Protein 1TZJ (pdb70)

InterPro domains:
  IPR001926 Tryptophan synthase beta chain-like, PALP domain [PF00291] (12-321)
  IPR005965 1-aminocyclopropane-1-carboxylate deaminase [TIGR01274] (2-337)
  IPR020601 1-aminocyclopropane-1-carboxylate deaminase, bacterial [MF_00807] (2-338)
  IPR027278 1-aminocyclopropane-1-carboxylate deaminase/D-cysteine desulfhydrase [PIRSF006278] (2-336)
  IPR027278 1-aminocyclopropane-1-carboxylate deaminase/D-cysteine desulfhydrase [PTHR43780] (8-328)
  IPR036052 Tryptophan synthase beta chain-like, PALP domain superfamily [G3DSA:3.40.50.1100] (15-332)
  IPR036052 Tryptophan synthase beta chain-like, PALP domain superfamily [G3DSA:3.40.50.1100] (69-167)
  IPR036052 Tryptophan synthase beta chain-like, PALP domain superfamily [SSF53686] (4-333)

Solvent-accessible surface area: 44053 Å² total; per-residue (Å²): 70,68,5,123,68,50,88,118,69,85,9,31,76,26,99,3,46,34,51,89,4,66,88,0,10,167,113,27,63,35,129,3,73,2,24,0,0,9,0,20,26,3,4,4,15,5,41,1,0,7,26,0,19,2,0,6,22,0,0,22,59,0,77,87,84,52,10,58,3,0,0,0,21,2,3,7,11,10,9,7,2,1,2,0,2,0,0,0,5,59,30,44,20,147,10,11,0,2,1,36,55,103,12,118,24,24,0,1,0,3,6,25,0,2,0,2,3,9,0,29,0,6,40,13,61,25,87,68,27,117,115,197,41,43,95,89,0,10,84,38,10,119,82,84,71,20,106,20,8,41,0,31,32,4,0,1,80,25,73,18,0,0,0,0,0,3,10,0,0,68,29,0,63,64,37,6,74,160,71,69,52,133,4,43,36,6,0,0,6,2,32,41,4,0,7,0,0,0,0,0,0,0,2,2,44,50,50,24,2,66,69,1,26,0,0,0,0,11,38,122,33,76,112,6,74,88,46,0,17,101,6,0,110,62,0,9,139,58,13,34,20,167,121,104,4,99,202,80,23,9,44,8,23,91,134,7,4,31,82,67,40,0,32,21,41,140,16,0,14,66,0,0,56,24,0,0,90,12,11,0,2,5,0,0,0,7,39,2,0,0,0,0,20,0,0,0,44,8,12,114,76,62,82,13,76,128,42,6,72,0,0,0,0,0,11,5,5,12,10,2,2,9,0,0,0,6,34,1,71,128,8,70,74,4,138,70,37,89,124,65,86,8,32,78,27,98,3,45,35,49,92,4,65,89,0,11,170,111,30,54,41,126,6,81,3,30,0,0,7,0,20,28,3,4,5,15,6,41,2,0,9,26,1,22,2,0,5,21,0,0,23,57,0,78,91,80,51,10,53,2,0,0,0,21,3,4,7,12,10,10,6,2,1,2,0,1,0,0,1,6,66,33,41,20,144,10,12,0,3,1,43,80,109,15,123,26,17,0,0,0,5,3,21,0,1,0,2,3,8,0,25,0,5,42,12,62,25,84,87,95,73,55,124,98,3,13,92,44,10,123,84,88,74,18,104,20,8,40,0,30,27,5,0,0,70,23,82,16,0,0,0,1,0,0,12,0,0,58,32,1,63,60,29,8,77,152,83,67,43,150,5,47,36,8,0,0,6,3,32,34,4,0,7,0,0,0,0,0,0,0,3,8,51,58,54,29,2,73,74,1,21,0,0,0,0,10,40,120,32,75,113,6,75,89,44,0,11,67,2,0,119,81,4,5,147,89,3,37,24,163,105,112,4,114,204,78,14,9,52,9,24,87,133,7,3,28,84,68,42,0,30,21,40,136,19,0,12,92,4,0,58,25,0,0,91,12,11,0,3,5,0,0,0,7,40,2,0,0,0,0,20,0,0,4,45,6,14,117,88,56,84,9,74,131,41,6,74,0,0,0,0,0,12,6,6,10,8,1,3,10,0,0,0,1,32,1,16,95,7,78,77,3,123,67,42,91,113,73,83,9,30,74,26,99,3,42,35,50,85,4,58,81,0,11,145,119,30,45,36,121,4,76,1,30,0,0,8,0,20,28,2,4,5,14,4,41,1,0,9,26,0,22,1,0,7,18,0,0,23,61,0,78,93,84,52,10,48,4,0,0,0,19,4,7,1,12,11,10,6,1,1,2,0,1,0,0,1,6,60,31,42,16,134,8,10,0,4,0,15,26,101,17,118,23,16,0,1,1,3,4,17,0,2,0,1,3,8,0,28,0,5,40,14,60,26,88,45,20,63,78,77,55,67,1,46,166,133,132,14,36,70,82,4,17,110,42,11,132,91,87,72,18,103,16,9,38,0,31,35,6,0,1,79,20,77,17,0,0,1,1,0,0,13,0,0,56,29,1,52,53,30,3,75,149,85,66,61,101,7,44,39,7,0,0,5,2,35,46,4,0,8,0,0,0,0,0,0,0,5,6,46,56,58,33,2,75,91,0,26,0,0,0,0,8,37,128,34,79,118,5,67,104,48,0,11,101,6,0,114,65,0,4,147,73,4,39,18,169,97,105,5,83,195,70,8,7,47,7,25,89,127,7,4,29,85,66,50,0,31,21,41,139,23,0,14,112,4,0,58,26,0,0,92,12,10,0,3,5,0,0,0,7,40,2,0,0,0,0,25,0,0,4,43,6,13,118,78,58,82,15,74,135,41,8,69,0,0,0,0,0,11,5,4,9,10,2,3,11,0,0,0,5,40,1,58,125,8,74,80,14,149,70,42,86,125,70,83,10,31,73,28,100,3,44,35,48,88,4,66,89,0,9,167,108,28,45,36,115,5,77,3,29,0,0,8,0,20,30,3,4,4,12,4,42,2,0,7,29,1,22,2,0,6,22,0,0,21,63,0,73,93,81,49,10,52,1,0,0,0,14,2,3,7,13,10,12,5,1,1,2,0,1,0,0,0,5,60,32,44,19,135,10,11,0,5,1,36,57,102,13,118,25,23,0,0,0,3,6,22,0,2,1,2,3,9,0,25,0,5,40,12,65,21,89,89,118,177,36,46,88,89,4,12,41,42,12,124,96,87,74,13,109,23,7,41,0,28,31,4,0,1,82,24,93,15,0,0,0,1,0,0,12,0,0,71,31,1,65,62,28,3,80,152,84,68,52,133,6,50,41,9,0,0,6,2,30,35,3,0,7,0,0,0,0,0,0,0,3,11,54,56,59,28,4,76,91,0,19,0,0,0,0,11,38,128,32,77,99,3,74,79,35,0,2,82,4,0,94,109,4,3,148,86,2,45,26,168,92,106,1,110,136,80,14,11,50,8,25,89,133,8,4,31,85,66,42,0,31,21,39,134,23,0,10,100,4,0,56,27,0,0,94,10,11,0,2,6,0,0,0,8,40,2,0,0,0,0,22,0,0,4,41,6,14,116,84,59,80,13,77,133,39,5,74,0,0,0,0,0,13,5,5,9,10,2,3,9,0,0,0,7,41,1,35,98,8

B-factor: mean 39.6, std 10.36, range [18.52, 80.89]

Foldseek 3Di:
DALVVFAFADAWPDFFDKAWLVLLCVVLPVQETEIEGPQQCTHPQLSGFQLSLLVRRQVVVCVVVVFQEEEEEEALQAQNQLSRLSVSLVVNGAYEYEHEHPDPDDFPCSNCFFRNVNSVVSHHNYHYDPCVRRVVRQVVQVVVVGHYDYQYVSSQPDLSRQSSQLVSLVSQVVVCVVVVHHAQAEFFEFDQASNLLSVLLNCVLVPCLLRYAYEYQALCCVVRLVSNLVSNQSVNVVGPRVDGQDSSSGHYHDPQNPDHAPAADVLLVVQQCSSCVSPVDGAARHTLSSSSSVVSVCSNVCVAPRPGYYYYYRRHSVSSNVRVCVVVVVD/DALPVAAFADAWPDFFDKAWLVLLCVVLPVQETEIAGCQQCTHPQQSGFQLSLQVRRVVVVCVVVVFQEEEEEEELQAQNQLNSLRVQLVVNGAYEYEYENPDPDDFPCSNCFFRNVNSVVSHHHYHYDPQVNVQVVQVVVVGHYDYQYRSSQPDLSRQSSQLVVLVSQVVVCVVVVHHFQAEFFEFDQASNLLSVLLNCVLPPRLLRYAYEYQALCCVVRLVSNQVSNQSVNVVRVVVDGQDSSSGHYHDPQNPDHAPAADVLLVVQQCSSCVRPVDGADRHTLSSSSSVVSVCSSVCVDPGPGYYYYYRRHSVSSNVRVCVVVVVD/DALVVFAFADAFPPFFDKAWLVLLCVVLPVQETEIAGPQQCGHPQQSGFQLSLQVRRQVVVCVVVVFQEEEEEDELQAQNLLSVLSVNLVVNHAYEYEYEHPDPDDFPCSNCFFRNVNSVVSHHNYHYDDPPPPCVVVVVSVVVCVVQVVVVGHYDYQYRSSQPDLSRQSSQLVVLVSQVVVCVVVVHHAQAEFFEFEQASNLLSVLLNCVLVPCLLRYAYEYQALCVVVRLVSNQVSNQSVNVVRVVVDHRDSSSRHYDHVQNPDHQPAADVLLVVLQVSSCVRPVDGADRHTLSSSSSVVSVCSSVVVDPGPGYYYYYRRHSVSSVVSVCVVVVVD/DALPVFAFADAWPDFFDKAWLVQLCVVLPVQETEIETPQQCGHPQQSGFLLSLLCRRQVVVCVVVVFQEEEEEEELQAQNQLSSLSVSLVVNGAYEYQYEHPDPDDFPCSNCFFRNVSSVVSHHHYDYDVRQVVRQVVQVVVPGHYDYQYRSSQVPLRSQSSLLVVLVSQVVVCVVVVHHAQAEQFEFAQASNLLSVLLSCVLVPCLLRHAYEYQALCCVVRLVSNLVSNQSNNVVRVPVDGDDSSSDHYDDPQNPDHQPAADVLLVVLQVSSCVRPVDGDARHTRSSSSSVVSVCSNVCVDPGPGYYYYYRGHSVRSNVSVCVVVVPD

Secondary structure (DSSP, 8-state):
--GGGS-----SSSSPPEEE-HHHHHHTTSSSEEEEEEGGGS-SSTT--HHHHHHHTTHHHHHHTT--EEEEEEETT-HHHHHHHHHHHHHT-EEEEEEE--SS---TTTTTSHHHHHHHHTT-EEEE----HHHHHHHHHHHTT--EEE--GGGTSSTTTTTHHHHHHHHHHHHHHHHTS--SEEEEEESSSHHHHHHHHHHHTTT-GGGEEEEE-SS-HHHHHHHHHHHHHHHHHHHT-SS---GGG-EEE-TTS-SBTTB--HHHHHHHHHHHHHHS----TTTHHHHHHHHHHHHHTT-SPTT-EEEEEE---GGGGGGGTGGGTT-/--STTS-----SSSSPPEEE-HHHHHHTTSSSEEEEEEGGGS-SSTT--HHHHHHHHHHHHHHHTT--EEEEEEETT-HHHHHHHHHHHHHT-EEEEEEE--S----TTTTTSHHHHHHHHTT-EEEE--HHHHHHHHHHTT--EEE--GGGTSSTTTTHHHHHHHHHHHHHHHHHTS--SEEEEEESSSHHHHHHHHHHHTTT-GGGEEEEE-SS-HHHHHHHHHHHHHHHHHHHT-SSPPPGGG-EEE-TTS-SBTTB--HHHHHHHHHHHHHHS----TTTHHHHHHHHHHHHHTT-SPTT-EEEEEE---GGGGGGGTGGGTT-/--GGGS-----SSSSPPEEE-HHHHHHTTSSSEEEEEEGGGS-SSTT--HHHHHHHHHHHHHHHTT--EEEEEEETT-HHHHHHHHHHHHHT-EEEEEEE--SS---TTTTTSHHHHHHHHTT-EEEEPPTT--HHHHTHHHHHHHHHHHTT--EEE--GGGTSSTTTTTHHHHHHHHHHHHHHHHTS---EEEEEESSSHHHHHHHHHHHTTT-GGGEEEEE-SS-HHHHHHHHHHHHHHHHHHTT-SSPPPGGG-EEE-TTS-SBTTB--HHHHHHHHHHHHHHS----TTTHHHHHHHHHHHHHTT-SPTT-EEEEEE---GGGGGGGTTTTTT-/--GGGS-----SSSSPPEEE-HHHHHHTTSSSEEEEEEGGGS-SSTT--HHHHHHTTTHHHHHHTT--EEEEEEETT-HHHHHHHHHHHHHT-EEEEEEE--SS---TTTTTSHHHHHHHHTT-EEEE--HHHHHHHHHHHTT--EEEE-GGGTTSTTTTHHHHHHHHHHHHHHHHHTS--SEEEEEESSSHHHHHHHHHHHTTT-GGGEEEEE-SS-HHHHHHHHHHHHHHHHHHTT-SSPPPGGG-EEE-TTS-SBTTB--HHHHHHHHHHHHHHS----TTTHHHHHHHHHHHHHTT-SPTT-EEEEEE---GGGGGGGTTTTTT-

CATH classification: 3.40.50.1100 (+1 more: 3.40.50.1100)

Structure (mmCIF, N/CA/C/O backbone):
data_1TZJ
#
_entry.id   1TZJ
#
_cell.length_a   67.665
_cell.length_b   68.425
_cell.length_c   350.171
_cell.angle_alpha   90.00
_cell.angle_beta   90.00
_cell.angle_gamma   90.00
#
_symmetry.space_group_name_H-M   'P 21 21 21'
#
loop_
_entity.id
_entity.type
_entity.pdbx_description
1 polymer '1-aminocyclopropane-1-carboxylate deaminase'
2 non-polymer "PYRIDOXAL-5'-PHOSPHATE"
3 non-polymer D-VINYLGLYCINE
4 non-polymer 'SULFATE ION'
5 water water
#
loop_
_atom_site.group_PDB
_atom_site.id
_atom_site.type_symbol
_atom_site.label_atom_id
_atom_site.label_alt_id
_atom_site.label_comp_id
_atom_site.label_asym_id
_atom_site.label_entity_id
_atom_site.label_seq_id
_atom_site.pdbx_PDB_ins_code
_atom_site.Cartn_x
_atom_site.Cartn_y
_atom_site.Cartn_z
_atom_site.occupancy
_atom_site.B_iso_or_equiv
_atom_site.auth_seq_id
_atom_site.auth_comp_id
_atom_site.auth_asym_id
_atom_site.auth_atom_id
_atom_site.pdbx_PDB_model_num
ATOM 1 N N . MET A 1 1 ? 26.758 27.538 179.442 1.00 73.58 1 MET A N 1
ATOM 2 C CA . MET A 1 1 ? 27.091 28.287 178.192 1.00 73.98 1 MET A CA 1
ATOM 3 C C . MET A 1 1 ? 26.278 29.570 178.075 1.00 73.96 1 MET A C 1
ATOM 4 O O . MET A 1 1 ? 25.287 29.760 178.783 1.00 73.96 1 MET A O 1
ATOM 9 N N . ASN A 1 2 ? 26.699 30.447 177.172 1.00 73.74 2 ASN A N 1
ATOM 10 C CA . ASN A 1 2 ? 26.000 31.708 176.978 1.00 73.62 2 ASN A CA 1
ATOM 11 C C . ASN A 1 2 ? 25.881 32.111 175.513 1.00 72.73 2 ASN A C 1
ATOM 12 O O . ASN A 1 2 ? 26.784 32.732 174.951 1.00 72.50 2 ASN A O 1
ATOM 17 N N . LEU A 1 3 ? 24.754 31.757 174.907 1.00 71.04 3 LEU A N 1
ATOM 18 C CA . LEU A 1 3 ? 24.485 32.075 173.509 1.00 69.12 3 LEU A CA 1
ATOM 19 C C . LEU A 1 3 ? 24.136 33.551 173.445 1.00 67.88 3 LEU A C 1
ATOM 20 O O . LEU A 1 3 ? 24.479 34.256 172.497 1.00 66.88 3 LEU A O 1
ATOM 25 N N . GLN A 1 4 ? 23.466 34.002 174.497 1.00 67.05 4 GLN A N 1
ATOM 26 C CA . GLN A 1 4 ? 23.011 35.375 174.644 1.00 66.53 4 GLN A CA 1
ATOM 27 C C . GLN A 1 4 ? 24.091 36.436 174.397 1.00 65.82 4 GLN A C 1
ATOM 28 O O . GLN A 1 4 ? 23.776 37.600 174.112 1.00 65.40 4 GLN A O 1
ATOM 34 N N . ARG A 1 5 ? 25.358 36.039 174.504 1.00 64.54 5 ARG A N 1
ATOM 35 C CA . ARG A 1 5 ? 26.464 36.968 174.277 1.00 63.39 5 ARG A CA 1
ATOM 36 C C . ARG A 1 5 ? 26.469 37.442 172.823 1.00 62.76 5 ARG A C 1
ATOM 37 O O . ARG A 1 5 ? 26.942 38.543 172.516 1.00 62.75 5 ARG A O 1
ATOM 39 N N . PHE A 1 6 ? 25.936 36.605 171.934 1.00 60.43 6 PHE A N 1
ATOM 40 C CA . PHE A 1 6 ? 25.874 36.913 170.510 1.00 58.22 6 PHE A CA 1
ATOM 41 C C . PHE A 1 6 ? 24.504 37.439 170.101 1.00 55.60 6 PHE A C 1
ATOM 42 O O . PHE A 1 6 ? 23.477 36.805 170.359 1.00 55.87 6 PHE A O 1
ATOM 50 N N . PRO A 1 7 ? 24.468 38.615 169.462 1.00 53.02 7 PRO A N 1
ATOM 51 C CA . PRO A 1 7 ? 23.180 39.160 169.045 1.00 51.02 7 PRO A CA 1
ATOM 52 C C . PRO A 1 7 ? 22.504 38.272 167.998 1.00 51.26 7 PRO A C 1
ATOM 53 O O . PRO A 1 7 ? 23.142 37.417 167.367 1.00 50.70 7 PRO A O 1
ATOM 57 N N . ARG A 1 8 ? 21.204 38.479 167.831 1.00 50.17 8 ARG A N 1
ATOM 58 C CA . ARG A 1 8 ? 20.392 37.697 166.903 1.00 49.26 8 ARG A CA 1
ATOM 59 C C . ARG A 1 8 ? 19.458 38.655 166.185 1.00 47.76 8 ARG A C 1
ATOM 60 O O . ARG A 1 8 ? 18.720 39.405 166.830 1.00 48.00 8 ARG A O 1
ATOM 68 N N . TYR A 1 9 ? 19.515 38.670 164.858 1.00 45.12 9 TYR A N 1
ATOM 69 C CA . TYR A 1 9 ? 18.637 39.556 164.105 1.00 43.96 9 TYR A CA 1
ATOM 70 C C . TYR A 1 9 ? 17.368 38.748 163.819 1.00 42.87 9 TYR A C 1
ATOM 71 O O . TYR A 1 9 ? 17.428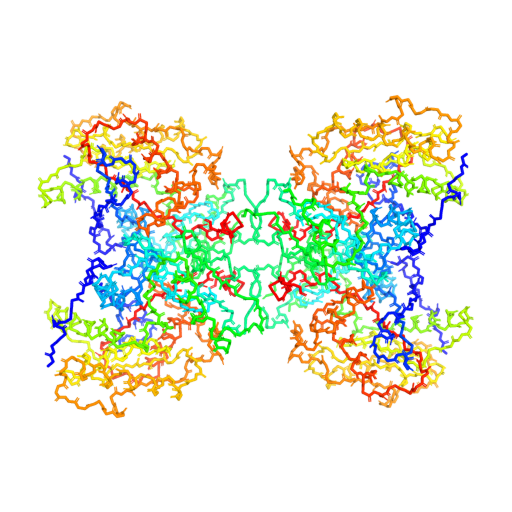 37.630 163.310 1.00 42.07 9 TYR A O 1
ATOM 80 N N . PRO A 1 10 ? 16.204 39.313 164.160 1.00 43.05 10 PRO A N 1
ATOM 81 C CA . PRO A 1 10 ? 14.897 38.675 163.975 1.00 40.98 10 PRO A CA 1
ATOM 82 C C . PRO A 1 10 ? 14.570 38.401 162.525 1.00 37.66 10 PRO A C 1
ATOM 83 O O . PRO A 1 10 ? 14.313 39.332 161.780 1.00 36.14 10 PRO A O 1
ATOM 87 N N . LEU A 1 11 ? 14.599 37.131 162.131 1.00 36.40 11 LEU A N 1
ATOM 88 C CA . LEU A 1 11 ? 14.277 36.750 160.743 1.00 36.87 11 LEU A CA 1
ATOM 89 C C . LEU A 1 11 ? 13.171 35.692 160.731 1.00 36.40 11 LEU A C 1
ATOM 90 O O . LEU A 1 11 ? 12.698 35.290 159.668 1.00 36.73 11 LEU A O 1
ATOM 95 N N . THR A 1 12 ? 12.785 35.233 161.921 1.00 36.15 12 THR A N 1
ATOM 96 C CA . THR A 1 12 ? 11.753 34.224 162.061 1.00 36.02 12 THR A CA 1
ATOM 97 C C . THR A 1 12 ? 10.566 34.749 162.868 1.00 35.55 12 THR A C 1
ATOM 98 O O . THR A 1 12 ? 10.645 35.825 163.453 1.00 33.63 12 THR A O 1
ATOM 102 N N . PHE A 1 13 ? 9.470 33.990 162.870 1.00 35.88 13 PHE A N 1
ATOM 103 C CA . PHE A 1 13 ? 8.249 34.355 163.596 1.00 35.23 13 PHE A CA 1
ATOM 104 C C . PHE A 1 13 ? 8.447 34.169 165.093 1.00 35.91 13 PHE A C 1
ATOM 105 O O . PHE A 1 13 ? 7.749 34.783 165.899 1.00 37.17 13 PHE A O 1
ATOM 113 N N . GLY A 1 14 ? 9.411 33.324 165.456 1.00 35.71 14 GLY A N 1
ATOM 114 C CA . GLY A 1 14 ? 9.669 33.048 166.857 1.00 34.44 14 GLY A CA 1
ATOM 115 C C . GLY A 1 14 ? 9.890 31.563 167.023 1.00 35.40 14 GLY A C 1
ATOM 116 O O . GLY A 1 14 ? 10.143 30.865 166.039 1.00 35.07 14 GLY A O 1
ATOM 117 N N . PRO A 1 15 ? 9.815 31.040 168.248 1.00 35.47 15 PRO A N 1
ATOM 118 C CA . PRO A 1 15 ? 10.034 29.602 168.411 1.00 36.96 15 PRO A CA 1
ATOM 119 C C . PRO A 1 15 ? 9.219 28.780 167.412 1.00 38.85 15 PRO A C 1
ATOM 120 O O . PRO A 1 15 ? 8.088 29.142 167.061 1.00 38.84 15 PRO A O 1
ATOM 124 N N . THR A 1 16 ? 9.780 27.669 166.950 1.00 39.97 16 THR A N 1
ATOM 125 C CA . THR A 1 16 ? 9.057 26.858 165.981 1.00 39.00 16 THR A CA 1
ATOM 126 C C . THR A 1 16 ? 8.248 25.785 166.685 1.00 38.85 16 THR A C 1
ATOM 127 O O . THR A 1 16 ? 8.729 25.131 167.622 1.00 37.75 16 THR A O 1
ATOM 131 N N . PRO A 1 17 ? 7.009 25.568 166.225 1.00 37.75 17 PRO A N 1
ATOM 132 C CA . PRO A 1 17 ? 6.149 24.565 166.840 1.00 37.39 17 PRO A CA 1
ATOM 133 C C . PRO A 1 17 ? 6.568 23.132 166.670 1.00 37.48 17 PRO A C 1
ATOM 134 O O . PRO A 1 17 ? 7.199 22.763 165.679 1.00 35.74 17 PRO A O 1
ATOM 138 N N . ILE A 1 18 ? 6.204 22.337 167.671 1.00 37.04 18 ILE A N 1
ATOM 139 C CA . ILE A 1 18 ? 6.441 20.906 167.677 1.00 38.60 18 ILE A CA 1
ATOM 140 C C . ILE A 1 18 ? 5.042 20.334 167.508 1.00 39.68 18 ILE A C 1
ATOM 141 O O . ILE A 1 18 ? 4.103 20.762 168.181 1.00 40.68 18 ILE A O 1
ATOM 146 N N . GLN A 1 19 ? 4.889 19.393 166.587 1.00 39.56 19 GLN A N 1
ATOM 147 C CA . GLN A 1 19 ? 3.586 18.796 166.354 1.00 39.30 19 GLN A CA 1
ATOM 148 C C . GLN A 1 19 ? 3.762 17.306 166.453 1.00 39.21 19 GLN A C 1
ATOM 149 O O . GLN A 1 19 ? 4.787 16.771 166.022 1.00 38.58 19 GLN A O 1
ATOM 155 N N . PRO A 1 20 ? 2.778 16.608 167.029 1.00 38.22 20 PRO A N 1
ATOM 156 C CA . PRO A 1 20 ? 2.925 15.153 167.123 1.00 38.23 20 PRO A CA 1
ATOM 157 C C . PRO A 1 20 ? 2.534 14.569 165.769 1.00 39.04 20 PRO A C 1
ATOM 158 O O . PRO A 1 20 ? 1.691 15.126 165.057 1.00 40.74 20 PRO A O 1
ATOM 162 N N . LEU A 1 21 ? 3.155 13.459 165.408 1.00 38.87 21 LEU A N 1
ATOM 163 C CA . LEU A 1 21 ? 2.854 12.790 164.156 1.00 38.15 21 LEU A CA 1
ATOM 164 C C . LEU A 1 21 ? 2.210 11.477 164.570 1.00 39.19 21 LEU A C 1
ATOM 165 O O . LEU A 1 21 ? 2.779 10.394 164.402 1.00 38.06 21 LEU A O 1
ATOM 170 N N . ALA A 1 22 ? 1.001 11.596 165.117 1.00 40.63 22 ALA A N 1
ATOM 171 C CA . ALA A 1 22 ? 0.255 10.449 165.612 1.00 41.20 22 ALA A CA 1
ATOM 172 C C . ALA A 1 22 ? -0.100 9.395 164.577 1.00 42.34 22 ALA A C 1
ATOM 173 O O . ALA A 1 22 ? 0.046 8.194 164.835 1.00 41.07 22 ALA A O 1
ATOM 175 N N . ARG A 1 23 ? -0.572 9.833 163.411 1.00 43.31 23 ARG A N 1
ATOM 176 C CA . ARG A 1 23 ? -0.963 8.891 162.376 1.00 43.53 23 ARG A CA 1
ATOM 177 C C . ARG A 1 23 ? 0.228 8.071 161.911 1.00 43.73 23 ARG A C 1
ATOM 178 O O . ARG A 1 23 ? 0.144 6.842 161.815 1.00 43.57 23 ARG A O 1
ATOM 186 N N . LEU A 1 24 ? 1.345 8.739 161.630 1.00 43.63 24 LEU A N 1
ATOM 187 C CA . LEU A 1 24 ? 2.544 8.028 161.193 1.00 43.06 24 LEU A CA 1
ATOM 188 C C . LEU A 1 24 ? 3.020 7.088 162.318 1.00 42.98 24 LEU A C 1
ATOM 189 O O . LEU A 1 24 ? 3.343 5.918 162.082 1.00 41.47 24 LEU A O 1
ATOM 194 N N . SER A 1 25 ? 3.047 7.603 163.547 1.00 43.37 25 SER A N 1
ATOM 195 C CA . SER A 1 25 ? 3.484 6.799 164.687 1.00 44.54 25 SER A CA 1
ATOM 196 C C . SER A 1 25 ? 2.652 5.523 164.789 1.00 44.89 25 SER A C 1
ATOM 197 O O . SER A 1 25 ? 3.187 4.432 164.985 1.00 45.10 25 SER A O 1
ATOM 200 N N . LYS A 1 26 ? 1.340 5.679 164.652 1.00 45.15 26 LYS A N 1
ATOM 201 C CA . LYS A 1 26 ? 0.419 4.563 164.751 1.00 45.88 26 LYS A CA 1
ATOM 202 C C . LYS A 1 26 ? 0.570 3.653 163.548 1.00 45.85 26 LYS A C 1
ATOM 203 O O . LYS A 1 26 ? 0.538 2.426 163.681 1.00 44.90 26 LYS A O 1
ATOM 209 N N . HIS A 1 27 ? 0.722 4.255 162.369 1.00 45.08 27 HIS A N 1
ATOM 210 C CA . HIS A 1 27 ? 0.906 3.486 161.144 1.00 44.49 27 HIS A CA 1
ATOM 211 C C . HIS A 1 27 ? 2.119 2.569 161.260 1.00 43.99 27 HIS A C 1
ATOM 212 O O . HIS A 1 27 ? 2.129 1.475 160.699 1.00 42.44 27 HIS A O 1
ATOM 219 N N . LEU A 1 28 ? 3.147 3.025 161.970 1.00 44.42 28 LEU A N 1
ATOM 220 C CA . LEU A 1 28 ? 4.361 2.223 162.128 1.00 46.69 28 LEU A CA 1
ATOM 221 C C . LEU A 1 28 ? 4.326 1.251 163.326 1.00 48.44 28 LEU A C 1
ATOM 222 O O . LEU A 1 28 ? 5.352 0.689 163.719 1.00 48.29 28 LEU A O 1
ATOM 227 N N . GLY A 1 29 ? 3.151 1.058 163.912 1.00 50.20 29 GLY A N 1
ATOM 228 C CA . GLY A 1 29 ? 3.063 0.157 165.048 1.00 53.45 29 GLY A CA 1
ATOM 229 C C . GLY A 1 29 ? 2.674 0.847 166.341 1.00 55.23 29 GLY A C 1
ATOM 230 O O . GLY A 1 29 ? 1.977 0.260 167.163 1.00 56.77 29 GLY A O 1
ATOM 231 N N . GLY A 1 30 ? 3.131 2.082 166.529 1.00 55.75 30 GLY A N 1
ATOM 232 C CA . GLY A 1 30 ? 2.794 2.825 167.729 1.00 56.65 30 GLY A CA 1
ATOM 233 C C . GLY A 1 30 ? 3.721 2.612 168.911 1.00 57.92 30 GLY A C 1
ATOM 234 O O . GLY A 1 30 ? 3.425 3.044 170.024 1.00 58.37 30 GLY A O 1
ATOM 235 N N . LYS A 1 31 ? 4.847 1.950 168.687 1.00 58.56 31 LYS A N 1
ATOM 236 C CA . LYS A 1 31 ? 5.783 1.711 169.772 1.00 57.73 31 LYS A CA 1
ATOM 237 C C . LYS A 1 31 ? 6.669 2.928 169.996 1.00 57.07 31 LYS A C 1
ATOM 238 O O . LYS A 1 31 ? 7.268 3.073 171.066 1.00 57.79 31 LYS A O 1
ATOM 244 N N . VAL A 1 32 ? 6.756 3.804 168.994 1.00 53.61 32 VAL A N 1
ATOM 245 C CA . VAL A 1 32 ? 7.580 5.001 169.111 1.00 51.13 32 VAL A CA 1
ATOM 246 C C . VAL A 1 32 ? 6.757 6.234 168.799 1.00 49.47 32 VAL A C 1
ATOM 247 O O . VAL A 1 32 ? 6.075 6.287 167.780 1.00 50.63 32 VAL A O 1
ATOM 251 N N . HIS A 1 33 ? 6.834 7.230 169.669 1.00 48.65 33 HIS A N 1
ATOM 252 C CA . HIS A 1 33 ? 6.077 8.460 169.488 1.00 48.28 33 HIS A CA 1
ATOM 253 C C . HIS A 1 33 ? 6.874 9.460 168.658 1.00 46.23 33 HIS A C 1
ATOM 254 O O . HIS A 1 33 ? 7.908 9.965 169.096 1.00 46.03 33 HIS A O 1
ATOM 261 N N . LEU A 1 34 ? 6.379 9.731 167.454 1.00 44.30 34 LEU A N 1
ATOM 262 C CA . LEU A 1 34 ? 7.034 10.658 166.533 1.00 42.39 34 LEU A CA 1
ATOM 263 C C . LEU A 1 34 ? 6.478 12.071 166.575 1.00 41.33 34 LEU A C 1
ATOM 264 O O . LEU A 1 34 ? 5.254 12.274 166.599 1.00 39.46 34 LEU A O 1
ATOM 269 N N . TYR A 1 35 ? 7.389 13.043 166.584 1.00 39.59 35 TYR A N 1
ATOM 270 C CA . TYR A 1 35 ? 7.034 14.464 166.584 1.00 39.89 35 TYR A CA 1
ATOM 271 C C . TYR A 1 35 ? 7.866 15.174 165.513 1.00 39.12 35 TYR A C 1
ATOM 272 O O . TYR A 1 35 ? 8.876 14.638 165.035 1.00 39.43 35 TYR A O 1
ATOM 281 N N . ALA A 1 36 ? 7.444 16.376 165.141 1.00 37.50 36 ALA A N 1
ATOM 282 C CA . ALA A 1 36 ? 8.189 17.176 164.170 1.00 36.05 36 ALA A CA 1
ATOM 283 C C . ALA A 1 36 ? 8.225 18.597 164.696 1.00 34.54 36 ALA A C 1
ATOM 284 O O . ALA A 1 36 ? 7.221 19.090 165.188 1.00 35.00 36 ALA A O 1
ATOM 286 N N . LYS A 1 37 ? 9.391 19.232 164.639 1.00 32.66 37 LYS A N 1
ATOM 287 C CA . LYS A 1 37 ? 9.538 20.624 165.036 1.00 31.79 37 LYS A CA 1
ATOM 288 C C . LYS A 1 37 ? 9.648 21.290 163.662 1.00 32.48 37 LYS A C 1
ATOM 289 O O . LYS A 1 37 ? 10.524 20.934 162.850 1.00 30.54 37 LYS A O 1
ATOM 295 N N . ARG A 1 38 ? 8.775 22.262 163.417 1.00 32.53 38 ARG A N 1
ATOM 296 C CA . ARG A 1 38 ? 8.678 22.909 162.108 1.00 32.05 38 ARG A CA 1
ATOM 297 C C . ARG A 1 38 ? 9.578 24.082 161.731 1.00 31.18 38 ARG A C 1
ATOM 298 O O . ARG A 1 38 ? 9.144 25.235 161.632 1.00 29.18 38 ARG A O 1
ATOM 306 N N . GLU A 1 39 ? 10.852 23.783 161.503 1.00 32.28 39 GLU A N 1
ATOM 307 C CA . GLU A 1 39 ? 11.793 24.810 161.088 1.00 31.54 39 GLU A CA 1
ATOM 308 C C . GLU A 1 39 ? 11.372 25.300 159.697 1.00 30.04 39 GLU A C 1
ATOM 309 O O . GLU A 1 39 ? 11.605 26.449 159.329 1.00 30.15 39 GLU A O 1
ATOM 315 N N . ASP A 1 40 ? 10.748 24.409 158.936 1.00 31.29 40 ASP A N 1
ATOM 316 C CA . ASP A 1 40 ? 10.266 24.717 157.581 1.00 31.66 40 ASP A CA 1
ATOM 317 C C . ASP A 1 40 ? 9.152 25.757 157.568 1.00 32.27 40 ASP A C 1
ATOM 318 O O . ASP A 1 40 ? 8.791 26.252 156.498 1.00 31.45 40 ASP A O 1
ATOM 323 N N . CYS A 1 41 ? 8.618 26.097 158.745 1.00 31.21 41 CYS A N 1
ATOM 324 C CA . CYS A 1 41 ? 7.551 27.102 158.830 1.00 33.12 41 CYS A CA 1
ATOM 325 C C . CYS A 1 41 ? 7.946 28.284 159.683 1.00 32.68 41 CYS A C 1
ATOM 326 O O . CYS A 1 41 ? 7.087 29.039 160.151 1.00 31.40 41 CYS A O 1
ATOM 329 N N . ASN A 1 42 ? 9.244 28.465 159.859 1.00 32.44 42 ASN A N 1
ATOM 330 C CA . ASN A 1 42 ? 9.734 29.504 160.732 1.00 31.25 42 ASN A CA 1
ATOM 331 C C . ASN A 1 42 ? 9.728 30.932 160.249 1.00 30.68 42 ASN A C 1
ATOM 332 O O . ASN A 1 42 ? 9.985 31.820 161.035 1.00 32.83 42 ASN A O 1
ATOM 337 N N . SER A 1 43 ? 9.405 31.195 158.993 1.00 31.22 43 SER A N 1
ATOM 338 C CA . SER A 1 43 ? 9.545 32.580 158.529 1.00 29.18 43 SER A CA 1
ATOM 339 C C . SER A 1 43 ? 8.679 32.965 157.353 1.00 30.07 43 SER A C 1
ATOM 340 O O . SER A 1 43 ? 8.307 32.115 156.550 1.00 31.61 43 SER A O 1
ATOM 343 N N . GLY A 1 44 ? 8.412 34.265 157.234 1.00 30.09 44 GLY A N 1
ATOM 344 C CA . GLY A 1 44 ? 7.616 34.790 156.134 1.00 31.45 44 GLY A CA 1
ATOM 345 C C . GLY A 1 44 ? 8.490 35.177 154.940 1.00 31.98 44 GLY A C 1
ATOM 346 O O . GLY A 1 44 ? 8.017 35.680 153.914 1.00 31.69 44 GLY A O 1
ATOM 347 N N . LEU A 1 45 ? 9.781 34.916 155.076 1.00 31.03 45 LEU A N 1
ATOM 348 C CA . LEU A 1 45 ? 10.757 35.228 154.029 1.00 30.26 45 LEU A CA 1
ATOM 349 C C . LEU A 1 45 ? 10.945 34.042 153.069 1.00 29.95 45 LEU A C 1
ATOM 350 O O . LEU A 1 45 ? 11.781 33.156 153.295 1.00 27.91 45 LEU A O 1
ATOM 355 N N . ALA A 1 46 ? 10.137 34.034 152.012 1.00 29.28 46 ALA A N 1
ATOM 356 C CA . ALA A 1 46 ? 10.166 32.991 150.993 1.00 29.14 46 ALA A CA 1
ATOM 357 C C . ALA A 1 46 ? 10.253 31.592 151.566 1.00 29.87 46 ALA A C 1
ATOM 358 O O . ALA A 1 46 ? 11.111 30.796 151.181 1.00 29.22 46 ALA A O 1
ATOM 360 N N . PHE A 1 47 ? 9.340 31.303 152.494 1.00 29.06 47 PHE A N 1
ATOM 361 C CA . PHE A 1 47 ? 9.233 30.012 153.160 1.00 28.37 47 PHE A CA 1
ATOM 362 C C . PHE A 1 47 ? 10.289 29.660 154.196 1.00 29.19 47 PHE A C 1
ATOM 363 O O . PHE A 1 47 ? 10.119 28.682 154.919 1.00 31.19 47 PHE A O 1
ATOM 371 N N . GLY A 1 48 ? 11.380 30.421 154.272 1.00 31.64 48 GLY A N 1
ATOM 372 C CA . GLY A 1 48 ? 12.411 30.127 155.273 1.00 30.27 48 GLY A CA 1
ATOM 373 C C . GLY A 1 48 ? 12.948 28.700 155.347 1.00 29.48 48 GLY A C 1
ATOM 374 O O . GLY A 1 48 ? 13.131 28.031 154.319 1.00 31.31 48 GLY A O 1
ATOM 375 N N . GLY A 1 49 ? 13.206 28.233 156.570 1.00 27.73 49 GLY A N 1
ATOM 376 C CA . GLY A 1 49 ? 13.749 26.900 156.814 1.00 26.08 49 GLY A CA 1
ATOM 377 C C . GLY A 1 49 ? 14.966 26.978 157.758 1.00 27.32 49 GLY A C 1
ATOM 378 O O . GLY A 1 49 ? 15.305 28.044 158.255 1.00 24.89 49 GLY A O 1
ATOM 379 N N . ASN A 1 50 ? 15.647 25.858 157.976 1.00 29.99 50 ASN A N 1
ATOM 380 C CA . ASN A 1 50 ? 16.802 25.803 158.887 1.00 31.72 50 ASN A CA 1
ATOM 381 C C . ASN A 1 50 ? 17.889 26.858 158.651 1.00 33.09 50 ASN A C 1
ATOM 382 O O . ASN A 1 50 ? 18.482 27.372 159.601 1.00 33.97 50 ASN A O 1
ATOM 387 N N . LYS A 1 51 ? 18.155 27.176 157.390 1.00 32.73 51 LYS A N 1
ATOM 388 C CA . LYS A 1 51 ? 19.166 28.159 157.067 1.00 32.66 51 LYS A CA 1
ATOM 389 C C . LYS A 1 51 ? 18.809 29.548 157.585 1.00 32.65 51 LYS A C 1
ATOM 390 O O . LYS A 1 51 ? 19.695 30.337 157.936 1.00 33.00 51 LYS A O 1
ATOM 396 N N . THR A 1 52 ? 17.525 29.873 157.639 1.00 32.96 52 THR A N 1
ATOM 397 C CA . THR A 1 52 ? 17.148 31.195 158.115 1.00 29.51 52 THR A CA 1
ATOM 398 C C . THR A 1 52 ? 17.336 31.289 159.624 1.00 30.38 52 THR A C 1
ATOM 399 O O . THR A 1 52 ? 17.508 32.384 160.160 1.00 30.15 52 THR A O 1
ATOM 403 N N . ARG A 1 53 ? 17.284 30.160 160.321 1.00 29.87 53 ARG A N 1
ATOM 404 C CA . ARG A 1 53 ? 17.541 30.216 161.761 1.00 32.62 53 ARG A CA 1
ATOM 405 C C . ARG A 1 53 ? 19.053 30.459 161.897 1.00 34.14 53 ARG A C 1
ATOM 406 O O . ARG A 1 53 ? 19.490 31.244 162.753 1.00 34.28 53 ARG A O 1
ATOM 414 N N . LYS A 1 54 ? 19.851 29.805 161.046 1.00 33.45 54 LYS A N 1
ATOM 415 C CA . LYS A 1 54 ? 21.297 30.004 161.107 1.00 34.44 54 LYS A CA 1
ATOM 416 C C . LYS A 1 54 ? 21.625 31.472 160.839 1.00 35.33 54 LYS A C 1
ATOM 417 O O . LYS A 1 54 ? 22.443 32.065 161.558 1.00 37.54 54 LYS A O 1
ATOM 423 N N . LEU A 1 55 ? 20.978 32.067 159.833 1.00 34.25 55 LEU A N 1
ATOM 424 C CA . LEU A 1 55 ? 21.257 33.461 159.443 1.00 34.55 55 LEU A CA 1
ATOM 425 C C . LEU A 1 55 ? 20.960 34.548 160.477 1.00 35.88 55 LEU A C 1
ATOM 426 O O . LEU A 1 55 ? 21.448 35.682 160.360 1.00 36.15 55 LEU A O 1
ATOM 431 N N . GLU A 1 56 ? 20.159 34.231 161.483 1.00 35.22 56 GLU A N 1
ATOM 432 C CA . GLU A 1 56 ? 19.857 35.252 162.479 1.00 37.85 56 GLU A CA 1
ATOM 433 C C . GLU A 1 56 ? 21.123 35.676 163.220 1.00 36.97 56 GLU A C 1
ATOM 434 O O . GLU A 1 56 ? 21.266 36.838 163.585 1.00 36.25 56 GLU A O 1
ATOM 440 N N . TYR A 1 57 ? 22.037 34.732 163.419 1.00 38.55 57 TYR A N 1
ATOM 441 C CA . TYR A 1 57 ? 23.296 35.026 164.120 1.00 40.25 57 TYR A CA 1
ATOM 442 C C . TYR A 1 57 ? 24.447 35.532 163.253 1.00 40.41 57 TYR A C 1
ATOM 443 O O . TYR A 1 57 ? 25.491 35.929 163.786 1.00 41.49 57 TYR A O 1
ATOM 452 N N . LEU A 1 58 ? 24.283 35.519 161.928 1.00 39.70 58 LEU A N 1
ATOM 453 C CA . LEU A 1 58 ? 25.341 35.991 161.025 1.00 37.21 58 LEU A CA 1
ATOM 454 C C . LEU A 1 58 ? 25.099 37.414 160.553 1.00 36.35 58 LEU A C 1
ATOM 455 O O . LEU A 1 58 ? 26.040 38.175 160.346 1.00 38.44 58 LEU A O 1
ATOM 460 N N . ILE A 1 59 ? 23.833 37.780 160.411 1.00 34.62 59 ILE A N 1
ATOM 461 C CA . ILE A 1 59 ? 23.462 39.096 159.912 1.00 33.50 59 ILE A CA 1
ATOM 462 C C . ILE A 1 59 ? 23.952 40.283 160.747 1.00 35.57 59 ILE A C 1
ATOM 463 O O . ILE A 1 59 ? 24.295 41.320 160.189 1.00 36.99 59 ILE A O 1
ATOM 468 N N . PRO A 1 60 ? 23.963 40.165 162.084 1.00 37.25 60 PRO A N 1
ATOM 469 C CA . PRO A 1 60 ? 24.442 41.300 162.886 1.00 39.50 60 PRO A CA 1
ATOM 470 C C . PRO A 1 60 ? 25.910 41.613 162.527 1.00 40.17 60 PRO A C 1
ATOM 471 O O . PRO A 1 60 ? 26.279 42.769 162.364 1.00 42.09 60 PRO A O 1
ATOM 475 N N . GLU A 1 61 ? 26.743 40.586 162.381 1.00 42.31 61 GLU A N 1
ATOM 476 C CA . GLU A 1 61 ? 28.145 40.812 161.993 1.00 43.09 61 GLU A CA 1
ATOM 477 C C . GLU A 1 61 ? 28.157 41.499 160.631 1.00 43.23 61 GLU A C 1
ATOM 478 O O . GLU A 1 61 ? 28.894 42.459 160.415 1.00 43.08 61 GLU A O 1
ATOM 484 N N . ALA A 1 62 ? 27.333 41.007 159.707 1.00 43.97 62 ALA A N 1
ATOM 485 C CA . ALA A 1 62 ? 27.273 41.594 158.370 1.00 42.68 62 ALA A CA 1
ATOM 486 C C . ALA A 1 62 ? 26.863 43.059 158.445 1.00 41.99 62 ALA A C 1
ATOM 487 O O . ALA A 1 62 ? 27.372 43.910 157.710 1.00 41.90 62 ALA A O 1
ATOM 489 N N . LEU A 1 63 ? 25.936 43.355 159.339 1.00 42.97 63 LEU A N 1
ATOM 490 C CA . LEU A 1 63 ? 25.477 44.730 159.523 1.00 45.25 63 LEU A CA 1
ATOM 491 C C . LEU A 1 63 ? 26.575 45.492 160.287 1.00 45.48 63 LEU A C 1
ATOM 492 O O . LEU A 1 63 ? 26.928 46.626 159.948 1.00 45.00 63 LEU A O 1
ATOM 497 N N . ALA A 1 64 ? 27.118 44.852 161.312 1.00 46.85 64 ALA A N 1
ATOM 498 C CA . ALA A 1 64 ? 28.186 45.460 162.101 1.00 48.72 64 ALA A CA 1
ATOM 499 C C . ALA A 1 64 ? 29.319 45.909 161.165 1.00 49.05 64 ALA A C 1
ATOM 500 O O . ALA A 1 64 ? 29.724 47.082 161.186 1.00 49.38 64 ALA A O 1
ATOM 502 N N . GLN A 1 65 ? 29.799 44.986 160.325 1.00 48.24 65 GLN A N 1
ATOM 503 C CA . GLN A 1 65 ? 30.874 45.273 159.371 1.00 46.27 65 GLN A CA 1
ATOM 504 C C . GLN A 1 65 ? 30.470 46.256 158.265 1.00 45.40 65 GLN A C 1
ATOM 505 O O . GLN A 1 65 ? 31.285 46.578 157.399 1.00 44.65 65 GLN A O 1
ATOM 511 N N . GLY A 1 66 ? 29.222 46.729 158.281 1.00 43.95 66 GLY A N 1
ATOM 512 C CA . GLY A 1 66 ? 28.776 47.675 157.265 1.00 42.75 66 GLY A CA 1
ATOM 513 C C . GLY A 1 66 ? 28.686 47.127 155.841 1.00 42.60 66 GLY A C 1
ATOM 514 O O . GLY A 1 66 ? 28.765 47.877 154.869 1.00 41.84 66 GLY A O 1
ATOM 515 N N . CYS A 1 67 ? 28.512 45.818 155.702 1.00 42.66 67 CYS A N 1
ATOM 516 C CA . CYS A 1 67 ? 28.414 45.211 154.369 1.00 42.87 67 CYS A CA 1
ATOM 517 C C . CYS A 1 67 ? 27.092 45.591 153.717 1.00 41.66 67 CYS A C 1
ATOM 518 O O . CYS A 1 67 ? 26.096 45.784 154.408 1.00 42.17 67 CYS A O 1
ATOM 521 N N . ASP A 1 68 ? 27.074 45.706 152.394 1.00 41.93 68 ASP A N 1
ATOM 522 C CA . ASP A 1 68 ? 25.846 46.067 151.686 1.00 39.86 68 ASP A CA 1
ATOM 523 C C . ASP A 1 68 ? 25.354 44.975 150.726 1.00 39.70 68 ASP A C 1
ATOM 524 O O . ASP A 1 68 ? 24.329 45.141 150.044 1.00 37.39 68 ASP A O 1
ATOM 529 N N . THR A 1 69 ? 26.066 43.855 150.685 1.00 37.89 69 THR A N 1
ATOM 530 C CA . THR A 1 69 ? 25.710 42.782 149.773 1.00 36.72 69 THR A CA 1
ATOM 531 C C . THR A 1 69 ? 25.917 41.439 150.409 1.00 37.07 69 THR A C 1
ATOM 532 O O . THR A 1 69 ? 26.970 41.186 151.003 1.00 38.90 69 THR A O 1
ATOM 536 N N . LEU A 1 70 ? 24.926 40.565 150.308 1.00 35.52 70 LEU A N 1
ATOM 537 C CA . LEU A 1 70 ? 25.120 39.237 150.848 1.00 34.03 70 LEU A CA 1
ATOM 538 C C . LEU A 1 70 ? 25.461 38.378 149.646 1.00 34.47 70 LEU A C 1
ATOM 539 O O . LEU A 1 70 ? 24.749 38.404 148.630 1.00 33.52 70 LEU A O 1
ATOM 544 N N . VAL A 1 71 ? 26.562 37.636 149.765 1.00 32.62 71 VAL A N 1
ATOM 545 C CA . VAL A 1 71 ? 27.009 36.748 148.707 1.00 31.04 71 VAL A CA 1
ATOM 546 C C . VAL A 1 71 ? 27.074 35.318 149.213 1.00 30.81 71 VAL A C 1
ATOM 547 O O . VAL A 1 71 ? 27.669 35.048 150.261 1.00 32.39 71 VAL A O 1
ATOM 551 N N . SER A 1 72 ? 26.429 34.391 148.509 1.00 30.37 72 SER A N 1
ATOM 552 C CA . SER A 1 72 ? 26.488 33.013 148.975 1.00 29.97 72 SER A CA 1
ATOM 553 C C . SER A 1 72 ? 26.548 32.040 147.821 1.00 29.63 72 SER A C 1
ATOM 554 O O . SER A 1 72 ? 26.711 32.436 146.679 1.00 31.55 72 SER A O 1
ATOM 557 N N . ILE A 1 73 ? 26.397 30.761 148.104 1.00 30.15 73 ILE A N 1
ATOM 558 C CA . ILE A 1 73 ? 26.567 29.810 147.045 1.00 29.90 73 ILE A CA 1
ATOM 559 C C . ILE A 1 73 ? 25.898 28.510 147.345 1.00 27.72 73 ILE A C 1
ATOM 560 O O . ILE A 1 73 ? 25.640 28.202 148.490 1.00 29.97 73 ILE A O 1
ATOM 565 N N . GLY A 1 74 ? 25.593 27.748 146.302 1.00 25.86 74 GLY A N 1
ATOM 566 C CA . GLY A 1 74 ? 25.007 26.440 146.494 1.00 25.93 74 GLY A CA 1
ATOM 567 C C . GLY A 1 74 ? 24.616 25.850 145.153 1.00 26.45 74 GLY A C 1
ATOM 568 O O . GLY A 1 74 ? 24.772 26.493 144.112 1.00 26.83 74 GLY A O 1
ATOM 569 N N . GLY A 1 75 ? 24.118 24.622 145.173 1.00 26.76 75 GLY A N 1
ATOM 570 C CA . GLY A 1 75 ? 23.675 23.987 143.948 1.00 25.95 75 GLY A CA 1
ATOM 571 C C . GLY A 1 75 ? 22.489 24.710 143.293 1.00 25.53 75 GLY A C 1
ATOM 572 O O . GLY A 1 75 ? 21.973 25.726 143.798 1.00 21.32 75 GLY A O 1
ATOM 573 N N . ILE A 1 76 ? 22.063 24.189 142.152 1.00 24.63 76 ILE A N 1
ATOM 574 C CA . ILE A 1 76 ? 20.952 24.803 141.428 1.00 27.51 76 ILE A CA 1
ATOM 575 C C . ILE A 1 76 ? 19.696 24.935 142.277 1.00 25.24 76 ILE A C 1
ATOM 576 O O . ILE A 1 76 ? 19.080 25.997 142.300 1.00 26.08 76 ILE A O 1
ATOM 581 N N . GLN A 1 77 ? 19.319 23.870 142.977 1.00 24.80 77 GLN A N 1
ATOM 582 C CA . GLN A 1 77 ? 18.106 23.933 143.788 1.00 26.68 77 GLN A CA 1
ATOM 583 C C . GLN A 1 77 ? 18.399 24.229 145.258 1.00 27.64 77 GLN A C 1
ATOM 584 O O . GLN A 1 77 ? 17.596 23.913 146.141 1.00 26.51 77 GLN A O 1
ATOM 590 N N . SER A 1 78 ? 19.549 24.854 145.503 1.00 28.13 78 SER A N 1
ATOM 591 C CA . SER A 1 78 ? 19.943 25.227 146.865 1.00 29.71 78 SER A CA 1
ATOM 592 C C . SER A 1 78 ? 18.837 25.985 147.631 1.00 29.78 78 SER A C 1
ATOM 593 O O . SER A 1 78 ? 18.226 26.919 147.108 1.00 30.82 78 SER A O 1
ATOM 596 N N . ASN A 1 79 ? 18.590 25.574 148.866 1.00 28.25 79 ASN A N 1
ATOM 597 C CA . ASN A 1 79 ? 17.602 26.219 149.714 1.00 27.90 79 ASN A CA 1
ATOM 598 C C . ASN A 1 79 ? 18.284 27.413 150.354 1.00 27.91 79 ASN A C 1
ATOM 599 O O . ASN A 1 79 ? 17.674 28.444 150.557 1.00 26.33 79 ASN A O 1
ATOM 604 N N . GLN A 1 80 ? 19.578 27.249 150.648 1.00 29.08 80 GLN A N 1
ATOM 605 C CA . GLN A 1 80 ? 20.387 28.290 151.258 1.00 29.31 80 GLN A CA 1
ATOM 606 C C . GLN A 1 80 ? 20.400 29.590 150.494 1.00 26.86 80 GLN A C 1
ATOM 607 O O . GLN A 1 80 ? 20.162 30.645 151.065 1.00 26.87 80 GLN A O 1
ATOM 613 N N . THR A 1 81 ? 20.688 29.526 149.197 1.00 27.16 81 THR A N 1
ATOM 614 C CA . THR A 1 81 ? 20.748 30.742 148.389 1.00 26.94 81 THR A CA 1
ATOM 615 C C . THR A 1 81 ? 19.409 31.466 148.312 1.00 26.10 81 THR A C 1
ATOM 616 O O . THR A 1 81 ? 19.361 32.700 148.305 1.00 26.93 81 THR A O 1
ATOM 620 N N . ARG A 1 82 ? 18.318 30.707 148.289 1.00 26.04 82 ARG A N 1
ATOM 621 C CA . ARG A 1 82 ? 16.975 31.316 148.226 1.00 24.42 82 ARG A CA 1
ATOM 622 C C . ARG A 1 82 ? 16.706 32.112 149.528 1.00 26.16 82 ARG A C 1
ATOM 623 O O . ARG A 1 82 ? 16.221 33.258 149.502 1.00 22.68 82 ARG A O 1
ATOM 631 N N . GLN A 1 83 ? 17.038 31.510 150.675 1.00 28.15 83 GLN A N 1
ATOM 632 C CA . GLN A 1 83 ? 16.820 32.199 151.953 1.00 26.69 83 GLN A CA 1
ATOM 633 C C . GLN A 1 83 ? 17.708 33.420 152.036 1.00 30.14 83 GLN A C 1
ATOM 634 O O . GLN A 1 83 ? 17.289 34.463 152.551 1.00 30.35 83 GLN A O 1
ATOM 640 N N . VAL A 1 84 ? 18.930 33.309 151.495 1.00 30.13 84 VAL A N 1
ATOM 641 C CA . VAL A 1 84 ? 19.854 34.439 151.487 1.00 29.59 84 VAL A CA 1
ATOM 642 C C . VAL A 1 84 ? 19.276 35.560 150.633 1.00 28.47 84 VAL A C 1
ATOM 643 O O . VAL A 1 84 ? 19.322 36.758 150.994 1.00 28.57 84 VAL A O 1
ATOM 647 N N . ALA A 1 85 ? 18.735 35.188 149.481 1.00 27.79 85 ALA A N 1
ATOM 648 C CA . ALA A 1 85 ? 18.149 36.198 148.611 1.00 26.39 85 ALA A CA 1
ATOM 649 C C . ALA A 1 85 ? 16.960 36.904 149.294 1.00 27.24 85 ALA A C 1
ATOM 650 O O . ALA A 1 85 ? 16.817 38.129 149.187 1.00 29.72 85 ALA A O 1
ATOM 652 N N . ALA A 1 86 ? 16.116 36.147 149.992 1.00 27.32 86 ALA A N 1
ATOM 653 C CA . ALA A 1 86 ? 14.947 36.715 150.680 1.00 29.80 86 ALA A CA 1
ATOM 654 C C . ALA A 1 86 ? 15.387 37.583 151.871 1.00 31.29 86 ALA A C 1
ATOM 655 O O . ALA A 1 86 ? 14.897 38.697 152.074 1.00 31.37 86 ALA A O 1
ATOM 657 N N . VAL A 1 87 ? 16.319 37.059 152.652 1.00 32.44 87 VAL A N 1
ATOM 658 C CA . VAL A 1 87 ? 16.827 37.800 153.797 1.00 32.66 87 VAL A CA 1
ATOM 659 C C . VAL A 1 87 ? 17.478 39.089 153.318 1.00 33.32 87 VAL A C 1
ATOM 660 O O . VAL A 1 87 ? 17.259 40.158 153.899 1.00 34.87 87 VAL A O 1
ATOM 664 N N . ALA A 1 88 ? 18.259 39.009 152.242 1.00 32.55 88 ALA A N 1
ATOM 665 C CA . ALA A 1 88 ? 18.912 40.200 151.707 1.00 32.05 88 ALA A CA 1
ATOM 666 C C . ALA A 1 88 ? 17.883 41.250 151.312 1.00 32.13 88 ALA A C 1
ATOM 667 O O . ALA A 1 88 ? 17.994 42.419 151.678 1.00 31.24 88 ALA A O 1
ATOM 669 N N . ALA A 1 89 ? 16.887 40.835 150.542 1.00 30.64 89 ALA A N 1
ATOM 670 C CA . ALA A 1 89 ? 15.849 41.773 150.111 1.00 30.02 89 ALA A CA 1
ATOM 671 C C . ALA A 1 89 ? 15.187 42.435 151.336 1.00 31.33 89 ALA A C 1
ATOM 672 O O . ALA A 1 89 ? 14.978 43.653 151.378 1.00 30.52 89 ALA A O 1
ATOM 674 N N . HIS A 1 90 ? 14.870 41.624 152.338 1.00 33.48 90 HIS A N 1
ATOM 675 C CA . HIS A 1 90 ? 14.223 42.118 153.540 1.00 35.91 90 HIS A CA 1
ATOM 676 C C . HIS A 1 90 ? 15.091 43.127 154.304 1.00 38.75 90 HIS A C 1
ATOM 677 O O . HIS A 1 90 ? 14.567 44.038 154.955 1.00 38.09 90 HIS A O 1
ATOM 684 N N . LEU A 1 91 ? 16.414 42.962 154.224 1.00 38.40 91 LEU A N 1
ATOM 685 C CA . LEU A 1 91 ? 17.335 43.858 154.910 1.00 38.79 91 LEU A CA 1
ATOM 686 C C . LEU A 1 91 ? 17.811 45.056 154.076 1.00 38.81 91 LEU A C 1
ATOM 687 O O . LEU A 1 91 ? 18.589 45.867 154.572 1.00 39.67 91 LEU A O 1
ATOM 692 N N . GLY A 1 92 ? 17.351 45.182 152.830 1.00 36.44 92 GLY A N 1
ATOM 693 C CA . GLY A 1 92 ? 17.776 46.293 151.999 1.00 35.77 92 GLY A CA 1
ATOM 694 C C . GLY A 1 92 ? 19.180 46.105 151.417 1.00 38.55 92 GLY A C 1
ATOM 695 O O . GLY A 1 92 ? 19.828 47.076 151.014 1.00 38.65 92 GLY A O 1
ATOM 696 N N . MET A 1 93 ? 19.652 44.859 151.370 1.00 36.65 93 MET A N 1
ATOM 697 C CA . MET A 1 93 ? 20.973 44.537 150.823 1.00 36.24 93 MET A CA 1
ATOM 698 C C . MET A 1 93 ? 20.907 43.873 149.438 1.00 36.68 93 MET A C 1
ATOM 699 O O . MET A 1 93 ? 19.909 43.215 149.090 1.00 34.54 93 MET A O 1
ATOM 704 N N . LYS A 1 94 ? 21.959 44.037 148.641 1.00 32.17 94 LYS A N 1
ATOM 705 C CA . LYS A 1 94 ? 21.979 43.383 147.339 1.00 32.09 94 LYS A CA 1
ATOM 706 C C . LYS A 1 94 ? 22.386 41.951 147.622 1.00 31.36 94 LYS A C 1
ATOM 707 O O . LYS A 1 94 ? 22.737 41.604 148.757 1.00 31.28 94 LYS A O 1
ATOM 713 N N . CYS A 1 95 ? 22.327 41.105 146.604 1.00 30.85 95 CYS A N 1
ATOM 714 C CA . CYS A 1 95 ? 22.646 39.707 146.811 1.00 29.95 95 CYS A CA 1
ATOM 715 C C . CYS A 1 95 ? 23.233 39.129 145.554 1.00 29.30 95 CYS A C 1
ATOM 716 O O . CYS A 1 95 ? 22.755 39.407 144.448 1.00 29.79 95 CYS A O 1
ATOM 719 N N . VAL A 1 96 ? 24.291 38.345 145.713 1.00 29.61 96 VAL A N 1
ATOM 720 C CA . VAL A 1 96 ? 24.914 37.700 144.566 1.00 28.62 96 VAL A CA 1
ATOM 721 C C . VAL A 1 96 ? 25.032 36.241 144.986 1.00 28.79 96 VAL A C 1
ATOM 722 O O . VAL A 1 96 ? 25.466 35.930 146.106 1.00 30.15 96 VAL A O 1
ATOM 726 N N . LEU A 1 97 ? 24.616 35.359 144.085 1.00 26.29 97 LEU A N 1
ATOM 727 C CA . LEU A 1 97 ? 24.615 33.932 144.338 1.00 28.30 97 LEU A CA 1
ATOM 728 C C . LEU A 1 97 ? 25.325 33.216 143.221 1.00 29.45 97 LEU A C 1
ATOM 729 O O . LEU A 1 97 ? 25.076 33.461 142.051 1.00 30.89 97 LEU A O 1
ATOM 734 N N . VAL A 1 98 ? 26.206 32.318 143.613 1.00 31.58 98 VAL A N 1
ATOM 735 C CA . VAL A 1 98 ? 26.974 31.510 142.691 1.00 32.56 98 VAL A CA 1
ATOM 736 C C . VAL A 1 98 ? 26.277 30.173 142.774 1.00 30.82 98 VAL A C 1
ATOM 737 O O . VAL A 1 98 ? 26.239 29.582 143.846 1.00 30.33 98 VAL A O 1
ATOM 741 N N . GLN A 1 99 ? 25.679 29.712 141.681 1.00 32.09 99 GLN A N 1
ATOM 742 C CA . GLN A 1 99 ? 24.986 28.428 141.728 1.00 32.70 99 GLN A CA 1
ATOM 743 C C . GLN A 1 99 ? 25.722 27.535 140.795 1.00 33.98 99 GLN A C 1
ATOM 744 O O . GLN A 1 99 ? 25.987 27.899 139.650 1.00 32.17 99 GLN A O 1
ATOM 750 N N . GLU A 1 100 ? 26.033 26.346 141.273 1.00 36.74 100 GLU A N 1
ATOM 751 C CA . GLU A 1 100 ? 26.766 25.414 140.453 1.00 40.53 100 GLU A CA 1
ATOM 752 C C . GLU A 1 100 ? 25.925 24.175 140.338 1.00 39.75 100 GLU A C 1
ATOM 753 O O . GLU A 1 100 ? 25.070 23.931 141.182 1.00 37.03 100 GLU A O 1
ATOM 759 N N . ASN A 1 101 ? 26.162 23.401 139.290 1.00 39.80 101 ASN A N 1
ATOM 760 C CA . ASN A 1 101 ? 25.412 22.185 139.091 1.00 40.97 101 ASN A CA 1
ATOM 761 C C . ASN A 1 101 ? 26.071 21.162 139.986 1.00 39.67 101 ASN A C 1
ATOM 762 O O . ASN A 1 101 ? 27.077 20.572 139.624 1.00 41.58 101 ASN A O 1
ATOM 767 N N . TRP A 1 102 ? 25.508 20.965 141.168 1.00 38.92 102 TRP A N 1
ATOM 768 C CA . TRP A 1 102 ? 26.069 20.018 142.123 1.00 38.28 102 TRP A CA 1
ATOM 769 C C . TRP A 1 102 ? 25.438 18.649 142.092 1.00 36.61 102 TRP A C 1
ATOM 770 O O . TRP A 1 102 ? 25.851 17.766 142.836 1.00 36.60 102 TRP A O 1
ATOM 781 N N . VAL A 1 103 ? 24.436 18.461 141.249 1.00 33.14 103 VAL A N 1
ATOM 782 C CA . VAL A 1 103 ? 23.769 17.182 141.216 1.00 31.78 103 VAL A CA 1
ATOM 783 C C . VAL A 1 103 ? 23.798 16.598 139.824 1.00 32.89 103 VAL A C 1
ATOM 784 O O . VAL A 1 103 ? 23.616 17.321 138.836 1.00 32.33 103 VAL A O 1
ATOM 788 N N . ASN A 1 104 ? 24.021 15.292 139.740 1.00 32.28 104 ASN A N 1
ATOM 789 C CA . ASN A 1 104 ? 24.008 14.631 138.432 1.00 34.99 104 ASN A CA 1
ATOM 790 C C . ASN A 1 104 ? 22.539 14.415 138.138 1.00 34.29 104 ASN A C 1
ATOM 791 O O . ASN A 1 104 ? 22.008 13.319 138.284 1.00 33.28 104 ASN A O 1
ATOM 796 N N . TYR A 1 105 ? 21.884 15.498 137.753 1.00 34.26 105 TYR A N 1
ATOM 797 C CA . TYR A 1 105 ? 20.469 15.470 137.482 1.00 34.78 105 TYR A CA 1
ATOM 798 C C . TYR A 1 105 ? 20.215 16.450 136.352 1.00 35.93 105 TYR A C 1
ATOM 799 O O . TYR A 1 105 ? 20.816 17.522 136.305 1.00 38.42 105 TYR A O 1
ATOM 808 N N . SER A 1 106 ? 19.359 16.058 135.427 1.00 35.53 106 SER A N 1
ATOM 809 C CA . SER A 1 106 ? 19.049 16.908 134.297 1.00 37.58 106 SER A CA 1
ATOM 810 C C . SER A 1 106 ? 17.549 16.869 134.102 1.00 36.26 106 SER A C 1
ATOM 811 O O . SER A 1 106 ? 16.956 15.870 133.665 1.00 40.06 106 SER A O 1
ATOM 814 N N . ASP A 1 107 ? 16.923 17.947 134.513 1.00 32.99 107 ASP A N 1
ATOM 815 C CA . ASP A 1 107 ? 15.497 18.073 134.377 1.00 27.47 107 ASP A CA 1
ATOM 816 C C . ASP A 1 107 ? 15.322 19.342 133.596 1.00 26.22 107 ASP A C 1
ATOM 817 O O . ASP A 1 107 ? 15.973 20.332 133.875 1.00 24.77 107 ASP A O 1
ATOM 822 N N . ALA A 1 108 ? 14.413 19.318 132.635 1.00 26.70 108 ALA A N 1
ATOM 823 C CA . ALA A 1 108 ? 14.158 20.466 131.776 1.00 27.28 108 ALA A CA 1
ATOM 824 C C . ALA A 1 108 ? 13.942 21.819 132.447 1.00 25.97 108 ALA A C 1
ATOM 825 O O . ALA A 1 108 ? 14.297 22.846 131.874 1.00 25.10 108 ALA A O 1
ATOM 827 N N . VAL A 1 109 ? 13.368 21.839 133.645 1.00 24.25 109 VAL A N 1
ATOM 828 C CA . VAL A 1 109 ? 13.095 23.115 134.294 1.00 25.36 109 VAL A CA 1
ATOM 829 C C . VAL A 1 109 ? 13.830 23.261 135.625 1.00 25.51 109 VAL A C 1
ATOM 830 O O . VAL A 1 109 ? 13.509 24.124 136.435 1.00 27.34 109 VAL A O 1
ATOM 834 N N . TYR A 1 110 ? 14.855 22.440 135.804 1.00 28.07 110 TYR A N 1
ATOM 835 C CA . TYR A 1 110 ? 15.637 22.405 137.035 1.00 26.51 110 TYR A CA 1
ATOM 836 C C . TYR A 1 110 ? 16.158 23.770 137.462 1.00 26.61 110 TYR A C 1
ATOM 837 O O . TYR A 1 110 ? 16.174 24.068 138.649 1.00 26.78 110 TYR A O 1
ATOM 846 N N . ASP A 1 111 ? 16.578 24.598 136.506 1.00 26.87 111 ASP A N 1
ATOM 847 C CA . ASP A 1 111 ? 17.091 25.931 136.834 1.00 26.52 111 ASP A CA 1
ATOM 848 C C . ASP A 1 111 ? 16.070 27.035 136.675 1.00 27.52 111 ASP A C 1
ATOM 849 O O . ASP A 1 111 ? 16.447 28.208 136.561 1.00 27.56 111 ASP A O 1
ATOM 854 N N . ARG A 1 112 ? 14.784 26.681 136.694 1.00 27.87 112 ARG A N 1
ATOM 855 C CA . ARG A 1 112 ? 13.741 27.681 136.494 1.00 27.28 112 ARG A CA 1
ATOM 856 C C . ARG A 1 112 ? 12.497 27.577 137.349 1.00 26.69 112 ARG A C 1
ATOM 857 O O . ARG A 1 112 ? 11.541 28.304 137.137 1.00 24.79 112 ARG A O 1
ATOM 865 N N . VAL A 1 113 ? 12.503 26.657 138.303 1.00 26.79 113 VAL A N 1
ATOM 866 C CA . VAL A 1 113 ? 11.385 26.524 139.205 1.00 24.50 113 VAL A CA 1
ATOM 867 C C . VAL A 1 113 ? 11.957 26.467 140.614 1.00 25.59 113 VAL A C 1
ATOM 868 O O . VAL A 1 113 ? 13.185 26.607 140.840 1.00 24.52 113 VAL A O 1
ATOM 872 N N . GLY A 1 114 ? 11.057 26.312 141.569 1.00 22.53 114 GLY A N 1
ATOM 873 C CA . GLY A 1 114 ? 11.463 26.169 142.949 1.00 23.16 114 GLY A CA 1
ATOM 874 C C . GLY A 1 114 ? 12.305 27.279 143.545 1.00 25.63 114 GLY A C 1
ATOM 875 O O . GLY A 1 114 ? 12.003 28.482 143.422 1.00 25.65 114 GLY A O 1
ATOM 876 N N . ASN A 1 115 ? 13.372 26.849 144.209 1.00 23.98 115 ASN A N 1
ATOM 877 C CA . ASN A 1 115 ? 14.260 27.766 144.891 1.00 24.78 115 ASN A CA 1
ATOM 878 C C . ASN A 1 115 ? 14.911 28.811 144.024 1.00 24.00 115 ASN A C 1
ATOM 879 O O . ASN A 1 115 ? 14.858 29.995 144.352 1.00 24.34 115 ASN A O 1
ATOM 884 N N . ILE A 1 116 ? 15.525 28.388 142.918 1.00 24.17 116 ILE A N 1
ATOM 885 C CA . ILE A 1 116 ? 16.221 29.337 142.066 1.00 22.88 116 ILE A CA 1
ATOM 886 C C . ILE A 1 116 ? 15.270 30.336 141.419 1.00 24.24 116 ILE A C 1
ATOM 887 O O . ILE A 1 116 ? 15.606 31.520 141.271 1.00 24.45 116 ILE A O 1
ATOM 892 N N . GLN A 1 117 ? 14.048 29.897 141.094 1.00 25.09 117 GLN A N 1
ATOM 893 C CA . GLN A 1 117 ? 13.081 30.817 140.510 1.00 23.52 117 GLN A CA 1
ATOM 894 C C . GLN A 1 117 ? 12.836 31.934 141.516 1.00 21.92 117 GLN A C 1
ATOM 895 O O . GLN A 1 117 ? 12.807 33.113 141.168 1.00 21.92 117 GLN A O 1
ATOM 901 N N . MET A 1 118 ? 12.638 31.557 142.773 1.00 24.31 118 MET A N 1
ATOM 902 C CA . MET A 1 118 ? 12.392 32.565 143.802 1.00 25.82 118 MET A CA 1
ATOM 903 C C . MET A 1 118 ? 13.564 33.534 143.959 1.00 25.95 118 MET A C 1
ATOM 904 O O . MET A 1 118 ? 13.374 34.739 144.079 1.00 28.10 118 MET A O 1
ATOM 909 N N . SER A 1 119 ? 14.789 33.017 143.932 1.00 27.54 119 SER A N 1
ATOM 910 C CA . SER A 1 119 ? 15.941 33.913 144.079 1.00 25.76 119 SER A CA 1
ATOM 911 C C . SER A 1 119 ? 15.918 35.000 143.032 1.00 24.71 119 SER A C 1
ATOM 912 O O . SER A 1 119 ? 16.124 36.162 143.357 1.00 24.94 119 SER A O 1
ATOM 915 N N . ARG A 1 120 ? 15.659 34.641 141.777 1.00 24.81 120 ARG A N 1
ATOM 916 C CA . ARG A 1 120 ? 15.611 35.634 140.703 1.00 25.07 120 ARG A CA 1
ATOM 917 C C . ARG A 1 120 ? 14.505 36.656 140.931 1.00 27.03 120 ARG A C 1
ATOM 918 O O . ARG A 1 120 ? 14.710 37.869 140.768 1.00 27.37 120 ARG A O 1
ATOM 926 N N . ILE A 1 121 ? 13.314 36.178 141.292 1.00 27.29 121 ILE A N 1
ATOM 927 C CA . ILE A 1 121 ? 12.207 37.101 141.551 1.00 25.54 121 ILE A CA 1
ATOM 928 C C . ILE A 1 121 ? 12.596 38.014 142.716 1.00 25.96 121 ILE A C 1
ATOM 929 O O . ILE A 1 121 ? 12.298 39.203 142.701 1.00 24.54 121 ILE A O 1
ATOM 934 N N . LEU A 1 122 ? 13.283 37.453 143.711 1.00 28.01 122 LEU A N 1
ATOM 935 C CA . LEU A 1 122 ? 13.728 38.241 144.870 1.00 29.56 122 LEU A CA 1
ATOM 936 C C . LEU A 1 122 ? 14.816 39.276 144.544 1.00 31.23 122 LEU A C 1
ATOM 937 O O . LEU A 1 122 ? 15.279 40.017 145.434 1.00 32.16 122 LEU A O 1
ATOM 942 N N . GLY A 1 123 ? 15.249 39.319 143.285 1.00 30.76 123 GLY A N 1
ATOM 943 C CA . GLY A 1 123 ? 16.240 40.311 142.898 1.00 30.02 123 GLY A CA 1
ATOM 944 C C . GLY A 1 123 ? 17.718 39.945 142.992 1.00 30.55 123 GLY A C 1
ATOM 945 O O . GLY A 1 123 ? 18.572 40.785 142.728 1.00 30.01 123 GLY A O 1
ATOM 946 N N . ALA A 1 124 ? 18.037 38.713 143.361 1.00 29.68 124 ALA A N 1
ATOM 947 C CA . ALA A 1 124 ? 19.440 38.320 143.443 1.00 30.55 124 ALA A CA 1
ATOM 948 C C . ALA A 1 124 ? 20.074 38.218 142.046 1.00 30.50 124 ALA A C 1
ATOM 949 O O . ALA A 1 124 ? 19.391 38.013 141.036 1.00 28.63 124 ALA A O 1
ATOM 951 N N . ASP A 1 125 ? 21.390 38.398 141.998 1.00 30.69 125 ASP A N 1
ATOM 952 C CA . ASP A 1 125 ? 22.147 38.262 140.761 1.00 30.22 125 ASP A CA 1
ATOM 953 C C . ASP A 1 125 ? 22.486 36.765 140.848 1.00 30.05 125 ASP A C 1
ATOM 954 O O . ASP A 1 125 ? 23.333 36.353 141.632 1.00 29.52 125 ASP A O 1
ATOM 959 N N . VAL A 1 126 ? 21.773 35.954 140.084 1.00 29.11 126 VAL A N 1
ATOM 960 C CA . VAL A 1 126 ? 21.949 34.509 140.111 1.00 30.37 126 VAL A CA 1
ATOM 961 C C . VAL A 1 126 ? 22.884 34.103 138.994 1.00 33.53 126 VAL A C 1
ATOM 962 O O . VAL A 1 126 ? 22.489 34.074 137.820 1.00 31.63 126 VAL A O 1
ATOM 966 N N . ARG A 1 127 ? 24.124 33.795 139.370 1.00 33.86 127 ARG A N 1
ATOM 967 C CA . ARG A 1 127 ? 25.173 33.415 138.421 1.00 38.03 127 ARG A CA 1
ATOM 968 C C . ARG A 1 127 ? 25.380 31.911 138.330 1.00 40.69 127 ARG A C 1
ATOM 969 O O . ARG A 1 127 ? 25.792 31.252 139.294 1.00 39.34 127 ARG A O 1
ATOM 977 N N . LEU A 1 128 ? 25.091 31.374 137.158 1.00 44.26 128 LEU A N 1
ATOM 978 C CA . LEU A 1 128 ? 25.235 29.951 136.920 1.00 50.91 128 LEU A CA 1
ATOM 979 C C . LEU A 1 128 ? 26.616 29.659 136.335 1.00 55.16 128 LEU A C 1
ATOM 980 O O . LEU A 1 128 ? 26.963 30.171 135.279 1.00 55.98 128 LEU A O 1
ATOM 985 N N . VAL A 1 129 ? 27.410 28.850 137.033 1.00 60.87 129 VAL A N 1
ATOM 986 C CA . VAL A 1 129 ? 28.746 28.504 136.548 1.00 65.61 129 VAL A CA 1
ATOM 987 C C . VAL A 1 129 ? 28.594 27.867 135.170 1.00 68.88 129 VAL A C 1
ATOM 988 O O . VAL A 1 129 ? 27.826 26.919 135.005 1.00 69.56 129 VAL A O 1
ATOM 992 N N . PRO A 1 130 ? 29.348 28.371 134.173 1.00 72.04 130 PRO A N 1
ATOM 993 C CA . PRO A 1 130 ? 29.364 27.932 132.769 1.00 74.51 130 PRO A CA 1
ATOM 994 C C . PRO A 1 130 ? 28.368 26.832 132.371 1.00 76.19 130 PRO A C 1
ATOM 995 O O . PRO A 1 130 ? 27.166 26.938 132.634 1.00 76.30 130 PRO A O 1
ATOM 999 N N . ASP A 1 131 ? 28.880 25.799 131.704 1.00 78.10 131 ASP A N 1
ATOM 1000 C CA . ASP A 1 131 ? 28.085 24.652 131.272 1.00 78.78 131 ASP A CA 1
ATOM 1001 C C . ASP A 1 131 ? 26.768 24.989 130.580 1.00 79.30 131 ASP A C 1
ATOM 1002 O O . ASP A 1 131 ? 26.101 24.103 130.029 1.00 79.55 131 ASP A O 1
ATOM 1007 N N . ARG A 1 139 ? 37.765 31.596 139.181 1.00 56.02 139 ARG A N 1
ATOM 1008 C CA . ARG A 1 139 ? 37.022 31.021 140.296 1.00 55.80 139 ARG A CA 1
ATOM 1009 C C . ARG A 1 139 ? 35.763 31.834 140.599 1.00 53.92 139 ARG A C 1
ATOM 1010 O O . ARG A 1 139 ? 35.832 32.994 141.019 1.00 53.18 139 ARG A O 1
ATOM 1018 N N . SER A 1 140 ? 34.618 31.197 140.372 1.00 51.17 140 SER A N 1
ATOM 1019 C CA . SER A 1 140 ? 33.294 31.791 140.573 1.00 48.60 140 SER A CA 1
ATOM 1020 C C . SER A 1 140 ? 33.089 32.558 141.875 1.00 45.54 140 SER A C 1
ATOM 1021 O O . SER A 1 140 ? 32.596 33.680 141.867 1.00 44.83 140 SER A O 1
ATOM 1024 N N . TRP A 1 141 ? 33.465 31.942 142.987 1.00 44.58 141 TRP A N 1
ATOM 1025 C CA . TRP A 1 141 ? 33.298 32.545 144.299 1.00 44.33 141 TRP A CA 1
ATOM 1026 C C . TRP A 1 141 ? 34.039 33.866 144.474 1.00 45.11 141 TRP A C 1
ATOM 1027 O O . TRP A 1 141 ? 33.430 34.883 144.831 1.00 44.53 141 TRP A O 1
ATOM 1038 N N . GLU A 1 142 ? 35.347 33.875 144.213 1.00 46.24 142 GLU A N 1
ATOM 1039 C CA . GLU A 1 142 ? 36.102 35.113 144.377 1.00 45.84 142 GLU A CA 1
ATOM 1040 C C . GLU A 1 142 ? 35.756 36.155 143.333 1.00 45.10 142 GLU A C 1
ATOM 1041 O O . GLU A 1 142 ? 35.830 37.360 143.606 1.00 44.42 142 GLU A O 1
ATOM 1047 N N . ASP A 1 143 ? 35.374 35.728 142.134 1.00 45.05 143 ASP A N 1
ATOM 1048 C CA . ASP A 1 143 ? 35.006 36.728 141.138 1.00 46.44 143 ASP A CA 1
ATOM 1049 C C . ASP A 1 143 ? 33.745 37.435 141.632 1.00 45.25 143 ASP A C 1
ATOM 1050 O O . ASP A 1 143 ? 33.615 38.670 141.530 1.00 44.58 143 ASP A O 1
ATOM 1055 N N . ALA A 1 144 ? 32.834 36.644 142.197 1.00 43.09 144 ALA A N 1
ATOM 1056 C CA . ALA A 1 144 ? 31.583 37.162 142.727 1.00 41.07 144 ALA A CA 1
ATOM 1057 C C . ALA A 1 144 ? 31.870 38.236 143.783 1.00 40.01 144 ALA A C 1
ATOM 1058 O O . ALA A 1 144 ? 31.413 39.368 143.667 1.00 38.48 144 ALA A O 1
ATOM 1060 N N . LEU A 1 145 ? 32.637 37.872 144.806 1.00 39.98 145 LEU A N 1
ATOM 1061 C CA . LEU A 1 145 ? 32.976 38.804 145.877 1.00 41.42 145 LEU A CA 1
ATOM 1062 C C . LEU A 1 145 ? 33.671 40.048 145.337 1.00 42.50 145 LEU A C 1
ATOM 1063 O O . LEU A 1 145 ? 33.333 41.175 145.701 1.00 42.19 145 LEU A O 1
ATOM 1068 N N . GLU A 1 146 ? 34.647 39.847 144.459 1.00 44.70 146 GLU A N 1
ATOM 1069 C CA . GLU A 1 146 ? 35.370 40.979 143.898 1.00 45.91 146 GLU A CA 1
ATOM 1070 C C . GLU A 1 146 ? 34.462 41.839 143.035 1.00 46.27 146 GLU A C 1
ATOM 1071 O O . GLU A 1 146 ? 34.577 43.065 143.053 1.00 46.34 146 GLU A O 1
ATOM 1077 N N . SER A 1 147 ? 33.563 41.217 142.276 1.00 45.45 147 SER A N 1
ATOM 1078 C CA . SER A 1 147 ? 32.686 42.022 141.431 1.00 46.07 147 SER A CA 1
ATOM 1079 C C . SER A 1 147 ? 31.991 43.048 142.311 1.00 46.47 147 SER A C 1
ATOM 1080 O O . SER A 1 147 ? 31.792 44.192 141.897 1.00 47.66 147 SER A O 1
ATOM 1083 N N . VAL A 1 148 ? 31.644 42.644 143.533 1.00 45.84 148 VAL A N 1
ATOM 1084 C CA . VAL A 1 148 ? 30.979 43.547 144.462 1.00 44.53 148 VAL A CA 1
ATOM 1085 C C . VAL A 1 148 ? 31.915 44.673 144.877 1.00 44.62 148 VAL A C 1
ATOM 1086 O O . VAL A 1 148 ? 31.552 45.848 144.823 1.00 44.05 148 VAL A O 1
ATOM 1090 N N . ARG A 1 149 ? 33.124 44.315 145.299 1.00 46.22 149 ARG A N 1
ATOM 1091 C CA . ARG A 1 149 ? 34.096 45.332 145.700 1.00 46.12 149 ARG A CA 1
ATOM 1092 C C . ARG A 1 149 ? 34.290 46.279 144.520 1.00 46.75 149 ARG A C 1
ATOM 1093 O O . ARG A 1 149 ? 34.161 47.493 144.655 1.00 45.90 149 ARG A O 1
ATOM 1101 N N . ALA A 1 150 ? 34.566 45.711 143.351 1.00 49.32 150 ALA A N 1
ATOM 1102 C CA . ALA A 1 150 ? 34.767 46.512 142.147 1.00 50.80 150 ALA A CA 1
ATOM 1103 C C . ALA A 1 150 ? 33.593 47.443 141.885 1.00 51.91 150 ALA A C 1
ATOM 1104 O O . ALA A 1 150 ? 33.757 48.510 141.290 1.00 53.03 150 ALA A O 1
ATOM 1106 N N . ALA A 1 151 ? 32.408 47.050 142.331 1.00 52.80 151 ALA A N 1
ATOM 1107 C CA . ALA A 1 151 ? 31.225 47.873 142.119 1.00 53.27 151 ALA A CA 1
ATOM 1108 C C . ALA A 1 151 ? 31.066 48.936 143.200 1.00 53.50 151 ALA A C 1
ATOM 1109 O O . ALA A 1 151 ? 30.141 49.743 143.163 1.00 53.20 151 ALA A O 1
ATOM 1111 N N . GLY A 1 152 ? 31.971 48.934 144.169 1.00 53.93 152 GLY A N 1
ATOM 1112 C CA . GLY A 1 152 ? 31.893 49.916 145.238 1.00 53.15 152 GLY A CA 1
ATOM 1113 C C . GLY A 1 152 ? 31.151 49.421 146.468 1.00 53.10 152 GLY A C 1
ATOM 1114 O O . GLY A 1 152 ? 30.997 50.159 147.449 1.00 53.29 152 GLY A O 1
ATOM 1115 N N . GLY A 1 153 ? 30.697 48.171 146.431 1.00 51.17 153 GLY A N 1
ATOM 1116 C CA . GLY A 1 153 ? 29.971 47.629 147.569 1.00 49.41 153 GLY A CA 1
ATOM 1117 C C . GLY A 1 153 ? 30.890 46.884 148.512 1.00 47.60 153 GLY A C 1
ATOM 1118 O O . GLY A 1 153 ? 32.104 46.903 148.335 1.00 47.24 153 GLY A O 1
ATOM 1119 N N . LYS A 1 154 ? 30.318 46.247 149.526 1.00 46.40 154 LYS A N 1
ATOM 1120 C CA . LYS A 1 154 ? 31.099 45.468 150.476 1.00 45.98 154 LYS A CA 1
ATOM 1121 C C . LYS A 1 154 ? 30.308 44.194 150.713 1.00 44.37 154 LYS A C 1
ATOM 1122 O O . LYS A 1 154 ? 29.210 44.223 151.259 1.00 45.70 154 LYS A O 1
ATOM 1128 N N . PRO A 1 155 ? 30.858 43.053 150.295 1.00 42.93 155 PRO A N 1
ATOM 1129 C CA . PRO A 1 155 ? 30.187 41.769 150.452 1.00 41.89 155 PRO A CA 1
ATOM 1130 C C . PRO A 1 155 ? 30.386 41.067 151.780 1.00 41.81 155 PRO A C 1
ATOM 1131 O O . PRO A 1 155 ? 31.437 41.203 152.416 1.00 41.43 155 PRO A O 1
ATOM 1135 N N . TYR A 1 156 ? 29.351 40.349 152.213 1.00 39.44 156 TYR A N 1
ATOM 1136 C CA . TYR A 1 156 ? 29.435 39.556 153.424 1.00 39.11 156 TYR A CA 1
ATOM 1137 C C . TYR A 1 156 ? 29.375 38.147 152.876 1.00 39.80 156 TYR A C 1
ATOM 1138 O O . TYR A 1 156 ? 28.351 37.706 152.354 1.00 39.52 156 TYR A O 1
ATOM 1147 N N . ALA A 1 157 ? 30.489 37.445 152.969 1.00 39.99 157 ALA A N 1
ATOM 1148 C CA . ALA A 1 157 ? 30.550 36.102 152.433 1.00 41.18 157 ALA A CA 1
ATOM 1149 C C . ALA A 1 157 ? 29.858 35.071 153.292 1.00 41.85 157 ALA A C 1
ATOM 1150 O O . ALA A 1 157 ? 30.221 34.880 154.454 1.00 43.00 157 ALA A O 1
ATOM 1152 N N . ILE A 1 158 ? 28.859 34.403 152.719 1.00 39.82 158 ILE A N 1
ATOM 1153 C CA . ILE A 1 158 ? 28.157 33.353 153.429 1.00 38.22 158 ILE A CA 1
ATOM 1154 C C . ILE A 1 158 ? 28.512 32.054 152.709 1.00 38.06 158 ILE A C 1
ATOM 1155 O O . ILE A 1 158 ? 28.107 31.837 151.576 1.00 37.72 158 ILE A O 1
ATOM 1160 N N . PRO A 1 159 ? 29.302 31.184 153.353 1.00 37.96 159 PRO A N 1
ATOM 1161 C CA . PRO A 1 159 ? 29.703 29.904 152.743 1.00 37.64 159 PRO A CA 1
ATOM 1162 C C . PRO A 1 159 ? 28.533 28.943 152.554 1.00 35.84 159 PRO A C 1
ATOM 1163 O O . PRO A 1 159 ? 27.463 29.164 153.087 1.00 34.58 159 PRO A O 1
ATOM 1167 N N . ALA A 1 160 ? 28.750 27.862 151.816 1.00 36.08 160 ALA A N 1
ATOM 1168 C CA . ALA A 1 160 ? 27.692 26.891 151.593 1.00 36.62 160 ALA A CA 1
ATOM 1169 C C . ALA A 1 160 ? 26.989 26.475 152.892 1.00 37.77 160 ALA A C 1
ATOM 1170 O O . ALA A 1 160 ? 27.628 26.088 153.876 1.00 36.51 160 ALA A O 1
ATOM 1172 N N . GLY A 1 161 ? 25.660 26.563 152.866 1.00 37.54 161 GLY A N 1
ATOM 1173 C CA . GLY A 1 161 ? 24.827 26.199 153.993 1.00 37.74 161 GLY A CA 1
ATOM 1174 C C . GLY A 1 161 ? 25.021 26.998 155.266 1.00 38.88 161 GLY A C 1
ATOM 1175 O O . GLY A 1 161 ? 24.424 26.661 156.294 1.00 38.36 161 GLY A O 1
ATOM 1176 N N . CYS A 1 162 ? 25.835 28.050 155.209 1.00 40.97 162 CYS A N 1
ATOM 1177 C CA . CYS A 1 162 ? 26.122 28.865 156.402 1.00 43.75 162 CYS A CA 1
ATOM 1178 C C . CYS A 1 162 ? 26.947 28.037 157.380 1.00 44.05 162 CYS A C 1
ATOM 1179 O O . CYS A 1 162 ? 27.227 28.488 158.486 1.00 45.30 162 CYS A O 1
ATOM 1182 N N . SER A 1 163 ? 27.326 26.829 156.989 1.00 43.89 163 SER A N 1
ATOM 1183 C CA . SER A 1 163 ? 28.025 25.967 157.916 1.00 45.10 163 SER A CA 1
ATOM 1184 C C . SER A 1 163 ? 29.439 26.346 158.354 1.00 47.04 163 SER A C 1
ATOM 1185 O O . SER A 1 163 ? 29.634 26.788 159.480 1.00 47.28 163 SER A O 1
ATOM 1188 N N . ASP A 1 164 ? 30.412 26.178 157.467 1.00 48.91 164 ASP A N 1
ATOM 1189 C CA . ASP A 1 164 ? 31.810 26.461 157.762 1.00 49.94 164 ASP A CA 1
ATOM 1190 C C . ASP A 1 164 ? 32.083 27.956 157.920 1.00 49.27 164 ASP A C 1
ATOM 1191 O O . ASP A 1 164 ? 32.796 28.562 157.128 1.00 49.97 164 ASP A O 1
ATOM 1196 N N . HIS A 1 165 ? 31.521 28.535 158.972 1.00 48.59 165 HIS A N 1
ATOM 1197 C CA . HIS A 1 165 ? 31.650 29.954 159.268 1.00 47.34 165 HIS A CA 1
ATOM 1198 C C . HIS A 1 165 ? 31.663 30.023 160.794 1.00 48.49 165 HIS A C 1
ATOM 1199 O O . HIS A 1 165 ? 31.035 29.201 161.466 1.00 50.37 165 HIS A O 1
ATOM 1206 N N . PRO A 1 166 ? 32.383 30.990 161.373 1.00 48.65 166 PRO A N 1
ATOM 1207 C CA . PRO A 1 166 ? 32.427 31.078 162.839 1.00 48.33 166 PRO A CA 1
ATOM 1208 C C . PRO A 1 166 ? 31.084 31.109 163.580 1.00 47.57 166 PRO A C 1
ATOM 1209 O O . PRO A 1 166 ? 30.965 30.558 164.682 1.00 47.72 166 PRO A O 1
ATOM 1213 N N . LEU A 1 167 ? 30.080 31.745 162.981 1.00 45.98 167 LEU A N 1
ATOM 1214 C CA . LEU A 1 167 ? 28.757 31.863 163.610 1.00 44.65 167 LEU A CA 1
ATOM 1215 C C . LEU A 1 167 ? 27.729 30.846 163.120 1.00 44.00 167 LEU A C 1
ATOM 1216 O O . LEU A 1 167 ? 26.634 30.760 163.653 1.00 44.10 167 LEU A O 1
ATOM 1221 N N . GLY A 1 168 ? 28.086 30.074 162.105 1.00 44.39 168 GLY A N 1
ATOM 1222 C CA . GLY A 1 168 ? 27.153 29.111 161.537 1.00 43.89 168 GLY A CA 1
ATOM 1223 C C . GLY A 1 168 ? 26.579 28.020 162.421 1.00 42.86 168 GLY A C 1
ATOM 1224 O O . GLY A 1 168 ? 25.616 27.363 162.028 1.00 42.21 168 GLY A O 1
ATOM 1225 N N . GLY A 1 169 ? 27.148 27.812 163.606 1.00 41.74 169 GLY A N 1
ATOM 1226 C CA . GLY A 1 169 ? 26.626 26.764 164.474 1.00 40.07 169 GLY A CA 1
ATOM 1227 C C . GLY A 1 169 ? 25.744 27.263 165.605 1.00 38.19 169 GLY A C 1
ATOM 1228 O O . GLY A 1 169 ? 25.156 26.468 166.339 1.00 38.99 169 GLY A O 1
ATOM 1229 N N . LEU A 1 170 ? 25.647 28.582 165.738 1.00 37.59 170 LEU A N 1
ATOM 1230 C CA . LEU A 1 170 ? 24.874 29.202 166.795 1.00 38.24 170 LEU A CA 1
ATOM 1231 C C . LEU A 1 170 ? 23.360 29.018 166.692 1.00 39.20 170 LEU A C 1
ATOM 1232 O O . LEU A 1 170 ? 22.686 28.739 167.697 1.00 38.66 170 LEU A O 1
ATOM 1237 N N . GLY A 1 171 ? 22.834 29.193 165.484 1.00 37.97 171 GLY A N 1
ATOM 1238 C CA . GLY A 1 171 ? 21.408 29.053 165.271 1.00 36.74 171 GLY A CA 1
ATOM 1239 C C . GLY A 1 171 ? 20.902 27.798 165.938 1.00 37.72 171 GLY A C 1
ATOM 1240 O O . GLY A 1 171 ? 20.011 27.857 166.784 1.00 38.58 171 GLY A O 1
ATOM 1241 N N . PHE A 1 172 ? 21.485 26.658 165.592 1.00 37.45 172 PHE A N 1
ATOM 1242 C CA . PHE A 1 172 ? 21.016 25.435 166.186 1.00 37.57 172 PHE A CA 1
ATOM 1243 C C . PHE A 1 172 ? 21.423 25.102 167.612 1.00 39.12 172 PHE A C 1
ATOM 1244 O O . PHE A 1 172 ? 21.019 24.066 168.157 1.00 38.21 172 PHE A O 1
ATOM 1252 N N . VAL A 1 173 ? 22.203 25.978 168.237 1.00 39.75 173 VAL A N 1
ATOM 1253 C CA . VAL A 1 173 ? 22.511 25.737 169.650 1.00 40.54 173 VAL A CA 1
ATOM 1254 C C . VAL A 1 173 ? 21.212 26.236 170.298 1.00 39.93 173 VAL A C 1
ATOM 1255 O O . VAL A 1 173 ? 20.632 25.584 171.175 1.00 39.77 173 VAL A O 1
ATOM 1259 N N . GLY A 1 174 ? 20.754 27.393 169.823 1.00 39.89 174 GLY A N 1
ATOM 1260 C CA . GLY A 1 174 ? 19.510 27.964 170.302 1.00 41.47 174 GLY A CA 1
ATOM 1261 C C . GLY A 1 174 ? 18.334 27.025 170.065 1.00 41.94 174 GLY A C 1
ATOM 1262 O O . GLY A 1 174 ? 17.388 27.016 170.840 1.00 43.50 174 GLY A O 1
ATOM 1263 N N . PHE A 1 175 ? 18.379 26.241 168.992 1.00 41.48 175 PHE A N 1
ATOM 1264 C CA . PHE A 1 175 ? 17.310 25.288 168.706 1.00 41.52 175 PHE A CA 1
ATOM 1265 C C . PHE A 1 175 ? 17.141 24.349 169.917 1.00 41.84 175 PHE A C 1
ATOM 1266 O O . PHE A 1 175 ? 16.018 24.032 170.313 1.00 41.37 175 PHE A O 1
ATOM 1274 N N . ALA A 1 176 ? 18.253 23.906 170.496 1.00 41.79 176 ALA A N 1
ATOM 1275 C CA . ALA A 1 176 ? 18.202 23.008 171.658 1.00 43.07 176 ALA A CA 1
ATOM 1276 C C . ALA A 1 176 ? 17.629 23.763 172.856 1.00 43.26 176 ALA A C 1
ATOM 1277 O O . ALA A 1 176 ? 16.936 23.192 173.695 1.00 44.21 176 ALA A O 1
ATOM 1279 N N . GLU A 1 177 ? 17.928 25.057 172.903 1.00 42.68 177 GLU A N 1
ATOM 1280 C CA . GLU A 1 177 ? 17.482 25.965 173.952 1.00 42.42 177 GLU A CA 1
ATOM 1281 C C . GLU A 1 177 ? 15.954 26.071 173.875 1.00 41.76 177 GLU A C 1
ATOM 1282 O O . GLU A 1 177 ? 15.243 26.133 174.897 1.00 38.43 177 GLU A O 1
ATOM 1288 N N . GLU A 1 178 ? 15.458 26.091 172.642 1.00 39.82 178 GLU A N 1
ATOM 1289 C CA . GLU A 1 178 ? 14.039 26.209 172.392 1.00 38.23 178 GLU A CA 1
ATOM 1290 C C . GLU A 1 178 ? 13.382 24.925 172.824 1.00 37.74 178 GLU A C 1
ATOM 1291 O O . GLU A 1 178 ? 12.392 24.952 173.545 1.00 36.32 178 GLU A O 1
ATOM 1297 N N . VAL A 1 179 ? 13.942 23.798 172.395 1.00 37.81 179 VAL A N 1
ATOM 1298 C CA . VAL A 1 179 ? 13.381 22.506 172.754 1.00 39.25 179 VAL A CA 1
ATOM 1299 C C . VAL A 1 179 ? 13.286 22.301 174.265 1.00 41.49 179 VAL A C 1
ATOM 1300 O O . VAL A 1 179 ? 12.356 21.657 174.741 1.00 42.31 179 VAL A O 1
ATOM 1304 N N . ARG A 1 180 ? 14.232 22.852 175.022 1.00 42.76 180 ARG A N 1
ATOM 1305 C CA . ARG A 1 180 ? 14.186 22.702 176.476 1.00 44.88 180 ARG A CA 1
ATOM 1306 C C . ARG A 1 180 ? 13.010 23.477 177.054 1.00 45.01 180 ARG A C 1
ATOM 1307 O O . ARG A 1 180 ? 12.288 22.975 177.912 1.00 45.98 180 ARG A O 1
ATOM 1315 N N . ALA A 1 181 ? 12.822 24.701 176.579 1.00 45.29 181 ALA A N 1
ATOM 1316 C CA . ALA A 1 181 ? 11.723 25.533 177.041 1.00 45.64 181 ALA A CA 1
ATOM 1317 C C . ALA A 1 181 ? 10.378 24.887 176.692 1.00 46.34 181 ALA A C 1
ATOM 1318 O O . ALA A 1 181 ? 9.396 25.016 177.431 1.00 47.20 181 ALA A O 1
ATOM 1320 N N . GLN A 1 182 ? 10.335 24.181 175.568 1.00 45.60 182 GLN A N 1
ATOM 1321 C CA . GLN A 1 182 ? 9.107 23.542 175.128 1.00 44.78 182 GLN A CA 1
ATOM 1322 C C . GLN A 1 182 ? 8.887 22.259 175.915 1.00 45.48 182 GLN A C 1
ATOM 1323 O O . GLN A 1 182 ? 7.748 21.890 176.223 1.00 44.53 182 GLN A O 1
ATOM 1329 N N . GLU A 1 183 ? 9.974 21.577 176.245 1.00 45.82 183 GLU A N 1
ATOM 1330 C CA . GLU A 1 183 ? 9.862 20.358 177.034 1.00 49.24 183 GLU A CA 1
ATOM 1331 C C . GLU A 1 183 ? 9.357 20.726 178.439 1.00 50.55 183 GLU A C 1
ATOM 1332 O O . GLU A 1 183 ? 8.648 19.946 179.077 1.00 51.48 183 GLU A O 1
ATOM 1338 N N . ALA A 1 184 ? 9.717 21.919 178.903 1.00 50.95 184 ALA A N 1
ATOM 1339 C CA . ALA A 1 184 ? 9.276 22.386 180.210 1.00 52.95 184 ALA A CA 1
ATOM 1340 C C . ALA A 1 184 ? 7.747 22.415 180.199 1.00 54.63 184 ALA A C 1
ATOM 1341 O O . ALA A 1 184 ? 7.093 21.906 181.105 1.00 55.18 184 ALA A O 1
ATOM 1343 N N . GLU A 1 185 ? 7.182 23.008 179.155 1.00 55.77 185 GLU A N 1
ATOM 1344 C CA . GLU A 1 185 ? 5.738 23.093 179.023 1.00 56.96 185 GLU A CA 1
ATOM 1345 C C . GLU A 1 185 ? 5.134 21.716 178.756 1.00 56.61 185 GLU A C 1
ATOM 1346 O O . GLU A 1 185 ? 4.000 21.433 179.136 1.00 56.48 185 GLU A O 1
ATOM 1352 N N . LEU A 1 186 ? 5.905 20.860 178.102 1.00 56.77 186 LEU A N 1
ATOM 1353 C CA . LEU A 1 186 ? 5.444 19.524 177.766 1.00 57.38 186 LEU A CA 1
ATOM 1354 C C . LEU A 1 186 ? 5.513 18.572 178.946 1.00 57.93 186 LEU A C 1
ATOM 1355 O O . LEU A 1 186 ? 4.839 17.541 178.960 1.00 58.20 186 LEU A O 1
ATOM 1360 N N . GLY A 1 187 ? 6.338 18.904 179.927 1.00 58.34 187 GLY A N 1
ATOM 1361 C CA . GLY A 1 187 ? 6.463 18.031 181.078 1.00 58.90 187 GLY A CA 1
ATOM 1362 C C . GLY A 1 187 ? 7.301 16.788 180.815 1.00 59.28 187 GLY A C 1
ATOM 1363 O O . GLY A 1 187 ? 7.343 15.875 181.642 1.00 59.75 187 GLY A O 1
ATOM 1364 N N . PHE A 1 188 ? 7.947 16.716 179.657 1.00 58.52 188 PHE A N 1
ATOM 1365 C CA . PHE A 1 188 ? 8.809 15.570 179.372 1.00 58.23 188 PHE A CA 1
ATOM 1366 C C . PHE A 1 188 ? 9.897 15.991 178.405 1.00 57.03 188 PHE A C 1
ATOM 1367 O O . PHE A 1 188 ? 9.836 17.074 177.827 1.00 57.24 188 PHE A O 1
ATOM 1375 N N . LYS A 1 189 ? 10.900 15.139 178.249 1.00 55.89 189 LYS A N 1
ATOM 1376 C CA . LYS A 1 189 ? 12.002 15.424 177.344 1.00 53.90 189 LYS A CA 1
ATOM 1377 C C . LYS A 1 189 ? 12.037 14.400 176.212 1.00 51.19 189 LYS A C 1
ATOM 1378 O O . LYS A 1 189 ? 11.792 13.205 176.422 1.00 49.75 189 LYS A O 1
ATOM 1384 N N . PHE A 1 190 ? 12.332 14.867 175.007 1.00 47.78 190 PHE A N 1
ATOM 1385 C CA . PHE A 1 190 ? 12.411 13.963 173.876 1.00 43.79 190 PHE A CA 1
ATOM 1386 C C . PHE A 1 190 ? 13.609 13.054 174.068 1.00 44.15 190 PHE A C 1
ATOM 1387 O O . PHE A 1 190 ? 14.654 13.469 174.570 1.00 43.56 190 PHE A O 1
ATOM 1395 N N . ASP A 1 191 ? 13.446 11.799 173.689 1.00 45.31 191 ASP A N 1
ATOM 1396 C CA . ASP A 1 191 ? 14.515 10.827 173.821 1.00 47.02 191 ASP A CA 1
ATOM 1397 C C . ASP A 1 191 ? 15.554 10.976 172.704 1.00 48.24 191 ASP A C 1
ATOM 1398 O O . ASP A 1 191 ? 16.742 10.679 172.893 1.00 47.07 191 ASP A O 1
ATOM 1403 N N . TYR A 1 192 ? 15.107 11.445 171.540 1.00 48.37 192 TYR A N 1
ATOM 1404 C CA . TYR A 1 192 ? 16.011 11.623 170.408 1.00 48.23 192 TYR A CA 1
ATOM 1405 C C . TYR A 1 192 ? 15.572 12.750 169.490 1.00 47.75 192 TYR A C 1
ATOM 1406 O O . TYR A 1 192 ? 14.436 13.222 169.551 1.00 49.08 192 TYR A O 1
ATOM 1415 N N . VAL A 1 193 ? 16.492 13.178 168.636 1.00 46.35 193 VAL A N 1
ATOM 1416 C CA . VAL A 1 193 ? 16.219 14.213 167.642 1.00 44.19 193 VAL A CA 1
ATOM 1417 C C . VAL A 1 193 ? 16.803 13.688 166.340 1.00 43.52 193 VAL A C 1
ATOM 1418 O O . VAL A 1 193 ? 17.939 13.206 166.322 1.00 43.53 193 VAL A O 1
ATOM 1422 N N . VAL A 1 194 ? 16.018 13.755 165.264 1.00 42.75 194 VAL A N 1
ATOM 1423 C CA . VAL A 1 194 ? 16.448 13.287 163.946 1.00 39.58 194 VAL A CA 1
ATOM 1424 C C . VAL A 1 194 ? 16.611 14.515 163.053 1.00 38.74 194 VAL A C 1
ATOM 1425 O O . VAL A 1 194 ? 15.681 15.318 162.903 1.00 36.22 194 VAL A O 1
ATOM 1429 N N . VAL A 1 195 ? 17.801 14.668 162.475 1.00 36.54 195 VAL A N 1
ATOM 1430 C CA . VAL A 1 195 ? 18.085 15.827 161.628 1.00 36.00 195 VAL A CA 1
ATOM 1431 C C . VAL A 1 195 ? 18.875 15.434 160.379 1.00 37.12 195 VAL A C 1
ATOM 1432 O O . VAL A 1 195 ? 19.788 14.585 160.429 1.00 35.41 195 VAL A O 1
ATOM 1436 N N . CYS A 1 196 ? 18.501 16.029 159.250 1.00 36.38 196 CYS A N 1
ATOM 1437 C CA . CYS A 1 196 ? 19.195 15.742 158.001 1.00 34.80 196 CYS A CA 1
ATOM 1438 C C . CYS A 1 196 ? 20.495 16.522 158.001 1.00 34.77 196 CYS A C 1
ATOM 1439 O O . CYS A 1 196 ? 20.514 17.703 158.362 1.00 36.42 196 CYS A O 1
ATOM 1442 N N . SER A 1 197 ? 21.586 15.879 157.594 1.00 34.05 197 SER A N 1
ATOM 1443 C CA . SER A 1 197 ? 22.855 16.583 157.587 1.00 33.93 197 SER A CA 1
ATOM 1444 C C . SER A 1 197 ? 23.637 16.532 156.279 1.00 32.35 197 SER A C 1
ATOM 1445 O O . SER A 1 197 ? 23.810 15.469 155.689 1.00 31.27 197 SER A O 1
ATOM 1448 N N . VAL A 1 198 ? 24.096 17.700 155.844 1.00 32.20 198 VAL A N 1
ATOM 1449 C CA . VAL A 1 198 ? 24.891 17.810 154.637 1.00 35.25 198 VAL A CA 1
ATOM 1450 C C . VAL A 1 198 ? 26.077 18.744 154.830 1.00 35.03 198 VAL A C 1
ATOM 1451 O O . VAL A 1 198 ? 27.203 18.271 154.807 1.00 38.23 198 VAL A O 1
ATOM 1455 N N . THR A 1 199 ? 25.886 20.046 155.015 1.00 35.60 199 THR A N 1
ATOM 1456 C CA . THR A 1 199 ? 27.077 20.845 155.214 1.00 34.57 199 THR A CA 1
ATOM 1457 C C . THR A 1 199 ? 27.475 20.767 156.698 1.00 36.94 199 THR A C 1
ATOM 1458 O O . THR A 1 199 ? 28.616 21.071 157.047 1.00 38.33 199 THR A O 1
ATOM 1462 N N . GLY A 1 200 ? 26.540 20.369 157.561 1.00 35.76 200 GLY A N 1
ATOM 1463 C CA . GLY A 1 200 ? 26.866 20.148 158.967 1.00 36.40 200 GLY A CA 1
ATOM 1464 C C . GLY A 1 200 ? 26.617 21.071 160.149 1.00 36.92 200 GLY A C 1
ATOM 1465 O O . GLY A 1 200 ? 26.502 20.590 161.279 1.00 38.56 200 GLY A O 1
ATOM 1466 N N . SER A 1 201 ? 26.521 22.370 159.940 1.00 36.22 201 SER A N 1
ATOM 1467 C CA . SER A 1 201 ? 26.337 23.244 161.075 1.00 37.02 201 SER A CA 1
ATOM 1468 C C . SER A 1 201 ? 24.942 23.205 161.717 1.00 38.11 201 SER A C 1
ATOM 1469 O O . SER A 1 201 ? 24.724 23.843 162.749 1.00 37.88 201 SER A O 1
ATOM 1472 N N . THR A 1 202 ? 24.001 22.462 161.131 1.00 35.61 202 THR A N 1
ATOM 1473 C CA . THR A 1 202 ? 22.686 22.369 161.755 1.00 34.41 202 THR A CA 1
ATOM 1474 C C . THR A 1 202 ? 22.859 21.348 162.881 1.00 35.02 202 THR A C 1
ATOM 1475 O O . THR A 1 202 ? 22.580 21.630 164.041 1.00 34.86 202 THR A O 1
ATOM 1479 N N . GLN A 1 203 ? 23.317 20.157 162.525 1.00 35.19 203 GLN A N 1
ATOM 1480 C CA . GLN A 1 203 ? 23.529 19.124 163.516 1.00 38.74 203 GLN A CA 1
ATOM 1481 C C . GLN A 1 203 ? 24.624 19.540 164.506 1.00 40.62 203 GLN A C 1
ATOM 1482 O O . GLN A 1 203 ? 24.640 19.071 165.650 1.00 40.79 203 GLN A O 1
ATOM 1488 N N . ALA A 1 204 ? 25.524 20.424 164.074 1.00 40.63 204 ALA A N 1
ATOM 1489 C CA . ALA A 1 204 ? 26.602 20.869 164.947 1.00 42.25 204 ALA A CA 1
ATOM 1490 C C . ALA A 1 204 ? 26.024 21.621 166.132 1.00 43.04 204 ALA A C 1
ATOM 1491 O O . ALA A 1 204 ? 26.346 21.314 167.282 1.00 42.46 204 ALA A O 1
ATOM 1493 N N . GLY A 1 205 ? 25.174 22.605 165.843 1.00 44.53 205 GLY A N 1
ATOM 1494 C CA . GLY A 1 205 ? 24.551 23.394 166.896 1.00 44.11 205 GLY A CA 1
ATOM 1495 C C . GLY A 1 205 ? 23.702 22.543 167.826 1.00 44.18 205 GLY A C 1
ATOM 1496 O O . GLY A 1 205 ? 23.642 22.779 169.035 1.00 44.95 205 GLY A O 1
ATOM 1497 N N . MET A 1 206 ? 23.041 21.540 167.261 1.00 43.42 206 MET A N 1
ATOM 1498 C CA . MET A 1 206 ? 22.200 20.656 168.048 1.00 43.54 206 MET A CA 1
ATOM 1499 C C . MET A 1 206 ? 23.033 19.776 168.973 1.00 43.12 206 MET A C 1
ATOM 1500 O O . MET A 1 206 ? 22.652 19.540 170.120 1.00 41.11 206 MET A O 1
ATOM 1505 N N . VAL A 1 207 ? 24.160 19.287 168.466 1.00 43.32 207 VAL A N 1
ATOM 1506 C CA . VAL A 1 207 ? 25.044 18.444 169.262 1.00 43.05 207 VAL A CA 1
ATOM 1507 C C . VAL A 1 207 ? 25.547 19.262 170.453 1.00 44.08 207 VAL A C 1
ATOM 1508 O O . VAL A 1 207 ? 25.515 18.794 171.598 1.00 45.04 207 VAL A O 1
ATOM 1512 N N . VAL A 1 208 ? 25.988 20.486 170.181 1.00 43.72 208 VAL A N 1
ATOM 1513 C CA . VAL A 1 208 ? 26.479 21.374 171.219 1.00 43.96 208 VAL A CA 1
ATOM 1514 C C . VAL A 1 208 ? 25.333 21.730 172.153 1.00 45.70 208 VAL A C 1
ATOM 1515 O O . VAL A 1 208 ? 25.476 21.664 173.379 1.00 46.40 208 VAL A O 1
ATOM 1519 N N . GLY A 1 209 ? 24.198 22.102 171.563 1.00 45.37 209 GLY A N 1
ATOM 1520 C CA . GLY A 1 209 ? 23.030 22.480 172.337 1.00 43.85 209 GLY A CA 1
ATOM 1521 C C . GLY A 1 209 ? 22.535 21.403 173.277 1.00 43.73 209 GLY A C 1
ATOM 1522 O O . GLY A 1 209 ? 22.147 21.706 174.400 1.00 46.06 209 GLY A O 1
ATOM 1523 N N . PHE A 1 210 ? 22.538 20.150 172.840 1.00 44.26 210 PHE A N 1
ATOM 1524 C CA . PHE A 1 210 ? 22.066 19.066 173.697 1.00 47.08 210 PHE A CA 1
ATOM 1525 C C . PHE A 1 210 ? 23.170 18.420 174.541 1.00 48.33 210 PHE A C 1
ATOM 1526 O O . PHE A 1 210 ? 22.891 17.653 175.466 1.00 49.35 210 PHE A O 1
ATOM 1534 N N . ALA A 1 211 ? 24.422 18.725 174.221 1.00 50.18 211 ALA A N 1
ATOM 1535 C CA . ALA A 1 211 ? 25.532 18.206 175.007 1.00 51.28 211 ALA A CA 1
ATOM 1536 C C . ALA A 1 211 ? 25.330 18.830 176.393 1.00 53.04 211 ALA A C 1
ATOM 1537 O O . ALA A 1 211 ? 25.561 18.179 177.418 1.00 54.09 211 ALA A O 1
ATOM 1539 N N . ALA A 1 212 ? 24.876 20.089 176.401 1.00 53.34 212 ALA A N 1
ATOM 1540 C CA . ALA A 1 212 ? 24.609 20.831 177.627 1.00 53.36 212 ALA A CA 1
ATOM 1541 C C . ALA A 1 212 ? 23.859 19.973 178.640 1.00 53.56 212 ALA A C 1
ATOM 1542 O O . ALA A 1 212 ? 24.181 19.997 179.819 1.00 55.40 212 ALA A O 1
ATOM 1544 N N . ASP A 1 213 ? 22.853 19.223 178.202 1.00 53.93 213 ASP A N 1
ATOM 1545 C CA . ASP A 1 213 ? 22.147 18.357 179.139 1.00 52.37 213 ASP A CA 1
ATOM 1546 C C . ASP A 1 213 ? 22.396 16.879 178.854 1.00 51.75 213 ASP A C 1
ATOM 1547 O O . ASP A 1 213 ? 21.521 16.041 179.060 1.00 52.10 213 ASP A O 1
ATOM 1552 N N . GLY A 1 214 ? 23.605 16.577 178.382 1.00 51.67 214 GLY A N 1
ATOM 1553 C CA . GLY A 1 214 ? 24.007 15.205 178.094 1.00 51.43 214 GLY A CA 1
ATOM 1554 C C . GLY A 1 214 ? 23.235 14.403 177.056 1.00 52.08 214 GLY A C 1
ATOM 1555 O O . GLY A 1 214 ? 23.051 13.185 177.212 1.00 51.43 214 GLY A O 1
ATOM 1556 N N . ARG A 1 215 ? 22.786 15.056 175.989 1.00 51.74 215 ARG A N 1
ATOM 1557 C CA . ARG A 1 215 ? 22.040 14.341 174.956 1.00 51.58 215 ARG A CA 1
ATOM 1558 C C . ARG A 1 215 ? 22.623 14.502 173.558 1.00 51.96 215 ARG A C 1
ATOM 1559 O O . ARG A 1 215 ? 21.987 14.134 172.571 1.00 51.68 215 ARG A O 1
ATOM 1567 N N . ALA A 1 216 ? 23.835 15.042 173.478 1.00 52.37 216 ALA A N 1
ATOM 1568 C CA . ALA A 1 216 ? 24.489 15.230 172.192 1.00 52.69 216 ALA A CA 1
ATOM 1569 C C . ALA A 1 216 ? 24.391 13.944 171.369 1.00 53.19 216 ALA A C 1
ATOM 1570 O O . ALA A 1 216 ? 24.121 13.988 170.169 1.00 54.60 216 ALA A O 1
ATOM 1572 N N . ASP A 1 217 ? 24.572 12.800 172.023 1.00 51.89 217 ASP A N 1
ATOM 1573 C CA . ASP A 1 217 ? 24.512 11.499 171.363 1.00 50.76 217 ASP A CA 1
ATOM 1574 C C . ASP A 1 217 ? 23.088 11.069 171.021 1.00 50.09 217 ASP A C 1
ATOM 1575 O O . ASP A 1 217 ? 22.885 10.015 170.415 1.00 49.19 217 ASP A O 1
ATOM 1580 N N . ARG A 1 218 ? 22.101 11.848 171.450 1.00 48.74 218 ARG A N 1
ATOM 1581 C CA . ARG A 1 218 ? 20.708 11.517 171.161 1.00 47.91 218 ARG A CA 1
ATOM 1582 C C . ARG A 1 218 ? 20.281 12.197 169.848 1.00 46.17 218 ARG A C 1
ATOM 1583 O O . ARG A 1 218 ? 19.210 11.920 169.312 1.00 44.79 218 ARG A O 1
ATOM 1591 N N . VAL A 1 219 ? 21.119 13.108 169.359 1.00 44.98 219 VAL A N 1
ATOM 1592 C CA . VAL A 1 219 ? 20.851 13.809 168.098 1.00 42.92 219 VAL A CA 1
ATOM 1593 C C . VAL A 1 219 ? 21.290 12.862 166.992 1.00 41.71 219 VAL A C 1
ATOM 1594 O O . VAL A 1 219 ? 22.485 12.742 166.718 1.00 41.65 219 VAL A O 1
ATOM 1598 N N . ILE A 1 220 ? 20.334 12.171 166.376 1.00 41.43 220 ILE A N 1
ATOM 1599 C CA . ILE A 1 220 ? 20.659 11.229 165.308 1.00 40.73 220 ILE A CA 1
ATOM 1600 C C . ILE A 1 220 ? 20.660 11.878 163.918 1.00 42.50 220 ILE A C 1
ATOM 1601 O O . ILE A 1 220 ? 19.613 12.012 163.273 1.00 42.89 220 ILE A O 1
ATOM 1606 N N . GLY A 1 221 ? 21.843 12.271 163.453 1.00 42.43 221 GLY A N 1
ATOM 1607 C CA . GLY A 1 221 ? 21.948 12.871 162.138 1.00 41.63 221 GLY A CA 1
ATOM 1608 C C . GLY A 1 221 ? 21.795 11.819 161.054 1.00 42.25 221 GLY A C 1
ATOM 1609 O O . GLY A 1 221 ? 22.217 10.664 161.232 1.00 41.71 221 GLY A O 1
ATOM 1610 N N . VAL A 1 222 ? 21.148 12.203 159.950 1.00 41.73 222 VAL A N 1
ATOM 1611 C CA . VAL A 1 222 ? 20.961 11.312 158.808 1.00 40.56 222 VAL A CA 1
ATOM 1612 C C . VAL A 1 222 ? 21.702 11.980 157.656 1.00 40.55 222 VAL A C 1
ATOM 1613 O O . VAL A 1 222 ? 21.409 13.119 157.254 1.00 39.39 222 VAL A O 1
ATOM 1617 N N . ASP A 1 223 ? 22.695 11.273 157.149 1.00 38.03 223 ASP A N 1
ATOM 1618 C CA . ASP A 1 223 ? 23.489 11.808 156.063 1.00 38.68 223 ASP A CA 1
ATOM 1619 C C . ASP A 1 223 ? 22.727 11.911 154.737 1.00 35.17 223 ASP A C 1
ATOM 1620 O O . ASP A 1 223 ? 22.065 10.971 154.336 1.00 34.11 223 ASP A O 1
ATOM 1625 N N . ALA A 1 224 ? 22.839 13.052 154.066 1.00 36.10 224 ALA A N 1
ATOM 1626 C CA . ALA A 1 224 ? 22.206 13.235 152.760 1.00 37.26 224 ALA A CA 1
ATOM 1627 C C . ALA A 1 224 ? 23.274 13.646 151.736 1.00 38.32 224 ALA A C 1
ATOM 1628 O O . ALA A 1 224 ? 22.982 13.835 150.548 1.00 37.95 224 ALA A O 1
ATOM 1630 N N . SER A 1 225 ? 24.518 13.759 152.205 1.00 38.68 225 SER A N 1
ATOM 1631 C CA . SER A 1 225 ? 25.645 14.158 151.367 1.00 37.49 225 SER A CA 1
ATOM 1632 C C . SER A 1 225 ? 26.202 13.010 150.533 1.00 37.17 225 SER A C 1
ATOM 1633 O O . SER A 1 225 ? 26.728 13.221 149.453 1.00 38.61 225 SER A O 1
ATOM 1636 N N . ALA A 1 226 ? 26.056 11.792 151.026 1.00 38.69 226 ALA A N 1
ATOM 1637 C CA . ALA A 1 226 ? 26.590 10.617 150.353 1.00 40.06 226 ALA A CA 1
ATOM 1638 C C . ALA A 1 226 ? 28.131 10.615 150.467 1.00 41.33 226 ALA A C 1
ATOM 1639 O O . ALA A 1 226 ? 28.821 9.867 149.767 1.00 41.72 226 ALA A O 1
ATOM 1641 N N . LYS A 1 227 ? 28.653 11.485 151.332 1.00 41.67 227 LYS A N 1
ATOM 1642 C CA . LYS A 1 227 ? 30.088 11.565 151.630 1.00 42.83 227 LYS A CA 1
ATOM 1643 C C . LYS A 1 227 ? 30.164 11.636 153.168 1.00 41.20 227 LYS A C 1
ATOM 1644 O O . LYS A 1 227 ? 30.641 12.612 153.734 1.00 38.43 227 LYS A O 1
ATOM 1650 N N . PRO A 1 228 ? 29.674 10.583 153.845 1.00 42.68 228 PRO A N 1
ATOM 1651 C CA . PRO A 1 228 ? 29.598 10.372 155.300 1.00 44.32 228 PRO A CA 1
ATOM 1652 C C . PRO A 1 228 ? 30.814 10.863 156.071 1.00 45.61 228 PRO A C 1
ATOM 1653 O O . PRO A 1 228 ? 30.711 11.731 156.943 1.00 45.59 228 PRO A O 1
ATOM 1657 N N . ALA A 1 229 ? 31.968 10.285 155.739 1.00 47.17 229 ALA A N 1
ATOM 1658 C CA . ALA A 1 229 ? 33.221 10.634 156.392 1.00 47.18 229 ALA A CA 1
ATOM 1659 C C . ALA A 1 229 ? 33.441 12.131 156.461 1.00 46.75 229 ALA A C 1
ATOM 1660 O O . ALA A 1 229 ? 33.602 12.678 157.550 1.00 47.71 229 ALA A O 1
ATOM 1662 N N . GLN A 1 230 ? 33.423 12.797 155.309 1.00 46.63 230 GLN A N 1
ATOM 1663 C CA . GLN A 1 230 ? 33.649 14.242 155.270 1.00 47.60 230 GLN A CA 1
ATOM 1664 C C . GLN A 1 230 ? 32.651 15.010 156.102 1.00 47.00 230 GLN A C 1
ATOM 1665 O O . GLN A 1 230 ? 33.003 15.920 156.851 1.00 47.69 230 GLN A O 1
ATOM 1671 N N . THR A 1 231 ? 31.383 14.672 155.908 1.00 46.91 231 THR A N 1
ATOM 1672 C CA . THR A 1 231 ? 30.295 15.338 156.604 1.00 46.04 231 THR A CA 1
ATOM 1673 C C . THR A 1 231 ? 30.435 15.138 158.106 1.00 43.96 231 THR A C 1
ATOM 1674 O O . THR A 1 231 ? 30.429 16.096 158.870 1.00 42.37 231 THR A O 1
ATOM 1678 N N . ARG A 1 232 ? 30.565 13.884 158.510 1.00 45.58 232 ARG A N 1
ATOM 1679 C CA . ARG A 1 232 ? 30.749 13.547 159.919 1.00 48.35 232 ARG A CA 1
ATOM 1680 C C . ARG A 1 232 ? 31.884 14.396 160.507 1.00 48.88 232 ARG A C 1
ATOM 1681 O O . ARG A 1 232 ? 31.764 14.934 161.606 1.00 49.44 232 ARG A O 1
ATOM 1689 N N . GLU A 1 233 ? 32.987 14.508 159.768 1.00 49.02 233 GLU A N 1
ATOM 1690 C CA . GLU A 1 233 ? 34.128 15.295 160.217 1.00 49.95 233 GLU A CA 1
ATOM 1691 C C . GLU A 1 233 ? 33.751 16.775 160.328 1.00 49.50 233 GLU A C 1
ATOM 1692 O O . GLU A 1 233 ? 34.063 17.437 161.330 1.00 48.73 233 GLU A O 1
ATOM 1698 N N . GLN A 1 234 ? 33.075 17.304 159.311 1.00 47.51 234 GLN A N 1
ATOM 1699 C CA . GLN A 1 234 ? 32.685 18.712 159.335 1.00 45.86 234 GLN A CA 1
ATOM 1700 C C . GLN A 1 234 ? 31.764 19.016 160.525 1.00 43.87 234 GLN A C 1
ATOM 1701 O O . GLN A 1 234 ? 31.816 20.101 161.111 1.00 43.30 234 GLN A O 1
ATOM 1707 N N . ILE A 1 235 ? 30.897 18.072 160.865 1.00 41.80 235 ILE A N 1
ATOM 1708 C CA . ILE A 1 235 ? 29.997 18.289 161.999 1.00 41.37 235 ILE A CA 1
ATOM 1709 C C . ILE A 1 235 ? 30.876 18.326 163.258 1.00 40.58 235 ILE A C 1
ATOM 1710 O O . ILE A 1 235 ? 30.914 19.328 163.983 1.00 39.92 235 ILE A O 1
ATOM 1715 N N . THR A 1 236 ? 31.592 17.230 163.487 1.00 39.59 236 THR A N 1
ATOM 1716 C CA . THR A 1 236 ? 32.479 17.125 164.639 1.00 40.61 236 THR A CA 1
ATOM 1717 C C . THR A 1 236 ? 33.332 18.380 164.791 1.00 40.41 236 THR A C 1
ATOM 1718 O O . THR A 1 236 ? 33.427 18.949 165.881 1.00 42.42 236 THR A O 1
ATOM 1722 N N . ARG A 1 237 ? 33.917 18.846 163.696 1.00 41.38 237 ARG A N 1
ATOM 1723 C CA . ARG A 1 237 ? 34.753 20.039 163.746 1.00 42.17 237 ARG A CA 1
ATOM 1724 C C . ARG A 1 237 ? 33.967 21.292 164.088 1.00 42.07 237 ARG A C 1
ATOM 1725 O O . ARG A 1 237 ? 34.322 22.029 165.010 1.00 43.34 237 ARG A O 1
ATOM 1733 N N . ILE A 1 238 ? 32.894 21.543 163.350 1.00 41.78 238 ILE A N 1
ATOM 1734 C CA . ILE A 1 238 ? 32.061 22.721 163.603 1.00 39.78 238 ILE A CA 1
ATOM 1735 C C . ILE A 1 238 ? 31.481 22.672 165.021 1.00 38.35 238 ILE A C 1
ATOM 1736 O O . ILE A 1 238 ? 31.316 23.702 165.673 1.00 36.45 238 ILE A O 1
ATOM 1741 N N . ALA A 1 239 ? 31.157 21.474 165.489 1.00 38.58 239 ALA A N 1
ATOM 1742 C CA . ALA A 1 239 ? 30.636 21.330 166.850 1.00 41.53 239 ALA A CA 1
ATOM 1743 C C . ALA A 1 239 ? 31.679 21.865 167.853 1.00 42.01 239 ALA A C 1
ATOM 1744 O O . ALA A 1 239 ? 31.425 22.813 168.600 1.00 42.77 239 ALA A O 1
ATOM 1746 N N . ARG A 1 240 ? 32.862 21.266 167.847 1.00 43.49 240 ARG A N 1
ATOM 1747 C CA . ARG A 1 240 ? 33.930 21.680 168.765 1.00 44.34 240 ARG A CA 1
ATOM 1748 C C . ARG A 1 240 ? 34.176 23.190 168.757 1.00 44.02 240 ARG A C 1
ATOM 1749 O O . ARG A 1 240 ? 34.288 23.817 169.815 1.00 44.82 240 ARG A O 1
ATOM 1757 N N . GLN A 1 241 ? 34.203 23.782 167.570 1.00 44.87 241 GLN A N 1
ATOM 1758 C CA . GLN A 1 241 ? 34.428 25.215 167.434 1.00 45.27 241 GLN A CA 1
ATOM 1759 C C . GLN A 1 241 ? 33.295 26.014 168.048 1.00 45.89 241 GLN A C 1
ATOM 1760 O O . GLN A 1 241 ? 33.517 27.038 168.692 1.00 46.85 241 GLN A O 1
ATOM 1766 N N . THR A 1 242 ? 32.071 25.546 167.843 1.00 44.86 242 THR A N 1
ATOM 1767 C CA . THR A 1 242 ? 30.922 26.254 168.369 1.00 44.46 242 THR A CA 1
ATOM 1768 C C . THR A 1 242 ? 30.897 26.082 169.877 1.00 44.81 242 THR A C 1
ATOM 1769 O O . THR A 1 242 ? 30.572 27.015 170.618 1.00 44.05 242 THR A O 1
ATOM 1773 N N . ALA A 1 243 ? 31.248 24.881 170.316 1.00 45.29 243 ALA A N 1
ATOM 1774 C CA . ALA A 1 243 ? 31.284 24.571 171.736 1.00 48.34 243 ALA A CA 1
ATOM 1775 C C . ALA A 1 243 ? 32.165 25.611 172.412 1.00 49.92 243 ALA A C 1
ATOM 1776 O O . ALA A 1 243 ? 31.825 26.120 173.470 1.00 52.30 243 ALA A O 1
ATOM 1778 N N . GLU A 1 244 ? 33.286 25.939 171.789 1.00 52.59 244 GLU A N 1
ATOM 1779 C CA . GLU A 1 244 ? 34.177 26.935 172.348 1.00 56.15 244 GLU A CA 1
ATOM 1780 C C . GLU A 1 244 ? 33.537 28.321 172.318 1.00 56.46 244 GLU A C 1
ATOM 1781 O O . GLU A 1 244 ? 33.595 29.065 173.294 1.00 56.80 244 GLU A O 1
ATOM 1787 N N . LYS A 1 245 ? 32.922 28.660 171.194 1.00 56.35 245 LYS A N 1
ATOM 1788 C CA . LYS A 1 245 ? 32.291 29.961 171.014 1.00 57.22 245 LYS A CA 1
ATOM 1789 C C . LYS A 1 245 ? 31.197 30.324 172.034 1.00 57.24 245 LYS A C 1
ATOM 1790 O O . LYS A 1 245 ? 31.004 31.499 172.342 1.00 57.72 245 LYS A O 1
ATOM 1796 N N . VAL A 1 246 ? 30.472 29.343 172.559 1.00 56.56 246 VAL A N 1
ATOM 1797 C CA . VAL A 1 246 ? 29.416 29.672 173.510 1.00 56.92 246 VAL A CA 1
ATOM 1798 C C . VAL A 1 246 ? 29.813 29.489 174.965 1.00 58.06 246 VAL A C 1
ATOM 1799 O O . VAL A 1 246 ? 29.551 30.366 175.788 1.00 59.42 246 VAL A O 1
ATOM 1803 N N . GLY A 1 247 ? 30.437 28.358 175.284 1.00 57.63 247 GLY A N 1
ATOM 1804 C CA . GLY A 1 247 ? 30.869 28.127 176.649 1.00 57.41 247 GLY A CA 1
ATOM 1805 C C . GLY A 1 247 ? 30.537 26.741 177.140 1.00 57.30 247 GLY A C 1
ATOM 1806 O O . GLY A 1 247 ? 30.431 26.504 178.340 1.00 56.96 247 GLY A O 1
ATOM 1807 N N . LEU A 1 248 ? 30.366 25.817 176.207 1.00 57.99 248 LEU A N 1
ATOM 1808 C CA . LEU A 1 248 ? 30.033 24.455 176.570 1.00 58.40 248 LEU A CA 1
ATOM 1809 C C . LEU A 1 248 ? 30.995 23.990 177.655 1.00 59.53 248 LEU A C 1
ATOM 1810 O O . LEU A 1 248 ? 32.190 23.826 177.421 1.00 59.87 248 LEU A O 1
ATOM 1815 N N . GLU A 1 249 ? 30.460 23.781 178.849 1.00 60.78 249 GLU A N 1
ATOM 1816 C CA . GLU A 1 249 ? 31.262 23.354 179.988 1.00 62.32 249 GLU A CA 1
ATOM 1817 C C . GLU A 1 249 ? 31.698 21.896 179.848 1.00 62.15 249 GLU A C 1
ATOM 1818 O O . GLU A 1 249 ? 32.048 21.234 180.833 1.00 62.10 249 GLU A O 1
ATOM 1824 N N . ARG A 1 250 ? 31.698 21.410 178.610 1.00 60.97 250 ARG A N 1
ATOM 1825 C CA . ARG A 1 250 ? 32.093 20.034 178.322 1.00 61.39 250 ARG A CA 1
ATOM 1826 C C . ARG A 1 250 ? 32.737 19.962 176.931 1.00 60.09 250 ARG A C 1
ATOM 1827 O O . ARG A 1 250 ? 32.690 20.924 176.156 1.00 59.46 250 ARG A O 1
ATOM 1835 N N . ASP A 1 251 ? 33.339 18.824 176.617 1.00 58.16 251 ASP A N 1
ATOM 1836 C CA . ASP A 1 251 ? 33.964 18.667 175.317 1.00 57.77 251 ASP A CA 1
ATOM 1837 C C . ASP A 1 251 ? 33.212 17.679 174.446 1.00 56.87 251 ASP A C 1
ATOM 1838 O O . ASP A 1 251 ? 32.742 16.639 174.923 1.00 56.47 251 ASP A O 1
ATOM 1843 N N . ILE A 1 252 ? 33.101 18.016 173.163 1.00 55.57 252 ILE A N 1
ATOM 1844 C CA . ILE A 1 252 ? 32.419 17.170 172.197 1.00 53.95 252 ILE A CA 1
ATOM 1845 C C . ILE A 1 252 ? 33.293 15.977 171.827 1.00 54.35 252 ILE A C 1
ATOM 1846 O O . ILE A 1 252 ? 34.342 16.134 171.225 1.00 53.46 252 ILE A O 1
ATOM 1851 N N . MET A 1 253 ? 32.854 14.782 172.190 1.00 55.53 253 MET A N 1
ATOM 1852 C CA . MET A 1 253 ? 33.601 13.569 171.887 1.00 58.16 253 MET A CA 1
ATOM 1853 C C . MET A 1 253 ? 33.167 13.015 170.539 1.00 59.11 253 MET A C 1
ATOM 1854 O O . MET A 1 253 ? 32.089 13.335 170.039 1.00 57.82 253 MET A O 1
ATOM 1859 N N . ARG A 1 254 ? 33.999 12.160 169.963 1.00 60.40 254 ARG A N 1
ATOM 1860 C CA . ARG A 1 254 ? 33.667 11.561 168.682 1.00 61.89 254 ARG A CA 1
ATOM 1861 C C . ARG A 1 254 ? 32.401 10.723 168.820 1.00 60.65 254 ARG A C 1
ATOM 1862 O O . ARG A 1 254 ? 31.715 10.451 167.837 1.00 61.38 254 ARG A O 1
ATOM 1870 N N . ALA A 1 255 ? 32.076 10.331 170.046 1.00 58.94 255 ALA A N 1
ATOM 1871 C CA . ALA A 1 255 ? 30.882 9.533 170.286 1.00 57.02 255 ALA A CA 1
ATOM 1872 C C . ALA A 1 255 ? 29.642 10.420 170.393 1.00 55.54 255 ALA A C 1
ATOM 1873 O O . ALA A 1 255 ? 28.516 9.924 170.431 1.00 55.98 255 ALA A O 1
ATOM 1875 N N . ASP A 1 256 ? 29.855 11.731 170.447 1.00 53.22 256 ASP A N 1
ATOM 1876 C CA . ASP A 1 256 ? 28.756 12.680 170.539 1.00 51.88 256 ASP A CA 1
ATOM 1877 C C . ASP A 1 256 ? 28.138 12.979 169.168 1.00 50.40 256 ASP A C 1
ATOM 1878 O O . ASP A 1 256 ? 27.038 13.516 169.081 1.00 49.09 256 ASP A O 1
ATOM 1883 N N . VAL A 1 257 ? 28.855 12.649 168.100 1.00 48.60 257 VAL A N 1
ATOM 1884 C CA . VAL A 1 257 ? 28.355 12.911 166.757 1.00 45.90 257 VAL A CA 1
ATOM 1885 C C . VAL A 1 257 ? 27.857 11.633 166.116 1.00 44.89 257 VAL A C 1
ATOM 1886 O O . VAL A 1 257 ? 28.642 10.746 165.781 1.00 42.65 257 VAL A O 1
ATOM 1890 N N . VAL A 1 258 ? 26.536 11.534 165.967 1.00 44.66 258 VAL A N 1
ATOM 1891 C CA . VAL A 1 258 ? 25.926 10.370 165.357 1.00 44.30 258 VAL A CA 1
ATOM 1892 C C . VAL A 1 258 ? 25.477 10.757 163.943 1.00 45.42 258 VAL A C 1
ATOM 1893 O O . VAL A 1 258 ? 24.877 11.819 163.737 1.00 45.34 258 VAL A O 1
ATOM 1897 N N . LEU A 1 259 ? 25.771 9.899 162.970 1.00 45.23 259 LEU A N 1
ATOM 1898 C CA . LEU A 1 259 ? 25.384 10.168 161.578 1.00 45.07 259 LEU A CA 1
ATOM 1899 C C . LEU A 1 259 ? 25.098 8.859 160.871 1.00 44.84 259 LEU A C 1
ATOM 1900 O O . LEU A 1 259 ? 26.037 8.153 160.513 1.00 44.66 259 LEU A O 1
ATOM 1905 N N . ASP A 1 260 ? 23.820 8.536 160.667 1.00 43.42 260 ASP A N 1
ATOM 1906 C CA . ASP A 1 260 ? 23.465 7.288 159.999 1.00 45.28 260 ASP A CA 1
ATOM 1907 C C . ASP A 1 260 ? 23.709 7.458 158.496 1.00 46.16 260 ASP A C 1
ATOM 1908 O O . ASP A 1 260 ? 23.166 8.361 157.867 1.00 46.44 260 ASP A O 1
ATOM 1913 N N . GLU A 1 261 ? 24.523 6.579 157.925 1.00 46.65 261 GLU A N 1
ATOM 1914 C CA . GLU A 1 261 ? 24.866 6.659 156.509 1.00 45.86 261 GLU A CA 1
ATOM 1915 C C . GLU A 1 261 ? 23.986 5.814 155.608 1.00 43.86 261 GLU A C 1
ATOM 1916 O O . GLU A 1 261 ? 24.206 5.761 154.410 1.00 45.33 261 GLU A O 1
ATOM 1922 N N . ARG A 1 262 ? 22.985 5.158 156.162 1.00 41.92 262 ARG A N 1
ATOM 1923 C CA . ARG A 1 262 ? 22.149 4.273 155.350 1.00 41.31 262 ARG A CA 1
ATOM 1924 C C . ARG A 1 262 ? 21.114 4.883 154.402 1.00 40.61 262 ARG A C 1
ATOM 1925 O O . ARG A 1 262 ? 20.574 4.174 153.550 1.00 39.52 262 ARG A O 1
ATOM 1933 N N . PHE A 1 263 ? 20.844 6.177 154.527 1.00 39.13 263 PHE A N 1
ATOM 1934 C CA . PHE A 1 263 ? 19.781 6.768 153.734 1.00 38.71 263 PHE A CA 1
ATOM 1935 C C . PHE A 1 263 ? 20.157 7.880 152.767 1.00 38.53 263 PHE A C 1
ATOM 1936 O O . PHE A 1 263 ? 19.277 8.579 152.266 1.00 38.62 263 PHE A O 1
ATOM 1944 N N . ALA A 1 264 ? 21.446 8.035 152.487 1.00 37.92 264 ALA A N 1
ATOM 1945 C CA . ALA A 1 264 ? 21.901 9.091 151.595 1.00 37.18 264 ALA A CA 1
ATOM 1946 C C . ALA A 1 264 ? 21.919 8.738 150.115 1.00 36.01 264 ALA A C 1
ATOM 1947 O O . ALA A 1 264 ? 22.006 9.629 149.287 1.00 38.05 264 ALA A O 1
ATOM 1949 N N . GLY A 1 265 ? 21.834 7.448 149.788 1.00 36.65 265 GLY A N 1
ATOM 1950 C CA . GLY A 1 265 ? 21.904 7.001 148.404 1.00 37.03 265 GLY A CA 1
ATOM 1951 C C . GLY A 1 265 ? 20.886 7.537 147.409 1.00 37.51 265 GLY A C 1
ATOM 1952 O O . GLY A 1 265 ? 19.793 7.946 147.790 1.00 37.88 265 GLY A O 1
ATOM 1953 N N . PRO A 1 266 ? 21.215 7.531 146.109 1.00 37.23 266 PRO A N 1
ATOM 1954 C CA . PRO A 1 266 ? 22.490 7.043 145.567 1.00 35.62 266 PRO A CA 1
ATOM 1955 C C . PRO A 1 266 ? 23.616 8.063 145.588 1.00 36.72 266 PRO A C 1
ATOM 1956 O O . PRO A 1 266 ? 24.795 7.695 145.646 1.00 37.57 266 PRO A O 1
ATOM 1960 N N . GLU A 1 267 ? 23.252 9.339 145.532 1.00 35.46 267 GLU A N 1
ATOM 1961 C CA . GLU A 1 267 ? 24.215 10.440 145.535 1.00 35.09 267 GLU A CA 1
ATOM 1962 C C . GLU A 1 267 ? 23.509 11.675 146.080 1.00 34.87 267 GLU A C 1
ATOM 1963 O O . GLU A 1 267 ? 22.271 11.703 146.195 1.00 35.69 267 GLU A O 1
ATOM 1969 N N . TYR A 1 268 ? 24.277 12.713 146.383 1.00 33.45 268 TYR A N 1
ATOM 1970 C CA . TYR A 1 268 ? 23.662 13.929 146.876 1.00 34.51 268 TYR A CA 1
ATOM 1971 C C . TYR A 1 268 ? 22.687 14.411 145.794 1.00 34.57 268 TYR A C 1
ATOM 1972 O O . TYR A 1 268 ? 22.988 14.311 144.611 1.00 33.93 268 TYR A O 1
ATOM 1981 N N . GLY A 1 269 ? 21.511 14.882 146.202 1.00 33.55 269 GLY A N 1
ATOM 1982 C CA . GLY A 1 269 ? 20.540 15.402 145.251 1.00 32.08 269 GLY A CA 1
ATOM 1983 C C . GLY A 1 269 ? 19.677 14.409 144.496 1.00 32.12 269 GLY A C 1
ATOM 1984 O O . GLY A 1 269 ? 18.821 14.799 143.715 1.00 32.36 269 GLY A O 1
ATOM 1985 N N . LEU A 1 270 ? 19.901 13.123 144.702 1.00 31.97 270 LEU A N 1
ATOM 1986 C CA . LEU A 1 270 ? 19.114 12.114 144.029 1.00 31.96 270 LEU A CA 1
ATOM 1987 C C . LEU A 1 270 ? 18.451 11.247 145.073 1.00 33.72 270 LEU A C 1
ATOM 1988 O O . LEU A 1 270 ? 19.118 10.742 145.980 1.00 33.30 270 LEU A O 1
ATOM 1993 N N . PRO A 1 271 ? 17.123 11.052 144.954 1.00 32.52 271 PRO A N 1
ATOM 1994 C CA . PRO A 1 271 ? 16.400 10.225 145.923 1.00 31.91 271 PRO A CA 1
ATOM 1995 C C . PRO A 1 271 ? 16.517 8.756 145.530 1.00 32.18 271 PRO A C 1
ATOM 1996 O O . PRO A 1 271 ? 16.840 8.456 144.378 1.00 30.13 271 PRO A O 1
ATOM 2000 N N . ASN A 1 272 ? 16.284 7.841 146.474 1.00 32.15 272 ASN A N 1
ATOM 2001 C CA . ASN A 1 272 ? 16.268 6.413 146.138 1.00 33.14 272 ASN A CA 1
ATOM 2002 C C . ASN A 1 272 ? 14.804 6.019 146.312 1.00 34.74 272 ASN A C 1
ATOM 2003 O O . ASN A 1 272 ? 13.986 6.868 146.694 1.00 34.09 272 ASN A O 1
ATOM 2008 N N . GLU A 1 273 ? 14.450 4.764 146.039 1.00 35.84 273 GLU A N 1
ATOM 2009 C CA . GLU A 1 273 ? 13.050 4.354 146.183 1.00 39.79 273 GLU A CA 1
ATOM 2010 C C . GLU A 1 273 ? 12.512 4.539 147.602 1.00 39.26 273 GLU A C 1
ATOM 2011 O O . GLU A 1 273 ? 11.342 4.864 147.791 1.00 39.39 273 GLU A O 1
ATOM 2017 N N . GLY A 1 274 ? 13.371 4.330 148.594 1.00 38.91 274 GLY A N 1
ATOM 2018 C CA . GLY A 1 274 ? 12.968 4.498 149.985 1.00 36.78 274 GLY A CA 1
ATOM 2019 C C . GLY A 1 274 ? 12.651 5.954 150.260 1.00 35.73 274 GLY A C 1
ATOM 2020 O O . GLY A 1 274 ? 11.686 6.275 150.965 1.00 38.45 274 GLY A O 1
ATOM 2021 N N . THR A 1 275 ? 13.459 6.849 149.703 1.00 34.02 275 THR A N 1
ATOM 2022 C CA . THR A 1 275 ? 13.226 8.280 149.878 1.00 32.37 275 THR A CA 1
ATOM 2023 C C . THR A 1 275 ? 11.795 8.610 149.406 1.00 32.90 275 THR A C 1
ATOM 2024 O O . THR A 1 275 ? 11.027 9.240 150.140 1.00 32.85 275 THR A O 1
ATOM 2028 N N . LEU A 1 276 ? 11.432 8.156 148.204 1.00 31.57 276 LEU A N 1
ATOM 2029 C CA . LEU A 1 276 ? 10.103 8.430 147.657 1.00 33.58 276 LEU A CA 1
ATOM 2030 C C . LEU A 1 276 ? 8.965 7.879 148.524 1.00 33.80 276 LEU A C 1
ATOM 2031 O O . LEU A 1 276 ? 8.012 8.598 148.794 1.00 35.45 276 LEU A O 1
ATOM 2036 N N . GLU A 1 277 ? 9.076 6.619 148.951 1.00 36.70 277 GLU A N 1
ATOM 2037 C CA . GLU A 1 277 ? 8.086 5.967 149.811 1.00 39.08 277 GLU A CA 1
ATOM 2038 C C . GLU A 1 277 ? 7.889 6.791 151.064 1.00 38.76 277 GLU A C 1
ATOM 2039 O O . GLU A 1 277 ? 6.761 7.057 151.485 1.00 40.33 277 GLU A O 1
ATOM 2045 N N . ALA A 1 278 ? 9.000 7.197 151.654 1.00 37.61 278 ALA A N 1
ATOM 2046 C CA . ALA A 1 278 ? 8.992 7.996 152.865 1.00 37.36 278 ALA A CA 1
ATOM 2047 C C . ALA A 1 278 ? 8.238 9.302 152.655 1.00 36.29 278 ALA A C 1
ATOM 2048 O O . ALA A 1 278 ? 7.388 9.674 153.462 1.00 35.76 278 ALA A O 1
ATOM 2050 N N . ILE A 1 279 ? 8.551 10.004 151.573 1.00 35.01 279 ILE A N 1
ATOM 2051 C CA . ILE A 1 279 ? 7.879 11.259 151.296 1.00 32.86 279 ILE A CA 1
ATOM 2052 C C . ILE A 1 279 ? 6.388 11.016 151.192 1.00 33.79 279 ILE A C 1
ATOM 2053 O O . ILE A 1 279 ? 5.576 11.712 151.806 1.00 33.25 279 ILE A O 1
ATOM 2058 N N . ARG A 1 280 ? 6.018 10.006 150.425 1.00 34.64 280 ARG A N 1
ATOM 2059 C CA . ARG A 1 280 ? 4.605 9.734 150.245 1.00 35.13 280 ARG A CA 1
ATOM 2060 C C . ARG A 1 280 ? 3.917 9.302 151.537 1.00 36.65 280 ARG A C 1
ATOM 2061 O O . ARG A 1 280 ? 2.831 9.795 151.855 1.00 35.76 280 ARG A O 1
ATOM 2069 N N . LEU A 1 281 ? 4.547 8.395 152.283 1.00 35.73 281 LEU A N 1
ATOM 2070 C CA . LEU A 1 281 ? 3.950 7.893 153.521 1.00 36.31 281 LEU A CA 1
ATOM 2071 C C . LEU A 1 281 ? 3.641 9.020 154.494 1.00 35.79 281 LEU A C 1
ATOM 2072 O O . LEU A 1 281 ? 2.511 9.169 154.988 1.00 34.91 281 LEU A O 1
ATOM 2077 N N . CYS A 1 282 ? 4.664 9.815 154.764 1.00 34.72 282 CYS A N 1
ATOM 2078 C CA . CYS A 1 282 ? 4.553 10.935 155.678 1.00 34.86 282 CYS A CA 1
ATOM 2079 C C . CYS A 1 282 ? 3.567 11.997 155.194 1.00 34.56 282 CYS A C 1
ATOM 2080 O O . CYS A 1 282 ? 2.801 12.544 155.987 1.00 34.29 282 CYS A O 1
ATOM 2083 N N . ALA A 1 283 ? 3.573 12.290 153.898 1.00 33.64 283 ALA A N 1
ATOM 2084 C CA . ALA A 1 283 ? 2.663 13.305 153.373 1.00 33.43 283 ALA A CA 1
ATOM 2085 C C . ALA A 1 283 ? 1.231 12.788 153.442 1.00 34.02 283 ALA A C 1
ATOM 2086 O O . ALA A 1 283 ? 0.286 13.536 153.711 1.00 33.10 283 ALA A O 1
ATOM 2088 N N . ARG A 1 284 ? 1.082 11.489 153.229 1.00 33.73 284 ARG A N 1
ATOM 2089 C CA . ARG A 1 284 ? -0.238 10.892 153.207 1.00 35.75 284 ARG A CA 1
ATOM 2090 C C . ARG A 1 284 ? -0.866 10.604 154.566 1.00 36.42 284 ARG A C 1
ATOM 2091 O O . ARG A 1 284 ? -2.091 10.548 154.675 1.00 35.68 284 ARG A O 1
ATOM 2099 N N . THR A 1 285 ? -0.035 10.459 155.596 1.00 37.02 285 THR A N 1
ATOM 2100 C CA . THR A 1 285 ? -0.534 10.198 156.942 1.00 37.64 285 THR A CA 1
ATOM 2101 C C . THR A 1 285 ? -0.560 11.459 157.796 1.00 38.05 285 THR A C 1
ATOM 2102 O O . THR A 1 285 ? -1.275 11.516 158.794 1.00 37.84 285 THR A O 1
ATOM 2106 N N . GLU A 1 286 ? 0.209 12.474 157.414 1.00 37.49 286 GLU A N 1
ATOM 2107 C CA . GLU A 1 286 ? 0.264 13.685 158.224 1.00 35.66 286 GLU A CA 1
ATOM 2108 C C . GLU A 1 286 ? 0.037 14.986 157.488 1.00 35.36 286 GLU A C 1
ATOM 2109 O O . GLU A 1 286 ? -0.163 16.029 158.118 1.00 35.56 286 GLU A O 1
ATOM 2115 N N . GLY A 1 287 ? 0.102 14.943 156.160 1.00 34.27 287 GLY A N 1
ATOM 2116 C CA . GLY A 1 287 ? -0.099 16.159 155.393 1.00 33.18 287 GLY A CA 1
ATOM 2117 C C . GLY A 1 287 ? 1.119 17.054 155.476 1.00 33.03 287 GLY A C 1
ATOM 2118 O O . GLY A 1 287 ? 1.041 18.268 155.249 1.00 34.19 287 GLY A O 1
ATOM 2119 N N . MET A 1 288 ? 2.250 16.448 155.819 1.00 33.43 288 MET A N 1
ATOM 2120 C CA . MET A 1 288 ? 3.521 17.163 155.921 1.00 31.83 288 MET A CA 1
ATOM 2121 C C . MET A 1 288 ? 4.422 16.676 154.776 1.00 31.07 288 MET A C 1
ATOM 2122 O O . MET A 1 288 ? 4.753 15.479 154.670 1.00 29.99 288 MET A O 1
ATOM 2127 N N . LEU A 1 289 ? 4.791 17.608 153.911 1.00 28.11 289 LEU A N 1
ATOM 2128 C CA . LEU A 1 289 ? 5.619 17.303 152.756 1.00 28.18 289 LEU A CA 1
ATOM 2129 C C . LEU A 1 289 ? 7.108 17.356 153.078 1.00 27.76 289 LEU A C 1
ATOM 2130 O O . LEU A 1 289 ? 7.516 18.146 153.912 1.00 28.80 289 LEU A O 1
ATOM 2135 N N . THR A 1 290 ? 7.896 16.509 152.421 1.00 27.56 290 THR A N 1
ATOM 2136 C CA . THR A 1 290 ? 9.359 16.531 152.553 1.00 29.06 290 THR A CA 1
ATOM 2137 C C . THR A 1 290 ? 9.911 16.443 151.136 1.00 27.68 290 THR A C 1
ATOM 2138 O O . THR A 1 290 ? 9.197 16.050 150.227 1.00 28.90 290 THR A O 1
ATOM 2142 N N . ASP A 1 291 ? 11.185 16.768 150.944 1.00 29.60 291 ASP A N 1
ATOM 2143 C CA . ASP A 1 291 ? 11.766 16.771 149.602 1.00 28.61 291 ASP A CA 1
ATOM 2144 C C . ASP A 1 291 ? 12.659 15.578 149.263 1.00 29.80 291 ASP A C 1
ATOM 2145 O O . ASP A 1 291 ? 13.136 14.872 150.156 1.00 31.45 291 ASP A O 1
ATOM 2150 N N . PRO A 1 292 ? 12.924 15.354 147.961 1.00 29.15 292 PRO A N 1
ATOM 2151 C CA . PRO A 1 292 ? 13.758 14.221 147.560 1.00 28.96 292 PRO A CA 1
ATOM 2152 C C . PRO A 1 292 ? 15.259 14.344 147.803 1.00 27.53 292 PRO A C 1
ATOM 2153 O O . PRO A 1 292 ? 15.966 13.352 147.693 1.00 26.76 292 PRO A O 1
ATOM 2157 N N . VAL A 1 293 ? 15.727 15.543 148.144 1.00 26.14 293 VAL A N 1
ATOM 2158 C CA . VAL A 1 293 ? 17.162 15.807 148.391 1.00 28.67 293 VAL A CA 1
ATOM 2159 C C . VAL A 1 293 ? 17.570 15.688 149.860 1.00 30.14 293 VAL A C 1
ATOM 2160 O O . VAL A 1 293 ? 18.519 14.965 150.205 1.00 32.51 293 VAL A O 1
ATOM 2164 N N . TYR A 1 294 ? 16.846 16.401 150.718 1.00 30.72 294 TYR A N 1
ATOM 2165 C CA . TYR A 1 294 ? 17.143 16.446 152.152 1.00 31.70 294 TYR A CA 1
ATOM 2166 C C . TYR A 1 294 ? 16.167 15.778 153.105 1.00 31.41 294 TYR A C 1
ATOM 2167 O O . TYR A 1 294 ? 16.364 14.647 153.521 1.00 32.89 294 TYR A O 1
ATOM 2176 N N . GLU A 1 295 ? 15.093 16.486 153.431 1.00 32.42 295 GLU A N 1
ATOM 2177 C CA . GLU A 1 295 ? 14.136 15.988 154.416 1.00 30.76 295 GLU A CA 1
ATOM 2178 C C . GLU A 1 295 ? 13.548 14.629 154.137 1.00 29.71 295 GLU A C 1
ATOM 2179 O O . GLU A 1 295 ? 13.272 13.884 155.061 1.00 31.32 295 GLU A O 1
ATOM 2185 N N . GLY A 1 296 ? 13.386 14.291 152.866 1.00 28.83 296 GLY A N 1
ATOM 2186 C CA . GLY A 1 296 ? 12.837 12.999 152.522 1.00 28.16 296 GLY A CA 1
ATOM 2187 C C . GLY A 1 296 ? 13.797 11.918 152.953 1.00 31.75 296 GLY A C 1
ATOM 2188 O O . GLY A 1 296 ? 13.394 10.789 153.281 1.00 30.68 296 GLY A O 1
ATOM 2189 N N . LYS A 1 297 ? 15.084 12.260 152.963 1.00 31.02 297 LYS A N 1
ATOM 2190 C CA . LYS A 1 297 ? 16.086 11.280 153.342 1.00 30.85 297 LYS A CA 1
ATOM 2191 C C . LYS A 1 297 ? 16.092 11.097 154.862 1.00 30.43 297 LYS A C 1
ATOM 2192 O O . LYS A 1 297 ? 16.170 9.968 155.340 1.00 28.82 297 LYS A O 1
ATOM 2198 N N . SER A 1 298 ? 15.982 12.191 155.610 1.00 30.16 298 SER A N 1
ATOM 2199 C CA . SER A 1 298 ? 15.945 12.071 157.061 1.00 32.80 298 SER A CA 1
ATOM 2200 C C . SER A 1 298 ? 14.643 11.387 157.491 1.00 34.20 298 SER A C 1
ATOM 2201 O O . SER A 1 298 ? 14.645 10.576 158.434 1.00 35.02 298 SER A O 1
ATOM 2204 N N . MET A 1 299 ? 13.550 11.662 156.775 1.00 32.44 299 MET A N 1
ATOM 2205 C CA . MET A 1 299 ? 12.260 11.050 157.088 1.00 33.10 299 MET A CA 1
ATOM 2206 C C . MET A 1 299 ? 12.366 9.550 156.833 1.00 34.42 299 MET A C 1
ATOM 2207 O O . MET A 1 299 ? 11.888 8.725 157.622 1.00 33.72 299 MET A O 1
ATOM 2212 N N . HIS A 1 300 ? 13.018 9.197 155.737 1.00 33.86 300 HIS A N 1
ATOM 2213 C CA . HIS A 1 300 ? 13.198 7.788 155.384 1.00 34.78 300 HIS A CA 1
ATOM 2214 C C . HIS A 1 300 ? 13.957 7.115 156.531 1.00 36.04 300 HIS A C 1
ATOM 2215 O O . HIS A 1 300 ? 13.635 5.999 156.948 1.00 37.65 300 HIS A O 1
ATOM 2222 N N . GLY A 1 301 ? 14.974 7.814 157.028 1.00 37.39 301 GLY A N 1
ATOM 2223 C CA . GLY A 1 301 ? 15.783 7.290 158.113 1.00 40.54 301 GLY A CA 1
ATOM 2224 C C . GLY A 1 301 ? 14.953 6.969 159.335 1.00 41.49 301 GLY A C 1
ATOM 2225 O O . GLY A 1 301 ? 14.974 5.836 159.839 1.00 40.48 301 GLY A O 1
ATOM 2226 N N . MET A 1 302 ? 14.207 7.965 159.804 1.00 42.31 302 MET A N 1
ATOM 2227 C CA . MET A 1 302 ? 13.356 7.795 160.979 1.00 42.21 302 MET A CA 1
ATOM 2228 C C . MET A 1 302 ? 12.355 6.643 160.845 1.00 43.62 302 MET A C 1
ATOM 2229 O O . MET A 1 302 ? 12.205 5.832 161.761 1.00 43.78 302 MET A O 1
ATOM 2234 N N . ILE A 1 303 ? 11.677 6.555 159.708 1.00 43.70 303 ILE A N 1
ATOM 2235 C CA . ILE A 1 303 ? 10.695 5.506 159.500 1.00 44.50 303 ILE A CA 1
ATOM 2236 C C . ILE A 1 303 ? 11.326 4.113 159.559 1.00 46.91 303 ILE A C 1
ATOM 2237 O O . ILE A 1 303 ? 10.783 3.194 160.175 1.00 46.63 303 ILE A O 1
ATOM 2242 N N . GLU A 1 304 ? 12.478 3.964 158.918 1.00 48.51 304 GLU A N 1
ATOM 2243 C CA . GLU A 1 304 ? 13.186 2.693 158.904 1.00 50.06 304 GLU A CA 1
ATOM 2244 C C . GLU A 1 304 ? 13.676 2.405 160.326 1.00 49.38 304 GLU A C 1
ATOM 2245 O O . GLU A 1 304 ? 13.589 1.279 160.804 1.00 49.96 304 GLU A O 1
ATOM 2251 N N . MET A 1 305 ? 14.190 3.430 160.993 1.00 47.63 305 MET A N 1
ATOM 2252 C CA . MET A 1 305 ? 14.662 3.278 162.354 1.00 48.74 305 MET A CA 1
ATOM 2253 C C . MET A 1 305 ? 13.524 2.705 163.190 1.00 49.44 305 MET A C 1
ATOM 2254 O O . MET A 1 305 ? 13.657 1.640 163.799 1.00 50.77 305 MET A O 1
ATOM 2259 N N . VAL A 1 306 ? 12.395 3.402 163.197 1.00 49.81 306 VAL A N 1
ATOM 2260 C CA . VAL A 1 306 ? 11.235 2.939 163.935 1.00 49.36 306 VAL A CA 1
ATOM 2261 C C . VAL A 1 306 ? 10.847 1.531 163.495 1.00 51.00 306 VAL A C 1
ATOM 2262 O O . VAL A 1 306 ? 10.632 0.656 164.330 1.00 51.14 306 VAL A O 1
ATOM 2266 N N . ARG A 1 307 ? 10.778 1.308 162.184 1.00 51.84 307 ARG A N 1
ATOM 2267 C CA . ARG A 1 307 ? 10.382 0.012 161.641 1.00 52.72 307 ARG A CA 1
ATOM 2268 C C . ARG A 1 307 ? 11.321 -1.129 162.012 1.00 53.40 307 ARG A C 1
ATOM 2269 O O . ARG A 1 307 ? 10.895 -2.281 162.103 1.00 52.95 307 ARG A O 1
ATOM 2277 N N . ASN A 1 308 ? 12.593 -0.815 162.234 1.00 54.08 308 ASN A N 1
ATOM 2278 C CA . ASN A 1 308 ? 13.562 -1.836 162.592 1.00 55.22 308 ASN A CA 1
ATOM 2279 C C . ASN A 1 308 ? 13.628 -2.081 164.091 1.00 55.40 308 ASN A C 1
ATOM 2280 O O . ASN A 1 308 ? 14.385 -2.930 164.555 1.00 54.71 308 ASN A O 1
ATOM 2285 N N . GLY A 1 309 ? 12.821 -1.344 164.847 1.00 56.08 309 GLY A N 1
ATOM 2286 C CA . GLY A 1 309 ? 12.838 -1.492 166.290 1.00 55.44 309 GLY A CA 1
ATOM 2287 C C . GLY A 1 309 ? 14.166 -0.996 166.835 1.00 54.94 309 GLY A C 1
ATOM 2288 O O . GLY A 1 309 ? 14.735 -1.584 167.752 1.00 54.07 309 GLY A O 1
ATOM 2289 N N . GLU A 1 310 ? 14.674 0.085 166.255 1.00 54.73 310 GLU A N 1
ATOM 2290 C CA . GLU A 1 310 ? 15.939 0.657 166.695 1.00 54.55 310 GLU A CA 1
ATOM 2291 C C . GLU A 1 310 ? 15.703 1.714 167.752 1.00 54.11 310 GLU A C 1
ATOM 2292 O O . GLU A 1 310 ? 16.628 2.147 168.435 1.00 54.01 310 GLU A O 1
ATOM 2298 N N . PHE A 1 311 ? 14.458 2.147 167.873 1.00 53.63 311 PHE A N 1
ATOM 2299 C CA . PHE A 1 311 ? 14.125 3.126 168.889 1.00 54.19 311 PHE A CA 1
ATOM 2300 C C . PHE A 1 311 ? 13.494 2.320 170.020 1.00 54.22 311 PHE A C 1
ATOM 2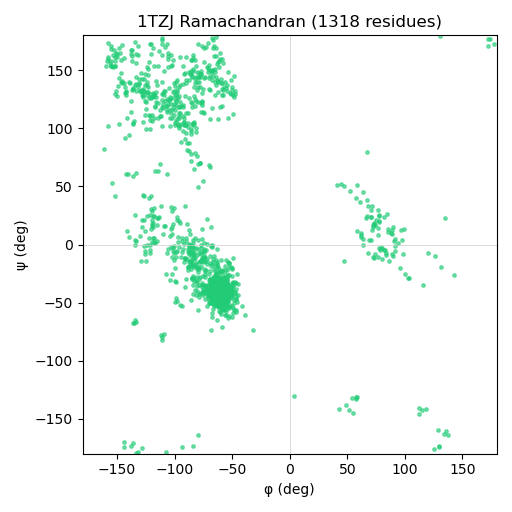301 O O . PHE A 1 311 ? 12.649 1.460 169.769 1.00 53.93 311 PHE A O 1
ATOM 2309 N N . PRO A 1 312 ? 13.927 2.556 171.271 1.00 54.43 312 PRO A N 1
ATOM 2310 C CA . PRO A 1 312 ? 13.399 1.853 172.450 1.00 55.14 312 PRO A CA 1
ATOM 2311 C C . PRO A 1 312 ? 11.902 2.092 172.563 1.00 54.95 312 PRO A C 1
ATOM 2312 O O . PRO A 1 312 ? 11.465 3.240 172.527 1.00 55.58 312 PRO A O 1
ATOM 2316 N N . GLU A 1 313 ? 11.116 1.026 172.702 1.00 54.72 313 GLU A N 1
ATOM 2317 C CA . GLU A 1 313 ? 9.663 1.185 172.792 1.00 54.65 313 GLU A CA 1
ATOM 2318 C C . GLU A 1 313 ? 9.320 2.273 173.789 1.00 53.33 313 GLU A C 1
ATOM 2319 O O . GLU A 1 313 ? 9.855 2.306 174.894 1.00 53.89 313 GLU A O 1
ATOM 2325 N N . GLY A 1 314 ? 8.432 3.174 173.393 1.00 51.81 314 GLY A N 1
ATOM 2326 C CA . GLY A 1 314 ? 8.063 4.255 174.279 1.00 49.36 314 GLY A CA 1
ATOM 2327 C C . GLY A 1 314 ? 8.916 5.492 174.089 1.00 48.27 314 GLY A C 1
ATOM 2328 O O . GLY A 1 314 ? 8.654 6.513 174.708 1.00 48.00 314 GLY A O 1
ATOM 2329 N N . SER A 1 315 ? 9.944 5.419 173.247 1.00 47.44 315 SER A N 1
ATOM 2330 C CA . SER A 1 315 ? 10.789 6.592 173.011 1.00 46.91 315 SER A CA 1
ATOM 2331 C C . SER A 1 315 ? 9.982 7.729 172.372 1.00 46.86 315 SER A C 1
ATOM 2332 O O . SER A 1 315 ? 8.947 7.500 171.730 1.00 47.78 315 SER A O 1
ATOM 2335 N N . ARG A 1 316 ? 10.443 8.958 172.567 1.00 46.70 316 ARG A N 1
ATOM 2336 C CA . ARG A 1 316 ? 9.791 10.113 171.966 1.00 47.23 316 ARG A CA 1
ATOM 2337 C C . ARG A 1 316 ? 10.845 10.754 171.063 1.00 46.12 316 ARG A C 1
ATOM 2338 O O . ARG A 1 316 ? 11.838 11.293 171.550 1.00 46.62 316 ARG A O 1
ATOM 2346 N N . VAL A 1 317 ? 10.621 10.682 169.752 1.00 44.92 317 VAL A N 1
ATOM 2347 C CA . VAL A 1 317 ? 11.562 11.197 168.749 1.00 41.37 317 VAL A CA 1
ATOM 2348 C C . VAL A 1 317 ? 11.153 12.523 168.108 1.00 39.49 317 VAL A C 1
ATOM 2349 O O . VAL A 1 317 ? 10.054 12.656 167.568 1.00 38.60 317 VAL A O 1
ATOM 2353 N N . LEU A 1 318 ? 12.038 13.506 168.167 1.00 36.38 318 LEU A N 1
ATOM 2354 C CA . LEU A 1 318 ? 11.752 14.795 167.577 1.00 34.92 318 LEU A CA 1
ATOM 2355 C C . LEU A 1 318 ? 12.410 14.928 166.201 1.00 34.87 318 LEU A C 1
ATOM 2356 O O . LEU A 1 318 ? 13.640 15.083 166.092 1.00 34.44 318 LEU A O 1
ATOM 2361 N N . TYR A 1 319 ? 11.587 14.852 165.155 1.00 34.38 319 TYR A N 1
ATOM 2362 C CA . TYR A 1 319 ? 12.054 15.002 163.771 1.00 33.16 319 TYR A CA 1
ATOM 2363 C C . TYR A 1 319 ? 12.144 16.479 163.482 1.00 33.06 319 TYR A C 1
ATOM 2364 O O . TYR A 1 319 ? 11.147 17.191 163.569 1.00 32.31 319 TYR A O 1
ATOM 2373 N N . ALA A 1 320 ? 13.344 16.957 163.163 1.00 32.72 320 ALA A N 1
ATOM 2374 C CA . ALA A 1 320 ? 13.518 18.365 162.828 1.00 31.42 320 ALA A CA 1
ATOM 2375 C C . ALA A 1 320 ? 13.191 18.505 161.341 1.00 32.46 320 ALA A C 1
ATOM 2376 O O . ALA A 1 320 ? 13.846 17.886 160.495 1.00 32.94 320 ALA A O 1
ATOM 2378 N N . HIS A 1 321 ? 12.177 19.287 161.006 1.00 33.00 321 HIS A N 1
ATOM 2379 C CA . HIS A 1 321 ? 11.875 19.470 159.592 1.00 33.16 321 HIS A CA 1
ATOM 2380 C C . HIS A 1 321 ? 12.570 20.755 159.233 1.00 30.66 321 HIS A C 1
ATOM 2381 O O . HIS A 1 321 ? 12.157 21.814 159.666 1.00 32.36 321 HIS A O 1
ATOM 2388 N N . LEU A 1 322 ? 13.625 20.648 158.431 1.00 31.30 322 LEU A N 1
ATOM 2389 C CA . LEU A 1 322 ? 14.444 21.803 158.075 1.00 31.78 322 LEU A CA 1
ATOM 2390 C C . LEU A 1 322 ? 14.001 22.648 156.882 1.00 31.15 322 LEU A C 1
ATOM 2391 O O . LEU A 1 322 ? 14.607 23.686 156.632 1.00 31.80 322 LEU A O 1
ATOM 2396 N N . GLY A 1 323 ? 12.969 22.197 156.158 1.00 29.92 323 GLY A N 1
ATOM 2397 C CA . GLY A 1 323 ? 12.450 22.922 155.000 1.00 26.57 323 GLY A CA 1
ATOM 2398 C C . GLY A 1 323 ? 12.716 22.176 153.712 1.00 25.05 323 GLY A C 1
ATOM 2399 O O . GLY A 1 323 ? 12.590 20.956 153.662 1.00 24.48 323 GLY A O 1
ATOM 2400 N N . GLY A 1 324 ? 13.070 22.905 152.658 1.00 26.21 324 GLY A N 1
ATOM 2401 C CA . GLY A 1 324 ? 13.423 22.264 151.400 1.00 23.37 324 GLY A CA 1
ATOM 2402 C C . GLY A 1 324 ? 12.330 21.843 150.433 1.00 25.63 324 GLY A C 1
ATOM 2403 O O . GLY A 1 324 ? 12.641 21.392 149.325 1.00 23.05 324 GLY A O 1
ATOM 2404 N N . VAL A 1 325 ? 11.061 21.997 150.833 1.00 24.66 325 VAL A N 1
ATOM 2405 C CA . VAL A 1 325 ? 9.956 21.596 149.981 1.00 23.90 325 VAL A CA 1
ATOM 2406 C C . VAL A 1 325 ? 9.896 22.229 148.576 1.00 22.44 325 VAL A C 1
ATOM 2407 O O . VAL A 1 325 ? 9.584 21.550 147.606 1.00 22.31 325 VAL A O 1
ATOM 2411 N N . PRO A 1 326 ? 10.229 23.519 148.428 1.00 23.48 326 PRO A N 1
ATOM 2412 C CA . PRO A 1 326 ? 10.142 24.032 147.057 1.00 24.31 326 PRO A CA 1
ATOM 2413 C C . PRO A 1 326 ? 10.974 23.263 146.010 1.00 27.41 326 PRO A C 1
ATOM 2414 O O . PRO A 1 326 ? 10.670 23.339 144.820 1.00 28.35 326 PRO A O 1
ATOM 2418 N N . ALA A 1 327 ? 12.016 22.534 146.425 1.00 25.05 327 ALA A N 1
ATOM 2419 C CA . ALA A 1 327 ? 12.826 21.799 145.447 1.00 25.98 327 ALA A CA 1
ATOM 2420 C C . ALA A 1 327 ? 12.048 20.670 144.782 1.00 27.01 327 ALA A C 1
ATOM 2421 O O . ALA A 1 327 ? 12.493 20.098 143.794 1.00 27.10 327 ALA A O 1
ATOM 2423 N N . LEU A 1 328 ? 10.889 20.345 145.340 1.00 27.03 328 LEU A N 1
ATOM 2424 C CA . LEU A 1 328 ? 10.031 19.296 144.793 1.00 28.33 328 LEU A CA 1
ATOM 2425 C C . LEU A 1 328 ? 9.729 19.589 143.294 1.00 27.22 328 LEU A C 1
ATOM 2426 O O . LEU A 1 328 ? 9.609 18.682 142.469 1.00 26.49 328 LEU A O 1
ATOM 2431 N N . ASN A 1 329 ? 9.604 20.867 142.970 1.00 24.42 329 ASN A N 1
ATOM 2432 C CA . ASN A 1 329 ? 9.319 21.311 141.607 1.00 24.02 329 ASN A CA 1
ATOM 2433 C C . ASN A 1 329 ? 10.366 20.899 140.577 1.00 25.47 329 ASN A C 1
ATOM 2434 O O . ASN A 1 329 ? 10.077 20.851 139.367 1.00 25.18 329 ASN A O 1
ATOM 2439 N N . GLY A 1 330 ? 11.591 20.625 141.045 1.00 23.06 330 GLY A N 1
ATOM 2440 C CA . GLY A 1 330 ? 12.638 20.219 140.122 1.00 23.95 330 GLY A CA 1
ATOM 2441 C C . GLY A 1 330 ? 12.630 18.726 139.855 1.00 23.20 330 GLY A C 1
ATOM 2442 O O . GLY A 1 330 ? 13.454 18.227 139.113 1.00 23.97 330 GLY A O 1
ATOM 2443 N N . TYR A 1 331 ? 11.714 18.002 140.487 1.00 24.50 331 TYR A N 1
ATOM 2444 C CA . TYR A 1 331 ? 11.606 16.553 140.305 1.00 25.19 331 TYR A CA 1
ATOM 2445 C C . TYR A 1 331 ? 10.170 16.196 139.930 1.00 26.70 331 TYR A C 1
ATOM 2446 O O . TYR A 1 331 ? 9.610 15.198 140.402 1.00 27.30 331 TYR A O 1
ATOM 2455 N N . SER A 1 332 ? 9.588 16.984 139.042 1.00 26.31 332 SER A N 1
ATOM 2456 C CA . SER A 1 332 ? 8.207 16.759 138.661 1.00 27.02 332 SER A CA 1
ATOM 2457 C C . SER A 1 332 ? 7.884 15.410 138.017 1.00 27.40 332 SER A C 1
ATOM 2458 O O . SER A 1 332 ? 6.838 14.838 138.304 1.00 26.03 332 SER A O 1
ATOM 2461 N N . PHE A 1 333 ? 8.759 14.881 137.176 1.00 26.05 333 PHE A N 1
ATOM 2462 C CA . PHE A 1 333 ? 8.425 13.620 136.493 1.00 28.57 333 PHE A CA 1
ATOM 2463 C C . PHE A 1 333 ? 8.215 12.446 137.472 1.00 30.76 333 PHE A C 1
ATOM 2464 O O . PHE A 1 333 ? 7.288 11.632 137.321 1.00 29.66 333 PHE A O 1
ATOM 2472 N N . ILE A 1 334 ? 9.076 12.387 138.482 1.00 31.55 334 ILE A N 1
ATOM 2473 C CA . ILE A 1 334 ? 9.045 11.365 139.509 1.00 32.46 334 ILE A CA 1
ATOM 2474 C C . ILE A 1 334 ? 7.709 11.345 140.247 1.00 32.61 334 ILE A C 1
ATOM 2475 O O . ILE A 1 334 ? 7.243 10.282 140.650 1.00 31.77 334 ILE A O 1
ATOM 2480 N N . PHE A 1 335 ? 7.081 12.508 140.400 1.00 30.41 335 PHE A N 1
ATOM 2481 C CA . PHE A 1 335 ? 5.820 12.579 141.140 1.00 31.19 335 PHE A CA 1
ATOM 2482 C C . PHE A 1 335 ? 4.586 12.844 140.269 1.00 32.40 335 PHE A C 1
ATOM 2483 O O . PHE A 1 335 ? 3.504 13.187 140.791 1.00 32.07 335 PHE A O 1
ATOM 2491 N N . ARG A 1 336 ? 4.736 12.650 138.958 1.00 32.16 336 ARG A N 1
ATOM 2492 C CA . ARG A 1 336 ? 3.652 12.922 138.015 1.00 34.68 336 ARG A CA 1
ATOM 2493 C C . ARG A 1 336 ? 2.351 12.204 138.343 1.00 36.10 336 ARG A C 1
ATOM 2494 O O . ARG A 1 336 ? 1.282 12.700 138.027 1.00 35.69 336 ARG A O 1
ATOM 2502 N N . ASP A 1 337 ? 2.441 11.037 138.972 1.00 36.89 337 ASP A N 1
ATOM 2503 C CA . ASP A 1 337 ? 1.250 10.304 139.363 1.00 39.10 337 ASP A CA 1
ATOM 2504 C C . ASP A 1 337 ? 1.221 10.161 140.885 1.00 40.50 337 ASP A C 1
ATOM 2505 O O . ASP A 1 337 ? 0.608 9.232 141.413 1.00 40.75 337 ASP A O 1
ATOM 2510 N N . GLY A 1 338 ? 1.896 11.072 141.584 1.00 39.38 338 GLY A N 1
ATOM 2511 C CA . GLY A 1 338 ? 1.924 11.004 143.035 1.00 37.96 338 GLY A CA 1
ATOM 2512 C C . GLY A 1 338 ? 3.251 10.470 143.563 1.00 37.05 338 GLY A C 1
ATOM 2513 O O . GLY A 1 338 ? 3.446 10.471 144.798 1.00 34.95 338 GLY A O 1
ATOM 2515 N N . MET B 1 1 ? -23.302 40.322 167.117 1.00 67.15 1 MET B N 1
ATOM 2516 C CA . MET B 1 1 ? -23.084 38.990 166.475 1.00 67.17 1 MET B CA 1
ATOM 2517 C C . MET B 1 1 ? -22.336 38.011 167.390 1.00 67.10 1 MET B C 1
ATOM 2518 O O . MET B 1 1 ? -21.833 38.380 168.457 1.00 67.66 1 MET B O 1
ATOM 2523 N N . ASN B 1 2 ? -22.250 36.757 166.958 1.00 65.98 2 ASN B N 1
ATOM 2524 C CA . ASN B 1 2 ? -21.577 35.741 167.745 1.00 65.05 2 ASN B CA 1
ATOM 2525 C C . ASN B 1 2 ? -21.102 34.561 166.901 1.00 63.98 2 ASN B C 1
ATOM 2526 O O . ASN B 1 2 ? -21.883 33.683 166.527 1.00 64.24 2 ASN B O 1
ATOM 2531 N N . LEU B 1 3 ? -19.805 34.556 166.617 1.00 61.85 3 LEU B N 1
ATOM 2532 C CA . LEU B 1 3 ? -19.162 33.518 165.817 1.00 60.89 3 LEU B CA 1
ATOM 2533 C C . LEU B 1 3 ? -18.864 32.269 166.659 1.00 60.47 3 LEU B C 1
ATOM 2534 O O . LEU B 1 3 ? -18.899 31.141 166.159 1.00 59.60 3 LEU B O 1
ATOM 2539 N N . GLN B 1 4 ? -18.577 32.496 167.939 1.00 60.23 4 GLN B N 1
ATOM 2540 C CA . GLN B 1 4 ? -18.254 31.434 168.891 1.00 60.08 4 GLN B CA 1
ATOM 2541 C C . GLN B 1 4 ? -19.269 30.298 168.919 1.00 59.01 4 GLN B C 1
ATOM 2542 O O . GLN B 1 4 ? -18.970 29.205 169.393 1.00 59.05 4 GLN B O 1
ATOM 2548 N N . ARG B 1 5 ? -20.472 30.554 168.422 1.00 57.39 5 ARG B N 1
ATOM 2549 C CA . ARG B 1 5 ? -21.499 29.525 168.404 1.00 55.73 5 ARG B CA 1
ATOM 2550 C C . ARG B 1 5 ? -21.060 28.365 167.521 1.00 54.77 5 ARG B C 1
ATOM 2551 O O . ARG B 1 5 ? -21.476 27.224 167.729 1.00 54.44 5 ARG B O 1
ATOM 2553 N N . PHE B 1 6 ? -20.206 28.656 166.542 1.00 52.89 6 PHE B N 1
ATOM 2554 C CA . PHE B 1 6 ? -19.747 27.627 165.615 1.00 50.49 6 PHE B CA 1
ATOM 2555 C C . PHE B 1 6 ? -18.387 27.047 165.957 1.00 48.66 6 PHE B C 1
ATOM 2556 O O . PHE B 1 6 ? -17.414 27.769 166.154 1.00 48.27 6 PHE B O 1
ATOM 2564 N N . PRO B 1 7 ? -18.300 25.716 165.997 1.00 47.34 7 PRO B N 1
ATOM 2565 C CA . PRO B 1 7 ? -17.047 25.035 166.317 1.00 47.11 7 PRO B CA 1
ATOM 2566 C C . PRO B 1 7 ? -16.004 25.247 165.222 1.00 45.80 7 PRO B C 1
ATOM 2567 O O . PRO B 1 7 ? -16.345 25.393 164.048 1.00 45.23 7 PRO B O 1
ATOM 2571 N N . ARG B 1 8 ? -14.740 25.270 165.629 1.00 45.07 8 ARG B N 1
ATOM 2572 C CA . ARG B 1 8 ? -13.620 25.464 164.711 1.00 45.11 8 ARG B CA 1
ATOM 2573 C C . ARG B 1 8 ? -12.589 24.366 164.926 1.00 43.65 8 ARG B C 1
ATOM 2574 O O . ARG B 1 8 ? -12.172 24.111 166.056 1.00 43.68 8 ARG B O 1
ATOM 2582 N N . TYR B 1 9 ? -12.193 23.710 163.844 1.00 41.77 9 TYR B N 1
ATOM 2583 C CA . TYR B 1 9 ? -11.217 22.638 163.930 1.00 40.63 9 TYR B CA 1
ATOM 2584 C C . TYR B 1 9 ? -9.832 23.217 163.629 1.00 40.50 9 TYR B C 1
ATOM 2585 O O . TYR B 1 9 ? -9.562 23.634 162.511 1.00 41.30 9 TYR B O 1
ATOM 2594 N N . PRO B 1 10 ? -8.941 23.237 164.625 1.00 39.61 10 PRO B N 1
ATOM 2595 C CA . PRO B 1 10 ? -7.581 23.773 164.457 1.00 38.70 10 PRO B CA 1
ATOM 2596 C C . PRO B 1 10 ? -6.783 23.169 163.293 1.00 37.31 10 PRO B C 1
ATOM 2597 O O . PRO B 1 10 ? -6.388 22.000 163.325 1.00 35.87 10 PRO B O 1
ATOM 2601 N N . LEU B 1 11 ? -6.581 23.966 162.250 1.00 35.56 11 LEU B N 1
ATOM 2602 C CA . LEU B 1 11 ? -5.814 23.522 161.088 1.00 37.60 11 LEU B CA 1
ATOM 2603 C C . LEU B 1 11 ? -4.638 24.465 160.917 1.00 38.34 11 LEU B C 1
ATOM 2604 O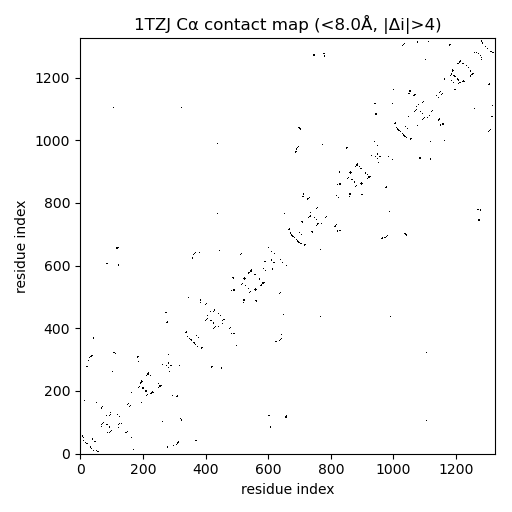 O . LEU B 1 11 ? -3.821 24.302 160.012 1.00 38.10 11 LEU B O 1
ATOM 2609 N N . THR B 1 12 ? -4.559 25.455 161.798 1.00 39.56 12 THR B N 1
ATOM 2610 C CA . THR B 1 12 ? -3.510 26.452 161.734 1.00 39.49 12 THR B CA 1
ATOM 2611 C C . THR B 1 12 ? -2.656 26.491 162.988 1.00 39.54 12 THR B C 1
ATOM 2612 O O . THR B 1 12 ? -2.965 25.830 163.983 1.00 39.56 12 THR B O 1
ATOM 2616 N N . PHE B 1 13 ? -1.579 27.273 162.936 1.00 38.02 13 PHE B N 1
ATOM 2617 C CA . PHE B 1 13 ? -0.688 27.408 164.089 1.00 38.14 13 PHE B CA 1
ATOM 2618 C C . PHE B 1 13 ? -1.317 28.337 165.116 1.00 38.52 13 PHE B C 1
ATOM 2619 O O . PHE B 1 13 ? -0.921 28.332 166.287 1.00 38.51 13 PHE B O 1
ATOM 2627 N N . GLY B 1 14 ? -2.287 29.135 164.678 1.00 38.14 14 GLY B N 1
ATOM 2628 C CA . GLY B 1 14 ? -2.923 30.076 165.583 1.00 36.91 14 GLY B CA 1
ATOM 2629 C C . GLY B 1 14 ? -3.052 31.408 164.888 1.00 36.86 14 GLY B C 1
ATOM 2630 O O . GLY B 1 14 ? -2.960 31.458 163.670 1.00 36.92 14 GLY B O 1
ATOM 2631 N N . PRO B 1 15 ? -3.239 32.516 165.618 1.00 37.56 15 PRO B N 1
ATOM 2632 C CA . PRO B 1 15 ? -3.369 33.802 164.923 1.00 37.15 15 PRO B CA 1
ATOM 2633 C C . PRO B 1 15 ? -2.196 34.115 164.019 1.00 38.48 15 PRO B C 1
ATOM 2634 O O . PRO B 1 15 ? -1.040 33.869 164.383 1.00 38.59 15 PRO B O 1
ATOM 2638 N N . THR B 1 16 ? -2.494 34.681 162.853 1.00 37.29 16 THR B N 1
ATOM 2639 C CA . THR B 1 16 ? -1.456 35.002 161.896 1.00 37.00 16 THR B CA 1
ATOM 2640 C C . THR B 1 16 ? -0.777 36.328 162.207 1.00 37.18 16 THR B C 1
ATOM 2641 O O . THR B 1 16 ? -1.413 37.324 162.545 1.00 36.22 16 THR B O 1
ATOM 2645 N N . PRO B 1 17 ? 0.546 36.362 162.060 1.00 37.13 17 PRO B N 1
ATOM 2646 C CA . PRO B 1 17 ? 1.285 37.587 162.349 1.00 36.40 17 PRO B CA 1
ATOM 2647 C C . PRO B 1 17 ? 1.085 38.736 161.373 1.00 34.22 17 PRO B C 1
ATOM 2648 O O . PRO B 1 17 ? 0.826 38.531 160.192 1.00 33.28 17 PRO B O 1
ATOM 2652 N N . ILE B 1 18 ? 1.201 39.950 161.898 1.00 32.82 18 ILE B N 1
ATOM 2653 C CA . ILE B 1 18 ? 1.118 41.157 161.090 1.00 34.15 18 ILE B CA 1
ATOM 2654 C C . ILE B 1 18 ? 2.546 41.732 161.038 1.00 36.26 18 ILE B C 1
ATOM 2655 O O . ILE B 1 18 ? 3.228 41.838 162.068 1.00 36.27 18 ILE B O 1
ATOM 2660 N N . GLN B 1 19 ? 3.002 42.085 159.843 1.00 36.29 19 GLN B N 1
ATOM 2661 C CA . GLN B 1 19 ? 4.347 42.623 159.695 1.00 36.64 19 GLN B CA 1
ATOM 2662 C C . GLN B 1 19 ? 4.339 43.961 158.995 1.00 36.20 19 GLN B C 1
ATOM 2663 O O . GLN B 1 19 ? 3.517 44.225 158.120 1.00 36.63 19 GLN B O 1
ATOM 2669 N N . PRO B 1 20 ? 5.275 44.830 159.377 1.00 36.24 20 PRO B N 1
ATOM 2670 C CA . PRO B 1 20 ? 5.364 46.147 158.745 1.00 36.19 20 PRO B CA 1
ATOM 2671 C C . PRO B 1 20 ? 6.029 45.931 157.383 1.00 36.39 20 PRO B C 1
ATOM 2672 O O . PRO B 1 20 ? 6.852 45.041 157.247 1.00 37.98 20 PRO B O 1
ATOM 2676 N N . LEU B 1 21 ? 5.652 46.723 156.383 1.00 36.91 21 LEU B N 1
ATOM 2677 C CA . LEU B 1 21 ? 6.252 46.660 155.056 1.00 36.21 21 LEU B CA 1
ATOM 2678 C C . LEU B 1 21 ? 6.876 48.049 154.945 1.00 37.36 21 LEU B C 1
ATOM 2679 O O . LEU B 1 21 ? 6.508 48.868 154.095 1.00 36.51 21 LEU B O 1
ATOM 2684 N N . ALA B 1 22 ? 7.838 48.289 155.833 1.00 39.87 22 ALA B N 1
ATOM 2685 C CA . ALA B 1 22 ? 8.543 49.560 155.912 1.00 41.60 22 ALA B CA 1
ATOM 2686 C C . ALA B 1 22 ? 9.267 49.939 154.628 1.00 42.83 22 ALA B C 1
ATOM 2687 O O . ALA B 1 22 ? 9.089 51.046 154.106 1.00 43.24 22 ALA B O 1
ATOM 2689 N N . ARG B 1 23 ? 10.107 49.020 154.145 1.00 43.56 23 ARG B N 1
ATOM 2690 C CA . ARG B 1 23 ? 10.893 49.236 152.932 1.00 42.07 23 ARG B CA 1
ATOM 2691 C C . ARG B 1 23 ? 9.985 49.582 151.759 1.00 40.35 23 ARG B C 1
ATOM 2692 O O . ARG B 1 23 ? 10.228 50.545 151.042 1.00 40.45 23 ARG B O 1
ATOM 2700 N N . LEU B 1 24 ? 8.925 48.803 151.562 1.00 40.07 24 LEU B N 1
ATOM 2701 C CA . LEU B 1 24 ? 8.004 49.092 150.472 1.00 37.76 24 LEU B CA 1
ATOM 2702 C C . LEU B 1 24 ? 7.293 50.429 150.717 1.00 37.53 24 LEU B C 1
ATOM 2703 O O . LEU B 1 24 ? 7.150 51.242 149.798 1.00 33.86 24 LEU B O 1
ATOM 2708 N N . SER B 1 25 ? 6.833 50.647 151.949 1.00 37.03 25 SER B N 1
ATOM 2709 C CA . SER B 1 25 ? 6.147 51.898 152.268 1.00 38.17 25 SER B CA 1
ATOM 2710 C C . SER B 1 25 ? 7.059 53.095 151.952 1.00 38.68 25 SER B C 1
ATOM 2711 O O . SER B 1 25 ? 6.648 54.059 151.301 1.00 37.87 25 SER B O 1
ATOM 2714 N N . LYS B 1 26 ? 8.312 53.009 152.382 1.00 39.85 26 LYS B N 1
ATOM 2715 C CA . LYS B 1 26 ? 9.269 54.091 152.147 1.00 40.61 26 LYS B CA 1
ATOM 2716 C C . LYS B 1 26 ? 9.538 54.313 150.668 1.00 39.33 26 LYS B C 1
ATOM 2717 O O . LYS B 1 26 ? 9.658 55.456 150.203 1.00 39.20 26 LYS B O 1
ATOM 2723 N N . HIS B 1 27 ? 9.620 53.211 149.927 1.00 38.11 27 HIS B N 1
ATOM 2724 C CA . HIS B 1 27 ? 9.879 53.252 148.497 1.00 36.45 27 HIS B CA 1
ATOM 2725 C C . HIS B 1 27 ? 8.784 53.996 147.756 1.00 37.76 27 HIS B C 1
ATOM 2726 O O . HIS B 1 27 ? 9.051 54.703 146.775 1.00 36.54 27 HIS B O 1
ATOM 2733 N N . LEU B 1 28 ? 7.546 53.829 148.224 1.00 37.76 28 LEU B N 1
ATOM 2734 C CA . LEU B 1 28 ? 6.402 54.468 147.579 1.00 39.35 28 LEU B CA 1
ATOM 2735 C C . LEU B 1 28 ? 6.134 55.912 148.026 1.00 41.25 28 LEU B C 1
ATOM 2736 O O . LEU B 1 28 ? 5.194 56.540 147.547 1.00 43.10 28 LEU B O 1
ATOM 2741 N N . GLY B 1 29 ? 6.933 56.427 148.953 1.00 41.75 29 GLY B N 1
ATOM 2742 C CA . GLY B 1 29 ? 6.726 57.799 149.381 1.00 43.72 29 GLY B CA 1
ATOM 2743 C C . GLY B 1 29 ? 6.692 58.048 150.874 1.00 43.42 29 GLY B C 1
ATOM 2744 O O . GLY B 1 29 ? 6.870 59.180 151.302 1.00 42.94 29 GLY B O 1
ATOM 2745 N N . GLY B 1 30 ? 6.450 57.006 151.663 1.00 44.19 30 GLY B N 1
ATOM 2746 C CA . GLY B 1 30 ? 6.406 57.159 153.108 1.00 45.46 30 GLY B CA 1
ATOM 2747 C C . GLY B 1 30 ? 5.117 57.775 153.636 1.00 47.63 30 GLY B C 1
ATOM 2748 O O . GLY B 1 30 ? 4.920 57.910 154.848 1.00 46.64 30 GLY B O 1
ATOM 2749 N N . LYS B 1 31 ? 4.221 58.144 152.734 1.00 48.78 31 LYS B N 1
ATOM 2750 C CA . LYS B 1 31 ? 2.973 58.759 153.153 1.00 49.77 31 LYS B CA 1
ATOM 2751 C C . LYS B 1 31 ? 1.908 57.774 153.636 1.00 49.58 31 LYS B C 1
ATOM 2752 O O . LYS B 1 31 ? 0.972 58.149 154.354 1.00 49.11 31 LYS B O 1
ATOM 2758 N N . VAL B 1 32 ? 2.062 56.509 153.268 1.00 47.82 32 VAL B N 1
ATOM 2759 C CA . VAL B 1 32 ? 1.097 55.487 153.661 1.00 45.92 32 VAL B CA 1
ATOM 2760 C C . VAL B 1 32 ? 1.829 54.330 154.324 1.00 46.48 32 VAL B C 1
ATOM 2761 O O . VAL B 1 32 ? 2.788 53.803 153.768 1.00 45.83 32 VAL B O 1
ATOM 2765 N N . HIS B 1 33 ? 1.382 53.930 155.507 1.00 44.97 33 HIS B N 1
ATOM 2766 C CA . HIS B 1 33 ? 2.025 52.837 156.222 1.00 45.14 33 HIS B CA 1
ATOM 2767 C C . HIS B 1 33 ? 1.415 51.487 155.864 1.00 44.59 33 HIS B C 1
ATOM 2768 O O . HIS B 1 33 ? 0.257 51.209 156.203 1.00 44.44 33 HIS B O 1
ATOM 2775 N N . LEU B 1 34 ? 2.201 50.640 155.196 1.00 42.77 34 LEU B N 1
ATOM 2776 C CA . LEU B 1 34 ? 1.723 49.324 154.769 1.00 39.53 34 LEU B CA 1
ATOM 2777 C C . LEU B 1 34 ? 2.152 48.159 155.657 1.00 37.94 34 LEU B C 1
ATOM 2778 O O . LEU B 1 34 ? 3.294 48.103 156.122 1.00 37.78 34 LEU B O 1
ATOM 2783 N N . TYR B 1 35 ? 1.221 47.234 155.895 1.00 34.59 35 TYR B N 1
ATOM 2784 C CA . TYR B 1 35 ? 1.469 46.046 156.710 1.00 33.58 35 TYR B CA 1
ATOM 2785 C C . TYR B 1 35 ? 0.949 44.805 155.974 1.00 31.27 35 TYR B C 1
ATOM 2786 O O . TYR B 1 35 ? 0.268 44.918 154.981 1.00 32.81 35 TYR B O 1
ATOM 2795 N N . ALA B 1 36 ? 1.259 43.623 156.472 1.00 30.70 36 ALA B N 1
ATOM 2796 C CA . ALA B 1 36 ? 0.793 42.406 155.835 1.00 29.93 36 ALA B CA 1
ATOM 2797 C C . ALA B 1 36 ? 0.437 41.418 156.923 1.00 31.68 36 ALA B C 1
ATOM 2798 O O . ALA B 1 36 ? 1.212 41.209 157.850 1.00 32.15 36 ALA B O 1
ATOM 2800 N N . LYS B 1 37 ? -0.769 40.856 156.851 1.00 31.03 37 LYS B N 1
ATOM 2801 C CA . LYS B 1 37 ? -1.175 39.865 157.817 1.00 32.03 37 LYS B CA 1
ATOM 2802 C C . LYS B 1 37 ? -0.894 38.624 156.990 1.00 31.95 37 LYS B C 1
ATOM 2803 O O . LYS B 1 37 ? -1.426 38.470 155.884 1.00 32.11 37 LYS B O 1
ATOM 2809 N N . ARG B 1 38 ? -0.068 37.742 157.529 1.00 31.25 38 ARG B N 1
ATOM 2810 C CA . ARG B 1 38 ? 0.369 36.568 156.785 1.00 32.00 38 ARG B CA 1
ATOM 2811 C C . ARG B 1 38 ? -0.500 35.340 156.868 1.00 29.97 38 ARG B C 1
ATOM 2812 O O . ARG B 1 38 ? -0.224 34.425 157.636 1.00 27.70 38 ARG B O 1
ATOM 2820 N N . GLU B 1 39 ? -1.573 35.310 156.087 1.00 31.08 39 GLU B N 1
ATOM 2821 C CA . GLU B 1 39 ? -2.406 34.115 156.070 1.00 30.69 39 GLU B CA 1
ATOM 2822 C C . GLU B 1 39 ? -1.625 33.019 155.318 1.00 30.12 39 GLU B C 1
ATOM 2823 O O . GLU B 1 39 ? -1.885 31.813 155.485 1.00 29.72 39 GLU B O 1
ATOM 2829 N N . ASP B 1 40 ? -0.664 33.440 154.493 1.00 30.59 40 ASP B N 1
ATOM 2830 C CA . ASP B 1 40 ? 0.151 32.484 153.729 1.00 32.68 40 ASP B CA 1
ATOM 2831 C C . ASP B 1 40 ? 1.107 31.667 154.601 1.00 32.32 40 ASP B C 1
ATOM 2832 O O . ASP B 1 40 ? 1.712 30.703 154.127 1.00 30.56 40 ASP B O 1
ATOM 2837 N N . CYS B 1 41 ? 1.233 32.044 155.872 1.00 31.66 41 CYS B N 1
ATOM 2838 C CA . CYS B 1 41 ? 2.107 31.307 156.793 1.00 32.32 41 CYS B CA 1
ATOM 2839 C C . CYS B 1 41 ? 1.302 30.754 157.973 1.00 31.38 41 CYS B C 1
ATOM 2840 O O . CYS B 1 41 ? 1.834 30.601 159.072 1.00 31.03 41 CYS B O 1
ATOM 2843 N N . ASN B 1 42 ? 0.033 30.437 157.753 1.00 30.42 42 ASN B N 1
ATOM 2844 C CA . ASN B 1 42 ? -0.818 29.982 158.849 1.00 30.93 42 ASN B CA 1
ATOM 2845 C C . ASN B 1 42 ? -0.830 28.512 159.188 1.00 31.47 42 ASN B C 1
ATOM 2846 O O . ASN B 1 42 ? -1.422 28.141 160.187 1.00 32.23 42 ASN B O 1
ATOM 2851 N N . SER B 1 43 ? -0.183 27.671 158.395 1.00 31.21 43 SER B N 1
ATOM 2852 C CA . SER B 1 43 ? -0.265 26.249 158.686 1.00 30.66 43 SER B CA 1
ATOM 2853 C C . SER B 1 43 ? 0.905 25.369 158.258 1.00 31.09 43 SER B C 1
ATOM 2854 O O . SER B 1 43 ? 1.658 25.713 157.357 1.00 30.38 43 SER B O 1
ATOM 2857 N N . GLY B 1 44 ? 1.015 24.208 158.913 1.00 29.34 44 GLY B N 1
ATOM 2858 C CA . GLY B 1 44 ? 2.053 23.261 158.584 1.00 31.00 44 GLY B CA 1
ATOM 2859 C C . GLY B 1 44 ? 1.579 22.332 157.479 1.00 31.75 44 GLY B C 1
ATOM 2860 O O . GLY B 1 44 ? 2.330 21.500 156.988 1.00 31.36 44 GLY B O 1
ATOM 2861 N N . LEU B 1 45 ? 0.318 22.488 157.088 1.00 33.44 45 LEU B N 1
ATOM 2862 C CA . LEU B 1 45 ? -0.284 21.648 156.066 1.00 32.52 45 LEU B CA 1
ATOM 2863 C C . LEU B 1 45 ? -0.072 22.160 154.644 1.00 32.38 45 LEU B C 1
ATOM 2864 O O . LEU B 1 45 ? -0.902 22.893 154.102 1.00 31.10 45 LEU B O 1
ATOM 2869 N N . ALA B 1 46 ? 1.054 21.763 154.059 1.00 31.72 46 ALA B N 1
ATOM 2870 C CA . ALA B 1 46 ? 1.422 22.125 152.690 1.00 30.37 46 ALA B CA 1
ATOM 2871 C C . ALA B 1 46 ? 1.258 23.599 152.355 1.00 29.37 46 ALA B C 1
ATOM 2872 O O . ALA B 1 46 ? 0.652 23.942 151.348 1.00 28.11 46 ALA B O 1
ATOM 2874 N N . PHE B 1 47 ? 1.814 24.446 153.214 1.00 29.31 47 PHE B N 1
ATOM 2875 C CA . PHE B 1 47 ? 1.817 25.921 153.099 1.00 29.62 47 PHE B CA 1
ATOM 2876 C C . PHE B 1 47 ? 0.530 26.664 153.448 1.00 30.51 47 PHE B C 1
ATOM 2877 O O . PHE B 1 47 ? 0.538 27.891 153.547 1.00 31.63 47 PHE B O 1
ATOM 2885 N N . GLY B 1 48 ? -0.567 25.937 153.615 1.00 30.24 48 GLY B N 1
ATOM 2886 C CA . GLY B 1 48 ? -1.827 26.580 153.980 1.00 30.05 48 GLY B CA 1
ATOM 2887 C C . GLY B 1 48 ? -2.233 27.782 153.156 1.00 30.52 48 GLY B C 1
ATOM 2888 O O . GLY B 1 48 ? -2.086 27.780 151.929 1.00 30.72 48 GLY B O 1
ATOM 2889 N N . GLY B 1 49 ? -2.737 28.810 153.836 1.00 29.65 49 GLY B N 1
ATOM 2890 C CA . GLY B 1 49 ? -3.212 30.011 153.177 1.00 29.84 49 GLY B CA 1
ATOM 2891 C C . GLY B 1 49 ? -4.660 30.301 153.605 1.00 32.13 49 GLY B C 1
ATOM 2892 O O . GLY B 1 49 ? -5.226 29.611 154.458 1.00 30.15 49 GLY B O 1
ATOM 2893 N N . ASN B 1 50 ? -5.254 31.328 153.011 1.00 32.02 50 ASN B N 1
ATOM 2894 C CA . ASN B 1 50 ? -6.613 31.746 153.330 1.00 33.33 50 ASN B CA 1
ATOM 2895 C C . ASN B 1 50 ? -7.650 30.625 153.319 1.00 34.45 50 ASN B C 1
ATOM 2896 O O . ASN B 1 50 ? -8.552 30.621 154.161 1.00 36.28 50 ASN B O 1
ATOM 2901 N N . LYS B 1 51 ? -7.520 29.681 152.389 1.00 33.27 51 LYS B N 1
ATOM 2902 C CA . LYS B 1 51 ? -8.472 28.577 152.290 1.00 33.57 51 LYS B CA 1
ATOM 2903 C C . LYS B 1 51 ? -8.457 27.717 153.527 1.00 34.76 51 LYS B C 1
ATOM 2904 O O . LYS B 1 51 ? -9.481 27.162 153.927 1.00 34.12 51 LYS B O 1
ATOM 2910 N N . THR B 1 52 ? -7.288 27.615 154.139 1.00 33.02 52 THR B N 1
ATOM 2911 C CA . THR B 1 52 ? -7.142 26.832 155.338 1.00 32.73 52 THR B CA 1
ATOM 2912 C C . THR B 1 52 ? -7.888 27.471 156.515 1.00 32.94 52 THR B C 1
ATOM 2913 O O . THR B 1 52 ? -8.430 26.762 157.365 1.00 33.05 52 THR B O 1
ATOM 2917 N N . ARG B 1 53 ? -7.903 28.797 156.589 1.00 31.89 53 ARG B N 1
ATOM 2918 C CA . ARG B 1 53 ? -8.620 29.443 157.680 1.00 33.25 53 ARG B CA 1
ATOM 2919 C C . ARG B 1 53 ? -10.111 29.097 157.500 1.00 34.93 53 ARG B C 1
ATOM 2920 O O . ARG B 1 53 ? -10.826 28.866 158.483 1.00 35.12 53 ARG B O 1
ATOM 2928 N N . LYS B 1 54 ? -10.563 29.070 156.244 1.00 33.84 54 LYS B N 1
ATOM 2929 C CA . LYS B 1 54 ? -11.955 28.734 155.928 1.00 34.45 54 LYS B CA 1
ATOM 2930 C C . LYS B 1 54 ? -12.279 27.306 156.358 1.00 35.58 54 LYS B C 1
ATOM 2931 O O . LYS B 1 54 ? -13.263 27.057 157.060 1.00 36.73 54 LYS B O 1
ATOM 2937 N N . LEU B 1 55 ? -11.449 26.363 155.933 1.00 34.52 55 LEU B N 1
ATOM 2938 C CA . LEU B 1 55 ? -11.694 24.966 156.250 1.00 34.62 55 LEU B CA 1
ATOM 2939 C C . LEU B 1 55 ? -11.860 24.615 157.716 1.00 35.81 55 LEU B C 1
ATOM 2940 O O . LEU B 1 55 ? -12.454 23.575 158.031 1.00 38.77 55 LEU B O 1
ATOM 2945 N N . GLU B 1 56 ? -11.348 25.450 158.614 1.00 35.47 56 GLU B N 1
ATOM 2946 C CA . GLU B 1 56 ? -11.454 25.160 160.043 1.00 37.20 56 GLU B CA 1
ATOM 2947 C C . GLU B 1 56 ? -12.925 25.136 160.502 1.00 38.41 56 GLU B C 1
ATOM 2948 O O . GLU B 1 56 ? -13.291 24.405 161.425 1.00 38.72 56 GLU B O 1
ATOM 2954 N N . TYR B 1 57 ? -13.762 25.930 159.852 1.00 37.84 57 TYR B N 1
ATOM 2955 C CA . TYR B 1 57 ? -15.173 25.979 160.216 1.00 39.11 57 TYR B CA 1
ATOM 2956 C C . TYR B 1 57 ? -16.009 24.930 159.493 1.00 39.47 57 TYR B C 1
ATOM 2957 O O . TYR B 1 57 ? -17.112 24.612 159.935 1.00 41.45 57 TYR B O 1
ATOM 2966 N N . LEU B 1 58 ? -15.493 24.376 158.398 1.00 39.38 58 LEU B N 1
ATOM 2967 C CA . LEU B 1 58 ? -16.234 23.343 157.673 1.00 39.66 58 LEU B CA 1
ATOM 2968 C C . LEU B 1 58 ? -15.946 21.933 158.146 1.00 39.32 58 LEU B C 1
ATOM 2969 O O . LEU B 1 58 ? -16.813 21.071 158.048 1.00 40.30 58 LEU B O 1
ATOM 2974 N N . ILE B 1 59 ? -14.741 21.690 158.653 1.00 38.51 59 ILE B N 1
ATOM 2975 C CA . ILE B 1 59 ? -14.358 20.341 159.081 1.00 37.52 59 ILE B CA 1
ATOM 2976 C C . ILE B 1 59 ? -15.251 19.745 160.176 1.00 39.59 59 ILE B C 1
ATOM 2977 O O . ILE B 1 59 ? -15.622 18.582 160.103 1.00 39.87 59 ILE B O 1
ATOM 2982 N N . PRO B 1 60 ? -15.599 20.534 161.207 1.00 42.02 60 PRO B N 1
ATOM 2983 C CA . PRO B 1 60 ? -16.461 20.000 162.269 1.00 43.77 60 PRO B CA 1
ATOM 2984 C C . PRO B 1 60 ? -17.723 19.347 161.667 1.00 45.45 60 PRO B C 1
ATOM 2985 O O . PRO B 1 60 ? -18.096 18.229 162.049 1.00 46.83 60 PRO B O 1
ATOM 2989 N N . GLU B 1 61 ? -18.358 20.038 160.716 1.00 45.16 61 GLU B N 1
ATOM 2990 C CA . GLU B 1 61 ? -19.560 19.528 160.058 1.00 45.36 61 GLU B CA 1
ATOM 2991 C C . GLU B 1 61 ? -19.258 18.223 159.342 1.00 45.74 61 GLU B C 1
ATOM 2992 O O . GLU B 1 61 ? -20.023 17.259 159.444 1.00 45.13 61 GLU B O 1
ATOM 2998 N N . ALA B 1 62 ? -18.141 18.191 158.614 1.00 44.41 62 ALA B N 1
ATOM 2999 C CA . ALA B 1 62 ? -17.753 16.994 157.894 1.00 43.04 62 ALA B CA 1
ATOM 3000 C C . ALA B 1 62 ? -17.585 15.847 158.880 1.00 43.94 62 ALA B C 1
ATOM 3001 O O . ALA B 1 62 ? -17.991 14.719 158.614 1.00 42.00 62 ALA B O 1
ATOM 3003 N N . LEU B 1 63 ? -16.982 16.142 160.024 1.00 45.07 63 LEU B N 1
ATOM 3004 C CA . LEU B 1 63 ? -16.753 15.117 161.031 1.00 47.54 63 LEU B CA 1
ATOM 3005 C C . LEU B 1 63 ? -18.046 14.671 161.706 1.00 50.05 63 LEU B C 1
ATOM 3006 O O . LEU B 1 63 ? -18.282 13.470 161.893 1.00 49.60 63 LEU B O 1
ATOM 3011 N N . ALA B 1 64 ? -18.880 15.640 162.063 1.00 51.20 64 ALA B N 1
ATOM 3012 C CA . ALA B 1 64 ? -20.151 15.334 162.694 1.00 53.12 64 ALA B CA 1
ATOM 3013 C C . ALA B 1 64 ? -20.921 14.435 161.736 1.00 53.91 64 ALA B C 1
ATOM 3014 O O . ALA B 1 64 ? -21.434 13.379 162.124 1.00 55.68 64 ALA B O 1
ATOM 3016 N N . GLN B 1 65 ? -20.983 14.855 160.479 1.00 52.88 65 GLN B N 1
ATOM 3017 C CA . GLN B 1 65 ? -21.679 14.105 159.453 1.00 51.82 65 GLN B CA 1
ATOM 3018 C C . GLN B 1 65 ? -21.075 12.726 159.200 1.00 51.13 65 GLN B C 1
ATOM 3019 O O . GLN B 1 65 ? -21.603 11.958 158.400 1.00 50.53 65 GLN B O 1
ATOM 3025 N N . GLY B 1 66 ? -19.969 12.410 159.866 1.00 49.83 66 GLY B N 1
ATOM 3026 C CA . GLY B 1 66 ? -19.344 11.115 159.652 1.00 48.35 66 GLY B CA 1
ATOM 3027 C C . GLY B 1 66 ? -18.775 10.911 158.251 1.00 48.16 66 GLY B C 1
ATOM 3028 O O . GLY B 1 66 ? -18.615 9.775 157.805 1.00 49.04 66 GLY B O 1
ATOM 3029 N N . CYS B 1 67 ? -18.469 11.996 157.545 1.00 46.31 67 CYS B N 1
ATOM 3030 C CA . CYS B 1 67 ? -17.909 11.890 156.199 1.00 46.53 67 CYS B CA 1
ATOM 3031 C C . CYS B 1 67 ? -16.510 11.267 156.244 1.00 45.37 67 CYS B C 1
ATOM 3032 O O . CYS B 1 67 ? -15.796 11.420 157.231 1.00 44.99 67 CYS B O 1
ATOM 3035 N N . ASP B 1 68 ? -16.119 10.566 155.186 1.00 46.14 68 ASP B N 1
ATOM 3036 C CA . ASP B 1 68 ? -14.795 9.936 155.159 1.00 46.87 68 ASP B CA 1
ATOM 3037 C C . ASP B 1 68 ? -13.921 10.410 153.987 1.00 46.57 68 ASP B C 1
ATOM 3038 O O . ASP B 1 68 ? -12.750 10.043 153.876 1.00 46.72 68 ASP B O 1
ATOM 3043 N N . THR B 1 69 ? -14.488 11.231 153.118 1.00 45.23 69 THR B N 1
ATOM 3044 C CA . THR B 1 69 ? -13.759 11.706 151.952 1.00 44.21 69 THR B CA 1
ATOM 3045 C C . THR B 1 69 ? -14.141 13.144 151.678 1.00 43.32 69 THR B C 1
ATOM 3046 O O . THR B 1 69 ? -15.331 13.476 151.650 1.00 43.79 69 THR B O 1
ATOM 3050 N N . LEU B 1 70 ? -13.139 14.000 151.501 1.00 41.39 70 LEU B N 1
ATOM 3051 C CA . LEU B 1 70 ? -13.392 15.406 151.190 1.00 39.33 70 LEU B CA 1
ATOM 3052 C C . LEU B 1 70 ? -13.300 15.550 149.675 1.00 38.50 70 LEU B C 1
ATOM 3053 O O . LEU B 1 70 ? -12.328 15.119 149.050 1.00 38.21 70 LEU B O 1
ATOM 3058 N N . VAL B 1 71 ? -14.322 16.139 149.074 1.00 37.63 71 VAL B N 1
ATOM 3059 C CA . VAL B 1 71 ? -14.313 16.318 147.637 1.00 36.98 71 VAL B CA 1
ATOM 3060 C C . VAL B 1 71 ? -14.341 17.805 147.311 1.00 37.23 71 VAL B C 1
ATOM 3061 O O . VAL B 1 71 ? -15.175 18.546 147.829 1.00 38.43 71 VAL B O 1
ATOM 3065 N N . SER B 1 72 ? -13.404 18.257 146.485 1.00 36.33 72 SER B N 1
ATOM 3066 C CA . SER B 1 72 ? -13.411 19.666 146.112 1.00 34.50 72 SER B CA 1
ATOM 3067 C C . SER B 1 72 ? -13.113 19.819 144.637 1.00 33.71 72 SER B C 1
ATOM 3068 O O . SER B 1 72 ? -13.011 18.832 143.919 1.00 33.19 72 SER B O 1
ATOM 3071 N N . ILE B 1 73 ? -12.953 21.057 144.192 1.00 33.81 73 ILE B N 1
ATOM 3072 C CA . ILE B 1 73 ? -12.768 21.323 142.784 1.00 33.79 73 ILE B CA 1
ATOM 3073 C C . ILE B 1 73 ? -12.018 22.637 142.603 1.00 32.67 73 ILE B C 1
ATOM 3074 O O . ILE B 1 73 ? -12.036 23.493 143.479 1.00 31.90 73 ILE B O 1
ATOM 3079 N N . GLY B 1 74 ? -11.386 22.797 141.446 1.00 33.27 74 GLY B N 1
ATOM 3080 C CA . GLY B 1 74 ? -10.655 24.024 141.157 1.00 31.47 74 GLY B CA 1
ATOM 3081 C C . GLY B 1 74 ? -9.851 23.923 139.873 1.00 29.99 74 GLY B C 1
ATOM 3082 O O . GLY B 1 74 ? -9.832 22.876 139.220 1.00 29.86 74 GLY B O 1
ATOM 3083 N N . GLY B 1 75 ? -9.198 25.018 139.496 1.00 30.59 75 GLY B N 1
ATOM 3084 C CA . GLY B 1 75 ? -8.357 25.015 138.307 1.00 29.21 75 GLY B CA 1
ATOM 3085 C C . GLY B 1 75 ? -7.128 24.126 138.509 1.00 28.73 75 GLY B C 1
ATOM 3086 O O . GLY B 1 75 ? -6.924 23.550 139.582 1.00 28.12 75 GLY B O 1
ATOM 3087 N N . ILE B 1 76 ? -6.306 24.003 137.478 1.00 28.68 76 ILE B N 1
ATOM 3088 C CA . ILE B 1 76 ? -5.128 23.163 137.572 1.00 29.30 76 ILE B CA 1
ATOM 3089 C C . ILE B 1 76 ? -4.175 23.597 138.685 1.00 29.61 76 ILE B C 1
ATOM 3090 O O . ILE B 1 76 ? -3.688 22.745 139.433 1.00 28.66 76 ILE B O 1
ATOM 3095 N N . GLN B 1 77 ? -3.935 24.905 138.818 1.00 29.21 77 GLN B N 1
ATOM 3096 C CA . GLN B 1 77 ? -3.026 25.399 139.858 1.00 28.72 77 GLN B CA 1
ATOM 3097 C C . GLN B 1 77 ? -3.771 25.942 141.059 1.00 29.86 77 GLN B C 1
ATOM 3098 O O . GLN B 1 77 ? -3.312 26.869 141.745 1.00 29.51 77 GLN B O 1
ATOM 3104 N N . SER B 1 78 ? -4.934 25.350 141.312 1.00 29.49 78 SER B N 1
ATOM 3105 C CA . SER B 1 78 ? -5.753 25.739 142.442 1.00 29.41 78 SER B CA 1
ATOM 3106 C C . SER B 1 78 ? -5.034 25.584 143.792 1.00 29.34 78 SER B C 1
ATOM 3107 O O . SER B 1 78 ? -4.423 24.550 144.050 1.00 29.83 78 SER B O 1
ATOM 3110 N N . ASN B 1 79 ? -5.131 26.603 144.650 1.00 29.80 79 ASN B N 1
ATOM 3111 C CA . ASN B 1 79 ? -4.535 26.561 145.983 1.00 29.25 79 ASN B CA 1
ATOM 3112 C C . ASN B 1 79 ? -5.488 25.798 146.890 1.00 30.80 79 ASN B C 1
ATOM 3113 O O . ASN B 1 79 ? -5.079 24.952 147.688 1.00 31.47 79 ASN B O 1
ATOM 3118 N N . GLN B 1 80 ? -6.775 26.104 146.748 1.00 31.83 80 GLN B N 1
ATOM 3119 C CA . GLN B 1 80 ? -7.816 25.449 147.518 1.00 30.74 80 GLN B CA 1
ATOM 3120 C C . GLN B 1 80 ? -7.699 23.926 147.483 1.00 29.56 80 GLN B C 1
ATOM 3121 O O . GLN B 1 80 ? -7.648 23.283 148.519 1.00 31.26 80 GLN B O 1
ATOM 3127 N N . THR B 1 81 ? -7.668 23.350 146.289 1.00 30.03 81 THR B N 1
ATOM 3128 C CA . THR B 1 81 ? -7.610 21.900 146.184 1.00 30.08 81 THR B CA 1
ATOM 3129 C C . THR B 1 81 ? -6.385 21.296 146.875 1.00 32.10 81 THR B C 1
ATOM 3130 O O . THR B 1 81 ? -6.489 20.239 147.504 1.00 30.36 81 THR B O 1
ATOM 3134 N N . ARG B 1 82 ? -5.240 21.982 146.783 1.00 31.69 82 ARG B N 1
ATOM 3135 C CA . ARG B 1 82 ? -4.010 21.516 147.428 1.00 31.85 82 ARG B CA 1
ATOM 3136 C C . ARG B 1 82 ? -4.191 21.542 148.954 1.00 32.16 82 ARG B C 1
ATOM 3137 O O . ARG B 1 82 ? -3.740 20.626 149.646 1.00 34.11 82 ARG B O 1
ATOM 3145 N N . GLN B 1 83 ? -4.863 22.570 149.475 1.00 31.88 83 GLN B N 1
ATOM 3146 C CA . GLN B 1 83 ? -5.091 22.652 150.910 1.00 30.65 83 GLN B CA 1
ATOM 3147 C C . GLN B 1 83 ? -6.053 21.563 151.369 1.00 31.59 83 GLN B C 1
ATOM 3148 O O . GLN B 1 83 ? -5.840 20.954 152.403 1.00 31.91 83 GLN B O 1
ATOM 3154 N N . VAL B 1 84 ? -7.098 21.299 150.592 1.00 31.10 84 VAL B N 1
ATOM 3155 C CA . VAL B 1 84 ? -8.049 20.260 150.967 1.00 31.03 84 VAL B CA 1
ATOM 3156 C C . VAL B 1 84 ? -7.329 18.914 151.028 1.00 31.28 84 VAL B C 1
ATOM 3157 O O . VAL B 1 84 ? -7.544 18.118 151.937 1.00 30.40 84 VAL B O 1
ATOM 3161 N N . ALA B 1 85 ? -6.441 18.677 150.071 1.00 32.61 85 ALA B N 1
ATOM 3162 C CA . ALA B 1 85 ? -5.682 17.432 150.050 1.00 33.00 85 ALA B CA 1
ATOM 3163 C C . ALA B 1 85 ? -4.845 17.281 151.318 1.00 32.19 85 ALA B C 1
ATOM 3164 O O . ALA B 1 85 ? -4.759 16.191 151.898 1.00 32.42 85 ALA B O 1
ATOM 3166 N N . ALA B 1 86 ? -4.241 18.375 151.756 1.00 33.01 86 ALA B N 1
ATOM 3167 C CA . ALA B 1 86 ? -3.391 18.349 152.956 1.00 34.24 86 ALA B CA 1
ATOM 3168 C C . ALA B 1 86 ? -4.236 18.140 154.219 1.00 33.59 86 ALA B C 1
ATOM 3169 O O . ALA B 1 86 ? -3.927 17.287 155.049 1.00 32.72 86 ALA B O 1
ATOM 3171 N N . VAL B 1 87 ? -5.287 18.939 154.363 1.00 34.78 87 VAL B N 1
ATOM 3172 C CA . VAL B 1 87 ? -6.202 18.806 155.502 1.00 34.84 87 VAL B CA 1
ATOM 3173 C C . VAL B 1 87 ? -6.695 17.351 155.524 1.00 34.96 87 VAL B C 1
ATOM 3174 O O . VAL B 1 87 ? -6.649 16.677 156.554 1.00 36.49 87 VAL B O 1
ATOM 3178 N N . ALA B 1 88 ? -7.152 16.873 154.372 1.00 35.72 88 ALA B N 1
ATOM 3179 C CA . ALA B 1 88 ? -7.639 15.505 154.221 1.00 35.78 88 ALA B CA 1
ATOM 3180 C C . ALA B 1 88 ? -6.706 14.455 154.840 1.00 37.71 88 ALA B C 1
ATOM 3181 O O . ALA B 1 88 ? -7.116 13.663 155.702 1.00 36.36 88 ALA B O 1
ATOM 3183 N N . ALA B 1 89 ? -5.455 14.432 154.366 1.00 36.32 89 ALA B N 1
ATOM 3184 C CA . ALA B 1 89 ? -4.467 13.481 154.859 1.00 36.15 89 ALA B CA 1
ATOM 3185 C C . ALA B 1 89 ? -4.293 13.602 156.355 1.00 35.13 89 ALA B C 1
ATOM 3186 O O . ALA B 1 89 ? -4.211 12.601 157.066 1.00 33.67 89 ALA B O 1
ATOM 3188 N N . HIS B 1 90 ? -4.233 14.843 156.817 1.00 35.69 90 HIS B N 1
ATOM 3189 C CA . HIS B 1 90 ? -4.056 15.148 158.222 1.00 38.14 90 HIS B CA 1
ATOM 3190 C C . HIS B 1 90 ? -5.197 14.606 159.061 1.00 40.10 90 HIS B C 1
ATOM 3191 O O . HIS B 1 90 ? -4.983 14.151 160.185 1.00 40.85 90 HIS B O 1
ATOM 3198 N N . LEU B 1 91 ? -6.407 14.676 158.514 1.00 40.49 91 LEU B N 1
ATOM 3199 C CA . LEU B 1 91 ? -7.588 14.181 159.208 1.00 41.17 91 LEU B CA 1
ATOM 3200 C C . LEU B 1 91 ? -7.756 12.684 158.981 1.00 41.44 91 LEU B C 1
ATOM 3201 O O . LEU B 1 91 ? -8.613 12.052 159.594 1.00 42.28 91 LEU B O 1
ATOM 3206 N N . GLY B 1 92 ? -6.940 12.115 158.106 1.00 40.85 92 GLY B N 1
ATOM 3207 C CA . GLY B 1 92 ? -7.055 10.692 157.836 1.00 40.14 92 GLY B CA 1
ATOM 3208 C C . GLY B 1 92 ? -8.231 10.387 156.926 1.00 41.72 92 GLY B C 1
ATOM 3209 O O . GLY B 1 92 ? -8.773 9.273 156.923 1.00 39.75 92 GLY B O 1
ATOM 3210 N N . MET B 1 93 ? -8.625 11.389 156.142 1.00 41.90 93 MET B N 1
ATOM 3211 C CA . MET B 1 93 ? -9.727 11.262 155.201 1.00 41.71 93 MET B CA 1
ATOM 3212 C C . MET B 1 93 ? -9.257 11.079 153.764 1.00 41.40 93 MET B C 1
ATOM 3213 O O . MET B 1 93 ? -8.161 11.502 153.399 1.00 42.75 93 MET B O 1
ATOM 3218 N N . LYS B 1 94 ? -10.094 10.448 152.951 1.00 40.30 94 LYS B N 1
ATOM 3219 C CA . LYS B 1 94 ? -9.789 10.264 151.542 1.00 40.68 94 LYS B CA 1
ATOM 3220 C C . LYS B 1 94 ? -9.994 11.644 150.910 1.00 40.38 94 LYS B C 1
ATOM 3221 O O . LYS B 1 94 ? -10.529 12.559 151.553 1.00 37.96 94 LYS B O 1
ATOM 3227 N N . CYS B 1 95 ? -9.561 11.804 149.662 1.00 39.48 95 CYS B N 1
ATOM 3228 C CA . CYS B 1 95 ? -9.712 13.085 148.989 1.00 38.66 95 CYS B CA 1
ATOM 3229 C C . CYS B 1 95 ? -9.847 12.900 147.501 1.00 38.44 95 CYS B C 1
ATOM 3230 O O . CYS B 1 95 ? -9.080 12.160 146.868 1.00 36.12 95 CYS B O 1
ATOM 3233 N N . VAL B 1 96 ? -10.846 13.582 146.951 1.00 38.14 96 VAL B N 1
ATOM 3234 C CA . VAL B 1 96 ? -11.101 13.549 145.528 1.00 37.25 96 VAL B CA 1
ATOM 3235 C C . VAL B 1 96 ? -11.169 14.996 145.037 1.00 37.94 96 VAL B C 1
ATOM 3236 O O . VAL B 1 96 ? -11.914 15.826 145.564 1.00 38.40 96 VAL B O 1
ATOM 3240 N N . LEU B 1 97 ? -10.377 15.286 144.018 1.00 37.27 97 LEU B N 1
ATOM 3241 C CA . LEU B 1 97 ? -10.314 16.623 143.482 1.00 37.89 97 LEU B CA 1
ATOM 3242 C C . LEU B 1 97 ? -10.640 16.649 142.007 1.00 38.33 97 LEU B C 1
ATOM 3243 O O . LEU B 1 97 ? -10.120 15.862 141.206 1.00 38.06 97 LEU B O 1
ATOM 3248 N N . VAL B 1 98 ? -11.530 17.557 141.653 1.00 39.27 98 VAL B N 1
ATOM 3249 C CA . VAL B 1 98 ? -11.908 17.719 140.267 1.00 41.88 98 VAL B CA 1
ATOM 3250 C C . VAL B 1 98 ? -11.097 18.931 139.805 1.00 42.18 98 VAL B C 1
ATOM 3251 O O . VAL B 1 98 ? -11.413 20.063 140.187 1.00 42.49 98 VAL B O 1
ATOM 3255 N N . GLN B 1 99 ? -10.032 18.699 139.033 1.00 42.17 99 GLN B N 1
ATOM 3256 C CA . GLN B 1 99 ? -9.200 19.800 138.558 1.00 42.02 99 GLN B CA 1
ATOM 3257 C C . GLN B 1 99 ? -9.602 20.135 137.145 1.00 43.67 99 GLN B C 1
ATOM 3258 O O . GLN B 1 99 ? -9.502 19.310 136.233 1.00 44.04 99 GLN B O 1
ATOM 3264 N N . GLU B 1 100 ? -10.030 21.367 136.960 1.00 45.16 100 GLU B N 1
ATOM 3265 C CA . GLU B 1 100 ? -10.456 21.809 135.652 1.00 46.50 100 GLU B CA 1
ATOM 3266 C C . GLU B 1 100 ? -9.436 22.731 134.988 1.00 45.40 100 GLU B C 1
ATOM 3267 O O . GLU B 1 100 ? -8.588 23.318 135.651 1.00 42.64 100 GLU B O 1
ATOM 3273 N N . ASN B 1 101 ? -9.522 22.847 133.670 1.00 45.88 101 ASN B N 1
ATOM 3274 C CA . ASN B 1 101 ? -8.631 23.721 132.929 1.00 46.92 101 ASN B CA 1
ATOM 3275 C C . ASN B 1 101 ? -9.323 25.098 132.893 1.00 46.24 101 ASN B C 1
ATOM 3276 O O . ASN B 1 101 ? -9.986 25.456 131.921 1.00 45.87 101 ASN B O 1
ATOM 3281 N N . TRP B 1 102 ? -9.176 25.858 133.973 1.00 44.35 102 TRP B N 1
ATOM 3282 C CA . TRP B 1 102 ? -9.818 27.165 134.078 1.00 44.75 102 TRP B CA 1
ATOM 3283 C C . TRP B 1 102 ? -9.032 28.349 133.574 1.00 42.66 102 TRP B C 1
ATOM 3284 O O . TRP B 1 102 ? -9.458 29.492 133.729 1.00 42.71 102 TRP B O 1
ATOM 3295 N N . VAL B 1 103 ? -7.880 28.105 132.979 1.00 41.50 103 VAL B N 1
ATOM 3296 C CA . VAL B 1 103 ? -7.081 29.225 132.528 1.00 39.14 103 VAL B CA 1
ATOM 3297 C C . VAL B 1 103 ? -6.580 29.023 131.123 1.00 38.02 103 VAL B C 1
ATOM 3298 O O . VAL B 1 103 ? -6.165 27.930 130.764 1.00 35.32 103 VAL B O 1
ATOM 3302 N N . ASN B 1 104 ? -6.636 30.090 130.329 1.00 38.43 104 ASN B N 1
ATOM 3303 C CA . ASN B 1 104 ? -6.159 30.031 128.964 1.00 37.89 104 ASN B CA 1
ATOM 3304 C C . ASN B 1 104 ? -4.657 30.236 129.000 1.00 36.64 104 ASN B C 1
ATOM 3305 O O . ASN B 1 104 ? -4.130 31.210 128.493 1.00 35.26 104 ASN B O 1
ATOM 3310 N N . TYR B 1 105 ? -3.968 29.290 129.620 1.00 38.09 105 TYR B N 1
ATOM 3311 C CA . TYR B 1 105 ? -2.528 29.376 129.735 1.00 39.51 105 TYR B CA 1
ATOM 3312 C C . TYR B 1 105 ? -1.943 28.046 129.308 1.00 39.59 105 TYR B C 1
ATOM 3313 O O . TYR B 1 105 ? -2.484 26.992 129.624 1.00 41.67 105 TYR B O 1
ATOM 3322 N N . SER B 1 106 ? -0.853 28.093 128.563 1.00 39.81 106 SER B N 1
ATOM 3323 C CA . SER B 1 106 ? -0.230 26.876 128.090 1.00 39.45 106 SER B CA 1
ATOM 3324 C C . SER B 1 106 ? 1.207 26.768 128.572 1.00 38.69 106 SER B C 1
ATOM 3325 O O . SER B 1 106 ? 2.101 27.482 128.089 1.00 38.58 106 SER B O 1
ATOM 3328 N N . ASP B 1 107 ? 1.429 25.878 129.531 1.00 35.49 107 ASP B N 1
ATOM 3329 C CA . ASP B 1 107 ? 2.767 25.658 130.051 1.00 30.42 107 ASP B CA 1
ATOM 3330 C C . ASP B 1 107 ? 3.022 24.160 130.145 1.00 29.09 107 ASP B C 1
ATOM 3331 O O . ASP B 1 107 ? 2.172 23.416 130.612 1.00 25.75 107 ASP B O 1
ATOM 3336 N N . ALA B 1 108 ? 4.216 23.742 129.732 1.00 28.64 108 ALA B N 1
ATOM 3337 C CA . ALA B 1 108 ? 4.593 22.341 129.703 1.00 26.72 108 ALA B CA 1
ATOM 3338 C C . ALA B 1 108 ? 4.517 21.576 131.023 1.00 26.82 108 ALA B C 1
ATOM 3339 O O . ALA B 1 108 ? 4.315 20.356 131.024 1.00 26.29 108 ALA B O 1
ATOM 3341 N N . VAL B 1 109 ? 4.682 22.259 132.150 1.00 24.74 109 VAL B N 1
ATOM 3342 C CA . VAL B 1 109 ? 4.652 21.529 133.400 1.00 25.23 109 VAL B CA 1
ATOM 3343 C C . VAL B 1 109 ? 3.529 22.022 134.300 1.00 26.88 109 VAL B C 1
ATOM 3344 O O . VAL B 1 109 ? 3.528 21.742 135.503 1.00 25.25 109 VAL B O 1
ATOM 3348 N N . TYR B 1 110 ? 2.568 22.731 133.707 1.00 25.78 110 TYR B N 1
ATOM 3349 C CA . TYR B 1 110 ? 1.465 23.326 134.464 1.00 28.63 110 TYR B CA 1
ATOM 3350 C C . TYR B 1 110 ? 0.674 22.364 135.345 1.00 27.32 110 TYR B C 1
ATOM 3351 O O . TYR B 1 110 ? 0.197 22.744 136.418 1.00 24.78 110 TYR B O 1
ATOM 3360 N N . ASP B 1 111 ? 0.528 21.128 134.885 1.00 26.36 111 ASP B N 1
ATOM 3361 C CA . ASP B 1 111 ? -0.206 20.127 135.639 1.00 27.63 111 ASP B CA 1
ATOM 3362 C C . ASP B 1 111 ? 0.715 19.169 136.374 1.00 28.74 111 ASP B C 1
ATOM 3363 O O . ASP B 1 111 ? 0.283 18.108 136.796 1.00 29.56 111 ASP B O 1
ATOM 3368 N N . ARG B 1 112 ? 1.976 19.556 136.550 1.00 27.58 112 ARG B N 1
ATOM 3369 C CA . ARG B 1 112 ? 2.950 18.699 137.229 1.00 26.50 112 ARG B CA 1
ATOM 3370 C C . ARG B 1 112 ? 3.844 19.342 138.270 1.00 26.97 112 ARG B C 1
ATOM 3371 O O . ARG B 1 112 ? 4.746 18.683 138.795 1.00 24.93 112 ARG B O 1
ATOM 3379 N N . VAL B 1 113 ? 3.622 20.620 138.555 1.00 26.13 113 VAL B N 1
ATOM 3380 C CA . VAL B 1 113 ? 4.438 21.305 139.545 1.00 25.44 113 VAL B CA 1
ATOM 3381 C C . VAL B 1 113 ? 3.528 22.067 140.471 1.00 26.54 113 VAL B C 1
ATOM 3382 O O . VAL B 1 113 ? 2.305 22.009 140.352 1.00 27.55 113 VAL B O 1
ATOM 3386 N N . GLY B 1 114 ? 4.124 22.761 141.428 1.00 25.06 114 GLY B N 1
ATOM 3387 C CA . GLY B 1 114 ? 3.321 23.586 142.299 1.00 24.84 114 GLY B CA 1
ATOM 3388 C C . GLY B 1 114 ? 2.219 22.935 143.107 1.00 24.59 114 GLY B C 1
ATOM 3389 O O . GLY B 1 114 ? 2.445 21.918 143.740 1.00 23.59 114 GLY B O 1
ATOM 3390 N N . ASN B 1 115 ? 1.024 23.529 143.070 1.00 25.64 115 ASN B N 1
ATOM 3391 C CA . ASN B 1 115 ? -0.102 23.024 143.859 1.00 26.12 115 ASN B CA 1
ATOM 3392 C C . ASN B 1 115 ? -0.567 21.631 143.556 1.00 27.35 115 ASN B C 1
ATOM 3393 O O . ASN B 1 115 ? -0.705 20.829 144.461 1.00 28.76 115 ASN B O 1
ATOM 3398 N N . ILE B 1 116 ? -0.809 21.341 142.287 1.00 28.04 116 ILE B N 1
ATOM 3399 C CA . ILE B 1 116 ? -1.299 20.032 141.909 1.00 26.65 116 ILE B CA 1
ATOM 3400 C C . ILE B 1 116 ? -0.263 18.937 142.190 1.00 27.74 116 ILE B C 1
ATOM 3401 O O . ILE B 1 116 ? -0.607 17.790 142.550 1.00 27.61 116 ILE B O 1
ATOM 3406 N N . GLN B 1 117 ? 1.018 19.267 142.054 1.00 27.11 117 GLN B N 1
ATOM 3407 C CA . GLN B 1 117 ? 2.046 18.268 142.346 1.00 25.52 117 GLN B CA 1
ATOM 3408 C C . GLN B 1 117 ? 1.880 17.843 143.806 1.00 26.01 117 GLN B C 1
ATOM 3409 O O . GLN B 1 117 ? 1.895 16.644 144.129 1.00 24.13 117 GLN B O 1
ATOM 3415 N N . MET B 1 118 ? 1.721 18.827 144.688 1.00 24.69 118 MET B N 1
ATOM 3416 C CA . MET B 1 118 ? 1.549 18.539 146.102 1.00 27.44 118 MET B CA 1
ATOM 3417 C C . MET B 1 118 ? 0.293 17.695 146.352 1.00 29.53 118 MET B C 1
ATOM 3418 O O . MET B 1 118 ? 0.349 16.710 147.080 1.00 30.21 118 MET B O 1
ATOM 3423 N N . SER B 1 119 ? -0.832 18.058 145.741 1.00 27.77 119 SER B N 1
ATOM 3424 C CA . SER B 1 119 ? -2.045 17.264 145.933 1.00 29.05 119 SER B CA 1
ATOM 3425 C C . SER B 1 119 ? -1.825 15.791 145.614 1.00 28.68 119 SER B C 1
ATOM 3426 O O . SER B 1 119 ? -2.374 14.924 146.286 1.00 30.68 119 SER B O 1
ATOM 3429 N N . ARG B 1 120 ? -1.009 15.491 144.608 1.00 30.71 120 ARG B N 1
ATOM 3430 C CA . ARG B 1 120 ? -0.775 14.094 144.271 1.00 30.80 120 ARG B CA 1
ATOM 3431 C C . ARG B 1 120 ? 0.134 13.447 145.303 1.00 30.94 120 ARG B C 1
ATOM 3432 O O . ARG B 1 120 ? -0.087 12.294 145.716 1.00 32.48 120 ARG B O 1
ATOM 3440 N N . ILE B 1 121 ? 1.163 14.169 145.724 1.00 30.05 121 ILE B N 1
ATOM 3441 C CA . ILE B 1 121 ? 2.065 13.608 146.712 1.00 31.72 121 ILE B CA 1
ATOM 3442 C C . ILE B 1 121 ? 1.304 13.373 148.018 1.00 33.76 121 ILE B C 1
ATOM 3443 O O . ILE B 1 121 ? 1.593 12.414 148.743 1.00 33.50 121 ILE B O 1
ATOM 3448 N N . LEU B 1 122 ? 0.326 14.239 148.301 1.00 33.47 122 LEU B N 1
ATOM 3449 C CA . LEU B 1 122 ? -0.485 14.129 149.517 1.00 34.02 122 LEU B CA 1
ATOM 3450 C C . LEU B 1 122 ? -1.521 12.990 149.461 1.00 35.42 122 LEU B C 1
ATOM 3451 O O . LEU B 1 122 ? -2.314 12.823 150.395 1.00 36.20 122 LEU B O 1
ATOM 3456 N N . GLY B 1 123 ? -1.538 12.250 148.351 1.00 35.18 123 GLY B N 1
ATOM 3457 C CA . GLY B 1 123 ? -2.434 11.113 148.209 1.00 35.95 123 GLY B CA 1
ATOM 3458 C C . GLY B 1 123 ? -3.845 11.359 147.717 1.00 37.63 123 GLY B C 1
ATOM 3459 O O . GLY B 1 123 ? -4.693 10.468 147.781 1.00 37.13 123 GLY B O 1
ATOM 3460 N N . ALA B 1 124 ? -4.115 12.563 147.232 1.00 37.67 124 ALA B N 1
ATOM 3461 C CA . ALA B 1 124 ? -5.443 12.878 146.721 1.00 38.52 124 ALA B CA 1
ATOM 3462 C C . ALA B 1 124 ? -5.645 12.271 145.333 1.00 38.63 124 ALA B C 1
ATOM 3463 O O . ALA B 1 124 ? -4.691 12.097 144.570 1.00 38.44 124 ALA B O 1
ATOM 3465 N N . ASP B 1 125 ? -6.889 11.927 145.018 1.00 39.00 125 ASP B N 1
ATOM 3466 C CA . ASP B 1 125 ? -7.216 11.378 143.700 1.00 39.73 125 ASP B CA 1
ATOM 3467 C C . ASP B 1 125 ? -7.444 12.606 142.832 1.00 38.57 125 ASP B C 1
ATOM 3468 O O . ASP B 1 125 ? -8.513 13.225 142.881 1.00 34.67 125 ASP B O 1
ATOM 3473 N N . VAL B 1 126 ? -6.434 12.970 142.051 1.00 37.02 126 VAL B N 1
ATOM 3474 C CA . VAL B 1 126 ? -6.553 14.156 141.218 1.00 38.02 126 VAL B CA 1
ATOM 3475 C C . VAL B 1 126 ? -7.070 13.837 139.820 1.00 39.69 126 VAL B C 1
ATOM 3476 O O . VAL B 1 126 ? -6.366 13.230 139.010 1.00 39.08 126 VAL B O 1
ATOM 3480 N N . ARG B 1 127 ? -8.299 14.280 139.553 1.00 40.29 127 ARG B N 1
ATOM 3481 C CA . ARG B 1 127 ? -8.979 14.059 138.276 1.00 43.10 127 ARG B CA 1
ATOM 3482 C C . ARG B 1 127 ? -8.976 15.300 137.391 1.00 44.72 127 ARG B C 1
ATOM 3483 O O . ARG B 1 127 ? -9.485 16.361 137.770 1.00 45.07 127 ARG B O 1
ATOM 3491 N N . LEU B 1 128 ? -8.403 15.149 136.206 1.00 45.94 128 LEU B N 1
ATOM 3492 C CA . LEU B 1 128 ? -8.292 16.241 135.249 1.00 48.55 128 LEU B CA 1
ATOM 3493 C C . LEU B 1 128 ? -9.385 16.163 134.187 1.00 50.60 128 LEU B C 1
ATOM 3494 O O . LEU B 1 128 ? -9.518 15.160 133.493 1.00 50.42 128 LEU B O 1
ATOM 3499 N N . VAL B 1 129 ? -10.161 17.233 134.056 1.00 54.01 129 VAL B N 1
ATOM 3500 C CA . VAL B 1 129 ? -11.258 17.250 133.094 1.00 56.13 129 VAL B CA 1
ATOM 3501 C C . VAL B 1 129 ? -10.785 17.521 131.677 1.00 57.53 129 VAL B C 1
ATOM 3502 O O . VAL B 1 129 ? -11.578 17.450 130.737 1.00 60.04 129 VAL B O 1
ATOM 3506 N N . SER B 1 140 ? -18.774 17.677 136.095 1.00 60.85 140 SER B N 1
ATOM 3507 C CA . SER B 1 140 ? -17.911 16.649 136.679 1.00 60.39 140 SER B CA 1
ATOM 3508 C C . SER B 1 140 ? -18.092 16.594 138.188 1.00 59.73 140 SER B C 1
ATOM 3509 O O . SER B 1 140 ? -17.873 15.566 138.827 1.00 58.79 140 SER B O 1
ATOM 3512 N N . TRP B 1 141 ? -18.497 17.721 138.747 1.00 60.08 141 TRP B N 1
ATOM 3513 C CA . TRP B 1 141 ? -18.711 17.837 140.176 1.00 60.95 141 TRP B CA 1
ATOM 3514 C C . TRP B 1 141 ? -19.590 16.702 140.699 1.00 61.83 141 TRP B C 1
ATOM 3515 O O . TRP B 1 141 ? -19.165 15.883 141.521 1.00 60.90 141 TRP B O 1
ATOM 3526 N N . GLU B 1 142 ? -20.822 16.664 140.203 1.00 63.56 142 GLU B N 1
ATOM 3527 C CA . GLU B 1 142 ? -21.793 15.653 140.602 1.00 64.51 142 GLU B CA 1
ATOM 3528 C C . GLU B 1 142 ? -21.253 14.250 140.358 1.00 64.31 142 GLU B C 1
ATOM 3529 O O . GLU B 1 142 ? -21.526 13.325 141.119 1.00 64.79 142 GLU B O 1
ATOM 3535 N N . ASP B 1 143 ? -20.488 14.101 139.284 1.00 64.56 143 ASP B N 1
ATOM 3536 C CA . ASP B 1 143 ? -19.919 12.809 138.919 1.00 64.58 143 ASP B CA 1
ATOM 3537 C C . ASP B 1 143 ? -18.969 12.263 139.976 1.00 63.62 143 ASP B C 1
ATOM 3538 O O . ASP B 1 143 ? -19.038 11.089 140.348 1.00 63.37 143 ASP B O 1
ATOM 3543 N N . ALA B 1 144 ? -18.074 13.119 140.453 1.00 62.05 144 ALA B N 1
ATOM 3544 C CA . ALA B 1 144 ? -17.106 12.698 141.451 1.00 60.97 144 ALA B CA 1
ATOM 3545 C C . ALA B 1 144 ? -17.794 12.367 142.766 1.00 60.07 144 ALA B C 1
ATOM 3546 O O . ALA B 1 144 ? -17.458 11.377 143.418 1.00 59.43 144 ALA B O 1
ATOM 3548 N N . LEU B 1 145 ? -18.762 13.191 143.152 1.00 59.61 145 LEU B N 1
ATOM 3549 C CA . LEU B 1 145 ? -19.483 12.968 144.402 1.00 59.21 145 LEU B CA 1
ATOM 3550 C C . LEU B 1 145 ? -20.154 11.603 144.379 1.00 60.14 145 LEU B C 1
ATOM 3551 O O . LEU B 1 145 ? -19.956 10.781 145.281 1.00 59.79 145 LEU B O 1
ATOM 3556 N N . GLU B 1 146 ? -20.939 11.361 143.334 1.00 61.40 146 GLU B N 1
ATOM 3557 C CA . GLU B 1 146 ? -21.629 10.089 143.184 1.00 61.71 146 GLU B CA 1
ATOM 3558 C C . GLU B 1 146 ? -20.591 8.975 143.172 1.00 61.48 146 GLU B C 1
ATOM 3559 O O . GLU B 1 146 ? -20.759 7.939 143.820 1.00 60.66 146 GLU B O 1
ATOM 3565 N N . SER B 1 147 ? -19.507 9.205 142.441 1.00 61.07 147 SER B N 1
ATOM 3566 C CA . SER B 1 147 ? -18.441 8.222 142.345 1.00 60.74 147 SER B CA 1
ATOM 3567 C C . SER B 1 147 ? -18.013 7.775 143.742 1.00 60.37 147 SER B C 1
ATOM 3568 O O . SER B 1 147 ? -17.751 6.595 143.977 1.00 60.71 147 SER B O 1
ATOM 3571 N N . VAL B 1 148 ? -17.953 8.728 144.667 1.00 59.90 148 VAL B N 1
ATOM 3572 C CA . VAL B 1 148 ? -17.553 8.452 146.041 1.00 59.21 148 VAL B CA 1
ATOM 3573 C C . VAL B 1 148 ? -18.574 7.583 146.767 1.00 59.35 148 VAL B C 1
ATOM 3574 O O . VAL B 1 148 ? -18.221 6.572 147.382 1.00 58.74 148 VAL B O 1
ATOM 3578 N N . ARG B 1 149 ? -19.839 7.989 146.709 1.00 59.52 149 ARG B N 1
ATOM 3579 C CA . ARG B 1 149 ? -20.894 7.229 147.363 1.00 60.56 149 ARG B CA 1
ATOM 3580 C C . ARG B 1 149 ? -20.861 5.806 146.819 1.00 60.23 149 ARG B C 1
ATOM 3581 O O . ARG B 1 149 ? -20.638 4.850 147.562 1.00 59.81 149 ARG B O 1
ATOM 3589 N N . ALA B 1 150 ? -21.061 5.689 145.510 1.00 60.18 150 ALA B N 1
ATOM 3590 C CA . ALA B 1 150 ? -21.060 4.402 144.829 1.00 61.05 150 ALA B CA 1
ATOM 3591 C C . ALA B 1 150 ? -19.885 3.530 145.258 1.00 61.78 150 ALA B C 1
ATOM 3592 O O . ALA B 1 150 ? -19.947 2.300 145.170 1.00 63.30 150 ALA B O 1
ATOM 3594 N N . ALA B 1 151 ? -18.813 4.167 145.716 1.00 61.49 151 ALA B N 1
ATOM 3595 C CA . ALA B 1 151 ? -17.624 3.446 146.150 1.00 60.69 151 ALA B CA 1
ATOM 3596 C C . ALA B 1 151 ? -17.732 2.951 147.596 1.00 60.08 151 ALA B C 1
ATOM 3597 O O . ALA B 1 151 ? -16.881 2.189 148.063 1.00 59.52 151 ALA B O 1
ATOM 3599 N N . GLY B 1 152 ? -18.774 3.390 148.299 1.00 59.12 152 GLY B N 1
ATOM 3600 C CA . GLY B 1 152 ? -18.975 2.976 149.680 1.00 58.27 152 GLY B CA 1
ATOM 3601 C C . GLY B 1 152 ? -18.455 3.948 150.728 1.00 57.68 152 GLY B C 1
ATOM 3602 O O . GLY B 1 152 ? -18.358 3.601 151.912 1.00 57.19 152 GLY B O 1
ATOM 3603 N N . GLY B 1 153 ? -18.110 5.159 150.299 1.00 56.96 153 GLY B N 1
ATOM 3604 C CA . GLY B 1 153 ? -17.610 6.164 151.226 1.00 55.69 153 GLY B CA 1
ATOM 3605 C C . GLY B 1 153 ? -18.606 7.299 151.325 1.00 54.55 153 GLY B C 1
ATOM 3606 O O . GLY B 1 153 ? -19.520 7.379 150.510 1.00 55.27 153 GLY B O 1
ATOM 3607 N N . LYS B 1 154 ? -18.458 8.168 152.320 1.00 53.55 154 LYS B N 1
ATOM 3608 C CA . LYS B 1 154 ? -19.384 9.288 152.466 1.00 51.85 154 LYS B CA 1
ATOM 3609 C C . LYS B 1 154 ? -18.612 10.587 152.244 1.00 49.84 154 LYS B C 1
ATOM 3610 O O . LYS B 1 154 ? -17.797 11.001 153.072 1.00 48.57 154 LYS B O 1
ATOM 3616 N N . PRO B 1 155 ? -18.868 11.246 151.111 1.00 48.17 155 PRO B N 1
ATOM 3617 C CA . PRO B 1 155 ? -18.210 12.495 150.733 1.00 47.43 155 PRO B CA 1
ATOM 3618 C C . PRO B 1 155 ? -18.723 13.774 151.353 1.00 45.75 155 PRO B C 1
ATOM 3619 O O . PRO B 1 155 ? -19.925 13.956 151.497 1.00 47.38 155 PRO B O 1
ATOM 3623 N N . TYR B 1 156 ? -17.801 14.660 151.722 1.00 44.36 156 TYR B N 1
ATOM 3624 C CA . TYR B 1 156 ? -18.168 15.973 152.246 1.00 43.10 156 TYR B CA 1
ATOM 3625 C C . TYR B 1 156 ? -17.830 16.927 151.098 1.00 43.56 156 TYR B C 1
ATOM 3626 O O . TYR B 1 156 ? -16.658 17.085 150.725 1.00 43.61 156 TYR B O 1
ATOM 3635 N N . ALA B 1 157 ? -18.855 17.549 150.531 1.00 42.06 157 ALA B N 1
ATOM 3636 C CA . ALA B 1 157 ? -18.680 18.445 149.398 1.00 41.96 157 ALA B CA 1
ATOM 3637 C C . ALA B 1 157 ? -18.141 19.828 149.740 1.00 41.64 157 ALA B C 1
ATOM 3638 O O . ALA B 1 157 ? -18.735 20.543 150.531 1.00 40.99 157 ALA B O 1
ATOM 3640 N N . ILE B 1 158 ? -17.006 20.198 149.144 1.00 41.55 158 ILE B N 1
ATOM 3641 C CA . ILE B 1 158 ? -16.418 21.519 149.378 1.00 41.14 158 ILE B CA 1
ATOM 3642 C C . ILE B 1 158 ? -16.403 22.242 148.042 1.00 40.15 158 ILE B C 1
ATOM 3643 O O . ILE B 1 158 ? -15.637 21.894 147.149 1.00 38.95 158 ILE B O 1
ATOM 3648 N N . PRO B 1 159 ? -17.259 23.258 147.881 1.00 41.67 159 PRO B N 1
ATOM 3649 C CA . PRO B 1 159 ? -17.286 23.989 146.608 1.00 40.77 159 PRO B CA 1
ATOM 3650 C C . PRO B 1 159 ? -15.992 24.752 146.351 1.00 40.41 159 PRO B C 1
ATOM 3651 O O . PRO B 1 159 ? -15.137 24.872 147.233 1.00 40.06 159 PRO B O 1
ATOM 3655 N N . ALA B 1 160 ? -15.861 25.278 145.142 1.00 40.21 160 ALA B N 1
ATOM 3656 C CA . ALA B 1 160 ? -14.674 26.021 144.764 1.00 38.91 160 ALA B CA 1
ATOM 3657 C C . ALA B 1 160 ? -14.388 27.106 145.790 1.00 39.81 160 ALA B C 1
ATOM 3658 O O . ALA B 1 160 ? -15.280 27.869 146.180 1.00 39.43 160 ALA B O 1
ATOM 3660 N N . GLY B 1 161 ? -13.141 27.153 146.246 1.00 38.33 161 GLY B N 1
ATOM 3661 C CA . GLY B 1 161 ? -12.750 28.149 147.220 1.00 38.58 161 GLY B CA 1
ATOM 3662 C C . GLY B 1 161 ? -13.457 28.101 148.554 1.00 39.55 161 GLY B C 1
ATOM 3663 O O . GLY B 1 161 ? -13.301 29.018 149.363 1.00 37.84 161 GLY B O 1
ATOM 3664 N N . CYS B 1 162 ? -14.218 27.038 148.808 1.00 41.61 162 CYS B N 1
ATOM 3665 C CA . CYS B 1 162 ? -14.961 26.938 150.061 1.00 42.48 162 CYS B CA 1
ATOM 3666 C C . CYS B 1 162 ? -16.006 28.039 150.170 1.00 43.74 162 CYS B C 1
ATOM 3667 O O . CYS B 1 162 ? -16.736 28.097 151.173 1.00 44.87 162 CYS B O 1
ATOM 3670 N N . SER B 1 163 ? -16.083 28.906 149.164 1.00 43.06 163 SER B N 1
ATOM 3671 C CA . SER B 1 163 ? -16.970 30.064 149.224 1.00 42.80 163 SER B CA 1
ATOM 3672 C C . SER B 1 163 ? -18.486 29.942 149.308 1.00 43.19 163 SER B C 1
ATOM 3673 O O . SER B 1 163 ? -19.071 30.355 150.309 1.00 42.54 163 SER B O 1
ATOM 3676 N N . ASP B 1 164 ? -19.129 29.407 148.280 1.00 43.15 164 ASP B N 1
ATOM 3677 C CA . ASP B 1 164 ? -20.586 29.281 148.309 1.00 44.24 164 ASP B CA 1
ATOM 3678 C C . ASP B 1 164 ? -21.003 28.095 149.178 1.00 43.61 164 ASP B C 1
ATOM 3679 O O . ASP B 1 164 ? -21.478 27.085 148.679 1.00 43.75 164 ASP B O 1
ATOM 3684 N N . HIS B 1 165 ? -20.819 28.231 150.482 1.00 43.19 165 HIS B N 1
ATOM 3685 C CA . HIS B 1 165 ? -21.145 27.179 151.424 1.00 42.96 165 HIS B CA 1
ATOM 3686 C C . HIS B 1 165 ? -21.569 27.884 152.702 1.00 43.99 165 HIS B C 1
ATOM 3687 O O . HIS B 1 165 ? -21.029 28.934 153.052 1.00 43.83 165 HIS B O 1
ATOM 3694 N N . PRO B 1 166 ? -22.561 27.324 153.406 1.00 45.00 166 PRO B N 1
ATOM 3695 C CA . PRO B 1 166 ? -23.107 27.867 154.651 1.00 44.67 166 PRO B CA 1
ATOM 3696 C C . PRO B 1 166 ? -22.100 28.293 155.693 1.00 43.46 166 PRO B C 1
ATOM 3697 O O . PRO B 1 166 ? -22.352 29.230 156.442 1.00 45.50 166 PRO B O 1
ATOM 3701 N N . LEU B 1 167 ? -20.965 27.604 155.743 1.00 43.07 167 LEU B N 1
ATOM 3702 C CA . LEU B 1 167 ? -19.934 27.896 156.733 1.00 41.33 167 LEU B CA 1
ATOM 3703 C C . LEU B 1 167 ? -18.734 28.585 156.090 1.00 41.02 167 LEU B C 1
ATOM 3704 O O . LEU B 1 167 ? -17.822 29.066 156.781 1.00 40.29 167 LEU B O 1
ATOM 3709 N N . GLY B 1 168 ? -18.772 28.657 154.765 1.00 40.75 168 GLY B N 1
ATOM 3710 C CA . GLY B 1 168 ? -17.692 29.251 153.995 1.00 40.28 168 GLY B CA 1
ATOM 3711 C C . GLY B 1 168 ? -17.287 30.671 154.320 1.00 39.33 168 GLY B C 1
ATOM 3712 O O . GLY B 1 168 ? -16.188 31.102 153.951 1.00 39.36 168 GLY B O 1
ATOM 3713 N N . GLY B 1 169 ? -18.151 31.408 155.007 1.00 37.24 169 GLY B N 1
ATOM 3714 C CA . GLY B 1 169 ? -17.817 32.778 155.339 1.00 34.48 169 GLY B CA 1
ATOM 3715 C C . GLY B 1 169 ? -17.331 32.947 156.765 1.00 33.69 169 GLY B C 1
ATOM 3716 O O . GLY B 1 169 ? -16.769 33.978 157.106 1.00 35.36 169 GLY B O 1
ATOM 3717 N N . LEU B 1 170 ? -17.525 31.928 157.593 1.00 31.80 170 LEU B N 1
ATOM 3718 C CA . LEU B 1 170 ? -17.144 31.998 159.000 1.00 33.67 170 LEU B CA 1
ATOM 3719 C C . LEU B 1 170 ? -15.666 32.295 159.286 1.00 33.80 170 LEU B C 1
ATOM 3720 O O . LEU B 1 170 ? -15.339 33.103 160.162 1.00 33.88 170 LEU B O 1
ATOM 3725 N N . GLY B 1 171 ? -14.782 31.622 158.547 1.00 35.56 171 GLY B N 1
ATOM 3726 C CA . GLY B 1 171 ? -13.348 31.798 158.731 1.00 32.46 171 GLY B CA 1
ATOM 3727 C C . GLY B 1 171 ? -12.903 33.236 158.772 1.00 33.76 171 GLY B C 1
ATOM 3728 O O . GLY B 1 171 ? -12.199 33.654 159.702 1.00 35.73 171 GLY B O 1
ATOM 3729 N N . PHE B 1 172 ? -13.322 34.026 157.794 1.00 34.78 172 PHE B N 1
ATOM 3730 C CA . PHE B 1 172 ? -12.886 35.398 157.798 1.00 35.01 172 PHE B CA 1
ATOM 3731 C C . PHE B 1 172 ? -13.642 36.372 158.652 1.00 36.58 172 PHE B C 1
ATOM 3732 O O . PHE B 1 172 ? -13.230 37.528 158.771 1.00 36.37 172 PHE B O 1
ATOM 3740 N N . VAL B 1 173 ? -14.748 35.924 159.250 1.00 36.66 173 VAL B N 1
ATOM 3741 C CA . VAL B 1 173 ? -15.426 36.795 160.190 1.00 36.51 173 VAL B CA 1
ATOM 3742 C C . VAL B 1 173 ? -14.388 36.735 161.316 1.00 36.08 173 VAL B C 1
ATOM 3743 O O . VAL B 1 173 ? -13.989 37.756 161.888 1.00 35.19 173 VAL B O 1
ATOM 3747 N N . GLY B 1 174 ? -13.953 35.510 161.601 1.00 36.32 174 GLY B N 1
ATOM 3748 C CA . GLY B 1 174 ? -12.940 35.269 162.616 1.00 37.52 174 GLY B CA 1
ATOM 3749 C C . GLY B 1 174 ? -11.685 36.096 162.402 1.00 38.71 174 GLY B C 1
ATOM 3750 O O . GLY B 1 174 ? -11.050 36.523 163.369 1.00 40.18 174 GLY B O 1
ATOM 3751 N N . PHE B 1 175 ? -11.325 36.329 161.140 1.00 38.35 175 PHE B N 1
ATOM 3752 C CA . PHE B 1 175 ? -10.136 37.128 160.791 1.00 39.57 175 PHE B CA 1
ATOM 3753 C C . PHE B 1 175 ? -10.278 38.568 161.328 1.00 39.42 175 PHE B C 1
ATOM 3754 O O . PHE B 1 175 ? -9.329 39.131 161.870 1.00 37.96 175 PHE B O 1
ATOM 3762 N N . ALA B 1 176 ? -11.467 39.148 161.178 1.00 39.80 176 ALA B N 1
ATOM 3763 C CA . ALA B 1 176 ? -11.737 40.510 161.651 1.00 40.80 176 ALA B CA 1
ATOM 3764 C C . ALA B 1 176 ? -11.646 40.535 163.172 1.00 41.29 176 ALA B C 1
ATOM 3765 O O . ALA B 1 176 ? -11.220 41.518 163.765 1.00 43.47 176 ALA B O 1
ATOM 3767 N N . GLU B 1 177 ? -12.037 39.429 163.787 1.00 41.75 177 GLU B N 1
ATOM 3768 C CA . GLU B 1 177 ? -11.995 39.267 165.238 1.00 44.62 177 GLU B CA 1
ATOM 3769 C C . GLU B 1 177 ? -10.528 39.361 165.662 1.00 44.66 177 GLU B C 1
ATOM 3770 O O . GLU B 1 177 ? -10.152 40.142 166.545 1.00 44.10 177 GLU B O 1
ATOM 3776 N N . GLU B 1 178 ? -9.723 38.522 165.010 1.00 42.71 178 GLU B N 1
ATOM 3777 C CA . GLU B 1 178 ? -8.293 38.418 165.237 1.00 41.87 178 GLU B CA 1
ATOM 3778 C C . GLU B 1 178 ? -7.635 39.780 165.063 1.00 39.79 178 GLU B C 1
ATOM 3779 O O . GLU B 1 178 ? -6.851 40.211 165.906 1.00 39.74 178 GLU B O 1
ATOM 3785 N N . VAL B 1 179 ? -7.960 40.461 163.973 1.00 39.00 179 VAL B N 1
ATOM 3786 C CA . VAL B 1 179 ? -7.388 41.775 163.736 1.00 38.66 179 VAL B CA 1
ATOM 3787 C C . VAL B 1 179 ? -7.743 42.746 164.866 1.00 41.31 179 VAL B C 1
ATOM 3788 O O . VAL B 1 179 ? -6.893 43.545 165.290 1.00 40.29 179 VAL B O 1
ATOM 3792 N N . ARG B 1 180 ? -8.987 42.683 165.361 1.00 41.13 180 ARG B N 1
ATOM 3793 C CA . ARG B 1 180 ? -9.379 43.572 166.452 1.00 41.30 180 ARG B CA 1
ATOM 3794 C C . ARG B 1 180 ? -8.484 43.305 167.642 1.00 40.86 180 ARG B C 1
ATOM 3795 O O . ARG B 1 180 ? -7.871 44.234 168.173 1.00 40.87 180 ARG B O 1
ATOM 3803 N N . ALA B 1 181 ? -8.390 42.034 168.034 1.00 40.59 181 ALA B N 1
ATOM 3804 C CA . ALA B 1 181 ? -7.559 41.636 169.169 1.00 41.63 181 ALA B CA 1
ATOM 3805 C C . ALA B 1 181 ? -6.107 42.105 169.017 1.00 42.31 181 ALA B C 1
ATOM 3806 O O . ALA B 1 181 ? -5.493 42.517 169.996 1.00 43.55 181 ALA B O 1
ATOM 3808 N N . GLN B 1 182 ? -5.575 42.063 167.793 1.00 42.22 182 GLN B N 1
ATOM 3809 C CA . GLN B 1 182 ? -4.197 42.487 167.530 1.00 42.52 182 GLN B CA 1
ATOM 3810 C C . GLN B 1 182 ? -4.052 44.008 167.507 1.00 43.77 182 GLN B C 1
ATOM 3811 O O . GLN B 1 182 ? -3.006 44.538 167.895 1.00 42.47 182 GLN B O 1
ATOM 3817 N N . GLU B 1 183 ? -5.088 44.709 167.045 1.00 44.14 183 GLU B N 1
ATOM 3818 C CA . GLU B 1 183 ? -5.043 46.168 167.022 1.00 46.50 183 GLU B CA 1
ATOM 3819 C C . GLU B 1 183 ? -5.008 46.642 168.477 1.00 48.51 183 GLU B C 1
ATOM 3820 O O . GLU B 1 183 ? -4.444 47.689 168.792 1.00 49.07 183 GLU B O 1
ATOM 3826 N N . ALA B 1 184 ? -5.621 45.853 169.354 1.00 50.70 184 ALA B N 1
ATOM 3827 C CA . ALA B 1 184 ? -5.668 46.164 170.774 1.00 52.50 184 ALA B CA 1
ATOM 3828 C C . ALA B 1 184 ? -4.258 46.070 171.323 1.00 53.69 184 ALA B C 1
ATOM 3829 O O . ALA B 1 184 ? -3.787 46.980 172.004 1.00 54.39 184 ALA B O 1
ATOM 3831 N N . GLU B 1 185 ? -3.585 44.965 171.019 1.00 53.63 185 GLU B N 1
ATOM 3832 C CA . GLU B 1 185 ? -2.223 44.769 171.489 1.00 53.97 185 GLU B CA 1
ATOM 3833 C C . GLU B 1 185 ? -1.270 45.797 170.887 1.00 53.01 185 GLU B C 1
ATOM 3834 O O . GLU B 1 185 ? -0.344 46.253 171.558 1.00 52.64 185 GLU B O 1
ATOM 3840 N N . LEU B 1 186 ? -1.502 46.174 169.634 1.00 52.11 186 LEU B N 1
ATOM 3841 C CA . LEU B 1 186 ? -0.642 47.156 168.980 1.00 52.62 186 LEU B CA 1
ATOM 3842 C C . LEU B 1 186 ? -0.903 48.576 169.463 1.00 52.18 186 LEU B C 1
ATOM 3843 O O . LEU B 1 186 ? -0.016 49.427 169.417 1.00 51.74 186 LEU B O 1
ATOM 3848 N N . GLY B 1 187 ? -2.123 48.835 169.911 1.00 51.93 187 GLY B N 1
ATOM 3849 C CA . GLY B 1 187 ? -2.442 50.160 170.404 1.00 52.60 187 GLY B CA 1
ATOM 3850 C C . GLY B 1 187 ? -2.863 51.124 169.315 1.00 53.33 187 GLY B C 1
ATOM 3851 O O . GLY B 1 187 ? -2.905 52.339 169.532 1.00 52.43 187 GLY B O 1
ATOM 3852 N N . PHE B 1 188 ? -3.150 50.587 168.133 1.00 53.22 188 PHE B N 1
ATOM 3853 C CA . PHE B 1 188 ? -3.601 51.398 167.010 1.00 54.16 188 PHE B CA 1
ATOM 3854 C C . PHE B 1 188 ? -4.475 50.520 166.115 1.00 53.37 188 PHE B C 1
ATOM 3855 O O . PHE B 1 188 ? -4.432 49.295 166.221 1.00 53.73 188 PHE B O 1
ATOM 3863 N N . LYS B 1 189 ? -5.283 51.140 165.262 1.00 51.91 189 LYS B N 1
ATOM 3864 C CA . LYS B 1 189 ? -6.149 50.387 164.359 1.00 51.20 189 LYS B CA 1
ATOM 3865 C C . LYS B 1 189 ? -5.783 50.672 162.913 1.00 49.04 189 LYS B C 1
ATOM 3866 O O . LYS B 1 189 ? -5.257 51.747 162.589 1.00 49.62 189 LYS B O 1
ATOM 3872 N N . PHE B 1 190 ? -6.068 49.718 162.036 1.00 46.47 190 PHE B N 1
ATOM 3873 C CA . PHE B 1 190 ? -5.785 49.912 160.622 1.00 43.75 190 PHE B CA 1
ATOM 3874 C C . PHE B 1 190 ? -6.957 50.641 160.004 1.00 43.36 190 PHE B C 1
ATOM 3875 O O . PHE B 1 190 ? -8.098 50.421 160.388 1.00 43.78 190 PHE B O 1
ATOM 3883 N N . ASP B 1 191 ? -6.675 51.509 159.043 1.00 42.45 191 ASP B N 1
ATOM 3884 C CA . ASP B 1 191 ? -7.718 52.250 158.378 1.00 42.86 191 ASP B CA 1
ATOM 3885 C C . ASP B 1 191 ? -8.331 51.457 157.219 1.00 43.29 191 ASP B C 1
ATOM 3886 O O . ASP B 1 191 ? -9.502 51.647 156.892 1.00 41.89 191 ASP B O 1
ATOM 3891 N N . TYR B 1 192 ? -7.549 50.573 156.596 1.00 41.83 192 TYR B N 1
ATOM 3892 C CA . TYR B 1 192 ? -8.069 49.763 155.488 1.00 41.05 192 TYR B CA 1
ATOM 3893 C C . TYR B 1 192 ? -7.432 48.378 155.438 1.00 39.66 192 TYR B C 1
ATOM 3894 O O . TYR B 1 192 ? -6.412 48.125 156.068 1.00 39.54 192 TYR B O 1
ATOM 3903 N N . VAL B 1 193 ? -8.055 47.485 154.678 1.00 39.26 193 VAL B N 1
ATOM 3904 C CA . VAL B 1 193 ? -7.551 46.134 154.474 1.00 36.41 193 VAL B CA 1
ATOM 3905 C C . VAL B 1 193 ? -7.620 45.938 152.962 1.00 36.73 193 VAL B C 1
ATOM 3906 O O . VAL B 1 193 ? -8.595 46.337 152.332 1.00 37.45 193 VAL B O 1
ATOM 3910 N N . VAL B 1 194 ? -6.577 45.378 152.362 1.00 33.53 194 VAL B N 1
ATOM 3911 C CA . VAL B 1 194 ? -6.600 45.118 150.929 1.00 32.55 194 VAL B CA 1
ATOM 3912 C C . VAL B 1 194 ? -6.645 43.603 150.811 1.00 31.17 194 VAL B C 1
ATOM 3913 O O . VAL B 1 194 ? -5.880 42.920 151.452 1.00 30.39 194 VAL B O 1
ATOM 3917 N N . VAL B 1 195 ? -7.575 43.074 150.027 1.00 32.50 195 VAL B N 1
ATOM 3918 C CA . VAL B 1 195 ? -7.684 41.634 149.900 1.00 32.51 195 VAL B CA 1
ATOM 3919 C C . VAL B 1 195 ? -8.082 41.241 148.478 1.00 33.73 195 VAL B C 1
ATOM 3920 O O . VAL B 1 195 ? -8.897 41.908 147.843 1.00 34.24 195 VAL B O 1
ATOM 3924 N N . CYS B 1 196 ? -7.453 40.185 147.966 1.00 33.67 196 CYS B N 1
ATOM 3925 C CA . CYS B 1 196 ? -7.724 39.713 146.614 1.00 33.88 196 CYS B CA 1
ATOM 3926 C C . CYS B 1 196 ? -8.999 38.889 146.636 1.00 34.05 196 CYS B C 1
ATOM 3927 O O . CYS B 1 196 ? -9.187 38.063 147.527 1.00 35.16 196 CYS B O 1
ATOM 3930 N N . SER B 1 197 ? -9.869 39.109 145.657 1.00 33.55 197 SER B N 1
ATOM 3931 C CA . SER B 1 197 ? -11.124 38.371 145.601 1.00 32.97 197 SER B CA 1
ATOM 3932 C C . SER B 1 197 ? -11.420 37.659 144.302 1.00 32.12 197 SER B C 1
ATOM 3933 O O . SER B 1 197 ? -11.277 38.224 143.216 1.00 31.23 197 SER B O 1
ATOM 3936 N N . VAL B 1 198 ? -11.818 36.402 144.426 1.00 32.98 198 VAL B N 1
ATOM 3937 C CA . VAL B 1 198 ? -12.221 35.635 143.267 1.00 33.93 198 VAL B CA 1
ATOM 3938 C C . VAL B 1 198 ? -13.516 34.860 143.553 1.00 34.75 198 VAL B C 1
ATOM 3939 O O . VAL B 1 198 ? -14.533 35.193 142.958 1.00 35.65 198 VAL B O 1
ATOM 3943 N N . THR B 1 199 ? -13.509 33.857 144.440 1.00 33.80 199 THR B N 1
ATOM 3944 C CA . THR B 1 199 ? -14.748 33.134 144.681 1.00 34.34 199 THR B CA 1
ATOM 3945 C C . THR B 1 199 ? -15.611 33.825 145.718 1.00 35.87 199 THR B C 1
ATOM 3946 O O . THR B 1 199 ? -16.794 33.503 145.850 1.00 36.20 199 THR B O 1
ATOM 3950 N N . GLY B 1 200 ? -15.017 34.743 146.484 1.00 35.66 200 GLY B N 1
ATOM 3951 C CA . GLY B 1 200 ? -15.806 35.543 147.404 1.00 33.89 200 GLY B CA 1
ATOM 3952 C C . GLY B 1 200 ? -15.967 35.422 148.905 1.00 33.08 200 GLY B C 1
ATOM 3953 O O . GLY B 1 200 ? -16.207 36.440 149.546 1.00 32.57 200 GLY B O 1
ATOM 3954 N N . SER B 1 201 ? -15.845 34.240 149.494 1.00 32.34 201 SER B N 1
ATOM 3955 C CA . SER B 1 201 ? -16.092 34.169 150.919 1.00 32.65 201 SER B CA 1
ATOM 3956 C C . SER B 1 201 ? -15.012 34.741 151.800 1.00 34.16 201 SER B C 1
ATOM 3957 O O . SER B 1 201 ? -15.257 34.969 152.990 1.00 34.66 201 SER B O 1
ATOM 3960 N N . THR B 1 202 ? -13.819 34.965 151.237 1.00 33.53 202 THR B N 1
ATOM 3961 C CA . THR B 1 202 ? -12.737 35.569 152.009 1.00 33.47 202 THR B CA 1
ATOM 3962 C C . THR B 1 202 ? -13.115 37.012 152.349 1.00 32.62 202 THR B C 1
ATOM 3963 O O . THR B 1 202 ? -13.138 37.404 153.514 1.00 33.73 202 THR B O 1
ATOM 3967 N N . GLN B 1 203 ? -13.417 37.800 151.328 1.00 33.00 203 GLN B N 1
ATOM 3968 C CA . GLN B 1 203 ? -13.812 39.191 151.548 1.00 34.62 203 GLN B CA 1
ATOM 3969 C C . GLN B 1 203 ? -15.184 39.266 152.242 1.00 36.85 203 GLN B C 1
ATOM 3970 O O . GLN B 1 203 ? -15.440 40.181 153.035 1.00 36.43 203 GLN B O 1
ATOM 3976 N N . ALA B 1 204 ? -16.050 38.295 151.960 1.00 38.13 204 ALA B N 1
ATOM 3977 C CA . ALA B 1 204 ? -17.377 38.280 152.571 1.00 39.33 204 ALA B CA 1
ATOM 3978 C C . ALA B 1 204 ? -17.274 38.199 154.094 1.00 40.63 204 ALA B C 1
ATOM 3979 O O . ALA B 1 204 ? -17.923 38.964 154.815 1.00 41.24 204 ALA B O 1
ATOM 3981 N N . GLY B 1 205 ? -16.463 37.262 154.576 1.00 41.83 205 GLY B N 1
ATOM 3982 C CA . GLY B 1 205 ? -16.285 37.099 156.004 1.00 40.22 205 GLY B CA 1
ATOM 3983 C C . GLY B 1 205 ? -15.744 38.381 156.592 1.00 41.18 205 GLY B C 1
ATOM 3984 O O . GLY B 1 205 ? -16.170 38.822 157.664 1.00 40.34 205 GLY B O 1
ATOM 3985 N N . MET B 1 206 ? -14.798 38.988 155.885 1.00 41.22 206 MET B N 1
ATOM 3986 C CA . MET B 1 206 ? -14.199 40.234 156.345 1.00 41.68 206 MET B CA 1
ATOM 3987 C C . MET B 1 206 ? -15.224 41.359 156.459 1.00 40.92 206 MET B C 1
ATOM 3988 O O . MET B 1 206 ? -15.211 42.119 157.430 1.00 40.46 206 MET B O 1
ATOM 3993 N N . VAL B 1 207 ? -16.090 41.458 155.455 1.00 41.78 207 VAL B N 1
ATOM 3994 C CA . VAL B 1 207 ? -17.128 42.479 155.404 1.00 41.26 207 VAL B CA 1
ATOM 3995 C C . VAL B 1 207 ? -18.060 42.331 156.594 1.00 40.98 207 VAL B C 1
ATOM 3996 O O . VAL B 1 207 ? -18.393 43.318 157.249 1.00 41.41 207 VAL B O 1
ATOM 4000 N N . VAL B 1 208 ? -18.458 41.098 156.886 1.00 40.77 208 VAL B N 1
ATOM 4001 C CA . VAL B 1 208 ? -19.327 40.833 158.023 1.00 41.11 208 VAL B CA 1
ATOM 4002 C C . VAL B 1 208 ? -18.548 41.100 159.317 1.00 42.47 208 VAL B C 1
ATOM 4003 O O . VAL B 1 208 ? -19.046 41.741 160.246 1.00 43.04 208 VAL B O 1
ATOM 4007 N N . GLY B 1 209 ? -17.312 40.614 159.366 1.00 42.07 209 GLY B N 1
ATOM 4008 C CA . GLY B 1 209 ? -16.491 40.798 160.549 1.00 41.68 209 GLY B CA 1
ATOM 4009 C C . GLY B 1 209 ? -16.248 42.243 160.916 1.00 42.52 209 GLY B C 1
ATOM 4010 O O . GLY B 1 209 ? -16.308 42.611 162.099 1.00 42.60 209 GLY B O 1
ATOM 4011 N N . PHE B 1 210 ? -15.989 43.065 159.902 1.00 43.44 210 PHE B N 1
ATOM 4012 C CA . PHE B 1 210 ? -15.703 44.480 160.092 1.00 45.52 210 PHE B CA 1
ATOM 4013 C C . PHE B 1 210 ? -16.955 45.352 160.040 1.00 46.57 210 PHE B C 1
ATOM 4014 O O . PHE B 1 210 ? -16.913 46.542 160.377 1.00 48.76 210 PHE B O 1
ATOM 4022 N N . ALA B 1 211 ? -18.068 44.773 159.611 1.00 46.82 211 ALA B N 1
ATOM 4023 C CA . ALA B 1 211 ? -19.319 45.526 159.590 1.00 46.22 211 ALA B CA 1
ATOM 4024 C C . ALA B 1 211 ? -19.626 45.703 161.070 1.00 46.70 211 ALA B C 1
ATOM 4025 O O . ALA B 1 211 ? -20.145 46.726 161.498 1.00 46.54 211 ALA B O 1
ATOM 4027 N N . ALA B 1 212 ? -19.250 44.697 161.851 1.00 47.22 212 ALA B N 1
ATOM 4028 C CA . ALA B 1 212 ? -19.448 44.721 163.286 1.00 48.38 212 ALA B CA 1
ATOM 4029 C C . ALA B 1 212 ? -18.916 46.015 163.910 1.00 50.07 212 ALA B C 1
ATOM 4030 O O . ALA B 1 212 ? -19.553 46.558 164.816 1.00 51.94 212 ALA B O 1
ATOM 4032 N N . ASP B 1 213 ? -17.766 46.524 163.456 1.00 49.56 213 ASP B N 1
ATOM 4033 C CA . ASP B 1 213 ? -17.277 47.773 164.041 1.00 48.72 213 ASP B CA 1
ATOM 4034 C C . ASP B 1 213 ? -17.246 48.996 163.127 1.00 48.58 213 ASP B C 1
ATOM 4035 O O . ASP B 1 213 ? -16.491 49.936 163.368 1.00 49.66 213 ASP B O 1
ATOM 4040 N N . GLY B 1 214 ? -18.074 48.988 162.086 1.00 48.69 214 GLY B N 1
ATOM 4041 C CA . GLY B 1 214 ? -18.171 50.130 161.188 1.00 48.36 214 GLY B CA 1
ATOM 4042 C C . GLY B 1 214 ? -17.082 50.328 160.155 1.00 49.03 214 GLY B C 1
ATOM 4043 O O . GLY B 1 214 ? -16.858 51.451 159.693 1.00 48.81 214 GLY B O 1
ATOM 4044 N N . ARG B 1 215 ? -16.412 49.249 159.766 1.00 48.64 215 ARG B N 1
ATOM 4045 C CA . ARG B 1 215 ? -15.335 49.379 158.791 1.00 47.92 215 ARG B CA 1
ATOM 4046 C C . ARG B 1 215 ? -15.482 48.428 157.615 1.00 47.87 215 ARG B C 1
ATOM 4047 O O . ARG B 1 215 ? -14.501 48.132 156.936 1.00 47.63 215 ARG B O 1
ATOM 4055 N N . ALA B 1 216 ? -16.696 47.947 157.367 1.00 45.48 216 ALA B N 1
ATOM 4056 C CA . ALA B 1 216 ? -16.894 47.032 156.253 1.00 44.15 216 ALA B CA 1
ATOM 4057 C C . ALA B 1 216 ? -16.435 47.698 154.965 1.00 42.70 216 ALA B C 1
ATOM 4058 O O . ALA B 1 216 ? -15.833 47.059 154.101 1.00 43.16 216 ALA B O 1
ATOM 4060 N N . ASP B 1 217 ? -16.690 48.990 154.839 1.00 39.71 217 ASP B N 1
ATOM 4061 C CA . ASP B 1 217 ? -16.306 49.659 153.621 1.00 40.69 217 ASP B CA 1
ATOM 4062 C C . ASP B 1 217 ? -14.813 50.032 153.537 1.00 40.78 217 ASP B C 1
ATOM 4063 O O . ASP B 1 217 ? -14.370 50.664 152.570 1.00 40.38 217 ASP B O 1
ATOM 4068 N N . ARG B 1 218 ? -14.045 49.636 154.548 1.00 40.69 218 ARG B N 1
ATOM 4069 C CA . ARG B 1 218 ? -12.614 49.900 154.547 1.00 42.81 218 ARG B CA 1
ATOM 4070 C C . ARG B 1 218 ? -11.899 48.633 154.053 1.00 41.22 218 ARG B C 1
ATOM 4071 O O . ARG B 1 218 ? -10.681 48.627 153.869 1.00 39.68 218 ARG B O 1
ATOM 4079 N N . VAL B 1 219 ? -12.671 47.563 153.854 1.00 39.91 219 VAL B N 1
ATOM 4080 C CA . VAL B 1 219 ? -12.133 46.303 153.344 1.00 38.17 219 VAL B CA 1
ATOM 4081 C C . VAL B 1 219 ? -12.121 46.482 151.843 1.00 38.21 219 VAL B C 1
ATOM 4082 O O . VAL B 1 219 ? -13.156 46.401 151.192 1.00 38.88 219 VAL B O 1
ATOM 4086 N N . ILE B 1 220 ? -10.946 46.734 151.283 1.00 39.10 220 ILE B N 1
ATOM 4087 C CA . ILE B 1 220 ? -10.843 46.949 149.850 1.00 38.36 220 ILE B CA 1
ATOM 4088 C C . ILE B 1 220 ? -10.431 45.704 149.075 1.00 38.20 220 ILE B C 1
ATOM 4089 O O . ILE B 1 220 ? -9.258 45.307 149.065 1.00 37.49 220 ILE B O 1
ATOM 4094 N N . GLY B 1 221 ? -11.422 45.089 148.433 1.00 37.14 221 GLY B N 1
ATOM 4095 C CA . GLY B 1 221 ? -11.181 43.899 147.648 1.00 35.44 221 GLY B CA 1
ATOM 4096 C C . GLY B 1 221 ? -10.671 44.278 146.278 1.00 35.54 221 GLY B C 1
ATOM 4097 O O . GLY B 1 221 ? -11.079 45.290 145.712 1.00 36.08 221 GLY B O 1
ATOM 4098 N N . VAL B 1 222 ? -9.746 43.482 145.757 1.00 35.03 222 VAL B N 1
ATOM 4099 C CA . VAL B 1 222 ? -9.202 43.712 144.431 1.00 33.39 222 VAL B CA 1
ATOM 4100 C C . VAL B 1 222 ? -9.607 42.473 143.647 1.00 34.66 222 VAL B C 1
ATOM 4101 O O . VAL B 1 222 ? -9.238 41.355 144.013 1.00 34.79 222 VAL B O 1
ATOM 4105 N N . ASP B 1 223 ? -10.380 42.663 142.589 1.00 33.51 223 ASP B N 1
ATOM 4106 C CA . ASP B 1 223 ? -10.821 41.538 141.786 1.00 33.44 223 ASP B CA 1
ATOM 4107 C C . ASP B 1 223 ? -9.695 40.893 140.979 1.00 33.00 223 ASP B C 1
ATOM 4108 O O . ASP B 1 223 ? -8.932 41.591 140.321 1.00 31.37 223 ASP B O 1
ATOM 4113 N N . ALA B 1 224 ? -9.615 39.566 141.012 1.00 32.16 224 ALA B N 1
ATOM 4114 C CA . ALA B 1 224 ? -8.624 38.846 140.212 1.00 32.37 224 ALA B CA 1
ATOM 4115 C C . ALA B 1 224 ? -9.359 37.860 139.296 1.00 31.62 224 ALA B C 1
ATOM 4116 O O . ALA B 1 224 ? -8.736 37.068 138.594 1.00 31.02 224 ALA B O 1
ATOM 4118 N N . SER B 1 225 ? -10.693 37.914 139.294 1.00 29.92 225 SER B N 1
ATOM 4119 C CA . SER B 1 225 ? -11.471 37.014 138.446 1.00 31.46 225 SER B CA 1
ATOM 4120 C C . SER B 1 225 ? -11.601 37.537 137.011 1.00 31.54 225 SER B C 1
ATOM 4121 O O . SER B 1 225 ? -11.714 36.761 136.076 1.00 31.33 225 SER B O 1
ATOM 4124 N N . ALA B 1 226 ? -11.572 38.857 136.850 1.00 30.75 226 ALA B N 1
ATOM 4125 C CA . ALA B 1 226 ? -11.770 39.502 135.545 1.00 34.19 226 ALA B CA 1
ATOM 4126 C C . ALA B 1 226 ? -13.251 39.412 135.137 1.00 35.13 226 ALA B C 1
ATOM 4127 O O . ALA B 1 226 ? -13.582 39.544 133.964 1.00 33.77 226 ALA B O 1
ATOM 4129 N N . LYS B 1 227 ? -14.119 39.162 136.120 1.00 35.69 227 LYS B N 1
ATOM 4130 C CA . LYS B 1 227 ? -15.584 39.104 135.921 1.00 38.94 227 LYS B CA 1
ATOM 4131 C C . LYS B 1 227 ? -16.092 39.788 137.184 1.00 37.97 227 LYS B C 1
ATOM 4132 O O . LYS B 1 227 ? -16.810 39.174 137.969 1.00 38.50 227 LYS B O 1
ATOM 4138 N N . PRO B 1 228 ? -15.715 41.067 137.392 1.00 38.00 228 PRO B N 1
ATOM 4139 C CA . PRO B 1 228 ? -16.105 41.840 138.578 1.00 38.21 228 PRO B CA 1
ATOM 4140 C C . PRO B 1 228 ? -17.574 41.779 138.968 1.00 39.34 228 PRO B C 1
ATOM 4141 O O . PRO B 1 228 ? -17.904 41.809 140.157 1.00 37.03 228 PRO B O 1
ATOM 4145 N N . ALA B 1 229 ? -18.437 41.663 137.963 1.00 40.35 229 ALA B N 1
ATOM 4146 C CA . ALA B 1 229 ? -19.875 41.613 138.184 1.00 42.16 229 ALA B CA 1
ATOM 4147 C C . ALA B 1 229 ? -20.294 40.427 139.039 1.00 43.23 229 ALA B C 1
ATOM 4148 O O . ALA B 1 229 ? -20.915 40.602 140.092 1.00 43.35 229 ALA B O 1
ATOM 4150 N N . GLN B 1 230 ? -19.960 39.223 138.579 1.00 44.25 230 GLN B N 1
ATOM 4151 C CA . GLN B 1 230 ? -20.300 38.004 139.298 1.00 46.21 230 GLN B CA 1
ATOM 4152 C C . GLN B 1 230 ? -19.592 37.913 140.640 1.00 45.47 230 GLN B C 1
ATOM 4153 O O . GLN B 1 230 ? -20.170 37.461 141.631 1.00 46.45 230 GLN B O 1
ATOM 4159 N N . THR B 1 231 ? -18.330 38.318 140.665 1.00 43.66 231 THR B N 1
ATOM 4160 C CA . THR B 1 231 ? -17.558 38.257 141.893 1.00 43.83 231 THR B CA 1
ATOM 4161 C C . THR B 1 231 ? -18.159 39.178 142.953 1.00 42.55 231 THR B C 1
ATOM 4162 O O . THR B 1 231 ? -18.306 38.792 144.110 1.00 42.23 231 THR B O 1
ATOM 4166 N N . ARG B 1 232 ? -18.518 40.386 142.545 1.00 42.42 232 ARG B N 1
ATOM 4167 C CA . ARG B 1 232 ? -19.121 41.355 143.455 1.00 44.87 232 ARG B CA 1
ATOM 4168 C C . ARG B 1 232 ? -20.437 40.831 144.012 1.00 45.72 232 ARG B C 1
ATOM 4169 O O . ARG B 1 232 ? -20.768 41.060 145.176 1.00 46.19 232 ARG B O 1
ATOM 4177 N N . GLU B 1 233 ? -21.189 40.135 143.168 1.00 47.31 233 GLU B N 1
ATOM 4178 C CA . GLU B 1 233 ? -22.473 39.588 143.572 1.00 48.70 233 GLU B CA 1
ATOM 4179 C C . GLU B 1 233 ? -22.277 38.393 144.495 1.00 48.37 233 GLU B C 1
ATOM 4180 O O . GLU B 1 233 ? -23.052 38.192 145.433 1.00 48.49 233 GLU B O 1
ATOM 4186 N N . GLN B 1 234 ? -21.240 37.602 144.250 1.00 46.69 234 GLN B N 1
ATOM 4187 C CA . GLN B 1 234 ? -21.009 36.446 145.101 1.00 46.91 234 GLN B CA 1
ATOM 4188 C C . GLN B 1 234 ? -20.535 36.883 146.486 1.00 45.68 234 GLN B C 1
ATOM 4189 O O . GLN B 1 234 ? -20.935 36.299 147.502 1.00 47.09 234 GLN B O 1
ATOM 4195 N N . ILE B 1 235 ? -19.686 37.907 146.537 1.00 43.21 235 ILE B N 1
ATOM 4196 C CA . ILE B 1 235 ? -19.214 38.429 147.825 1.00 41.68 235 ILE B CA 1
ATOM 4197 C C . ILE B 1 235 ? -20.421 38.978 148.619 1.00 41.45 235 ILE B C 1
ATOM 4198 O O . ILE B 1 235 ? -20.578 38.736 149.822 1.00 40.47 235 ILE B O 1
ATOM 4203 N N . THR B 1 236 ? -21.262 39.736 147.931 1.00 41.21 236 THR B N 1
ATOM 4204 C CA . THR B 1 236 ? -22.439 40.337 148.564 1.00 42.21 236 THR B CA 1
ATOM 4205 C C . THR B 1 236 ? -23.392 39.288 149.102 1.00 40.03 236 THR B C 1
ATOM 4206 O O . THR B 1 236 ? -23.759 39.329 150.267 1.00 41.32 236 THR B O 1
ATOM 4210 N N . ARG B 1 237 ? -23.780 38.343 148.257 1.00 41.26 237 ARG B N 1
ATOM 4211 C CA . ARG B 1 237 ? -24.676 37.278 148.672 1.00 41.57 237 ARG B CA 1
ATOM 4212 C C . ARG B 1 237 ? -24.113 36.474 149.845 1.00 41.01 237 ARG B C 1
ATOM 4213 O O . ARG B 1 237 ? -24.828 36.181 150.804 1.00 41.44 237 ARG B O 1
ATOM 4221 N N . ILE B 1 238 ? -22.832 36.115 149.777 1.00 39.99 238 ILE B N 1
ATOM 4222 C CA . ILE B 1 238 ? -22.204 35.338 150.848 1.00 38.21 238 ILE B CA 1
ATOM 4223 C C . ILE B 1 238 ? -22.120 36.154 152.130 1.00 36.52 238 ILE B C 1
ATOM 4224 O O . ILE B 1 238 ? -22.281 35.617 153.230 1.00 36.96 238 ILE B O 1
ATOM 4229 N N . ALA B 1 239 ? -21.904 37.459 151.993 1.00 37.17 239 ALA B N 1
ATOM 4230 C CA . ALA B 1 239 ? -21.823 38.335 153.162 1.00 38.00 239 ALA B CA 1
ATOM 4231 C C . ALA B 1 239 ? -23.182 38.404 153.861 1.00 39.63 239 ALA B C 1
ATOM 4232 O O . ALA B 1 239 ? -23.262 38.466 155.091 1.00 39.37 239 ALA B O 1
ATOM 4234 N N . ARG B 1 240 ? -24.248 38.404 153.068 1.00 40.41 240 ARG B N 1
ATOM 4235 C CA . ARG B 1 240 ? -25.596 38.451 153.626 1.00 40.49 240 ARG B CA 1
ATOM 4236 C C . ARG B 1 240 ? -25.937 37.158 154.361 1.00 40.34 240 ARG B C 1
ATOM 4237 O O . ARG B 1 240 ? -26.396 37.192 155.503 1.00 40.40 240 ARG B O 1
ATOM 4245 N N . GLN B 1 241 ? -25.699 36.018 153.720 1.00 40.95 241 GLN B N 1
ATOM 4246 C CA . GLN B 1 241 ? -25.985 34.743 154.356 1.00 42.30 241 GLN B CA 1
ATOM 4247 C C . GLN B 1 241 ? -25.125 34.624 155.606 1.00 42.49 241 GLN B C 1
ATOM 4248 O O . GLN B 1 241 ? -25.593 34.189 156.657 1.00 42.81 241 GLN B O 1
ATOM 4254 N N . THR B 1 242 ? -23.858 35.010 155.496 1.00 41.47 242 THR B N 1
ATOM 4255 C CA . THR B 1 242 ? -22.974 34.913 156.641 1.00 40.16 242 THR B CA 1
ATOM 4256 C C . THR B 1 242 ? -23.334 35.901 157.755 1.00 41.26 242 THR B C 1
ATOM 4257 O O . THR B 1 242 ? -23.161 35.584 158.937 1.00 42.44 242 THR B O 1
ATOM 4261 N N . ALA B 1 243 ? -23.837 37.082 157.404 1.00 41.06 243 ALA B N 1
ATOM 4262 C CA . ALA B 1 243 ? -24.202 38.053 158.441 1.00 44.38 243 ALA B CA 1
ATOM 4263 C C . ALA B 1 243 ? -25.351 37.475 159.262 1.00 46.31 243 ALA B C 1
ATOM 4264 O O . ALA B 1 243 ? -25.413 37.624 160.487 1.00 45.70 243 ALA B O 1
ATOM 4266 N N . GLU B 1 244 ? -26.249 36.798 158.563 1.00 48.78 244 GLU B N 1
ATOM 4267 C CA . GLU B 1 244 ? -27.402 36.165 159.174 1.00 51.91 244 GLU B CA 1
ATOM 4268 C C . GLU B 1 244 ? -26.947 35.059 160.118 1.00 52.38 244 GLU B C 1
ATOM 4269 O O . GLU B 1 244 ? -27.399 34.981 161.266 1.00 51.39 244 GLU B O 1
ATOM 4275 N N . LYS B 1 245 ? -26.051 34.205 159.626 1.00 52.31 245 LYS B N 1
ATOM 4276 C CA . LYS B 1 245 ? -25.512 33.089 160.413 1.00 53.17 245 LYS B CA 1
ATOM 4277 C C . LYS B 1 245 ? -24.873 33.529 161.731 1.00 53.36 245 LYS B C 1
ATOM 4278 O O . LYS B 1 245 ? -25.011 32.850 162.755 1.00 52.76 245 LYS B O 1
ATOM 4284 N N . VAL B 1 246 ? -24.171 34.660 161.707 1.00 52.70 246 VAL B N 1
ATOM 4285 C CA . VAL B 1 246 ? -23.483 35.129 162.906 1.00 53.23 246 VAL B CA 1
ATOM 4286 C C . VAL B 1 246 ? -24.274 36.091 163.771 1.00 53.07 246 VAL B C 1
ATOM 4287 O O . VAL B 1 246 ? -23.821 36.499 164.846 1.00 51.84 246 VAL B O 1
ATOM 4291 N N . GLY B 1 247 ? -25.458 36.454 163.301 1.00 53.59 247 GLY B N 1
ATOM 4292 C CA . GLY B 1 247 ? -26.294 37.346 164.072 1.00 53.16 247 GLY B CA 1
ATOM 4293 C C . GLY B 1 247 ? -25.926 38.793 163.908 1.00 53.63 247 GLY B C 1
ATOM 4294 O O . GLY B 1 247 ? -26.200 39.603 164.790 1.00 53.47 247 GLY B O 1
ATOM 4295 N N . LEU B 1 248 ? -25.277 39.130 162.800 1.00 55.28 248 LEU B N 1
ATOM 4296 C CA . LEU B 1 248 ? -24.932 40.527 162.573 1.00 56.93 248 LEU B CA 1
ATOM 4297 C C . LEU B 1 248 ? -26.268 41.246 162.694 1.00 58.95 248 LEU B C 1
ATOM 4298 O O . LEU B 1 248 ? -27.259 40.828 162.101 1.00 58.62 248 LEU B O 1
ATOM 4303 N N . GLU B 1 249 ? -26.308 42.323 163.457 1.00 61.60 249 GLU B N 1
ATOM 4304 C CA . GLU B 1 249 ? -27.566 43.023 163.638 1.00 64.71 249 GLU B CA 1
ATOM 4305 C C . GLU B 1 249 ? -27.780 44.120 162.603 1.00 64.98 249 GLU B C 1
ATOM 4306 O O . GLU B 1 249 ? -28.407 45.137 162.883 1.00 65.62 249 GLU B O 1
ATOM 4312 N N . ARG B 1 250 ? -27.272 43.898 161.396 1.00 64.96 250 ARG B N 1
ATOM 4313 C CA . ARG B 1 250 ? -27.414 44.879 160.334 1.00 64.54 250 ARG B CA 1
ATOM 4314 C C . ARG B 1 250 ? -27.458 44.198 158.990 1.00 63.40 250 ARG B C 1
ATOM 4315 O O . ARG B 1 250 ? -27.046 43.050 158.855 1.00 61.91 250 ARG B O 1
ATOM 4323 N N . ASP B 1 251 ? -27.961 44.917 157.995 1.00 63.03 251 ASP B N 1
ATOM 4324 C CA . ASP B 1 251 ? -28.035 44.393 156.641 1.00 62.68 251 ASP B CA 1
ATOM 4325 C C . ASP B 1 251 ? -26.774 44.787 155.893 1.00 60.87 251 ASP B C 1
ATOM 4326 O O . ASP B 1 251 ? -26.210 45.855 156.136 1.00 60.80 251 ASP B O 1
ATOM 4331 N N . ILE B 1 252 ? -26.329 43.922 154.989 1.00 58.44 252 ILE B N 1
ATOM 4332 C CA . ILE B 1 252 ? -25.151 44.231 154.201 1.00 56.61 252 ILE B CA 1
ATOM 4333 C C . ILE B 1 252 ? -25.640 45.045 153.010 1.00 55.65 252 ILE B C 1
ATOM 4334 O O . ILE B 1 252 ? -26.498 44.593 152.260 1.00 56.08 252 ILE B O 1
ATOM 4339 N N . MET B 1 253 ? -25.100 46.249 152.853 1.00 55.41 253 MET B N 1
ATOM 4340 C CA . MET B 1 253 ? -25.468 47.145 151.760 1.00 54.93 253 MET B CA 1
ATOM 4341 C C . MET B 1 253 ? -24.391 47.091 150.675 1.00 55.27 253 MET B C 1
ATOM 4342 O O . MET B 1 253 ? -23.252 46.709 150.956 1.00 54.04 253 MET B O 1
ATOM 4347 N N . ARG B 1 254 ? -24.745 47.479 149.447 1.00 54.60 254 ARG B N 1
ATOM 4348 C CA . ARG B 1 254 ? -23.787 47.479 148.341 1.00 54.88 254 ARG B CA 1
ATOM 4349 C C . ARG B 1 254 ? -22.600 48.381 148.646 1.00 53.85 254 ARG B C 1
ATOM 4350 O O . ARG B 1 254 ? -21.509 48.200 148.103 1.00 52.98 254 ARG B O 1
ATOM 4358 N N . ALA B 1 255 ? -22.818 49.358 149.517 1.00 52.34 255 ALA B N 1
ATOM 4359 C CA . ALA B 1 255 ? -21.756 50.273 149.901 1.00 51.56 255 ALA B CA 1
ATOM 4360 C C . ALA B 1 255 ? -20.750 49.555 150.794 1.00 50.74 255 ALA B C 1
ATOM 4361 O O . ALA B 1 255 ? -19.640 50.046 150.995 1.00 50.73 255 ALA B O 1
ATOM 4363 N N . ASP B 1 256 ? -21.144 48.403 151.339 1.00 48.79 256 ASP B N 1
ATOM 4364 C CA . ASP B 1 256 ? -20.263 47.635 152.218 1.00 47.80 256 ASP B CA 1
ATOM 4365 C C . ASP B 1 256 ? -19.302 46.745 151.438 1.00 46.53 256 ASP B C 1
ATOM 4366 O O . ASP B 1 256 ? -18.352 46.205 152.004 1.00 45.12 256 ASP B O 1
ATOM 4371 N N . VAL B 1 257 ? -19.564 46.590 150.148 1.00 45.10 257 VAL B N 1
ATOM 4372 C CA . VAL B 1 257 ? -18.737 45.751 149.306 1.00 43.79 257 VAL B CA 1
ATOM 4373 C C . VAL B 1 257 ? -17.943 46.557 148.300 1.00 42.51 257 VAL B C 1
ATOM 4374 O O . VAL B 1 257 ? -18.463 46.984 147.268 1.00 41.57 257 VAL B O 1
ATOM 4378 N N . VAL B 1 258 ? -16.665 46.749 148.604 1.00 42.46 258 VAL B N 1
ATOM 4379 C CA . VAL B 1 258 ? -15.774 47.482 147.713 1.00 41.51 258 VAL B CA 1
ATOM 4380 C C . VAL B 1 258 ? -14.932 46.467 146.931 1.00 40.98 258 VAL B C 1
ATOM 4381 O O . VAL B 1 258 ? -14.223 45.653 147.524 1.00 40.13 258 VAL B O 1
ATOM 4385 N N . LEU B 1 259 ? -15.026 46.495 145.608 1.00 40.59 259 LEU B N 1
ATOM 4386 C CA . LEU B 1 259 ? -14.250 45.577 144.778 1.00 39.94 259 LEU B CA 1
ATOM 4387 C C . LEU B 1 259 ? -13.638 46.340 143.618 1.00 40.41 259 LEU B C 1
ATOM 4388 O O . LEU B 1 259 ? -14.339 46.715 142.677 1.00 40.42 259 LEU B O 1
ATOM 4393 N N . ASP B 1 260 ? -12.330 46.577 143.680 1.00 39.63 260 ASP B N 1
ATOM 4394 C CA . ASP B 1 260 ? -11.642 47.312 142.616 1.00 40.63 260 ASP B CA 1
ATOM 4395 C C . ASP B 1 260 ? -11.461 46.384 141.427 1.00 41.15 260 ASP B C 1
ATOM 4396 O O . ASP B 1 260 ? -10.976 45.262 141.581 1.00 43.48 260 ASP B O 1
ATOM 4401 N N . GLU B 1 261 ? -11.833 46.854 140.239 1.00 41.39 261 GLU B N 1
ATOM 4402 C CA . GLU B 1 261 ? -11.767 46.036 139.032 1.00 40.84 261 GLU B CA 1
ATOM 4403 C C . GLU B 1 261 ? -10.557 46.305 138.138 1.00 40.51 261 GLU B C 1
ATOM 4404 O O . GLU B 1 261 ? -10.307 45.580 137.175 1.00 40.39 261 GLU B O 1
ATOM 4410 N N . ARG B 1 262 ? -9.796 47.334 138.473 1.00 40.18 262 ARG B N 1
ATOM 4411 C CA . ARG B 1 262 ? -8.664 47.749 137.652 1.00 39.86 262 ARG B CA 1
ATOM 4412 C C . ARG B 1 262 ? -7.426 46.862 137.497 1.00 39.30 262 ARG B C 1
ATOM 4413 O O . ARG B 1 262 ? -6.634 47.087 136.581 1.00 39.92 262 ARG B O 1
ATOM 4421 N N . PHE B 1 263 ? -7.257 45.852 138.343 1.00 37.68 263 PHE B N 1
ATOM 4422 C CA . PHE B 1 263 ? -6.032 45.052 138.278 1.00 38.57 263 PHE B CA 1
ATOM 4423 C C . PHE B 1 263 ? -6.163 43.560 137.997 1.00 37.54 263 PHE B C 1
ATOM 4424 O O . PHE B 1 263 ? -5.208 42.801 138.213 1.00 37.68 263 PHE B O 1
ATOM 4432 N N . ALA B 1 264 ? -7.325 43.152 137.505 1.00 36.71 264 ALA B N 1
ATOM 4433 C CA . ALA B 1 264 ? -7.614 41.748 137.238 1.00 37.37 264 ALA B CA 1
ATOM 4434 C C . ALA B 1 264 ? -7.152 41.244 135.894 1.00 36.88 264 ALA B C 1
ATOM 4435 O O . ALA B 1 264 ? -7.026 40.040 135.689 1.00 35.33 264 ALA B O 1
ATOM 4437 N N . GLY B 1 265 ? -6.905 42.174 134.981 1.00 37.05 265 GLY B N 1
ATOM 4438 C CA . GLY B 1 265 ? -6.523 41.815 133.631 1.00 38.91 265 GLY B CA 1
ATOM 4439 C C . GLY B 1 265 ? -5.276 40.979 133.427 1.00 39.05 265 GLY B C 1
ATOM 4440 O O . GLY B 1 265 ? -4.404 40.903 134.298 1.00 39.57 265 GLY B O 1
ATOM 4441 N N . PRO B 1 266 ? -5.176 40.316 132.267 1.00 38.57 266 PRO B N 1
ATOM 4442 C CA . PRO B 1 266 ? -6.184 40.341 131.198 1.00 37.71 266 PRO B CA 1
ATOM 4443 C C . PRO B 1 266 ? -7.291 39.313 131.392 1.00 37.99 266 PRO B C 1
ATOM 4444 O O . PRO B 1 266 ? -8.380 39.445 130.816 1.00 37.08 266 PRO B O 1
ATOM 4448 N N . GLU B 1 267 ? -7.012 38.284 132.196 1.00 35.49 267 GLU B N 1
ATOM 4449 C CA . GLU B 1 267 ? -7.982 37.232 132.476 1.00 34.51 267 GLU B CA 1
ATOM 4450 C C . GLU B 1 267 ? -7.636 36.595 133.799 1.00 34.66 267 GLU B C 1
ATOM 4451 O O . GLU B 1 267 ? -6.581 36.854 134.373 1.00 33.08 267 GLU B O 1
ATOM 4457 N N . TYR B 1 268 ? -8.535 35.759 134.284 1.00 32.92 268 TYR B N 1
ATOM 4458 C CA . TYR B 1 268 ? -8.259 35.030 135.502 1.00 33.93 268 TYR B CA 1
ATOM 4459 C C . TYR B 1 268 ? -7.079 34.119 135.154 1.00 33.17 268 TYR B C 1
ATOM 4460 O O . TYR B 1 268 ? -7.039 33.560 134.058 1.00 32.88 268 TYR B O 1
ATOM 4469 N N . GLY B 1 269 ? -6.129 33.975 136.081 1.00 33.39 269 GLY B N 1
ATOM 4470 C CA . GLY B 1 269 ? -4.973 33.120 135.838 1.00 31.10 269 GLY B CA 1
ATOM 4471 C C . GLY B 1 269 ? -3.853 33.697 134.981 1.00 32.02 269 GLY B C 1
ATOM 4472 O O . GLY B 1 269 ? -2.827 33.046 134.788 1.00 33.20 269 GLY B O 1
ATOM 4473 N N . LEU B 1 270 ? -4.017 34.906 134.456 1.00 32.15 270 LEU B N 1
ATOM 4474 C CA . LEU B 1 270 ? -2.980 35.488 133.616 1.00 31.88 270 LEU B CA 1
ATOM 4475 C C . LEU B 1 270 ? -2.551 36.837 134.158 1.00 31.79 270 LEU B C 1
ATOM 4476 O O . LEU B 1 270 ? -3.380 37.702 134.416 1.00 31.28 270 LEU B O 1
ATOM 4481 N N . PRO B 1 271 ? -1.237 37.034 134.337 1.00 29.61 271 PRO B N 1
ATOM 4482 C CA . PRO B 1 271 ? -0.795 38.322 134.858 1.00 29.21 271 PRO B CA 1
ATOM 4483 C C . PRO B 1 271 ? -0.633 39.389 133.775 1.00 29.04 271 PRO B C 1
ATOM 4484 O O . PRO B 1 271 ? -0.550 39.070 132.589 1.00 27.62 271 PRO B O 1
ATOM 4488 N N . ASN B 1 272 ? -0.671 40.664 134.169 1.00 29.47 272 ASN B N 1
ATOM 4489 C CA . ASN B 1 272 ? -0.369 41.695 133.196 1.00 31.77 272 ASN B CA 1
ATOM 4490 C C . ASN B 1 272 ? 1.030 42.174 133.639 1.00 33.81 272 ASN B C 1
ATOM 4491 O O . ASN B 1 272 ? 1.597 41.629 134.606 1.00 32.78 272 ASN B O 1
ATOM 4496 N N . GLU B 1 273 ? 1.590 43.159 132.939 1.00 35.29 273 GLU B N 1
ATOM 4497 C CA . GLU B 1 273 ? 2.916 43.661 133.260 1.00 35.60 273 GLU B CA 1
ATOM 4498 C C . GLU B 1 273 ? 2.940 44.350 134.609 1.00 34.24 273 GLU B C 1
ATOM 4499 O O . GLU B 1 273 ? 3.970 44.365 135.270 1.00 30.93 273 GLU B O 1
ATOM 4505 N N . GLY B 1 274 ? 1.804 44.932 135.000 1.00 32.32 274 GLY B N 1
ATOM 4506 C CA . GLY B 1 274 ? 1.719 45.612 136.279 1.00 30.42 274 GLY B CA 1
ATOM 4507 C C . GLY B 1 274 ? 1.770 44.541 137.346 1.00 32.24 274 GLY B C 1
ATOM 4508 O O . GLY B 1 274 ? 2.406 44.714 138.397 1.00 33.24 274 GLY B O 1
ATOM 4509 N N . THR B 1 275 ? 1.108 43.412 137.076 1.00 31.19 275 THR B N 1
ATOM 4510 C CA . THR B 1 275 ? 1.115 42.304 138.027 1.00 30.82 275 THR B CA 1
ATOM 4511 C C . THR B 1 275 ? 2.580 41.918 138.297 1.00 30.61 275 THR B C 1
ATOM 4512 O O . THR B 1 275 ? 3.019 41.842 139.443 1.00 31.19 275 THR B O 1
ATOM 4516 N N . LEU B 1 276 ? 3.325 41.677 137.222 1.00 30.12 276 LEU B N 1
ATOM 4517 C CA . LEU B 1 276 ? 4.725 41.267 137.324 1.00 29.95 276 LEU B CA 1
ATOM 4518 C C . LEU B 1 276 ? 5.591 42.305 138.028 1.00 30.33 276 LEU B C 1
ATOM 4519 O O . LEU B 1 276 ? 6.414 41.968 138.885 1.00 31.03 276 LEU B O 1
ATOM 4524 N N . GLU B 1 277 ? 5.413 43.566 137.657 1.00 31.52 277 GLU B N 1
ATOM 4525 C CA . GLU B 1 277 ? 6.157 44.648 138.282 1.00 33.24 277 GLU B CA 1
ATOM 4526 C C . GLU B 1 277 ? 5.865 44.660 139.772 1.00 30.67 277 GLU B C 1
ATOM 4527 O O . GLU B 1 277 ? 6.754 44.851 140.592 1.00 31.16 277 GLU B O 1
ATOM 4533 N N . ALA B 1 278 ? 4.605 44.472 140.126 1.00 30.33 278 ALA B N 1
ATOM 4534 C CA . ALA B 1 278 ? 4.229 44.453 141.530 1.00 30.04 278 ALA B CA 1
ATOM 4535 C C . ALA B 1 278 ? 4.884 43.296 142.279 1.00 31.27 278 ALA B C 1
ATOM 4536 O O . ALA B 1 278 ? 5.365 43.445 143.403 1.00 31.99 278 ALA B O 1
ATOM 4538 N N . ILE B 1 279 ? 4.885 42.121 141.670 1.00 30.17 279 ILE B N 1
ATOM 4539 C CA . ILE B 1 279 ? 5.460 40.967 142.336 1.00 28.04 279 ILE B CA 1
ATOM 4540 C C . ILE B 1 279 ? 6.958 41.213 142.591 1.00 27.64 279 ILE B C 1
ATOM 4541 O O . ILE B 1 279 ? 7.473 40.956 143.680 1.00 27.69 279 ILE B O 1
ATOM 4546 N N . ARG B 1 280 ? 7.639 41.738 141.580 1.00 27.66 280 ARG B N 1
ATOM 4547 C CA . ARG B 1 280 ? 9.066 42.005 141.688 1.00 28.57 280 ARG B CA 1
ATOM 4548 C C . ARG B 1 280 ? 9.369 43.037 142.773 1.00 29.65 280 ARG B C 1
ATOM 4549 O O . ARG B 1 280 ? 10.209 42.811 143.643 1.00 29.31 280 ARG B O 1
ATOM 4557 N N . LEU B 1 281 ? 8.663 44.158 142.723 1.00 30.37 281 LEU B N 1
ATOM 4558 C CA . LEU B 1 281 ? 8.867 45.244 143.680 1.00 31.70 281 LEU B CA 1
ATOM 4559 C C . LEU B 1 281 ? 8.692 44.793 145.123 1.00 31.60 281 LEU B C 1
ATOM 4560 O O . LEU B 1 281 ? 9.521 45.073 145.994 1.00 31.03 281 LEU B O 1
ATOM 4565 N N . CYS B 1 282 ? 7.601 44.092 145.384 1.00 31.28 282 CYS B N 1
ATOM 4566 C CA . CYS B 1 282 ? 7.341 43.633 146.728 1.00 30.97 282 CYS B CA 1
ATOM 4567 C C . CYS B 1 282 ? 8.381 42.611 147.157 1.00 30.96 282 CYS B C 1
ATOM 4568 O O . CYS B 1 282 ? 8.873 42.644 148.279 1.00 31.19 282 CYS B O 1
ATOM 4571 N N . ALA B 1 283 ? 8.725 41.693 146.269 1.00 30.62 283 ALA B N 1
ATOM 4572 C CA . ALA B 1 283 ? 9.696 40.677 146.633 1.00 30.27 283 ALA B CA 1
ATOM 4573 C C . ALA B 1 283 ? 11.071 41.302 146.897 1.00 30.83 283 ALA B C 1
ATOM 4574 O O . ALA B 1 283 ? 11.786 40.880 147.796 1.00 30.54 283 ALA B O 1
ATOM 4576 N N . ARG B 1 284 ? 11.413 42.311 146.103 1.00 30.34 284 ARG B N 1
ATOM 4577 C CA . ARG B 1 284 ? 12.713 42.947 146.202 1.00 32.73 284 ARG B CA 1
ATOM 4578 C C . ARG B 1 284 ? 12.851 43.976 147.304 1.00 33.69 284 ARG B C 1
ATOM 4579 O O . ARG B 1 284 ? 13.973 44.313 147.677 1.00 32.75 284 ARG B O 1
ATOM 4587 N N . THR B 1 285 ? 11.732 44.446 147.852 1.00 32.72 285 THR B N 1
ATOM 4588 C CA . THR B 1 285 ? 11.813 45.415 148.941 1.00 33.67 285 THR B CA 1
ATOM 4589 C C . THR B 1 285 ? 11.554 44.792 150.312 1.00 34.49 285 THR B C 1
ATOM 4590 O O . THR B 1 285 ? 12.055 45.279 151.330 1.00 34.95 285 THR B O 1
ATOM 4594 N N . GLU B 1 286 ? 10.811 43.685 150.331 1.00 32.68 286 GLU B N 1
ATOM 4595 C CA . GLU B 1 286 ? 10.448 43.034 151.574 1.00 30.48 286 GLU B CA 1
ATOM 4596 C C . GLU B 1 286 ? 10.816 41.565 151.685 1.00 31.49 286 GLU B C 1
ATOM 4597 O O . GLU B 1 286 ? 10.762 41.003 152.781 1.00 30.74 286 GLU B O 1
ATOM 4603 N N . GLY B 1 287 ? 11.158 40.932 150.560 1.00 30.45 287 GLY B N 1
ATOM 4604 C CA . GLY B 1 287 ? 11.484 39.518 150.608 1.00 27.26 287 GLY B CA 1
ATOM 4605 C C . GLY B 1 287 ? 10.217 38.687 150.722 1.00 28.64 287 GLY B C 1
ATOM 4606 O O . GLY B 1 287 ? 10.280 37.490 151.046 1.00 30.85 287 GLY B O 1
ATOM 4607 N N . MET B 1 288 ? 9.070 39.323 150.468 1.00 27.88 288 MET B N 1
ATOM 4608 C CA . MET B 1 288 ? 7.751 38.664 150.525 1.00 27.50 288 MET B CA 1
ATOM 4609 C C . MET B 1 288 ? 7.279 38.354 149.089 1.00 24.30 288 MET B C 1
ATOM 4610 O O . MET B 1 288 ? 7.076 39.248 148.288 1.00 22.93 288 MET B O 1
ATOM 4615 N N . LEU B 1 289 ? 7.120 37.079 148.773 1.00 23.28 289 LEU B N 1
ATOM 4616 C CA . LEU B 1 289 ? 6.702 36.689 147.417 1.00 25.60 289 LEU B CA 1
ATOM 4617 C C . LEU B 1 289 ? 5.193 36.699 147.247 1.00 24.21 289 LEU B C 1
ATOM 4618 O O . LEU B 1 289 ? 4.486 36.422 148.198 1.00 25.59 289 LEU B O 1
ATOM 4623 N N . THR B 1 290 ? 4.724 36.984 146.032 1.00 26.87 290 THR B N 1
ATOM 4624 C CA . THR B 1 290 ? 3.285 36.952 145.697 1.00 26.77 290 THR B CA 1
ATOM 4625 C C . THR B 1 290 ? 3.222 36.265 144.347 1.00 29.04 290 THR B C 1
ATOM 4626 O O . THR B 1 290 ? 4.251 36.182 143.656 1.00 27.17 290 THR B O 1
ATOM 4630 N N . ASP B 1 291 ? 2.034 35.781 143.964 1.00 28.62 291 ASP B N 1
ATOM 4631 C CA . ASP B 1 291 ? 1.866 35.035 142.716 1.00 29.46 291 ASP B CA 1
ATOM 4632 C C . ASP B 1 291 ? 1.174 35.799 141.583 1.00 29.73 291 ASP B C 1
ATOM 4633 O O . ASP B 1 291 ? 0.465 36.771 141.814 1.00 32.99 291 ASP B O 1
ATOM 4638 N N . PRO B 1 292 ? 1.321 35.320 140.340 1.00 30.30 292 PRO B N 1
ATOM 4639 C CA . PRO B 1 292 ? 0.699 36.011 139.205 1.00 30.68 292 PRO B CA 1
ATOM 4640 C C . PRO B 1 292 ? -0.804 35.820 138.984 1.00 30.83 292 PRO B C 1
ATOM 4641 O O . PRO B 1 292 ? -1.371 36.429 138.081 1.00 30.09 292 PRO B O 1
ATOM 4645 N N . VAL B 1 293 ? -1.453 34.986 139.795 1.00 31.89 293 VAL B N 1
ATOM 4646 C CA . VAL B 1 293 ? -2.899 34.767 139.649 1.00 31.47 293 VAL B CA 1
ATOM 4647 C C . VAL B 1 293 ? -3.692 35.582 140.663 1.00 33.10 293 VAL B C 1
ATOM 4648 O O . VAL B 1 293 ? -4.637 36.279 140.306 1.00 33.95 293 VAL B O 1
ATOM 4652 N N . TYR B 1 294 ? -3.295 35.509 141.927 1.00 32.23 294 TYR B N 1
ATOM 4653 C CA . TYR B 1 294 ? -4.030 36.188 142.980 1.00 33.22 294 TYR B CA 1
ATOM 4654 C C . TYR B 1 294 ? -3.382 37.380 143.671 1.00 32.61 294 TYR B C 1
ATOM 4655 O O . TYR B 1 294 ? -3.686 38.537 143.372 1.00 32.92 294 TYR B O 1
ATOM 4664 N N . GLU B 1 295 ? -2.492 37.069 144.609 1.00 33.23 295 GLU B N 1
ATOM 4665 C CA . GLU B 1 295 ? -1.831 38.079 145.433 1.00 32.16 295 GLU B CA 1
ATOM 4666 C C . GLU B 1 295 ? -1.057 39.124 144.665 1.00 31.39 295 GLU B C 1
ATOM 4667 O O . GLU B 1 295 ? -1.046 40.287 145.048 1.00 30.16 295 GLU B O 1
ATOM 4673 N N . GLY B 1 296 ? -0.403 38.717 143.585 1.00 31.40 296 GLY B N 1
ATOM 4674 C CA . GLY B 1 296 ? 0.335 39.687 142.799 1.00 30.45 296 GLY B CA 1
ATOM 4675 C C . GLY B 1 296 ? -0.618 40.764 142.321 1.00 31.91 296 GLY B C 1
ATOM 4676 O O . GLY B 1 296 ? -0.252 41.944 142.210 1.00 31.35 296 GLY B O 1
ATOM 4677 N N . LYS B 1 297 ? -1.858 40.360 142.038 1.00 31.76 297 LYS B N 1
ATOM 4678 C CA . LYS B 1 297 ? -2.861 41.314 141.558 1.00 31.91 297 LYS B CA 1
ATOM 4679 C C . LYS B 1 297 ? -3.343 42.227 142.672 1.00 31.86 297 LYS B C 1
ATOM 4680 O O . LYS B 1 297 ? -3.545 43.418 142.448 1.00 33.09 297 LYS B O 1
ATOM 4686 N N . SER B 1 298 ? -3.506 41.691 143.878 1.00 32.11 298 SER B N 1
ATOM 4687 C CA . SER B 1 298 ? -3.906 42.533 145.001 1.00 32.52 298 SER B CA 1
ATOM 4688 C C . SER B 1 298 ? -2.735 43.412 145.415 1.00 32.40 298 SER B C 1
ATOM 4689 O O . SER B 1 298 ? -2.936 44.562 145.824 1.00 32.92 298 SER B O 1
ATOM 4692 N N . MET B 1 299 ? -1.512 42.879 145.306 1.00 32.60 299 MET B N 1
ATOM 4693 C CA . MET B 1 299 ? -0.309 43.648 145.640 1.00 31.16 299 MET B CA 1
ATOM 4694 C C . MET B 1 299 ? -0.230 44.788 144.631 1.00 31.63 299 MET B C 1
ATOM 4695 O O . MET B 1 299 ? -0.005 45.938 144.984 1.00 31.18 299 MET B O 1
ATOM 4700 N N . HIS B 1 300 ? -0.439 44.465 143.369 1.00 31.49 300 HIS B N 1
ATOM 4701 C CA . HIS B 1 300 ? -0.414 45.489 142.333 1.00 33.31 300 HIS B CA 1
ATOM 4702 C C . HIS B 1 300 ? -1.410 46.594 142.699 1.00 33.86 300 HIS B C 1
ATOM 4703 O O . HIS B 1 300 ? -1.092 47.786 142.660 1.00 33.81 300 HIS B O 1
ATOM 4710 N N . GLY B 1 301 ? -2.620 46.182 143.061 1.00 34.47 301 GLY B N 1
ATOM 4711 C CA . GLY B 1 301 ? -3.646 47.145 143.411 1.00 34.58 301 GLY B CA 1
ATOM 4712 C C . GLY B 1 301 ? -3.247 48.065 144.544 1.00 35.78 301 GLY B C 1
ATOM 4713 O O . GLY B 1 301 ? -3.378 49.294 144.436 1.00 34.80 301 GLY B O 1
ATOM 4714 N N . MET B 1 302 ? -2.763 47.480 145.636 1.00 35.46 302 MET B N 1
ATOM 4715 C CA . MET B 1 302 ? -2.370 48.279 146.782 1.00 36.56 302 MET B CA 1
ATOM 4716 C C . MET B 1 302 ? -1.277 49.277 146.421 1.00 38.27 302 MET B C 1
ATOM 4717 O O . MET B 1 302 ? -1.356 50.460 146.793 1.00 38.61 302 MET B O 1
ATOM 4722 N N . ILE B 1 303 ? -0.262 48.811 145.695 1.00 38.63 303 ILE B N 1
ATOM 4723 C CA . ILE B 1 303 ? 0.847 49.689 145.312 1.00 38.47 303 ILE B CA 1
ATOM 4724 C C . ILE B 1 303 ? 0.365 50.856 144.460 1.00 39.85 303 ILE B C 1
ATOM 4725 O O . ILE B 1 303 ? 0.775 51.995 144.661 1.00 39.27 303 ILE B O 1
ATOM 4730 N N . GLU B 1 304 ? -0.506 50.561 143.504 1.00 41.17 304 GLU B N 1
ATOM 4731 C CA . GLU B 1 304 ? -1.025 51.584 142.616 1.00 43.91 304 GLU B CA 1
ATOM 4732 C C . GLU B 1 304 ? -1.873 52.592 143.392 1.00 43.91 304 GLU B C 1
ATOM 4733 O O . GLU B 1 304 ? -1.766 53.804 143.181 1.00 44.04 304 GLU B O 1
ATOM 4739 N N . MET B 1 305 ? -2.718 52.088 144.287 1.00 42.51 305 MET B N 1
ATOM 4740 C CA . MET B 1 305 ? -3.575 52.944 145.090 1.00 43.08 305 MET B CA 1
ATOM 4741 C C . MET B 1 305 ? -2.709 53.948 145.846 1.00 44.25 305 MET B C 1
ATOM 4742 O O . MET B 1 305 ? -2.970 55.153 145.830 1.00 44.63 305 MET B O 1
ATOM 4747 N N . VAL B 1 306 ? -1.673 53.440 146.499 1.00 45.38 306 VAL B N 1
ATOM 4748 C CA . VAL B 1 306 ? -0.739 54.281 147.233 1.00 46.34 306 VAL B CA 1
ATOM 4749 C C . VAL B 1 306 ? -0.126 55.293 146.272 1.00 47.78 306 VAL B C 1
ATOM 4750 O O . VAL B 1 306 ? -0.156 56.497 146.516 1.00 48.36 306 VAL B O 1
ATOM 4754 N N . ARG B 1 307 ? 0.426 54.790 145.176 1.00 49.00 307 ARG B N 1
ATOM 4755 C CA . ARG B 1 307 ? 1.061 55.629 144.170 1.00 51.60 307 ARG B CA 1
ATOM 4756 C C . ARG B 1 307 ? 0.140 56.742 143.649 1.00 52.27 307 ARG B C 1
ATOM 4757 O O . ARG B 1 307 ? 0.609 57.821 143.302 1.00 53.11 307 ARG B O 1
ATOM 4765 N N . ASN B 1 308 ? -1.163 56.478 143.588 1.00 53.43 308 ASN B N 1
ATOM 4766 C CA . ASN B 1 308 ? -2.134 57.466 143.108 1.00 53.72 308 ASN B CA 1
ATOM 4767 C C . ASN B 1 308 ? -2.646 58.402 144.201 1.00 53.44 308 ASN B C 1
ATOM 4768 O O . ASN B 1 308 ? -3.444 59.299 143.927 1.00 52.98 308 ASN B O 1
ATOM 4773 N N . GLY B 1 309 ? -2.195 58.182 145.432 1.00 53.57 309 GLY B N 1
ATOM 4774 C CA . GLY B 1 309 ? -2.639 59.001 146.547 1.00 53.19 309 GLY B CA 1
ATOM 4775 C C . GLY B 1 309 ? -4.072 58.695 146.959 1.00 53.49 309 GLY B C 1
ATOM 4776 O O . GLY B 1 309 ? -4.706 59.480 147.663 1.00 52.62 309 GLY B O 1
ATOM 4777 N N . GLU B 1 310 ? -4.589 57.549 146.524 1.00 53.33 310 GLU B N 1
ATOM 4778 C CA . GLU B 1 310 ? -5.958 57.161 146.858 1.00 51.64 310 GLU B CA 1
ATOM 4779 C C . GLU B 1 310 ? -6.109 56.875 148.349 1.00 51.89 310 GLU B C 1
ATOM 4780 O O . GLU B 1 310 ? -7.224 56.834 148.871 1.00 51.63 310 GLU B O 1
ATOM 4786 N N . PHE B 1 311 ? -4.991 56.677 149.040 1.00 51.85 311 PHE B N 1
ATOM 4787 C CA . PHE B 1 311 ? -5.047 56.439 150.475 1.00 52.43 311 PHE B CA 1
ATOM 4788 C C . PHE B 1 311 ? -4.751 57.762 151.169 1.00 53.37 311 PHE B C 1
ATOM 4789 O O . PHE B 1 311 ? -3.817 58.467 150.790 1.00 53.29 311 PHE B O 1
ATOM 4797 N N . PRO B 1 312 ? -5.559 58.134 152.178 1.00 53.17 312 PRO B N 1
ATOM 4798 C CA . PRO B 1 312 ? -5.287 59.403 152.859 1.00 53.31 312 PRO B CA 1
ATOM 4799 C C . PRO B 1 312 ? -3.922 59.363 153.531 1.00 53.62 312 PRO B C 1
ATOM 4800 O O . PRO B 1 312 ? -3.521 58.342 154.091 1.00 53.32 312 PRO B O 1
ATOM 4804 N N . GLU B 1 313 ? -3.199 60.474 153.467 1.00 53.86 313 GLU B N 1
ATOM 4805 C CA . GLU B 1 313 ? -1.887 60.540 154.086 1.00 53.85 313 GLU B CA 1
ATOM 4806 C C . GLU B 1 313 ? -2.019 60.041 155.533 1.00 53.10 313 GLU B C 1
ATOM 4807 O O . GLU B 1 313 ? -2.976 60.379 156.224 1.00 53.17 313 GLU B O 1
ATOM 4813 N N . GLY B 1 314 ? -1.079 59.203 155.968 1.00 51.91 314 GLY B N 1
ATOM 4814 C CA . GLY B 1 314 ? -1.109 58.678 157.324 1.00 48.82 314 GLY B CA 1
ATOM 4815 C C . GLY B 1 314 ? -1.868 57.380 157.543 1.00 47.06 314 GLY B C 1
ATOM 4816 O O . GLY B 1 314 ? -1.773 56.776 158.611 1.00 45.92 314 GLY B O 1
ATOM 4817 N N . SER B 1 315 ? -2.615 56.924 156.549 1.00 46.62 315 SER B N 1
ATOM 4818 C CA . SER B 1 315 ? -3.383 55.695 156.729 1.00 46.30 315 SER B CA 1
ATOM 4819 C C . SER B 1 315 ? -2.497 54.480 156.936 1.00 46.24 315 SER B C 1
ATOM 4820 O O . SER B 1 315 ? -1.374 54.408 156.434 1.00 46.97 315 SER B O 1
ATOM 4823 N N . ARG B 1 316 ? -3.007 53.530 157.704 1.00 45.14 316 ARG B N 1
ATOM 4824 C CA . ARG B 1 316 ? -2.304 52.285 157.928 1.00 44.44 316 ARG B CA 1
ATOM 4825 C C . ARG B 1 316 ? -3.131 51.302 157.124 1.00 43.54 316 ARG B C 1
ATOM 4826 O O . ARG B 1 316 ? -4.342 51.203 157.320 1.00 43.51 316 ARG B O 1
ATOM 4834 N N . VAL B 1 317 ? -2.484 50.607 156.194 1.00 41.41 317 VAL B N 1
ATOM 4835 C CA . VAL B 1 317 ? -3.155 49.646 155.323 1.00 38.04 317 VAL B CA 1
ATOM 4836 C C . VAL B 1 317 ? -2.664 48.233 155.610 1.00 38.77 317 VAL B C 1
ATOM 4837 O O . VAL B 1 317 ? -1.462 47.960 155.527 1.00 39.65 317 VAL B O 1
ATOM 4841 N N . LEU B 1 318 ? -3.588 47.341 155.965 1.00 36.16 318 LEU B N 1
ATOM 4842 C CA . LEU B 1 318 ? -3.239 45.965 156.246 1.00 34.78 318 LEU B CA 1
ATOM 4843 C C . LEU B 1 318 ? -3.516 45.142 154.996 1.00 36.52 318 LEU B C 1
ATOM 4844 O O . LEU B 1 318 ? -4.676 44.915 154.620 1.00 37.08 318 LEU B O 1
ATOM 4849 N N . TYR B 1 319 ? -2.443 44.728 154.333 1.00 33.89 319 TYR B N 1
ATOM 4850 C CA . TYR B 1 319 ? -2.539 43.909 153.131 1.00 33.90 319 TYR B CA 1
ATOM 4851 C C . TYR B 1 319 ? -2.754 42.503 153.667 1.00 34.11 319 TYR B C 1
ATOM 4852 O O . TYR B 1 319 ? -2.055 42.096 154.576 1.00 33.67 319 TYR B O 1
ATOM 4861 N N . ALA B 1 320 ? -3.722 41.763 153.125 1.00 34.32 320 ALA B N 1
ATOM 4862 C CA . ALA B 1 320 ? -3.944 40.394 153.584 1.00 33.04 320 ALA B CA 1
ATOM 4863 C C . ALA B 1 320 ? -3.301 39.449 152.563 1.00 32.94 320 ALA B C 1
ATOM 4864 O O . ALA B 1 320 ? -3.762 39.353 151.435 1.00 32.83 320 ALA B O 1
ATOM 4866 N N . HIS B 1 321 ? -2.229 38.763 152.946 1.00 32.08 321 HIS B N 1
ATOM 4867 C CA . HIS B 1 321 ? -1.574 37.863 152.008 1.00 32.02 321 HIS B CA 1
ATOM 4868 C C . HIS B 1 321 ? -2.190 36.503 152.177 1.00 31.71 321 HIS B C 1
ATOM 4869 O O . HIS B 1 321 ? -1.873 35.763 153.124 1.00 30.99 321 HIS B O 1
ATOM 4876 N N . LEU B 1 322 ? -3.056 36.179 151.220 1.00 31.00 322 LEU B N 1
ATOM 4877 C CA . LEU B 1 322 ? -3.819 34.946 151.242 1.00 29.65 322 LEU B CA 1
ATOM 4878 C C . LEU B 1 322 ? -3.124 33.654 150.918 1.00 30.45 322 LEU B C 1
ATOM 4879 O O . LEU B 1 322 ? -3.723 32.595 151.118 1.00 29.61 322 LEU B O 1
ATOM 4884 N N . GLY B 1 323 ? -1.872 33.737 150.428 1.00 29.16 323 GLY B N 1
ATOM 4885 C CA . GLY B 1 323 ? -1.101 32.550 150.078 1.00 25.04 323 GLY B CA 1
ATOM 4886 C C . GLY B 1 323 ? -0.902 32.486 148.572 1.00 24.74 323 GLY B C 1
ATOM 4887 O O . GLY B 1 323 ? -0.770 33.513 147.925 1.00 23.32 323 GLY B O 1
ATOM 4888 N N . GLY B 1 324 ? -0.875 31.290 148.000 1.00 23.84 324 GLY B N 1
ATOM 4889 C CA . GLY B 1 324 ? -0.748 31.188 146.547 1.00 25.50 324 GLY B CA 1
ATOM 4890 C C . GLY B 1 324 ? 0.617 31.128 145.883 1.00 25.30 324 GLY B C 1
ATOM 4891 O O . GLY B 1 324 ? 0.705 30.842 144.688 1.00 27.49 324 GLY B O 1
ATOM 4892 N N . VAL B 1 325 ? 1.688 31.335 146.641 1.00 25.25 325 VAL B N 1
ATOM 4893 C CA . VAL B 1 325 ? 3.033 31.346 146.038 1.00 21.62 325 VAL B CA 1
ATOM 4894 C C . VAL B 1 325 ? 3.430 30.102 145.225 1.00 23.35 325 VAL B C 1
ATOM 4895 O O . VAL B 1 325 ? 4.036 30.229 144.164 1.00 27.53 325 VAL B O 1
ATOM 4899 N N . PRO B 1 326 ? 3.085 28.891 145.686 1.00 22.36 326 PRO B N 1
ATOM 4900 C CA . PRO B 1 326 ? 3.476 27.729 144.893 1.00 24.08 326 PRO B CA 1
ATOM 4901 C C . PRO B 1 326 ? 3.054 27.781 143.429 1.00 25.32 326 PRO B C 1
ATOM 4902 O O . PRO B 1 326 ? 3.682 27.139 142.588 1.00 25.71 326 PRO B O 1
ATOM 4906 N N . ALA B 1 327 ? 1.988 28.514 143.102 1.00 26.88 327 ALA B N 1
ATOM 4907 C CA . ALA B 1 327 ? 1.576 28.569 141.697 1.00 25.87 327 ALA B CA 1
ATOM 4908 C C . ALA B 1 327 ? 2.650 29.203 140.812 1.00 26.27 327 ALA B C 1
ATOM 4909 O O . ALA B 1 327 ? 2.627 29.065 139.589 1.00 25.45 327 ALA B O 1
ATOM 4911 N N . LEU B 1 328 ? 3.592 29.906 141.433 1.00 27.32 328 LEU B N 1
ATOM 4912 C CA . LEU B 1 328 ? 4.697 30.519 140.679 1.00 26.92 328 LEU B CA 1
ATOM 4913 C C . LEU B 1 328 ? 5.388 29.469 139.763 1.00 25.74 328 LEU B C 1
ATOM 4914 O O . LEU B 1 328 ? 5.835 29.778 138.659 1.00 22.77 328 LEU B O 1
ATOM 4919 N N . ASN B 1 329 ? 5.489 28.231 140.227 1.00 24.59 329 ASN B N 1
ATOM 4920 C CA . ASN B 1 329 ? 6.145 27.195 139.437 1.00 24.77 329 ASN B CA 1
ATOM 4921 C C . ASN B 1 329 ? 5.516 26.935 138.055 1.00 24.72 329 ASN B C 1
ATOM 4922 O O . ASN B 1 329 ? 6.181 26.422 137.162 1.00 24.15 329 ASN B O 1
ATOM 4927 N N . GLY B 1 330 ? 4.238 27.280 137.882 1.00 25.77 330 GLY B N 1
ATOM 4928 C CA . GLY B 1 330 ? 3.587 27.081 136.591 1.00 24.86 330 GLY B CA 1
ATOM 4929 C C . GLY B 1 330 ? 3.829 28.209 135.600 1.00 25.93 330 GLY B C 1
ATOM 4930 O O . GLY B 1 330 ? 3.437 28.092 134.435 1.00 29.75 330 GLY B O 1
ATOM 4931 N N . TYR B 1 331 ? 4.466 29.297 136.046 1.00 25.08 331 TYR B N 1
ATOM 4932 C CA . TYR B 1 331 ? 4.774 30.450 135.183 1.00 24.59 331 TYR B CA 1
ATOM 4933 C C . TYR B 1 331 ? 6.305 30.666 135.156 1.00 24.79 331 TYR B C 1
ATOM 4934 O O . TYR B 1 331 ? 6.804 31.795 135.218 1.00 24.88 331 TYR B O 1
ATOM 4943 N N . SER B 1 332 ? 7.038 29.570 135.071 1.00 22.05 332 SER B N 1
ATOM 4944 C CA . SER B 1 332 ? 8.498 29.633 135.080 1.00 24.65 332 SER B CA 1
ATOM 4945 C C . SER B 1 332 ? 9.122 30.467 133.973 1.00 24.89 332 SER B C 1
ATOM 4946 O O . SER B 1 332 ? 10.015 31.261 134.242 1.00 29.43 332 SER B O 1
ATOM 4949 N N . PHE B 1 333 ? 8.639 30.344 132.742 1.00 25.49 333 PHE B N 1
ATOM 4950 C CA . PHE B 1 333 ? 9.242 31.083 131.648 1.00 23.58 333 PHE B CA 1
ATOM 4951 C C . PHE B 1 333 ? 9.243 32.620 131.847 1.00 26.84 333 PHE B C 1
ATOM 4952 O O . PHE B 1 333 ? 10.269 33.301 131.627 1.00 25.49 333 PHE B O 1
ATOM 4960 N N . ILE B 1 334 ? 8.108 33.148 132.278 1.00 24.69 334 ILE B N 1
ATOM 4961 C CA . ILE B 1 334 ? 7.938 34.580 132.525 1.00 28.45 334 ILE B CA 1
ATOM 4962 C C . ILE B 1 334 ? 8.971 35.129 133.513 1.00 29.36 334 ILE B C 1
ATOM 4963 O O . ILE B 1 334 ? 9.418 36.279 133.389 1.00 30.25 334 ILE B O 1
ATOM 4968 N N . PHE B 1 335 ? 9.367 34.309 134.479 1.00 27.20 335 PHE B N 1
ATOM 4969 C CA . PHE B 1 335 ? 10.338 34.749 135.485 1.00 29.44 335 PHE B CA 1
ATOM 4970 C C . PHE B 1 335 ? 11.751 34.215 135.276 1.00 28.50 335 PHE B C 1
ATOM 4971 O O . PHE B 1 335 ? 12.592 34.324 136.159 1.00 29.72 335 PHE B O 1
ATOM 4979 N N . ARG B 1 336 ? 12.017 33.655 134.106 1.00 29.29 336 ARG B N 1
ATOM 4980 C CA . ARG B 1 336 ? 13.320 33.053 133.857 1.00 29.19 336 ARG B CA 1
ATOM 4981 C C . ARG B 1 336 ? 14.517 33.971 134.099 1.00 30.01 336 ARG B C 1
ATOM 4982 O O . ARG B 1 336 ? 15.589 33.505 134.463 1.00 30.49 336 ARG B O 1
ATOM 4990 N N . ASP B 1 337 ? 14.341 35.272 133.898 1.00 32.85 337 ASP B N 1
ATOM 4991 C CA . ASP B 1 337 ? 15.426 36.236 134.114 1.00 34.22 337 ASP B CA 1
ATOM 4992 C C . ASP B 1 337 ? 15.089 37.170 135.283 1.00 34.80 337 ASP B C 1
ATOM 4993 O O . ASP B 1 337 ? 15.644 38.268 135.373 1.00 36.71 337 ASP B O 1
ATOM 4998 N N . GLY B 1 338 ? 14.197 36.731 136.174 1.00 32.74 338 GLY B N 1
ATOM 4999 C CA . GLY B 1 338 ? 13.778 37.562 137.294 1.00 32.45 338 GLY B CA 1
ATOM 5000 C C . GLY B 1 338 ? 12.318 37.995 137.126 1.00 33.77 338 GLY B C 1
ATOM 5001 O O . GLY B 1 338 ? 11.734 38.591 138.066 1.00 33.71 338 GLY B O 1
ATOM 5003 N N . MET C 1 1 ? 11.526 35.066 81.100 1.00 60.89 1 MET C N 1
ATOM 5004 C CA . MET C 1 1 ? 12.104 34.807 82.449 1.00 61.32 1 MET C CA 1
ATOM 5005 C C . MET C 1 1 ? 13.377 33.983 82.340 1.00 61.63 1 MET C C 1
ATOM 5006 O O . MET C 1 1 ? 13.560 33.238 81.380 1.00 61.76 1 MET C O 1
ATOM 5011 N N . ASN C 1 2 ? 14.255 34.113 83.328 1.00 61.86 2 ASN C N 1
ATOM 5012 C CA . ASN C 1 2 ? 15.507 33.370 83.317 1.00 62.25 2 ASN C CA 1
ATOM 5013 C C . ASN C 1 2 ? 16.195 33.271 84.676 1.00 60.97 2 ASN C C 1
ATOM 5014 O O . ASN C 1 2 ? 17.120 34.033 84.982 1.00 60.81 2 ASN C O 1
ATOM 5019 N N . LEU C 1 3 ? 15.745 32.314 85.476 1.00 58.20 3 LEU C N 1
ATOM 5020 C CA . LEU C 1 3 ? 16.293 32.083 86.799 1.00 56.63 3 LEU C CA 1
ATOM 5021 C C . LEU C 1 3 ? 17.708 31.519 86.721 1.00 56.47 3 LEU C C 1
ATOM 5022 O O . LEU C 1 3 ? 18.548 31.792 87.579 1.00 55.98 3 LEU C O 1
ATOM 5027 N N . GLN C 1 4 ? 17.961 30.740 85.675 1.00 57.14 4 GLN C N 1
ATOM 5028 C CA . GLN C 1 4 ? 19.248 30.084 85.466 1.00 56.88 4 GLN C CA 1
ATOM 5029 C C . GLN C 1 4 ? 20.466 31.000 85.511 1.00 55.53 4 GLN C C 1
ATOM 5030 O O . GLN C 1 4 ? 21.600 30.533 85.645 1.00 55.05 4 GLN C O 1
ATOM 5036 N N . ARG C 1 5 ? 20.238 32.303 85.405 1.00 53.81 5 ARG C N 1
ATOM 5037 C CA . ARG C 1 5 ? 21.332 33.263 85.440 1.00 52.33 5 ARG C CA 1
ATOM 5038 C C . ARG C 1 5 ? 21.983 33.280 86.822 1.00 50.81 5 ARG C C 1
ATOM 5039 O O . ARG C 1 5 ? 23.181 33.560 86.957 1.00 50.87 5 ARG C O 1
ATOM 5041 N N . PHE C 1 6 ? 21.191 32.967 87.844 1.00 48.26 6 PHE C N 1
ATOM 5042 C CA . PHE C 1 6 ? 21.664 32.964 89.228 1.00 45.88 6 PHE C CA 1
ATOM 5043 C C . PHE C 1 6 ? 22.108 31.578 89.715 1.00 43.81 6 PHE C C 1
ATOM 5044 O O . PHE C 1 6 ? 21.333 30.626 89.692 1.00 43.26 6 PHE C O 1
ATOM 5052 N N . PRO C 1 7 ? 23.366 31.462 90.168 1.00 41.96 7 PRO C N 1
ATOM 5053 C CA . PRO C 1 7 ? 23.905 30.194 90.659 1.00 41.67 7 PRO C CA 1
ATOM 5054 C C . PRO C 1 7 ? 23.178 29.699 91.908 1.00 41.62 7 PRO C C 1
ATOM 5055 O O . PRO C 1 7 ? 22.780 30.500 92.768 1.00 38.17 7 PRO C O 1
ATOM 5059 N N . ARG C 1 8 ? 23.017 28.377 92.001 1.00 41.27 8 ARG C N 1
ATOM 5060 C CA . ARG C 1 8 ? 22.317 27.748 93.119 1.00 41.77 8 ARG C CA 1
ATOM 5061 C C . ARG C 1 8 ? 23.186 26.691 93.792 1.00 42.04 8 ARG C C 1
ATOM 5062 O O . ARG C 1 8 ? 23.553 25.697 93.165 1.00 42.18 8 ARG C O 1
ATOM 5070 N N . TYR C 1 9 ? 23.516 26.911 95.062 1.00 40.61 9 TYR C N 1
ATOM 5071 C CA . TYR C 1 9 ? 24.347 25.979 95.814 1.00 39.87 9 TYR C CA 1
ATOM 5072 C C . TYR C 1 9 ? 23.456 24.862 96.351 1.00 39.52 9 TYR C C 1
ATOM 5073 O O . TYR C 1 9 ? 22.420 25.119 96.964 1.00 41.78 9 TYR C O 1
ATOM 5082 N N . PRO C 1 10 ? 23.830 23.601 96.103 1.00 38.65 10 PRO C N 1
ATOM 5083 C CA . PRO C 1 10 ? 22.998 22.500 96.590 1.00 36.68 10 PRO C CA 1
ATOM 5084 C C . PRO C 1 10 ? 22.937 22.327 98.098 1.00 34.33 10 PRO C C 1
ATOM 5085 O O . PRO C 1 10 ? 23.949 22.061 98.742 1.00 33.53 10 PRO C O 1
ATOM 5089 N N . LEU C 1 11 ? 21.741 22.471 98.657 1.00 33.29 11 LEU C N 1
ATOM 5090 C CA . LEU C 1 11 ? 21.547 22.301 100.102 1.00 33.62 11 LEU C CA 1
ATOM 5091 C C . LEU C 1 11 ? 20.422 21.290 100.334 1.00 32.71 11 LEU C C 1
ATOM 5092 O O . LEU C 1 11 ? 20.093 20.941 101.470 1.00 33.59 11 LEU C O 1
ATOM 5097 N N . THR C 1 12 ? 19.855 20.814 99.236 1.00 31.81 12 THR C N 1
ATOM 5098 C CA . THR C 1 12 ? 18.755 19.879 99.284 1.00 32.18 12 THR C CA 1
ATOM 5099 C C . THR C 1 12 ? 19.093 18.581 98.561 1.00 33.31 12 THR C C 1
ATOM 5100 O O . THR C 1 12 ? 20.134 18.486 97.899 1.00 32.23 12 THR C O 1
ATOM 5104 N N . PHE C 1 13 ? 18.202 17.599 98.673 1.00 32.00 13 PHE C N 1
ATOM 5105 C CA . PHE C 1 13 ? 18.410 16.298 98.027 1.00 34.39 13 PHE C CA 1
ATOM 5106 C C . PHE C 1 13 ? 18.115 16.378 96.533 1.00 34.92 13 PHE C C 1
ATOM 5107 O O . PHE C 1 13 ? 18.489 15.503 95.747 1.00 35.88 13 PHE C O 1
ATOM 5115 N N . GLY C 1 14 ? 17.469 17.464 96.142 1.00 34.89 14 GLY C N 1
ATOM 5116 C CA . GLY C 1 14 ? 17.104 17.656 94.755 1.00 32.73 14 GLY C CA 1
ATOM 5117 C C . GLY C 1 14 ? 15.630 17.991 94.806 1.00 31.83 14 GLY C C 1
ATOM 5118 O O . GLY C 1 14 ? 15.153 18.411 95.870 1.00 29.56 14 GLY C O 1
ATOM 5119 N N . PRO C 1 15 ? 14.884 17.834 93.696 1.00 31.78 15 PRO C N 1
ATOM 5120 C CA . PRO C 1 15 ? 13.447 18.140 93.652 1.00 31.70 15 PRO C CA 1
ATOM 5121 C C . PRO C 1 15 ? 12.706 17.470 94.783 1.00 34.20 15 PRO C C 1
ATOM 5122 O O . PRO C 1 15 ? 13.006 16.323 95.137 1.00 34.43 15 PRO C O 1
ATOM 5126 N N . THR C 1 16 ? 11.729 18.183 95.341 1.00 35.94 16 THR C N 1
ATOM 5127 C CA . THR C 1 16 ? 10.950 17.652 96.443 1.00 36.12 16 THR C CA 1
ATOM 5128 C C . THR C 1 16 ? 9.730 16.913 95.933 1.00 36.55 16 THR C C 1
ATOM 5129 O O . THR C 1 16 ? 9.064 17.365 94.995 1.00 37.25 16 THR C O 1
ATOM 5133 N N . PRO C 1 17 ? 9.412 15.761 96.555 1.00 36.08 17 PRO C N 1
ATOM 5134 C CA . PRO C 1 17 ? 8.257 14.944 96.158 1.00 37.17 17 PRO C CA 1
ATOM 5135 C C . PRO C 1 17 ? 6.868 15.538 96.341 1.00 36.26 17 PRO C C 1
ATOM 5136 O O . PRO C 1 17 ? 6.640 16.383 97.204 1.00 35.32 17 PRO C O 1
ATOM 5140 N N . ILE C 1 18 ? 5.943 15.101 95.486 1.00 36.97 18 ILE C N 1
ATOM 5141 C CA . ILE C 1 18 ? 4.548 15.494 95.602 1.00 35.51 18 ILE C CA 1
ATOM 5142 C C . ILE C 1 18 ? 3.841 14.188 95.911 1.00 37.56 18 ILE C C 1
ATOM 5143 O O . ILE C 1 18 ? 4.155 13.152 95.303 1.00 39.06 18 ILE C O 1
ATOM 5148 N N . GLN C 1 19 ? 2.900 14.230 96.849 1.00 36.48 19 GLN C N 1
ATOM 5149 C CA . GLN C 1 19 ? 2.169 13.043 97.257 1.00 36.67 19 GLN C CA 1
ATOM 5150 C C . GLN C 1 19 ? 0.697 13.350 97.331 1.00 36.73 19 GLN C C 1
ATOM 5151 O O . GLN C 1 19 ? 0.306 14.437 97.731 1.00 35.65 19 GLN C O 1
ATOM 5157 N N . PRO C 1 20 ? -0.149 12.381 96.964 1.00 37.37 20 PRO C N 1
ATOM 5158 C CA . PRO C 1 20 ? -1.582 12.659 97.053 1.00 38.41 20 PRO C CA 1
ATOM 5159 C C . PRO C 1 20 ? -2.029 12.563 98.516 1.00 40.13 20 PRO C C 1
ATOM 5160 O O . PRO C 1 20 ? -1.477 11.771 99.292 1.00 39.89 20 PRO C O 1
ATOM 5164 N N . LEU C 1 21 ? -3.007 13.384 98.892 1.00 41.03 21 LEU C N 1
ATOM 5165 C CA . LEU C 1 21 ? -3.572 13.367 100.234 1.00 41.30 21 LEU C CA 1
ATOM 5166 C C . LEU C 1 21 ? -4.929 12.719 100.044 1.00 40.43 21 LEU C C 1
ATOM 5167 O O . LEU C 1 21 ? -5.968 13.301 100.329 1.00 40.85 21 LEU C O 1
ATOM 5172 N N . ALA C 1 22 ? -4.895 11.484 99.557 1.00 42.17 22 ALA C N 1
ATOM 5173 C CA . ALA C 1 22 ? -6.103 10.731 99.249 1.00 41.78 22 ALA C CA 1
ATOM 5174 C C . ALA C 1 22 ? -7.074 10.541 100.403 1.00 41.77 22 ALA C C 1
ATOM 5175 O O . ALA C 1 22 ? -8.288 10.699 100.236 1.00 42.42 22 ALA C O 1
ATOM 5177 N N . ARG C 1 23 ? -6.548 10.200 101.573 1.00 40.26 23 ARG C N 1
ATOM 5178 C CA . ARG C 1 23 ? -7.405 9.970 102.703 1.00 39.06 23 ARG C CA 1
ATOM 5179 C C . ARG C 1 23 ? -8.061 11.264 103.139 1.00 39.51 23 ARG C C 1
ATOM 5180 O O . ARG C 1 23 ? -9.271 11.300 103.399 1.00 39.55 23 ARG C O 1
ATOM 5188 N N . LEU C 1 24 ? -7.278 12.335 103.224 1.00 38.59 24 LEU C N 1
ATOM 5189 C CA . LEU C 1 24 ? -7.850 13.624 103.606 1.00 38.76 24 LEU C CA 1
ATOM 5190 C C . LEU C 1 24 ? -8.794 14.088 102.496 1.00 38.53 24 LEU C C 1
ATOM 5191 O O . LEU C 1 24 ? -9.895 14.572 102.764 1.00 37.83 24 LEU C O 1
ATOM 5196 N N . SER C 1 25 ? -8.365 13.951 101.245 1.00 39.41 25 SER C N 1
ATOM 5197 C CA . SER C 1 25 ? -9.237 14.367 100.142 1.00 41.43 25 SER C CA 1
ATOM 5198 C C . SER C 1 25 ? -10.574 13.637 100.277 1.00 41.26 25 SER C C 1
ATOM 5199 O O . SER C 1 25 ? -11.631 14.245 100.157 1.00 42.99 25 SER C O 1
ATOM 5202 N N . LYS C 1 26 ? -10.528 12.336 100.557 1.00 42.47 26 LYS C N 1
ATOM 5203 C CA . LYS C 1 26 ? -11.763 11.561 100.688 1.00 43.57 26 LYS C CA 1
ATOM 5204 C C . LYS C 1 26 ? -12.588 12.001 101.887 1.00 43.31 26 LYS C C 1
ATOM 5205 O O . LYS C 1 26 ? -13.802 12.169 101.780 1.00 42.10 26 LYS C O 1
ATOM 5211 N N . HIS C 1 27 ? -11.929 12.176 103.032 1.00 43.23 27 HIS C N 1
ATOM 5212 C CA . HIS C 1 27 ? -12.606 12.597 104.260 1.00 43.13 27 HIS C CA 1
ATOM 5213 C C . HIS C 1 27 ? -13.395 13.891 104.076 1.00 42.83 27 HIS C C 1
ATOM 5214 O O . HIS C 1 27 ? -14.439 14.083 104.693 1.00 42.55 27 HIS C O 1
ATOM 5221 N N . LEU C 1 28 ? -12.893 14.786 103.236 1.00 42.53 28 LEU C N 1
ATOM 5222 C CA . LEU C 1 28 ? -13.572 16.056 103.020 1.00 45.42 28 LEU C CA 1
ATOM 5223 C C . LEU C 1 28 ? -14.714 15.997 101.989 1.00 48.52 28 LEU C C 1
ATOM 5224 O O . LEU C 1 28 ? -15.405 16.997 101.757 1.00 48.40 28 LEU C O 1
ATOM 5229 N N . GLY C 1 29 ? -14.911 14.832 101.376 1.00 49.93 29 GLY C N 1
ATOM 5230 C CA . GLY C 1 29 ? -15.980 14.700 100.401 1.00 50.83 29 GLY C CA 1
ATOM 5231 C C . GLY C 1 29 ? -15.562 14.176 99.039 1.00 51.40 29 GLY C C 1
ATOM 5232 O O . GLY C 1 29 ? -16.413 13.876 98.204 1.00 53.02 29 GLY C O 1
ATOM 5233 N N . GLY C 1 30 ? -14.261 14.076 98.803 1.00 51.78 30 GLY C N 1
ATOM 5234 C CA . GLY C 1 30 ? -13.785 13.568 97.529 1.00 52.81 30 GLY C CA 1
ATOM 5235 C C . GLY C 1 30 ? -13.994 14.490 96.338 1.00 53.21 30 GLY C C 1
ATOM 5236 O O . GLY C 1 30 ? -13.677 14.109 95.214 1.00 55.09 30 GLY C O 1
ATOM 5237 N N . LYS C 1 31 ? -14.504 15.697 96.570 1.00 53.02 31 LYS C N 1
ATOM 5238 C CA . LYS C 1 31 ? -14.744 16.644 95.479 1.00 53.58 31 LYS C CA 1
ATOM 5239 C C . LYS C 1 31 ? -13.483 17.353 94.988 1.00 53.03 31 LYS C C 1
ATOM 5240 O O . LYS C 1 31 ? -13.404 17.760 93.827 1.00 53.67 31 LYS C O 1
ATOM 5246 N N . VAL C 1 32 ? -12.497 17.509 95.868 1.00 50.92 32 VAL C N 1
ATOM 5247 C CA . VAL C 1 32 ? -11.250 18.184 95.515 1.00 47.38 32 VAL C CA 1
ATOM 5248 C C . VAL C 1 32 ? -10.075 17.264 95.783 1.00 46.06 32 VAL C C 1
ATOM 5249 O O . VAL C 1 32 ? -10.013 16.613 96.824 1.00 45.14 32 VAL C O 1
ATOM 5253 N N . HIS C 1 33 ? -9.136 17.207 94.850 1.00 45.57 33 HIS C N 1
ATOM 5254 C CA . HIS C 1 33 ? -7.991 16.333 95.034 1.00 46.30 33 HIS C CA 1
ATOM 5255 C C . HIS C 1 33 ? -6.810 17.110 95.604 1.00 44.46 33 HIS C C 1
ATOM 5256 O O . HIS C 1 33 ? -6.235 17.981 94.949 1.00 43.12 33 HIS C O 1
ATOM 5263 N N . LEU C 1 34 ? -6.462 16.772 96.842 1.00 42.43 34 LEU C N 1
ATOM 5264 C CA . LEU C 1 34 ? -5.373 17.428 97.546 1.00 38.39 34 LEU C CA 1
ATOM 5265 C C . LEU C 1 34 ? -4.090 16.631 97.465 1.00 37.95 34 LEU C C 1
ATOM 5266 O O . LEU C 1 34 ? -4.095 15.392 97.498 1.00 38.69 34 LEU C O 1
ATOM 5271 N N . TYR C 1 35 ? -2.989 17.354 97.323 1.00 35.87 35 TYR C N 1
ATOM 5272 C CA . TYR C 1 35 ? -1.651 16.769 97.267 1.00 34.84 35 TYR C CA 1
ATOM 5273 C C . TYR C 1 35 ? -0.764 17.676 98.112 1.00 33.05 35 TYR C C 1
ATOM 5274 O O . TYR C 1 35 ? -1.142 18.809 98.449 1.00 32.77 35 TYR C O 1
ATOM 5283 N N . ALA C 1 36 ? 0.435 17.206 98.415 1.00 32.41 36 ALA C N 1
ATOM 5284 C CA . ALA C 1 36 ? 1.348 18.025 99.189 1.00 32.06 36 ALA C CA 1
ATOM 5285 C C . ALA C 1 36 ? 2.716 17.918 98.557 1.00 32.39 36 ALA C C 1
ATOM 5286 O O . ALA C 1 36 ? 3.128 16.822 98.160 1.00 33.88 36 ALA C O 1
ATOM 5288 N N . LYS C 1 37 ? 3.391 19.051 98.370 1.00 29.56 37 LYS C N 1
ATOM 5289 C CA . LYS C 1 37 ? 4.747 19.009 97.837 1.00 31.06 37 LYS C CA 1
ATOM 5290 C C . LYS C 1 37 ? 5.555 19.174 99.123 1.00 31.00 37 LYS C C 1
ATOM 5291 O O . LYS C 1 37 ? 5.421 20.185 99.844 1.00 30.90 37 LYS C O 1
ATOM 5297 N N . ARG C 1 38 ? 6.353 18.156 99.433 1.00 30.06 38 ARG C N 1
ATOM 5298 C CA . ARG C 1 38 ? 7.131 18.115 100.676 1.00 30.18 38 ARG C CA 1
ATOM 5299 C C . ARG C 1 38 ? 8.431 18.924 100.818 1.00 29.06 38 ARG C C 1
ATOM 5300 O O . ARG C 1 38 ? 9.536 18.349 100.860 1.00 25.76 38 ARG C O 1
ATOM 5308 N N . GLU C 1 39 ? 8.306 20.254 100.884 1.00 28.08 39 GLU C N 1
ATOM 5309 C CA . GLU C 1 39 ? 9.478 21.100 101.092 1.00 28.12 39 GLU C CA 1
ATOM 5310 C C . GLU C 1 39 ? 10.045 20.755 102.476 1.00 25.77 39 GLU C C 1
ATOM 5311 O O . GLU C 1 39 ? 11.251 20.881 102.726 1.00 26.36 39 GLU C O 1
ATOM 5317 N N . ASP C 1 40 ? 9.169 20.290 103.359 1.00 27.58 40 ASP C N 1
ATOM 5318 C CA . ASP C 1 40 ? 9.578 19.904 104.718 1.00 29.11 40 ASP C CA 1
ATOM 5319 C C . ASP C 1 40 ? 10.565 18.722 104.733 1.00 31.54 40 ASP C C 1
ATOM 5320 O O . ASP C 1 40 ? 11.228 18.467 105.765 1.00 28.13 40 ASP C O 1
ATOM 5325 N N . CYS C 1 41 ? 10.683 18.005 103.605 1.00 28.99 41 CYS C N 1
ATOM 5326 C CA . CYS C 1 41 ? 11.610 16.878 103.555 1.00 30.15 41 CYS C CA 1
ATOM 5327 C C . CYS C 1 41 ? 12.713 17.086 102.498 1.00 28.75 41 CYS C C 1
ATOM 5328 O O . CYS C 1 41 ? 13.202 16.114 101.920 1.00 26.48 41 CYS C O 1
ATOM 5331 N N . ASN C 1 42 ? 13.116 18.337 102.263 1.00 26.42 42 ASN C N 1
ATOM 5332 C CA . ASN C 1 42 ? 14.081 18.653 101.213 1.00 24.55 42 ASN C CA 1
ATOM 5333 C C . ASN C 1 42 ? 15.545 18.558 101.577 1.00 27.02 42 ASN C C 1
ATOM 5334 O O . ASN C 1 42 ? 16.413 18.674 100.692 1.00 28.27 42 ASN C O 1
ATOM 5339 N N . SER C 1 43 ? 15.854 18.315 102.849 1.00 26.31 43 SER C N 1
ATOM 5340 C CA . SER C 1 43 ? 17.252 18.343 103.236 1.00 27.14 43 SER C CA 1
ATOM 5341 C C . SER C 1 43 ? 17.698 17.484 104.400 1.00 26.17 43 SER C C 1
ATOM 5342 O O . SER C 1 43 ? 16.935 17.262 105.324 1.00 27.37 43 SER C O 1
ATOM 5345 N N . GLY C 1 44 ? 18.984 17.116 104.384 1.00 28.35 44 GLY C N 1
ATOM 5346 C CA . GLY C 1 44 ? 19.561 16.325 105.466 1.00 28.14 44 GLY C CA 1
ATOM 5347 C C . GLY C 1 44 ? 20.076 17.268 106.545 1.00 28.39 44 GLY C C 1
ATOM 5348 O O . GLY C 1 44 ? 20.495 16.848 107.641 1.00 25.25 44 GLY C O 1
ATOM 5349 N N . LEU C 1 45 ? 20.022 18.565 106.227 1.00 28.55 45 LEU C N 1
ATOM 5350 C CA . LEU C 1 45 ? 20.478 19.607 107.143 1.00 28.81 45 LEU C CA 1
ATOM 5351 C C . LEU C 1 45 ? 19.363 20.018 108.115 1.00 29.51 45 LEU C C 1
ATOM 5352 O O . LEU C 1 45 ? 18.501 20.851 107.798 1.00 29.58 45 LEU C O 1
ATOM 5357 N N . ALA C 1 46 ? 19.387 19.393 109.292 1.00 28.42 46 ALA C N 1
ATOM 5358 C CA . ALA C 1 46 ? 18.443 19.620 110.386 1.00 26.53 46 ALA C CA 1
ATOM 5359 C C . ALA C 1 46 ? 16.965 19.789 110.005 1.00 27.06 46 ALA C C 1
ATOM 5360 O O . ALA C 1 46 ? 16.325 20.758 110.427 1.00 26.39 46 ALA C O 1
ATOM 5362 N N . PHE C 1 47 ? 16.455 18.839 109.222 1.00 25.02 47 PHE C N 1
ATOM 5363 C CA . PHE C 1 47 ? 15.072 18.776 108.734 1.00 26.37 47 PHE C CA 1
ATOM 5364 C C . PHE C 1 47 ? 14.738 19.775 107.640 1.00 28.83 47 PHE C C 1
ATOM 5365 O O . PHE C 1 47 ? 13.636 19.726 107.072 1.00 30.33 47 PHE C O 1
ATOM 5373 N N . GLY C 1 48 ? 15.661 20.690 107.358 1.00 28.91 48 GLY C N 1
ATOM 5374 C CA . GLY C 1 48 ? 15.413 21.681 106.303 1.00 29.42 48 GLY C CA 1
ATOM 5375 C C . GLY C 1 48 ? 14.023 22.310 106.264 1.00 27.38 48 GLY C C 1
ATOM 5376 O O . GLY C 1 48 ? 13.429 22.606 107.301 1.00 27.20 48 GLY C O 1
ATOM 5377 N N . GLY C 1 49 ? 13.496 22.521 105.059 1.00 27.77 49 GLY C N 1
ATOM 5378 C CA . GLY C 1 49 ? 12.193 23.160 104.911 1.00 28.36 49 GLY C CA 1
ATOM 5379 C C . GLY C 1 49 ? 12.283 24.317 103.899 1.00 29.02 49 GLY C C 1
ATOM 5380 O O . GLY C 1 49 ? 13.327 24.515 103.268 1.00 27.55 49 GLY C O 1
ATOM 5381 N N . ASN C 1 50 ? 11.214 25.089 103.753 1.00 26.72 50 ASN C N 1
ATOM 5382 C CA . ASN C 1 50 ? 11.219 26.178 102.751 1.00 31.04 50 ASN C CA 1
ATOM 5383 C C . ASN C 1 50 ? 12.406 27.137 102.802 1.00 30.59 50 ASN C C 1
ATOM 5384 O O . ASN C 1 50 ? 12.950 27.490 101.765 1.00 29.79 50 ASN C O 1
ATOM 5389 N N . LYS C 1 51 ? 12.810 27.554 104.002 1.00 29.93 51 LYS C N 1
ATOM 5390 C CA . LYS C 1 51 ? 13.934 28.464 104.130 1.00 28.65 51 LYS C CA 1
ATOM 5391 C C . LYS C 1 51 ? 15.201 27.937 103.464 1.00 29.25 51 LYS C C 1
ATOM 5392 O O . LYS C 1 51 ? 16.040 28.705 102.993 1.00 28.54 51 LYS C O 1
ATOM 5398 N N . THR C 1 52 ? 15.358 26.620 103.451 1.00 28.91 52 THR C N 1
ATOM 5399 C CA . THR C 1 52 ? 16.523 26.002 102.849 1.00 26.68 52 THR C CA 1
ATOM 5400 C C . THR C 1 52 ? 16.468 26.155 101.335 1.00 26.93 52 THR C C 1
ATOM 5401 O O . THR C 1 52 ? 17.515 26.305 100.689 1.00 25.59 52 THR C O 1
ATOM 5405 N N . ARG C 1 53 ? 15.260 26.132 100.760 1.00 25.94 53 ARG C N 1
ATOM 5406 C CA . ARG C 1 53 ? 15.149 26.302 99.303 1.00 28.09 53 ARG C CA 1
ATOM 5407 C C . ARG C 1 53 ? 15.608 27.723 98.972 1.00 27.37 53 ARG C C 1
ATOM 5408 O O . ARG C 1 53 ? 16.268 27.945 97.970 1.00 28.55 53 ARG C O 1
ATOM 5416 N N . LYS C 1 54 ? 15.274 28.679 99.839 1.00 25.99 54 LYS C N 1
ATOM 5417 C CA . LYS C 1 54 ? 15.681 30.065 99.632 1.00 24.72 54 LYS C CA 1
ATOM 5418 C C . LYS C 1 54 ? 17.204 30.212 99.735 1.00 27.57 54 LYS C C 1
ATOM 5419 O O . LYS C 1 54 ? 17.818 30.866 98.899 1.00 28.15 54 LYS C O 1
ATOM 5425 N N . LEU C 1 55 ? 17.806 29.600 100.752 1.00 27.72 55 LEU C N 1
ATOM 5426 C CA . LEU C 1 55 ? 19.253 29.724 100.969 1.00 30.19 55 LEU C CA 1
ATOM 5427 C C . LEU C 1 55 ? 20.122 29.281 99.808 1.00 29.42 55 LEU C C 1
ATOM 5428 O O . LEU C 1 55 ? 21.222 29.794 99.633 1.00 32.46 55 LEU C O 1
ATOM 5433 N N . GLU C 1 56 ? 19.651 28.328 99.009 1.00 32.19 56 GLU C N 1
ATOM 5434 C CA . GLU C 1 56 ? 20.458 27.861 97.889 1.00 32.94 56 GLU C CA 1
ATOM 5435 C C . GLU C 1 56 ? 20.906 29.001 96.979 1.00 33.99 56 GLU C C 1
ATOM 5436 O O . GLU C 1 56 ? 22.005 28.956 96.426 1.00 36.04 56 GLU C O 1
ATOM 5442 N N . TYR C 1 57 ? 20.083 30.032 96.842 1.00 34.66 57 TYR C N 1
ATOM 5443 C CA . TYR C 1 57 ? 20.468 31.168 95.994 1.00 35.63 57 TYR C CA 1
ATOM 5444 C C . TYR C 1 57 ? 21.247 32.276 96.699 1.00 35.18 57 TYR C C 1
ATOM 5445 O O . TYR C 1 57 ? 21.817 33.144 96.037 1.00 36.48 57 TYR C O 1
ATOM 5454 N N . LEU C 1 58 ? 21.292 32.259 98.029 1.00 33.80 58 LEU C N 1
ATOM 5455 C CA . LEU C 1 58 ? 22.053 33.290 98.734 1.00 32.38 58 LEU C CA 1
ATOM 5456 C C . LEU C 1 58 ? 23.491 32.871 98.994 1.00 32.47 58 LEU C C 1
ATOM 5457 O O . LEU C 1 58 ? 24.416 33.688 98.909 1.00 29.48 58 LEU C O 1
ATOM 5462 N N . ILE C 1 59 ? 23.683 31.583 99.284 1.00 31.45 59 ILE C N 1
ATOM 5463 C CA . ILE C 1 59 ? 25.011 31.071 99.593 1.00 30.71 59 ILE C CA 1
ATOM 5464 C C . ILE C 1 59 ? 26.095 31.314 98.539 1.00 31.83 59 ILE C C 1
ATOM 5465 O O . ILE C 1 59 ? 27.253 31.571 98.878 1.00 32.91 59 ILE C O 1
ATOM 5470 N N . PRO C 1 60 ? 25.747 31.247 97.250 1.00 34.47 60 PRO C N 1
ATOM 5471 C CA . PRO C 1 60 ? 26.814 31.492 96.267 1.00 36.06 60 PRO C CA 1
ATOM 5472 C C . PRO C 1 60 ? 27.392 32.906 96.471 1.00 37.32 60 PRO C C 1
ATOM 5473 O O . PRO C 1 60 ? 28.607 33.133 96.374 1.00 37.70 60 PRO C O 1
ATOM 5477 N N . GLU C 1 61 ? 26.517 33.853 96.791 1.00 37.76 61 GLU C N 1
ATOM 5478 C CA . GLU C 1 61 ? 26.968 35.227 97.004 1.00 38.88 61 GLU C CA 1
ATOM 5479 C C . GLU C 1 61 ? 27.810 35.315 98.268 1.00 39.05 61 GLU C C 1
ATOM 5480 O O . GLU C 1 61 ? 28.892 35.920 98.284 1.00 38.12 61 GLU C O 1
ATOM 5486 N N . ALA C 1 62 ? 27.323 34.688 99.335 1.00 38.74 62 ALA C N 1
ATOM 5487 C CA . ALA C 1 62 ? 28.060 34.705 100.588 1.00 37.35 62 ALA C CA 1
ATOM 5488 C C . ALA C 1 62 ? 29.463 34.160 100.335 1.00 38.43 62 ALA C C 1
ATOM 5489 O O . ALA C 1 62 ? 30.455 34.682 100.864 1.00 39.37 62 ALA C O 1
ATOM 5491 N N . LEU C 1 63 ? 29.545 33.108 99.512 1.00 39.46 63 LEU C N 1
ATOM 5492 C CA . LEU C 1 63 ? 30.827 32.468 99.194 1.00 39.21 63 LEU C CA 1
ATOM 5493 C C . LEU C 1 63 ? 31.718 33.318 98.288 1.00 39.52 63 LEU C C 1
ATOM 5494 O O . LEU C 1 63 ? 32.927 33.419 98.513 1.00 40.48 63 LEU C O 1
ATOM 5499 N N . ALA C 1 64 ? 31.130 33.926 97.267 1.00 40.21 64 ALA C N 1
ATOM 5500 C CA . ALA C 1 64 ? 31.889 34.784 96.365 1.00 41.31 64 ALA C CA 1
ATOM 5501 C C . ALA C 1 64 ? 32.466 35.978 97.134 1.00 42.85 64 ALA C C 1
ATOM 5502 O O . ALA C 1 64 ? 33.563 36.452 96.824 1.00 43.31 64 ALA C O 1
ATOM 5504 N N . GLN C 1 65 ? 31.745 36.453 98.146 1.00 41.81 65 GLN C N 1
ATOM 5505 C CA . GLN C 1 65 ? 32.210 37.601 98.928 1.00 41.38 65 GLN C CA 1
ATOM 5506 C C . GLN C 1 65 ? 33.259 37.212 99.970 1.00 41.50 65 GLN C C 1
ATOM 5507 O O . GLN C 1 65 ? 33.814 38.066 100.665 1.00 40.52 65 GLN C O 1
ATOM 5513 N N . GLY C 1 66 ? 33.532 35.918 100.077 1.00 40.68 66 GLY C N 1
ATOM 5514 C CA . GLY C 1 66 ? 34.518 35.468 101.041 1.00 40.45 66 GLY C CA 1
ATOM 5515 C C . GLY C 1 66 ? 34.073 35.593 102.488 1.00 39.75 66 GLY C C 1
ATOM 5516 O O . GLY C 1 66 ? 34.894 35.795 103.385 1.00 39.32 66 GLY C O 1
ATOM 5517 N N . CYS C 1 67 ? 32.773 35.483 102.723 1.00 38.76 67 CYS C N 1
ATOM 5518 C CA . CYS C 1 67 ? 32.240 35.553 104.085 1.00 39.36 67 CYS C CA 1
ATOM 5519 C C . CYS C 1 67 ? 32.555 34.253 104.815 1.00 38.81 67 CYS C C 1
ATOM 5520 O O . CYS C 1 67 ? 32.535 33.178 104.209 1.00 39.28 67 CYS C O 1
ATOM 5523 N N . ASP C 1 68 ? 32.856 34.354 106.104 1.00 38.38 68 ASP C N 1
ATOM 5524 C CA . ASP C 1 68 ? 33.162 33.187 106.918 1.00 37.20 68 ASP C CA 1
ATOM 5525 C C . ASP C 1 68 ? 32.124 32.977 108.021 1.00 36.31 68 ASP C C 1
ATOM 5526 O O . ASP C 1 68 ? 32.253 32.058 108.827 1.00 35.63 68 ASP C O 1
ATOM 5531 N N . THR C 1 69 ? 31.095 33.820 108.051 1.00 34.71 69 THR C N 1
ATOM 5532 C CA . THR C 1 69 ? 30.061 33.740 109.091 1.00 34.16 69 THR C CA 1
ATOM 5533 C C . THR C 1 69 ? 28.664 34.067 108.556 1.00 32.74 69 THR C C 1
ATOM 5534 O O . THR C 1 69 ? 28.507 35.025 107.811 1.00 33.65 69 THR C O 1
ATOM 5538 N N . LEU C 1 70 ? 27.648 33.283 108.915 1.00 31.79 70 LEU C N 1
ATOM 5539 C CA . LEU C 1 70 ? 26.285 33.617 108.478 1.00 30.13 70 LEU C CA 1
ATOM 5540 C C . LEU C 1 70 ? 25.593 34.210 109.690 1.00 30.48 70 LEU C C 1
ATOM 5541 O O . LEU C 1 70 ? 25.611 33.613 110.765 1.00 29.66 70 LEU C O 1
ATOM 5546 N N . VAL C 1 71 ? 25.012 35.403 109.524 1.00 28.81 71 VAL C N 1
ATOM 5547 C CA . VAL C 1 71 ? 24.333 36.083 110.626 1.00 27.52 71 VAL C CA 1
ATOM 5548 C C . VAL C 1 71 ? 22.829 36.232 110.329 1.00 26.37 71 VAL C C 1
ATOM 5549 O O . VAL C 1 71 ? 22.457 36.791 109.312 1.00 29.02 71 VAL C O 1
ATOM 5553 N N . SER C 1 72 ? 21.959 35.708 111.186 1.00 25.70 72 SER C N 1
ATOM 5554 C CA . SER C 1 72 ? 20.526 35.850 110.927 1.00 27.36 72 SER C CA 1
ATOM 5555 C C . SER C 1 72 ? 19.700 36.224 112.150 1.00 27.82 72 SER C C 1
ATOM 5556 O O . SER C 1 72 ? 20.235 36.510 113.224 1.00 29.38 72 SER C O 1
ATOM 5559 N N . ILE C 1 73 ? 18.386 36.178 112.017 1.00 27.38 73 ILE C N 1
ATOM 5560 C CA . ILE C 1 73 ? 17.558 36.640 113.110 1.00 28.72 73 ILE C CA 1
ATOM 5561 C C . ILE C 1 73 ? 16.192 35.993 113.078 1.00 27.44 73 ILE C C 1
ATOM 5562 O O . ILE C 1 73 ? 15.735 35.595 112.017 1.00 29.39 73 ILE C O 1
ATOM 5567 N N . GLY C 1 74 ? 15.558 35.881 114.242 1.00 27.58 74 GLY C N 1
ATOM 5568 C CA . GLY C 1 74 ? 14.215 35.325 114.320 1.00 26.92 74 GLY C CA 1
ATOM 5569 C C . GLY C 1 74 ? 13.714 35.097 115.741 1.00 25.94 74 GLY C C 1
ATOM 5570 O O . GLY C 1 74 ? 14.473 35.218 116.705 1.00 24.48 74 GLY C O 1
ATOM 5571 N N . GLY C 1 75 ? 12.427 34.766 115.863 1.00 22.48 75 GLY C N 1
ATOM 5572 C CA . GLY C 1 75 ? 11.840 34.497 117.156 1.00 25.13 75 GLY C CA 1
ATOM 5573 C C . GLY C 1 75 ? 12.431 33.236 117.771 1.00 24.30 75 GLY C C 1
ATOM 5574 O O . GLY C 1 75 ? 13.225 32.529 117.124 1.00 24.88 75 GLY C O 1
ATOM 5575 N N . ILE C 1 76 ? 12.027 32.929 119.000 1.00 24.05 76 ILE C N 1
ATOM 5576 C CA . ILE C 1 76 ? 12.580 31.760 119.702 1.00 23.75 76 ILE C CA 1
ATOM 5577 C C . ILE C 1 76 ? 12.408 30.436 118.947 1.00 23.11 76 ILE C C 1
ATOM 5578 O O . ILE C 1 76 ? 13.306 29.621 118.932 1.00 21.93 76 ILE C O 1
ATOM 5583 N N . GLN C 1 77 ? 11.257 30.194 118.345 1.00 23.67 77 GLN C N 1
ATOM 5584 C CA . GLN C 1 77 ? 11.126 28.944 117.604 1.00 25.66 77 GLN C CA 1
ATOM 5585 C C . GLN C 1 77 ? 11.231 29.155 116.097 1.00 28.39 77 GLN C C 1
ATOM 5586 O O . GLN C 1 77 ? 10.600 28.436 115.308 1.00 28.10 77 GLN C O 1
ATOM 5592 N N . SER C 1 78 ? 12.029 30.149 115.702 1.00 26.61 78 SER C N 1
ATOM 5593 C CA . SER C 1 78 ? 12.230 30.425 114.287 1.00 27.73 78 SER C CA 1
ATOM 5594 C C . SER C 1 78 ? 12.780 29.180 113.574 1.00 26.06 78 SER C C 1
ATOM 5595 O O . SER C 1 78 ? 13.740 28.560 114.030 1.00 25.19 78 SER C O 1
ATOM 5598 N N . ASN C 1 79 ? 12.187 28.848 112.439 1.00 24.67 79 ASN C N 1
ATOM 5599 C CA . ASN C 1 79 ? 12.654 27.718 111.643 1.00 25.40 79 ASN C CA 1
ATOM 5600 C C . ASN C 1 79 ? 13.837 28.156 110.802 1.00 25.09 79 ASN C C 1
ATOM 5601 O O . ASN C 1 79 ? 14.713 27.368 110.496 1.00 23.07 79 ASN C O 1
ATOM 5606 N N . GLN C 1 80 ? 13.824 29.436 110.414 1.00 26.07 80 GLN C N 1
ATOM 5607 C CA . GLN C 1 80 ? 14.847 30.026 109.580 1.00 24.56 80 GLN C CA 1
ATOM 5608 C C . GLN C 1 80 ? 16.223 29.981 110.226 1.00 24.84 80 GLN C C 1
ATOM 5609 O O . GLN C 1 80 ? 17.190 29.561 109.610 1.00 25.36 80 GLN C O 1
ATOM 5615 N N . THR C 1 81 ? 16.311 30.438 111.469 1.00 25.45 81 THR C N 1
ATOM 5616 C CA . THR C 1 81 ? 17.593 30.461 112.140 1.00 26.57 81 THR C CA 1
ATOM 5617 C C . THR C 1 81 ? 18.150 29.051 112.319 1.00 26.39 81 THR C C 1
ATOM 5618 O O . THR C 1 81 ? 19.365 28.858 112.261 1.00 27.26 81 THR C O 1
ATOM 5622 N N . ARG C 1 82 ? 17.272 28.076 112.540 1.00 26.66 82 ARG C N 1
ATOM 5623 C CA . ARG C 1 82 ? 17.733 26.691 112.694 1.00 26.26 82 ARG C CA 1
ATOM 5624 C C . ARG C 1 82 ? 18.311 26.217 111.360 1.00 26.35 82 ARG C C 1
ATOM 5625 O O . ARG C 1 82 ? 19.353 25.551 111.314 1.00 27.19 82 ARG C O 1
ATOM 5633 N N . GLN C 1 83 ? 17.668 26.577 110.252 1.00 28.44 83 GLN C N 1
ATOM 5634 C CA . GLN C 1 83 ? 18.214 26.167 108.958 1.00 27.95 83 GLN C CA 1
ATOM 5635 C C . GLN C 1 83 ? 19.519 26.888 108.656 1.00 29.00 83 GLN C C 1
ATOM 5636 O O . GLN C 1 83 ? 20.464 26.301 108.118 1.00 29.05 83 GLN C O 1
ATOM 5642 N N . VAL C 1 84 ? 19.596 28.161 109.034 1.00 26.14 84 VAL C N 1
ATOM 5643 C CA . VAL C 1 84 ? 20.802 28.915 108.792 1.00 24.32 84 VAL C CA 1
ATOM 5644 C C . VAL C 1 84 ? 21.951 28.310 109.560 1.00 24.92 84 VAL C C 1
ATOM 5645 O O . VAL C 1 84 ? 23.070 28.256 109.086 1.00 27.58 84 VAL C O 1
ATOM 5649 N N . ALA C 1 85 ? 21.670 27.878 110.774 1.00 24.76 85 ALA C N 1
ATOM 5650 C CA . ALA C 1 85 ? 22.686 27.276 111.598 1.00 26.69 85 ALA C CA 1
ATOM 5651 C C . ALA C 1 85 ? 23.229 25.954 110.985 1.00 26.33 85 ALA C C 1
ATOM 5652 O O . ALA C 1 85 ? 24.452 25.672 111.032 1.00 27.10 85 ALA C O 1
ATOM 5654 N N . ALA C 1 86 ? 22.343 25.140 110.435 1.00 25.19 86 ALA C N 1
ATOM 5655 C CA . ALA C 1 86 ? 22.798 23.854 109.856 1.00 26.82 86 ALA C CA 1
ATOM 5656 C C . ALA C 1 86 ? 23.575 24.092 108.545 1.00 28.04 86 ALA C C 1
ATOM 5657 O O . ALA C 1 86 ? 24.602 23.462 108.296 1.00 26.95 86 ALA C O 1
ATOM 5659 N N . VAL C 1 87 ? 23.077 25.008 107.718 1.00 29.83 87 VAL C N 1
ATOM 5660 C CA . VAL C 1 87 ? 23.760 25.338 106.469 1.00 30.42 87 VAL C CA 1
ATOM 5661 C C . VAL C 1 87 ? 25.138 25.884 106.791 1.00 31.42 87 VAL C C 1
ATOM 5662 O O . VAL C 1 87 ? 26.109 25.553 106.118 1.00 33.56 87 VAL C O 1
ATOM 5666 N N . ALA C 1 88 ? 25.234 26.736 107.813 1.00 30.46 88 ALA C N 1
ATOM 5667 C CA . ALA C 1 88 ? 26.537 27.286 108.199 1.00 30.24 88 ALA C CA 1
ATOM 5668 C C . ALA C 1 88 ? 27.531 26.177 108.552 1.00 29.78 88 ALA C C 1
ATOM 5669 O O . ALA C 1 88 ? 28.645 26.137 108.017 1.00 29.82 88 ALA C O 1
ATOM 5671 N N . ALA C 1 89 ? 27.150 25.306 109.490 1.00 27.95 89 ALA C N 1
ATOM 5672 C CA . ALA C 1 89 ? 28.022 24.205 109.903 1.00 29.19 89 ALA C CA 1
ATOM 5673 C C . ALA C 1 89 ? 28.452 23.390 108.672 1.00 30.46 89 ALA C C 1
ATOM 5674 O O . ALA C 1 89 ? 29.635 23.115 108.469 1.00 33.22 89 ALA C O 1
ATOM 5676 N N . HIS C 1 90 ? 27.492 23.028 107.841 1.00 30.70 90 HIS C N 1
ATOM 5677 C CA . HIS C 1 90 ? 27.777 22.254 106.645 1.00 31.90 90 HIS C CA 1
ATOM 5678 C C . HIS C 1 90 ? 28.823 22.909 105.719 1.00 35.14 90 HIS C C 1
ATOM 5679 O O . HIS C 1 90 ? 29.658 22.209 105.125 1.00 31.51 90 HIS C O 1
ATOM 5686 N N . LEU C 1 91 ? 28.774 24.243 105.609 1.00 32.89 91 LEU C N 1
ATOM 5687 C CA . LEU C 1 91 ? 29.675 24.984 104.739 1.00 34.62 91 LEU C CA 1
ATOM 5688 C C . LEU C 1 91 ? 31.006 25.319 105.379 1.00 35.27 91 LEU C C 1
ATOM 5689 O O . LEU C 1 91 ? 31.931 25.779 104.705 1.00 35.27 91 LEU C O 1
ATOM 5694 N N . GLY C 1 92 ? 31.109 25.091 106.680 1.00 34.43 92 GLY C N 1
ATOM 5695 C CA . GLY C 1 92 ? 32.341 25.396 107.370 1.00 35.14 92 GLY C CA 1
ATOM 5696 C C . GLY C 1 92 ? 32.361 26.862 107.762 1.00 36.18 92 GLY C C 1
ATOM 5697 O O . GLY C 1 92 ? 33.424 27.456 107.913 1.00 36.75 92 GLY C O 1
ATOM 5698 N N . MET C 1 93 ? 31.174 27.434 107.931 1.00 35.98 93 MET C N 1
ATOM 5699 C CA . MET C 1 93 ? 31.023 28.824 108.336 1.00 36.53 93 MET C CA 1
ATOM 5700 C C . MET C 1 93 ? 30.509 28.967 109.754 1.00 36.46 93 MET C C 1
ATOM 5701 O O . MET C 1 93 ? 29.755 28.119 110.253 1.00 36.42 93 MET C O 1
ATOM 5706 N N . LYS C 1 94 ? 30.917 30.050 110.411 1.00 35.68 94 LYS C N 1
ATOM 5707 C CA . LYS C 1 94 ? 30.442 30.314 111.751 1.00 33.98 94 LYS C CA 1
ATOM 5708 C C . LYS C 1 94 ? 29.019 30.827 111.602 1.00 31.54 94 LYS C C 1
ATOM 5709 O O . LYS C 1 94 ? 28.545 31.089 110.488 1.00 30.96 94 LYS C O 1
ATOM 5715 N N . CYS C 1 95 ? 28.325 30.963 112.718 1.00 29.86 95 CYS C N 1
ATOM 5716 C CA . CYS C 1 95 ? 26.960 31.445 112.663 1.00 28.39 95 CYS C CA 1
ATOM 5717 C C . CYS C 1 95 ? 26.546 32.169 113.929 1.00 28.76 95 CYS C C 1
ATOM 5718 O O . CYS C 1 95 ? 26.734 31.696 115.050 1.00 26.55 95 CYS C O 1
ATOM 5721 N N . VAL C 1 96 ? 25.997 33.361 113.741 1.00 29.43 96 VAL C N 1
ATOM 5722 C CA . VAL C 1 96 ? 25.517 34.133 114.869 1.00 27.42 96 VAL C CA 1
ATOM 5723 C C . VAL C 1 96 ? 24.018 34.330 114.641 1.00 25.06 96 VAL C C 1
ATOM 5724 O O . VAL C 1 96 ? 23.595 34.728 113.565 1.00 27.40 96 VAL C O 1
ATOM 5728 N N . LEU C 1 97 ? 23.217 34.042 115.644 1.00 25.03 97 LEU C N 1
ATOM 5729 C CA . LEU C 1 97 ? 21.757 34.215 115.507 1.00 25.22 97 LEU C CA 1
ATOM 5730 C C . LEU C 1 97 ? 21.241 35.167 116.579 1.00 26.73 97 LEU C C 1
ATOM 5731 O O . LEU C 1 97 ? 21.486 34.965 117.763 1.00 26.53 97 LEU C O 1
ATOM 5736 N N . VAL C 1 98 ? 20.532 36.211 116.150 1.00 28.87 98 VAL C N 1
ATOM 5737 C CA . VAL C 1 98 ? 19.942 37.188 117.062 1.00 29.80 98 VAL C CA 1
ATOM 5738 C C . VAL C 1 98 ? 18.492 36.748 117.276 1.00 29.38 98 VAL C C 1
ATOM 5739 O O . VAL C 1 98 ? 17.731 36.683 116.324 1.00 29.88 98 VAL C O 1
ATOM 5743 N N . GLN C 1 99 ? 18.112 36.433 118.516 1.00 28.06 99 GLN C N 1
ATOM 5744 C CA . GLN C 1 99 ? 16.757 35.978 118.775 1.00 28.87 99 GLN C CA 1
ATOM 5745 C C . GLN C 1 99 ? 16.069 36.622 119.968 1.00 28.81 99 GLN C C 1
ATOM 5746 O O . GLN C 1 99 ? 16.705 37.099 120.911 1.00 30.69 99 GLN C O 1
ATOM 5752 N N . GLU C 1 100 ? 14.751 36.608 119.927 1.00 29.74 100 GLU C N 1
ATOM 5753 C CA . GLU C 1 100 ? 13.965 37.207 120.982 1.00 32.72 100 GLU C CA 1
ATOM 5754 C C . GLU C 1 100 ? 12.601 36.567 120.925 1.00 32.11 100 GLU C C 1
ATOM 5755 O O . GLU C 1 100 ? 12.237 35.983 119.899 1.00 32.94 100 GLU C O 1
ATOM 5761 N N . ASN C 1 101 ? 11.854 36.633 122.018 1.00 32.07 101 ASN C N 1
ATOM 5762 C CA . ASN C 1 101 ? 10.521 36.060 121.974 1.00 32.86 101 ASN C CA 1
ATOM 5763 C C . ASN C 1 101 ? 9.650 37.009 121.160 1.00 33.29 101 ASN C C 1
ATOM 5764 O O . ASN C 1 101 ? 9.409 38.145 121.572 1.00 32.22 101 ASN C O 1
ATOM 5769 N N . TRP C 1 102 ? 9.202 36.546 119.993 1.00 32.46 102 TRP C N 1
ATOM 5770 C CA . TRP C 1 102 ? 8.349 37.345 119.139 1.00 32.10 102 TRP C CA 1
ATOM 5771 C C . TRP C 1 102 ? 6.922 36.907 119.253 1.00 31.37 102 TRP C C 1
ATOM 5772 O O . TRP C 1 102 ? 6.081 37.256 118.418 1.00 31.56 102 TRP C O 1
ATOM 5783 N N . VAL C 1 103 ? 6.629 36.141 120.288 1.00 28.94 103 VAL C N 1
ATOM 5784 C CA . VAL C 1 103 ? 5.266 35.680 120.459 1.00 28.69 103 VAL C CA 1
ATOM 5785 C C . VAL C 1 103 ? 4.780 35.976 121.865 1.00 30.45 103 VAL C C 1
ATOM 5786 O O . VAL C 1 103 ? 5.566 35.973 122.812 1.00 32.40 103 VAL C O 1
ATOM 5790 N N . ASN C 1 104 ? 3.487 36.254 122.012 1.00 31.23 104 ASN C N 1
ATOM 5791 C CA . ASN C 1 104 ? 2.937 36.475 123.350 1.00 30.92 104 ASN C CA 1
ATOM 5792 C C . ASN C 1 104 ? 2.604 35.063 123.835 1.00 29.68 104 ASN C C 1
ATOM 5793 O O . ASN C 1 104 ? 1.447 34.619 123.827 1.00 27.86 104 ASN C O 1
ATOM 5798 N N . TYR C 1 105 ? 3.651 34.368 124.254 1.00 28.76 105 TYR C N 1
ATOM 5799 C CA . TYR C 1 105 ? 3.547 32.975 124.675 1.00 28.57 105 TYR C CA 1
ATOM 5800 C C . TYR C 1 105 ? 4.712 32.717 125.642 1.00 29.33 105 TYR C C 1
ATOM 5801 O O . TYR C 1 105 ? 5.760 33.379 125.560 1.00 28.38 105 TYR C O 1
ATOM 5810 N N . SER C 1 106 ? 4.561 31.763 126.550 1.00 30.79 106 SER C N 1
ATOM 5811 C CA . SER C 1 106 ? 5.648 31.544 127.502 1.00 30.48 106 SER C CA 1
ATOM 5812 C C . SER C 1 106 ? 5.773 30.158 128.120 1.00 30.12 106 SER C C 1
ATOM 5813 O O . SER C 1 106 ? 5.877 30.012 129.338 1.00 30.99 106 SER C O 1
ATOM 5816 N N . ASP C 1 107 ? 5.824 29.150 127.267 1.00 29.74 107 ASP C N 1
ATOM 5817 C CA . ASP C 1 107 ? 5.949 27.787 127.714 1.00 27.33 107 ASP C CA 1
ATOM 5818 C C . ASP C 1 107 ? 7.272 27.542 128.468 1.00 27.29 107 ASP C C 1
ATOM 5819 O O . ASP C 1 107 ? 8.329 28.036 128.082 1.00 24.26 107 ASP C O 1
ATOM 5824 N N . ALA C 1 108 ? 7.213 26.735 129.525 1.00 27.11 108 ALA C N 1
ATOM 5825 C CA . ALA C 1 108 ? 8.394 26.459 130.330 1.00 25.18 108 ALA C CA 1
ATOM 5826 C C . ALA C 1 108 ? 9.669 26.052 129.599 1.00 26.39 108 ALA C C 1
ATOM 5827 O O . ALA C 1 108 ? 10.763 26.370 130.070 1.00 23.44 108 ALA C O 1
ATOM 5829 N N . VAL C 1 109 ? 9.555 25.335 128.473 1.00 26.45 109 VAL C N 1
ATOM 5830 C CA . VAL C 1 109 ? 10.737 24.893 127.756 1.00 25.61 109 VAL C CA 1
ATOM 5831 C C . VAL C 1 109 ? 10.887 25.502 126.364 1.00 26.63 109 VAL C C 1
ATOM 5832 O O . VAL C 1 109 ? 11.704 25.032 125.552 1.00 24.80 109 VAL C O 1
ATOM 5836 N N . TYR C 1 110 ? 10.147 26.590 126.120 1.00 25.79 110 TYR C N 1
ATOM 5837 C CA . TYR C 1 110 ? 10.127 27.264 124.805 1.00 24.90 110 TYR C CA 1
ATOM 5838 C C . TYR C 1 110 ? 11.507 27.545 124.169 1.00 25.48 110 TYR C C 1
ATOM 5839 O O . TYR C 1 110 ? 11.719 27.341 122.964 1.00 24.33 110 TYR C O 1
ATOM 5848 N N . ASP C 1 111 ? 12.456 27.982 124.980 1.00 25.14 111 ASP C N 1
ATOM 5849 C CA . ASP C 1 111 ? 13.801 28.297 124.490 1.00 24.63 111 ASP C CA 1
ATOM 5850 C C . ASP C 1 111 ? 14.832 27.183 124.628 1.00 24.90 111 ASP C C 1
ATOM 5851 O O . ASP C 1 111 ? 16.052 27.434 124.539 1.00 25.33 111 ASP C O 1
ATOM 5856 N N . ARG C 1 112 ? 14.380 25.943 124.805 1.00 24.92 112 ARG C N 1
ATOM 5857 C CA . ARG C 1 112 ? 15.332 24.850 124.979 1.00 25.59 112 ARG C CA 1
ATOM 5858 C C . ARG C 1 112 ? 14.931 23.541 124.293 1.00 24.57 112 ARG C C 1
ATOM 5859 O O . ARG C 1 112 ? 15.505 22.480 124.541 1.00 23.73 112 ARG C O 1
ATOM 5867 N N . VAL C 1 113 ? 13.926 23.626 123.439 1.00 25.81 113 VAL C N 1
ATOM 5868 C CA . VAL C 1 113 ? 13.468 22.466 122.679 1.00 24.92 113 VAL C CA 1
ATOM 5869 C C . VAL C 1 113 ? 13.278 22.902 121.214 1.00 25.37 113 VAL C C 1
ATOM 5870 O O . VAL C 1 113 ? 13.454 24.094 120.839 1.00 22.39 113 VAL C O 1
ATOM 5874 N N . GLY C 1 114 ? 12.974 21.935 120.365 1.00 22.48 114 GLY C N 1
ATOM 5875 C CA . GLY C 1 114 ? 12.755 22.273 118.962 1.00 22.26 114 GLY C CA 1
ATOM 5876 C C . GLY C 1 114 ? 13.849 22.967 118.181 1.00 21.93 114 GLY C C 1
ATOM 5877 O O . GLY C 1 114 ? 15.018 22.582 118.208 1.00 23.55 114 GLY C O 1
ATOM 5878 N N . ASN C 1 115 ? 13.472 24.031 117.482 1.00 23.31 115 ASN C N 1
ATOM 5879 C CA . ASN C 1 115 ? 14.415 24.728 116.642 1.00 22.14 115 ASN C CA 1
ATOM 5880 C C . ASN C 1 115 ? 15.614 25.321 117.316 1.00 23.90 115 ASN C C 1
ATOM 5881 O O . ASN C 1 115 ? 16.748 25.088 116.888 1.00 22.26 115 ASN C O 1
ATOM 5886 N N . ILE C 1 116 ? 15.390 26.063 118.395 1.00 24.40 116 ILE C N 1
ATOM 5887 C CA . ILE C 1 116 ? 16.507 26.700 119.046 1.00 23.73 116 ILE C CA 1
ATOM 5888 C C . ILE C 1 116 ? 17.479 25.693 119.671 1.00 21.82 116 ILE C C 1
ATOM 5889 O O . ILE C 1 116 ? 18.694 25.894 119.673 1.00 23.71 116 ILE C O 1
ATOM 5894 N N . GLN C 1 117 ? 16.959 24.578 120.156 1.00 25.65 117 GLN C N 1
ATOM 5895 C CA . GLN C 1 117 ? 17.838 23.546 120.713 1.00 23.14 117 GLN C CA 1
ATOM 5896 C C . GLN C 1 117 ? 18.801 23.083 119.625 1.00 22.30 117 GLN C C 1
ATOM 5897 O O . GLN C 1 117 ? 20.004 22.970 119.850 1.00 22.31 117 GLN C O 1
ATOM 5903 N N . MET C 1 118 ? 18.286 22.841 118.418 1.00 24.87 118 MET C N 1
ATOM 5904 C CA . MET C 1 118 ? 19.138 22.395 117.314 1.00 23.96 118 MET C CA 1
ATOM 5905 C C . MET C 1 118 ? 20.183 23.433 116.933 1.00 25.77 118 MET C C 1
ATOM 5906 O O . MET C 1 118 ? 21.357 23.101 116.685 1.00 24.67 118 MET C O 1
ATOM 5911 N N . SER C 1 119 ? 19.769 24.699 116.881 1.00 25.19 119 SER C N 1
ATOM 5912 C CA . SER C 1 119 ? 20.728 25.740 116.533 1.00 24.41 119 SER C CA 1
ATOM 5913 C C . SER C 1 119 ? 21.919 25.726 117.499 1.00 22.88 119 SER C C 1
ATOM 5914 O O . SER C 1 119 ? 23.052 25.881 117.090 1.00 23.50 119 SER C O 1
ATOM 5917 N N . ARG C 1 120 ? 21.663 25.538 118.788 1.00 25.31 120 ARG C N 1
ATOM 5918 C CA . ARG C 1 120 ? 22.768 25.482 119.744 1.00 25.59 120 ARG C CA 1
ATOM 5919 C C . ARG C 1 120 ? 23.627 24.229 119.510 1.00 26.31 120 ARG C C 1
ATOM 5920 O O . ARG C 1 120 ? 24.871 24.301 119.531 1.00 26.95 120 ARG C O 1
ATOM 5928 N N . ILE C 1 121 ? 22.989 23.080 119.289 1.00 25.56 121 ILE C N 1
ATOM 5929 C CA . ILE C 1 121 ? 23.773 21.862 119.049 1.00 25.99 121 ILE C CA 1
ATOM 5930 C C . ILE C 1 121 ? 24.592 22.019 117.776 1.00 25.85 121 ILE C C 1
ATOM 5931 O O . ILE C 1 121 ? 25.740 21.594 117.717 1.00 26.09 121 ILE C O 1
ATOM 5936 N N . LEU C 1 122 ? 24.009 22.682 116.772 1.00 28.46 122 LEU C N 1
ATOM 5937 C CA . LEU C 1 122 ? 24.696 22.928 115.501 1.00 28.41 122 LEU C CA 1
ATOM 5938 C C . LEU C 1 122 ? 25.887 23.903 115.617 1.00 28.90 122 LEU C C 1
ATOM 5939 O O . LEU C 1 122 ? 26.577 24.178 114.635 1.00 28.08 122 LEU C O 1
ATOM 5944 N N . GLY C 1 123 ? 26.115 24.429 116.814 1.00 28.28 123 GLY C N 1
ATOM 5945 C CA . GLY C 1 123 ? 27.240 25.320 117.012 1.00 27.74 123 GLY C CA 1
ATOM 5946 C C . GLY C 1 123 ? 27.023 26.812 116.774 1.00 28.77 123 GLY C C 1
ATOM 5947 O O . GLY C 1 123 ? 27.994 27.546 116.770 1.00 24.60 123 GLY C O 1
ATOM 5948 N N . ALA C 1 124 ? 25.788 27.268 116.577 1.00 26.54 124 ALA C N 1
ATOM 5949 C CA . ALA C 1 124 ? 25.568 28.711 116.377 1.00 27.60 124 ALA C CA 1
ATOM 5950 C C . ALA C 1 124 ? 25.711 29.459 117.695 1.00 28.00 124 ALA C C 1
ATOM 5951 O O . ALA C 1 124 ? 25.574 28.903 118.783 1.00 28.39 124 ALA C O 1
ATOM 5953 N N . ASP C 1 125 ? 26.010 30.738 117.576 1.00 29.27 125 ASP C N 1
ATOM 5954 C CA . ASP C 1 125 ? 26.125 31.607 118.726 1.00 29.52 125 ASP C CA 1
ATOM 5955 C C . ASP C 1 125 ? 24.720 32.149 118.800 1.00 28.70 125 ASP C C 1
ATOM 5956 O O . ASP C 1 125 ? 24.358 33.057 118.057 1.00 29.55 125 ASP C O 1
ATOM 5961 N N . VAL C 1 126 ? 23.912 31.546 119.660 1.00 29.12 126 VAL C N 1
ATOM 5962 C CA . VAL C 1 126 ? 22.515 31.928 119.827 1.00 27.83 126 VAL C CA 1
ATOM 5963 C C . VAL C 1 126 ? 22.405 33.042 120.880 1.00 28.89 126 VAL C C 1
ATOM 5964 O O . VAL C 1 126 ? 22.479 32.797 122.084 1.00 26.64 126 VAL C O 1
ATOM 5968 N N . ARG C 1 127 ? 22.263 34.273 120.411 1.00 29.44 127 ARG C N 1
ATOM 5969 C CA . ARG C 1 127 ? 22.154 35.418 121.316 1.00 30.33 127 ARG C CA 1
ATOM 5970 C C . ARG C 1 127 ? 20.682 35.703 121.533 1.00 31.15 127 ARG C C 1
ATOM 5971 O O . ARG C 1 127 ? 20.081 36.476 120.789 1.00 32.01 127 ARG C O 1
ATOM 5979 N N . LEU C 1 128 ? 20.113 35.036 122.534 1.00 30.84 128 LEU C N 1
ATOM 5980 C CA . LEU C 1 128 ? 18.699 35.149 122.883 1.00 33.27 128 LEU C CA 1
ATOM 5981 C C . LEU C 1 128 ? 18.612 36.201 123.967 1.00 33.48 128 LEU C C 1
ATOM 5982 O O . LEU C 1 128 ? 19.181 36.030 125.038 1.00 34.87 128 LEU C O 1
ATOM 5987 N N . VAL C 1 129 ? 17.890 37.278 123.698 1.00 34.49 129 VAL C N 1
ATOM 5988 C CA . VAL C 1 129 ? 17.767 38.369 124.659 1.00 34.59 129 VAL C CA 1
ATOM 5989 C C . VAL C 1 129 ? 16.537 38.223 125.560 1.00 35.36 129 VAL C C 1
ATOM 5990 O O . VAL C 1 129 ? 15.549 37.598 125.170 1.00 34.13 129 VAL C O 1
ATOM 5994 N N . PRO C 1 130 ? 16.588 38.797 126.783 1.00 35.84 130 PRO C N 1
ATOM 5995 C CA . PRO C 1 130 ? 15.478 38.742 127.751 1.00 35.92 130 PRO C CA 1
ATOM 5996 C C . PRO C 1 130 ? 14.271 39.502 127.219 1.00 36.22 130 PRO C C 1
ATOM 5997 O O . PRO C 1 130 ? 14.419 40.339 126.319 1.00 34.71 130 PRO C O 1
ATOM 6001 N N . ASP C 1 131 ? 13.089 39.251 127.784 1.00 35.19 131 ASP C N 1
ATOM 6002 C CA . ASP C 1 131 ? 11.905 39.961 127.311 1.00 38.96 131 ASP C CA 1
ATOM 6003 C C . ASP C 1 131 ? 12.097 41.448 127.540 1.00 41.54 131 ASP C C 1
ATOM 6004 O O . ASP C 1 131 ? 12.822 41.855 128.453 1.00 42.28 131 ASP C O 1
ATOM 6009 N N . GLY C 1 132 ? 11.438 42.249 126.708 1.00 44.82 132 GLY C N 1
ATOM 6010 C CA . GLY C 1 132 ? 11.520 43.693 126.839 1.00 48.14 132 GLY C CA 1
ATOM 6011 C C . GLY C 1 132 ? 12.778 44.335 126.288 1.00 50.17 132 GLY C C 1
ATOM 6012 O O . GLY C 1 132 ? 12.898 45.564 126.274 1.00 51.29 132 GLY C O 1
ATOM 6013 N N . PHE C 1 133 ? 13.716 43.510 125.838 1.00 49.95 133 PHE C N 1
ATOM 6014 C CA . PHE C 1 133 ? 14.971 44.012 125.297 1.00 50.26 133 PHE C CA 1
ATOM 6015 C C . PHE C 1 133 ? 14.686 44.762 124.001 1.00 50.21 133 PHE C C 1
ATOM 6016 O O . PHE C 1 133 ? 15.140 45.894 123.806 1.00 50.88 133 PHE C O 1
ATOM 6024 N N . ASP C 1 134 ? 13.916 44.112 123.133 1.00 48.58 134 ASP C N 1
ATOM 6025 C CA . ASP C 1 134 ? 13.526 44.648 121.832 1.00 48.11 134 ASP C CA 1
ATOM 6026 C C . ASP C 1 134 ? 14.716 44.795 120.873 1.00 47.69 134 ASP C C 1
ATOM 6027 O O . ASP C 1 134 ? 15.245 45.895 120.660 1.00 45.82 134 ASP C O 1
ATOM 6032 N N . ILE C 1 135 ? 15.109 43.674 120.276 1.00 45.80 135 ILE C N 1
ATOM 6033 C CA . ILE C 1 135 ? 16.220 43.656 119.342 1.00 46.49 135 ILE C CA 1
ATOM 6034 C C . ILE C 1 135 ? 15.918 44.524 118.120 1.00 48.23 135 ILE C C 1
ATOM 6035 O O . ILE C 1 135 ? 16.741 45.342 117.708 1.00 49.04 135 ILE C O 1
ATOM 6040 N N . GLY C 1 136 ? 14.728 44.349 117.560 1.00 49.42 136 GLY C N 1
ATOM 6041 C CA . GLY C 1 136 ? 14.338 45.100 116.384 1.00 53.52 136 GLY C CA 1
ATOM 6042 C C . GLY C 1 136 ? 14.410 46.603 116.562 1.00 55.47 136 GLY C C 1
ATOM 6043 O O . GLY C 1 136 ? 14.566 47.332 115.580 1.00 57.25 136 GLY C O 1
ATOM 6044 N N . PHE C 1 137 ? 14.288 47.063 117.807 1.00 56.10 137 PHE C N 1
ATOM 6045 C CA . PHE C 1 137 ? 14.340 48.484 118.117 1.00 55.62 137 PHE C CA 1
ATOM 6046 C C . PHE C 1 137 ? 15.771 48.942 118.307 1.00 55.38 137 PHE C C 1
ATOM 6047 O O . PHE C 1 137 ? 16.170 49.962 117.756 1.00 56.56 137 PHE C O 1
ATOM 6055 N N . ARG C 1 138 ? 16.541 48.202 119.099 1.00 54.06 138 ARG C N 1
ATOM 6056 C CA . ARG C 1 138 ? 17.936 48.564 119.334 1.00 51.49 138 ARG C CA 1
ATOM 6057 C C . ARG C 1 138 ? 18.778 48.243 118.106 1.00 49.20 138 ARG C C 1
ATOM 6058 O O . ARG C 1 138 ? 19.960 48.580 118.042 1.00 48.25 138 ARG C O 1
ATOM 6066 N N . ARG C 1 139 ? 18.162 47.593 117.131 1.00 47.06 139 ARG C N 1
ATOM 6067 C CA . ARG C 1 139 ? 18.876 47.199 115.933 1.00 46.07 139 ARG C CA 1
ATOM 6068 C C . ARG C 1 139 ? 20.054 46.285 116.355 1.00 46.21 139 ARG C C 1
ATOM 6069 O O . ARG C 1 139 ? 21.219 46.509 116.004 1.00 44.57 139 ARG C O 1
ATOM 6077 N N . SER C 1 140 ? 19.742 45.263 117.140 1.00 45.30 140 SER C N 1
ATOM 6078 C CA . SER C 1 140 ? 20.760 44.316 117.574 1.00 45.45 140 SER C CA 1
ATOM 6079 C C . SER C 1 140 ? 21.303 43.588 116.344 1.00 44.34 140 SER C C 1
ATOM 6080 O O . SER C 1 140 ? 22.444 43.107 116.326 1.00 43.39 140 SER C O 1
ATOM 6083 N N . TRP C 1 141 ? 20.474 43.539 115.308 1.00 43.20 141 TRP C N 1
ATOM 6084 C CA . TRP C 1 141 ? 20.832 42.925 114.034 1.00 44.23 141 TRP C CA 1
ATOM 6085 C C . TRP C 1 141 ? 22.199 43.456 113.594 1.00 43.59 141 TRP C C 1
ATOM 6086 O O . TRP C 1 141 ? 23.150 42.681 113.414 1.00 41.60 141 TRP C O 1
ATOM 6097 N N . GLU C 1 142 ? 22.294 44.781 113.444 1.00 41.88 142 GLU C N 1
ATOM 6098 C CA . GLU C 1 142 ? 23.532 45.442 113.035 1.00 40.74 142 GLU C CA 1
ATOM 6099 C C . GLU C 1 142 ? 24.675 45.247 114.021 1.00 39.12 142 GLU C C 1
ATOM 6100 O O . GLU C 1 142 ? 25.825 45.068 113.612 1.00 39.20 142 GLU C O 1
ATOM 6106 N N . ASP C 1 143 ? 24.385 45.296 115.317 1.00 39.59 143 ASP C N 1
ATOM 6107 C CA . ASP C 1 143 ? 25.452 45.106 116.307 1.00 40.70 143 ASP C CA 1
ATOM 6108 C C . ASP C 1 143 ? 26.112 43.738 116.145 1.00 39.37 143 ASP C C 1
ATOM 6109 O O . ASP C 1 143 ? 27.335 43.597 116.316 1.00 38.21 143 ASP C O 1
ATOM 6114 N N . ALA C 1 144 ? 25.298 42.730 115.837 1.00 37.43 144 ALA C N 1
ATOM 6115 C CA . ALA C 1 144 ? 25.819 41.379 115.633 1.00 35.63 144 ALA C CA 1
ATOM 6116 C C . ALA C 1 144 ? 26.720 41.407 114.398 1.00 34.94 144 ALA C C 1
ATOM 6117 O O . ALA C 1 144 ? 27.835 40.879 114.427 1.00 35.77 144 ALA C O 1
ATOM 6119 N N . LEU C 1 145 ? 26.258 42.027 113.314 1.00 35.27 145 LEU C N 1
ATOM 6120 C CA . LEU C 1 145 ? 27.090 42.099 112.116 1.00 36.35 145 LEU C CA 1
ATOM 6121 C C . LEU C 1 145 ? 28.408 42.809 112.453 1.00 38.40 145 LEU C C 1
ATOM 6122 O O . LEU C 1 145 ? 29.493 42.367 112.060 1.00 39.31 145 LEU C O 1
ATOM 6127 N N . GLU C 1 146 ? 28.329 43.911 113.197 1.00 42.13 146 GLU C N 1
ATOM 6128 C CA . GLU C 1 146 ? 29.549 44.635 113.583 1.00 44.34 146 GLU C CA 1
ATOM 6129 C C . GLU C 1 146 ? 30.483 43.778 114.421 1.00 44.35 146 GLU C C 1
ATOM 6130 O O . GLU C 1 146 ? 31.693 43.768 114.190 1.00 46.71 146 GLU C O 1
ATOM 6136 N N . SER C 1 147 ? 29.932 43.072 115.407 1.00 43.48 147 SER C N 1
ATOM 6137 C CA . SER C 1 147 ? 30.758 42.241 116.289 1.00 44.66 147 SER C CA 1
ATOM 6138 C C . SER C 1 147 ? 31.504 41.151 115.551 1.00 44.08 147 SER C C 1
ATOM 6139 O O . SER C 1 147 ? 32.551 40.704 116.008 1.00 45.00 147 SER C O 1
ATOM 6142 N N . VAL C 1 148 ? 30.956 40.693 114.433 1.00 43.59 148 VAL C N 1
ATOM 6143 C CA . VAL C 1 148 ? 31.629 39.668 113.659 1.00 42.94 148 VAL C CA 1
ATOM 6144 C C . VAL C 1 148 ? 32.871 40.310 113.049 1.00 44.66 148 VAL C C 1
ATOM 6145 O O . VAL C 1 148 ? 33.965 39.780 113.164 1.00 44.38 148 VAL C O 1
ATOM 6149 N N . ARG C 1 149 ? 32.694 41.460 112.406 1.00 47.37 149 ARG C N 1
ATOM 6150 C CA . ARG C 1 14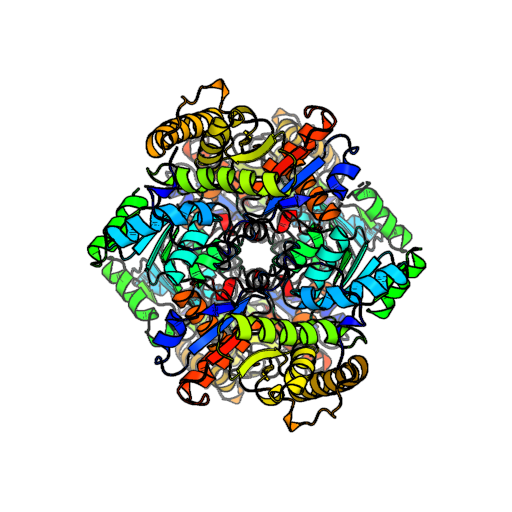9 ? 33.808 42.167 111.776 1.00 50.09 149 ARG C CA 1
ATOM 6151 C C . ARG C 1 149 ? 34.831 42.500 112.857 1.00 52.44 149 ARG C C 1
ATOM 6152 O O . ARG C 1 149 ? 36.032 42.215 112.727 1.00 52.42 149 ARG C O 1
ATOM 6160 N N . ALA C 1 150 ? 34.326 43.109 113.926 1.00 54.03 150 ALA C N 1
ATOM 6161 C CA . ALA C 1 150 ? 35.138 43.492 115.066 1.00 55.13 150 ALA C CA 1
ATOM 6162 C C . ALA C 1 150 ? 36.032 42.334 115.478 1.00 55.90 150 ALA C C 1
ATOM 6163 O O . ALA C 1 150 ? 37.185 42.535 115.860 1.00 56.37 150 ALA C O 1
ATOM 6165 N N . ALA C 1 151 ? 35.499 41.118 115.400 1.00 55.32 151 ALA C N 1
ATOM 6166 C CA . ALA C 1 151 ? 36.263 39.938 115.780 1.00 53.96 151 ALA C CA 1
ATOM 6167 C C . ALA C 1 151 ? 37.049 39.352 114.619 1.00 53.27 151 ALA C C 1
ATOM 6168 O O . ALA C 1 151 ? 37.464 38.200 114.664 1.00 53.83 151 ALA C O 1
ATOM 6170 N N . GLY C 1 152 ? 37.234 40.137 113.568 1.00 52.98 152 GLY C N 1
ATOM 6171 C CA . GLY C 1 152 ? 38.014 39.669 112.435 1.00 53.00 152 GLY C CA 1
ATOM 6172 C C . GLY C 1 152 ? 37.351 38.714 111.470 1.00 51.62 152 GLY C C 1
ATOM 6173 O O . GLY C 1 152 ? 38.024 38.007 110.726 1.00 52.72 152 GLY C O 1
ATOM 6174 N N . GLY C 1 153 ? 36.028 38.680 111.476 1.00 50.26 153 GLY C N 1
ATOM 6175 C CA . GLY C 1 153 ? 35.336 37.797 110.560 1.00 46.85 153 GLY C CA 1
ATOM 6176 C C . GLY C 1 153 ? 34.632 38.634 109.519 1.00 45.32 153 GLY C C 1
ATOM 6177 O O . GLY C 1 153 ? 34.660 39.871 109.575 1.00 45.38 153 GLY C O 1
ATOM 6178 N N . LYS C 1 154 ? 34.018 37.977 108.547 1.00 42.58 154 LYS C N 1
ATOM 6179 C CA . LYS C 1 154 ? 33.285 38.705 107.522 1.00 41.25 154 LYS C CA 1
ATOM 6180 C C . LYS C 1 154 ? 31.894 38.089 107.479 1.00 38.98 154 LYS C C 1
ATOM 6181 O O . LYS C 1 154 ? 31.702 36.981 106.985 1.00 40.17 154 LYS C O 1
ATOM 6187 N N . PRO C 1 155 ? 30.903 38.798 108.022 1.00 38.23 155 PRO C N 1
ATOM 6188 C CA . PRO C 1 155 ? 29.525 38.304 108.052 1.00 35.92 155 PRO C CA 1
ATOM 6189 C C . PRO C 1 155 ? 28.721 38.435 106.772 1.00 35.48 155 PRO C C 1
ATOM 6190 O O . PRO C 1 155 ? 28.896 39.385 106.008 1.00 33.47 155 PRO C O 1
ATOM 6194 N N . TYR C 1 156 ? 27.818 37.480 106.557 1.00 34.36 156 TYR C N 1
ATOM 6195 C CA . TYR C 1 156 ? 26.909 37.533 105.430 1.00 33.14 156 TYR C CA 1
ATOM 6196 C C . TYR C 1 156 ? 25.550 37.737 106.097 1.00 35.50 156 TYR C C 1
ATOM 6197 O O . TYR C 1 156 ? 25.069 36.879 106.856 1.00 33.96 156 TYR C O 1
ATOM 6206 N N . ALA C 1 157 ? 24.930 38.879 105.829 1.00 34.98 157 ALA C N 1
ATOM 6207 C CA . ALA C 1 157 ? 23.657 39.209 106.454 1.00 36.81 157 ALA C CA 1
ATOM 6208 C C . ALA C 1 157 ? 22.439 38.554 105.838 1.00 36.14 157 ALA C C 1
ATOM 6209 O O . ALA C 1 157 ? 22.156 38.741 104.664 1.00 36.77 157 ALA C O 1
ATOM 6211 N N . ILE C 1 158 ? 21.701 37.810 106.655 1.00 35.44 158 ILE C N 1
ATOM 6212 C CA . ILE C 1 158 ? 20.483 37.138 106.202 1.00 34.37 158 ILE C CA 1
ATOM 6213 C C . ILE C 1 158 ? 19.293 37.650 107.028 1.00 34.13 158 ILE C C 1
ATOM 6214 O O . ILE C 1 158 ? 19.132 37.273 108.181 1.00 33.73 158 ILE C O 1
ATOM 6219 N N . PRO C 1 159 ? 18.423 38.492 106.432 1.00 33.95 159 PRO C N 1
ATOM 6220 C CA . PRO C 1 159 ? 17.254 39.064 107.115 1.00 33.39 159 PRO C CA 1
ATOM 6221 C C . PRO C 1 159 ? 16.222 38.041 107.537 1.00 31.63 159 PRO C C 1
ATOM 6222 O O . PRO C 1 159 ? 16.260 36.891 107.100 1.00 28.91 159 PRO C O 1
ATOM 6226 N N . ALA C 1 160 ? 15.267 38.491 108.346 1.00 31.96 160 ALA C N 1
ATOM 6227 C CA . ALA C 1 160 ? 14.194 37.626 108.834 1.00 33.00 160 ALA C CA 1
ATOM 6228 C C . ALA C 1 160 ? 13.552 36.833 107.703 1.00 33.80 160 ALA C C 1
ATOM 6229 O O . ALA C 1 160 ? 13.124 37.396 106.696 1.00 33.75 160 ALA C O 1
ATOM 6231 N N . GLY C 1 161 ? 13.484 35.520 107.879 1.00 33.33 161 GLY C N 1
ATOM 6232 C CA . GLY C 1 161 ? 12.882 34.672 106.870 1.00 33.79 161 GLY C CA 1
ATOM 6233 C C . GLY C 1 161 ? 13.570 34.645 105.525 1.00 35.04 161 GLY C C 1
ATOM 6234 O O . GLY C 1 161 ? 13.076 33.997 104.603 1.00 35.57 161 GLY C O 1
ATOM 6235 N N . CYS C 1 162 ? 14.707 35.320 105.401 1.00 38.23 162 CYS C N 1
ATOM 6236 C CA . CYS C 1 162 ? 15.420 35.365 104.125 1.00 40.73 162 CYS C CA 1
ATOM 6237 C C . CYS C 1 162 ? 14.688 36.235 103.099 1.00 41.09 162 CYS C C 1
ATOM 6238 O O . CYS C 1 162 ? 15.240 36.555 102.048 1.00 44.40 162 CYS C O 1
ATOM 6241 N N . SER C 1 163 ? 13.460 36.625 103.404 1.00 38.72 163 SER C N 1
ATOM 6242 C CA . SER C 1 163 ? 12.651 37.358 102.442 1.00 39.71 163 SER C CA 1
ATOM 6243 C C . SER C 1 163 ? 13.126 38.688 101.874 1.00 42.12 163 SER C C 1
ATOM 6244 O O . SER C 1 163 ? 13.483 38.762 100.685 1.00 41.41 163 SER C O 1
ATOM 6247 N N . ASP C 1 164 ? 13.120 39.730 102.702 1.00 42.71 164 ASP C N 1
ATOM 6248 C CA . ASP C 1 164 ? 13.522 41.052 102.239 1.00 44.97 164 ASP C CA 1
ATOM 6249 C C . ASP C 1 164 ? 15.010 41.108 101.968 1.00 44.34 164 ASP C C 1
ATOM 6250 O O . ASP C 1 164 ? 15.772 41.785 102.660 1.00 45.73 164 ASP C O 1
ATOM 6255 N N . HIS C 1 165 ? 15.405 40.383 100.939 1.00 43.42 165 HIS C N 1
ATOM 6256 C CA . HIS C 1 165 ? 16.786 40.278 100.513 1.00 41.07 165 HIS C CA 1
ATOM 6257 C C . HIS C 1 165 ? 16.679 40.156 98.996 1.00 41.06 165 HIS C C 1
ATOM 6258 O O . HIS C 1 165 ? 15.775 39.485 98.490 1.00 40.42 165 HIS C O 1
ATOM 6265 N N . PRO C 1 166 ? 17.596 40.800 98.257 1.00 40.68 166 PRO C N 1
ATOM 6266 C CA . PRO C 1 166 ? 17.620 40.784 96.789 1.00 40.95 166 PRO C CA 1
ATOM 6267 C C . PRO C 1 166 ? 17.530 39.387 96.163 1.00 40.24 166 PRO C C 1
ATOM 6268 O O . PRO C 1 166 ? 16.954 39.229 95.085 1.00 39.98 166 PRO C O 1
ATOM 6272 N N . LEU C 1 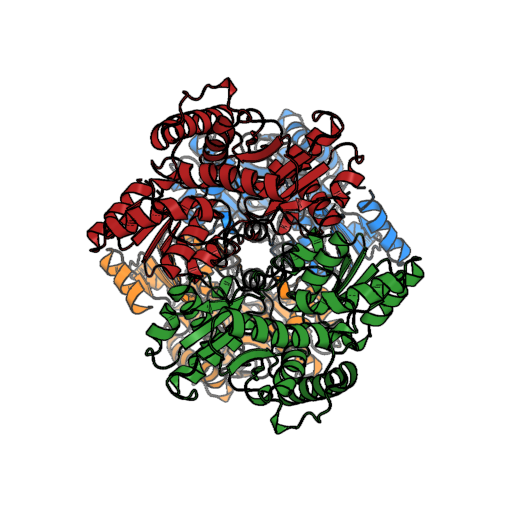167 ? 18.090 38.381 96.830 1.00 37.93 167 LEU C N 1
ATOM 6273 C CA . LEU C 1 167 ? 18.071 37.021 96.289 1.00 37.72 167 LEU C CA 1
ATOM 6274 C C . LEU C 1 167 ? 17.031 36.126 96.982 1.00 38.26 167 LEU C C 1
ATOM 6275 O O . LEU C 1 167 ? 16.819 34.962 96.608 1.00 39.67 167 LEU C O 1
ATOM 6280 N N . GLY C 1 168 ? 16.354 36.694 97.970 1.00 36.52 168 GLY C N 1
ATOM 6281 C CA . GLY C 1 168 ? 15.375 35.960 98.746 1.00 35.22 168 GLY C CA 1
ATOM 6282 C C . GLY C 1 168 ? 14.183 35.335 98.055 1.00 34.42 168 GLY C C 1
ATOM 6283 O O . GLY C 1 168 ? 13.595 34.399 98.594 1.00 34.01 168 GLY C O 1
ATOM 6284 N N . GLY C 1 169 ? 13.821 35.822 96.874 1.00 33.20 169 GLY C N 1
ATOM 6285 C CA . GLY C 1 169 ? 12.665 35.251 96.199 1.00 32.89 169 GLY C CA 1
ATOM 6286 C C . GLY C 1 169 ? 12.976 34.279 95.072 1.00 31.12 169 GLY C C 1
ATOM 6287 O O . GLY C 1 169 ? 12.060 33.700 94.490 1.00 30.89 169 GLY C O 1
ATOM 6288 N N . LEU C 1 170 ? 14.254 34.086 94.773 1.00 30.30 170 LEU C N 1
ATOM 6289 C CA . LEU C 1 170 ? 14.660 33.207 93.686 1.00 30.67 170 LEU C CA 1
ATOM 6290 C C . LEU C 1 170 ? 14.370 31.726 93.934 1.00 32.02 170 LEU C C 1
ATOM 6291 O O . LEU C 1 170 ? 13.999 31.004 93.030 1.00 34.08 170 LEU C O 1
ATOM 6296 N N . GLY C 1 171 ? 14.561 31.275 95.160 1.00 31.55 171 GLY C N 1
ATOM 6297 C CA . GLY C 1 171 ? 14.335 29.873 95.438 1.00 32.70 171 GLY C CA 1
ATOM 6298 C C . GLY C 1 171 ? 12.951 29.437 95.023 1.00 31.71 171 GLY C C 1
ATOM 6299 O O . GLY C 1 171 ? 12.798 28.416 94.347 1.00 31.97 171 GLY C O 1
ATOM 6300 N N . PHE C 1 172 ? 11.938 30.208 95.389 1.00 31.59 172 PHE C N 1
ATOM 6301 C CA . PHE C 1 172 ? 10.606 29.791 95.040 1.00 30.15 172 PHE C CA 1
ATOM 6302 C C . PHE C 1 172 ? 10.128 30.092 93.625 1.00 33.03 172 PHE C C 1
ATOM 6303 O O . PHE C 1 172 ? 9.016 29.713 93.241 1.00 32.95 172 PHE C O 1
ATOM 6311 N N . VAL C 1 173 ? 10.957 30.779 92.844 1.00 33.97 173 VAL C N 1
ATOM 6312 C CA . VAL C 1 173 ? 10.611 30.945 91.445 1.00 34.88 173 VAL C CA 1
ATOM 6313 C C . VAL C 1 173 ? 11.036 29.533 90.962 1.00 35.04 173 VAL C C 1
ATOM 6314 O O . VAL C 1 173 ? 10.359 28.892 90.168 1.00 35.72 173 VAL C O 1
ATOM 6318 N N . GLY C 1 174 ? 12.174 29.064 91.469 1.00 37.01 174 GLY C N 1
ATOM 6319 C CA . GLY C 1 174 ? 12.664 27.741 91.107 1.00 37.20 174 GLY C CA 1
ATOM 6320 C C . GLY C 1 174 ? 11.602 26.692 91.413 1.00 36.43 174 GLY C C 1
ATOM 6321 O O . GLY C 1 174 ? 11.458 25.696 90.691 1.00 38.68 174 GLY C O 1
ATOM 6322 N N . PHE C 1 175 ? 10.863 26.914 92.493 1.00 35.44 175 PHE C N 1
ATOM 6323 C CA . PHE C 1 175 ? 9.795 26.015 92.905 1.00 35.10 175 PHE C CA 1
ATOM 6324 C C . PHE C 1 175 ? 8.767 25.877 91.774 1.00 35.54 175 PHE C C 1
ATOM 6325 O O . PHE C 1 175 ? 8.428 24.755 91.386 1.00 33.00 175 PHE C O 1
ATOM 6333 N N . ALA C 1 176 ? 8.302 26.999 91.221 1.00 35.46 176 ALA C N 1
ATOM 6334 C CA . ALA C 1 176 ? 7.293 26.951 90.149 1.00 38.11 176 ALA C CA 1
ATOM 6335 C C . ALA C 1 176 ? 7.763 26.159 88.932 1.00 37.65 176 ALA C C 1
ATOM 6336 O O . ALA C 1 176 ? 6.989 25.425 88.322 1.00 38.34 176 ALA C O 1
ATOM 6338 N N . GLU C 1 177 ? 9.031 26.337 88.589 1.00 38.52 177 GLU C N 1
ATOM 6339 C CA . GLU C 1 177 ? 9.674 25.670 87.473 1.00 40.01 177 GLU C CA 1
ATOM 6340 C C . GLU C 1 177 ? 9.701 24.164 87.756 1.00 40.03 177 GLU C C 1
ATOM 6341 O O . GLU C 1 177 ? 9.293 23.343 86.931 1.00 36.90 177 GLU C O 1
ATOM 6347 N N . GLU C 1 178 ? 10.213 23.821 88.936 1.00 38.01 178 GLU C N 1
ATOM 6348 C CA . GLU C 1 178 ? 10.305 22.436 89.369 1.00 37.75 178 GLU C CA 1
ATOM 6349 C C . GLU C 1 178 ? 8.920 21.812 89.246 1.00 36.79 178 GLU C C 1
ATOM 6350 O O . GLU C 1 178 ? 8.761 20.711 88.707 1.00 38.27 178 GLU C O 1
ATOM 6356 N N . VAL C 1 179 ? 7.916 22.532 89.724 1.00 35.86 179 VAL C N 1
ATOM 6357 C CA . VAL C 1 179 ? 6.537 22.065 89.643 1.00 33.20 179 VAL C CA 1
ATOM 6358 C C . VAL C 1 179 ? 6.135 21.858 88.176 1.00 38.11 179 VAL C C 1
ATOM 6359 O O . VAL C 1 179 ? 5.401 20.901 87.850 1.00 38.11 179 VAL C O 1
ATOM 6363 N N . ARG C 1 180 ? 6.615 22.723 87.277 1.00 37.88 180 ARG C N 1
ATOM 6364 C CA . ARG C 1 180 ? 6.264 22.535 85.865 1.00 39.50 180 ARG C CA 1
ATOM 6365 C C . ARG C 1 180 ? 6.855 21.229 85.368 1.00 38.53 180 ARG C C 1
ATOM 6366 O O . ARG C 1 180 ? 6.163 20.441 84.737 1.00 39.04 180 ARG C O 1
ATOM 6374 N N . ALA C 1 181 ? 8.125 20.991 85.690 1.00 38.68 181 ALA C N 1
ATOM 6375 C CA . ALA C 1 181 ? 8.815 19.772 85.274 1.00 38.91 181 ALA C CA 1
ATOM 6376 C C . ALA C 1 181 ? 8.163 18.522 85.835 1.00 40.39 181 ALA C C 1
ATOM 6377 O O . ALA C 1 181 ? 8.131 17.484 85.173 1.00 42.20 181 ALA C O 1
ATOM 6379 N N . GLN C 1 182 ? 7.651 18.595 87.058 1.00 40.80 182 GLN C N 1
ATOM 6380 C CA . GLN C 1 182 ? 6.985 17.433 87.644 1.00 40.36 182 GLN C CA 1
ATOM 6381 C C . GLN C 1 182 ? 5.595 17.270 87.022 1.00 40.65 182 GLN C C 1
ATOM 6382 O O . GLN C 1 182 ? 5.114 16.146 86.839 1.00 39.09 182 GLN C O 1
ATOM 6388 N N . GLU C 1 183 ? 4.944 18.381 86.704 1.00 39.74 183 GLU C N 1
ATOM 6389 C CA . GLU C 1 183 ? 3.615 18.302 86.097 1.00 41.77 183 GLU C CA 1
ATOM 6390 C C . GLU C 1 183 ? 3.726 17.637 84.726 1.00 44.09 183 GLU C C 1
ATOM 6391 O O . GLU C 1 183 ? 2.745 17.095 84.214 1.00 44.47 183 GLU C O 1
ATOM 6397 N N . ALA C 1 184 ? 4.923 17.702 84.144 1.00 44.62 184 ALA C N 1
ATOM 6398 C CA . ALA C 1 184 ? 5.194 17.111 82.837 1.00 46.94 184 ALA C CA 1
ATOM 6399 C C . ALA C 1 184 ? 5.519 15.615 82.988 1.00 48.35 184 ALA C C 1
ATOM 6400 O O . ALA C 1 184 ? 5.063 14.795 82.198 1.00 48.34 184 ALA C O 1
ATOM 6402 N N . GLU C 1 185 ? 6.317 15.271 84.003 1.00 50.88 185 GLU C N 1
ATOM 6403 C CA . GLU C 1 185 ? 6.680 13.881 84.252 1.00 51.36 185 GLU C CA 1
ATOM 6404 C C . GLU C 1 185 ? 5.400 13.136 84.602 1.00 50.83 185 GLU C C 1
ATOM 6405 O O . GLU C 1 185 ? 5.265 11.961 84.277 1.00 52.09 185 GLU C O 1
ATOM 6411 N N . LEU C 1 186 ? 4.469 13.828 85.261 1.00 48.11 186 LEU C N 1
ATOM 6412 C CA . LEU C 1 186 ? 3.201 13.240 85.689 1.00 48.19 186 LEU C CA 1
ATOM 6413 C C . LEU C 1 186 ? 2.157 13.149 84.589 1.00 47.84 186 LEU C C 1
ATOM 6414 O O . LEU C 1 186 ? 1.366 12.210 84.549 1.00 46.94 186 LEU C O 1
ATOM 6419 N N . GLY C 1 187 ? 2.140 14.147 83.715 1.00 48.80 187 GLY C N 1
ATOM 6420 C CA . GLY C 1 187 ? 1.166 14.152 82.636 1.00 48.55 187 GLY C CA 1
ATOM 6421 C C . GLY C 1 187 ? -0.056 15.006 82.935 1.00 48.03 187 GLY C C 1
ATOM 6422 O O . GLY C 1 187 ? -1.003 15.027 82.156 1.00 47.76 187 GLY C O 1
ATOM 6423 N N . PHE C 1 188 ? -0.062 15.699 84.069 1.00 47.12 188 PHE C N 1
ATOM 6424 C CA . PHE C 1 188 ? -1.192 16.557 84.393 1.00 46.68 188 PHE C CA 1
ATOM 6425 C C . PHE C 1 188 ? -0.751 17.806 85.146 1.00 46.85 188 PHE C C 1
ATOM 6426 O O . PHE C 1 188 ? 0.419 17.919 85.527 1.00 46.02 188 PHE C O 1
ATOM 6434 N N . LYS C 1 189 ? -1.686 18.735 85.340 1.00 45.03 189 LYS C N 1
ATOM 6435 C CA . LYS C 1 189 ? -1.399 20.018 85.979 1.00 45.91 189 LYS C CA 1
ATOM 6436 C C . LYS C 1 189 ? -2.076 20.224 87.309 1.00 45.20 189 LYS C C 1
ATOM 6437 O O . LYS C 1 189 ? -3.131 19.663 87.570 1.00 45.74 189 LYS C O 1
ATOM 6443 N N . PHE C 1 190 ? -1.468 21.057 88.147 1.00 44.16 190 PHE C N 1
ATOM 6444 C CA . PHE C 1 190 ? -2.076 21.382 89.425 1.00 42.15 190 PHE C CA 1
ATOM 6445 C C . PHE C 1 190 ? -2.825 22.678 89.178 1.00 40.02 190 PHE C C 1
ATOM 6446 O O . PHE C 1 190 ? -2.310 23.569 88.498 1.00 40.97 190 PHE C O 1
ATOM 6454 N N . ASP C 1 191 ? -4.042 22.767 89.709 1.00 38.92 191 ASP C N 1
ATOM 6455 C CA . ASP C 1 191 ? -4.892 23.940 89.529 1.00 38.06 191 ASP C CA 1
ATOM 6456 C C . ASP C 1 191 ? -4.652 25.091 90.513 1.00 40.20 191 ASP C C 1
ATOM 6457 O O . ASP C 1 191 ? -4.894 26.273 90.207 1.00 38.41 191 ASP C O 1
ATOM 6462 N N . TYR C 1 192 ? -4.197 24.746 91.707 1.00 39.51 192 TYR C N 1
ATOM 6463 C CA . TYR C 1 192 ? -3.923 25.748 92.727 1.00 40.08 192 TYR C CA 1
ATOM 6464 C C . TYR C 1 192 ? -2.803 25.269 93.629 1.00 38.54 192 TYR C C 1
ATOM 6465 O O . TYR C 1 192 ? -2.462 24.076 93.655 1.00 37.03 192 TYR C O 1
ATOM 6474 N N . VAL C 1 193 ? -2.251 26.215 94.375 1.00 35.00 193 VAL C N 1
ATOM 6475 C CA . VAL C 1 193 ? -1.229 25.917 95.355 1.00 33.57 193 VAL C CA 1
ATOM 6476 C C . VAL C 1 193 ? -1.677 26.623 96.625 1.00 34.30 193 VAL C C 1
ATOM 6477 O O . VAL C 1 193 ? -2.251 27.717 96.568 1.00 34.53 193 VAL C O 1
ATOM 6481 N N . VAL C 1 194 ? -1.460 25.990 97.772 1.00 33.97 194 VAL C N 1
ATOM 6482 C CA . VAL C 1 194 ? -1.804 26.629 99.029 1.00 34.64 194 VAL C CA 1
ATOM 6483 C C . VAL C 1 194 ? -0.487 26.751 99.771 1.00 34.49 194 VAL C C 1
ATOM 6484 O O . VAL C 1 194 ? 0.246 25.758 99.920 1.00 32.21 194 VAL C O 1
ATOM 6488 N N . VAL C 1 195 ? -0.169 27.972 100.208 1.00 32.29 195 VAL C N 1
ATOM 6489 C CA . VAL C 1 195 ? 1.089 28.208 100.896 1.00 30.71 195 VAL C CA 1
ATOM 6490 C C . VAL C 1 195 ? 0.916 29.166 102.074 1.00 31.32 195 VAL C C 1
ATOM 6491 O O . VAL C 1 195 ? 0.153 30.143 102.005 1.00 32.16 195 VAL C O 1
ATOM 6495 N N . CYS C 1 196 ? 1.595 28.860 103.176 1.00 27.62 196 CYS C N 1
ATOM 6496 C CA . CYS C 1 196 ? 1.513 29.714 104.358 1.00 25.96 196 CYS C CA 1
ATOM 6497 C C . CYS C 1 196 ? 2.405 30.907 104.130 1.00 25.07 196 CYS C C 1
ATOM 6498 O O . CYS C 1 196 ? 3.510 30.761 103.625 1.00 27.30 196 CYS C O 1
ATOM 6501 N N . SER C 1 197 ? 1.973 32.096 104.531 1.00 27.70 197 SER C N 1
ATOM 6502 C CA . SER C 1 197 ? 2.827 33.266 104.306 1.00 25.78 197 SER C CA 1
ATOM 6503 C C . SER C 1 197 ? 3.068 34.169 105.535 1.00 25.82 197 SER C C 1
ATOM 6504 O O . SER C 1 197 ? 2.145 34.499 106.255 1.00 24.23 197 SER C O 1
ATOM 6507 N N . VAL C 1 198 ? 4.316 34.539 105.801 1.00 27.43 198 VAL C N 1
ATOM 6508 C CA . VAL C 1 198 ? 4.538 35.460 106.916 1.00 28.45 198 VAL C CA 1
ATOM 6509 C C . VAL C 1 198 ? 5.476 36.558 106.491 1.00 28.84 198 VAL C C 1
ATOM 6510 O O . VAL C 1 198 ? 5.056 37.711 106.400 1.00 29.24 198 VAL C O 1
ATOM 6514 N N . THR C 1 199 ? 6.735 36.216 106.220 1.00 28.75 199 THR C N 1
ATOM 6515 C CA . THR C 1 199 ? 7.680 37.231 105.811 1.00 30.57 199 THR C CA 1
ATOM 6516 C C . THR C 1 199 ? 7.603 37.452 104.318 1.00 31.98 199 THR C C 1
ATOM 6517 O O . THR C 1 199 ? 8.139 38.438 103.812 1.00 31.59 199 THR C O 1
ATOM 6521 N N . GLY C 1 200 ? 6.982 36.506 103.610 1.00 31.23 200 GLY C N 1
ATOM 6522 C CA . GLY C 1 200 ? 6.721 36.717 102.197 1.00 29.38 200 GLY C CA 1
ATOM 6523 C C . GLY C 1 200 ? 7.467 36.306 100.952 1.00 26.54 200 GLY C C 1
ATOM 6524 O O . GLY C 1 200 ? 6.835 36.313 99.903 1.00 26.93 200 GLY C O 1
ATOM 6525 N N . SER C 1 201 ? 8.755 35.979 101.008 1.00 26.45 201 SER C N 1
ATOM 6526 C CA . SER C 1 201 ? 9.452 35.648 99.790 1.00 27.59 201 SER C CA 1
ATOM 6527 C C . SER C 1 201 ? 9.133 34.234 99.294 1.00 29.74 201 SER C C 1
ATOM 6528 O O . SER C 1 201 ? 9.443 33.903 98.152 1.00 30.64 201 SER C O 1
ATOM 6531 N N . THR C 1 202 ? 8.532 33.394 100.141 1.00 30.50 202 THR C N 1
ATOM 6532 C CA . THR C 1 202 ? 8.146 32.060 99.664 1.00 30.68 202 THR C CA 1
ATOM 6533 C C . THR C 1 202 ? 7.031 32.300 98.651 1.00 31.27 202 THR C C 1
ATOM 6534 O O . THR C 1 202 ? 7.184 31.996 97.472 1.00 29.72 202 THR C O 1
ATOM 6538 N N . GLN C 1 203 ? 5.915 32.869 99.109 1.00 33.61 203 GLN C N 1
ATOM 6539 C CA . GLN C 1 203 ? 4.799 33.123 98.209 1.00 33.37 203 GLN C CA 1
ATOM 6540 C C . GLN C 1 203 ? 5.180 34.059 97.063 1.00 35.51 203 GLN C C 1
ATOM 6541 O O . GLN C 1 203 ? 4.705 33.877 95.934 1.00 35.47 203 GLN C O 1
ATOM 6547 N N . ALA C 1 204 ? 6.038 35.046 97.339 1.00 35.66 204 ALA C N 1
ATOM 6548 C CA . ALA C 1 204 ? 6.482 35.977 96.293 1.00 37.67 204 ALA C CA 1
ATOM 6549 C C . ALA C 1 204 ? 7.185 35.224 95.163 1.00 37.62 204 ALA C C 1
ATOM 6550 O O . ALA C 1 204 ? 6.922 35.471 93.983 1.00 38.14 204 ALA C O 1
ATOM 6552 N N . GLY C 1 205 ? 8.104 34.337 95.527 1.00 37.69 205 GLY C N 1
ATOM 6553 C CA . GLY C 1 205 ? 8.825 33.568 94.522 1.00 36.81 205 GLY C CA 1
ATOM 6554 C C . GLY C 1 205 ? 7.835 32.767 93.684 1.00 36.39 205 GLY C C 1
ATOM 6555 O O . GLY C 1 205 ? 7.931 32.690 92.452 1.00 35.97 205 GLY C O 1
ATOM 6556 N N . MET C 1 206 ? 6.850 32.187 94.360 1.00 35.72 206 MET C N 1
ATOM 6557 C CA . MET C 1 206 ? 5.840 31.399 93.672 1.00 33.22 206 MET C CA 1
ATOM 6558 C C . MET C 1 206 ? 5.066 32.265 92.686 1.00 33.89 206 MET C C 1
ATOM 6559 O O . MET C 1 206 ? 4.826 31.854 91.543 1.00 33.19 206 MET C O 1
ATOM 6564 N N . VAL C 1 207 ? 4.677 33.455 93.132 1.00 33.48 207 VAL C N 1
ATOM 6565 C CA . VAL C 1 207 ? 3.935 34.381 92.283 1.00 33.86 207 VAL C CA 1
ATOM 6566 C C . VAL C 1 207 ? 4.732 34.675 91.017 1.00 33.27 207 VAL C C 1
ATOM 6567 O O . VAL C 1 207 ? 4.208 34.536 89.925 1.00 36.93 207 VAL C O 1
ATOM 6571 N N . VAL C 1 208 ? 5.997 35.049 91.151 1.00 34.14 208 VAL C N 1
ATOM 6572 C CA . VAL C 1 208 ? 6.822 35.343 89.981 1.00 34.93 208 VAL C CA 1
ATOM 6573 C C . VAL C 1 208 ? 6.969 34.083 89.101 1.00 37.54 208 VAL C C 1
ATOM 6574 O O . VAL C 1 208 ? 6.826 34.131 87.878 1.00 38.79 208 VAL C O 1
ATOM 6578 N N . GLY C 1 209 ? 7.236 32.952 89.744 1.00 35.64 209 GLY C N 1
ATOM 6579 C CA . GLY C 1 209 ? 7.414 31.711 89.019 1.00 36.09 209 GLY C CA 1
ATOM 6580 C C . GLY C 1 209 ? 6.181 31.270 88.271 1.00 35.93 209 GLY C C 1
ATOM 6581 O O . GLY C 1 209 ? 6.298 30.795 87.152 1.00 36.54 209 GLY C O 1
ATOM 6582 N N . PHE C 1 210 ? 5.007 31.415 88.879 1.00 34.75 210 PHE C N 1
ATOM 6583 C CA . PHE C 1 210 ? 3.777 31.003 88.229 1.00 36.87 210 PHE C CA 1
ATOM 6584 C C . PHE C 1 210 ? 3.126 32.041 87.323 1.00 39.17 210 PHE C C 1
ATOM 6585 O O . PHE C 1 210 ? 2.231 31.716 86.539 1.00 38.81 210 PHE C O 1
ATOM 6593 N N . ALA C 1 211 ? 3.566 33.288 87.426 1.00 40.24 211 ALA C N 1
ATOM 6594 C CA . ALA C 1 211 ? 3.033 34.307 86.540 1.00 41.23 211 ALA C CA 1
ATOM 6595 C C . ALA C 1 211 ? 3.571 33.933 85.153 1.00 42.23 211 ALA C C 1
ATOM 6596 O O . ALA C 1 211 ? 2.893 34.075 84.138 1.00 45.50 211 ALA C O 1
ATOM 6598 N N . ALA C 1 212 ? 4.790 33.412 85.121 1.00 43.90 212 ALA C N 1
ATOM 6599 C CA . ALA C 1 212 ? 5.422 33.028 83.867 1.00 44.29 212 ALA C CA 1
ATOM 6600 C C . ALA C 1 212 ? 4.578 32.091 83.011 1.00 43.95 212 ALA C C 1
ATOM 6601 O O . ALA C 1 212 ? 4.880 31.903 81.840 1.00 45.63 212 ALA C O 1
ATOM 6603 N N . ASP C 1 213 ? 3.540 31.488 83.580 1.00 43.09 213 ASP C N 1
ATOM 6604 C CA . ASP C 1 213 ? 2.682 30.620 82.791 1.00 43.16 213 ASP C CA 1
ATOM 6605 C C . ASP C 1 213 ? 1.224 30.934 83.077 1.00 42.36 213 ASP C C 1
ATOM 6606 O O . ASP C 1 213 ? 0.330 30.100 82.910 1.00 42.49 213 ASP C O 1
ATOM 6611 N N . GLY C 1 214 ? 1.001 32.171 83.511 1.00 42.24 214 GLY C N 1
ATOM 6612 C CA . GLY C 1 214 ? -0.344 32.653 83.785 1.00 41.12 214 GLY C CA 1
ATOM 6613 C C . GLY C 1 214 ? -1.063 32.087 84.983 1.00 42.11 214 GLY C C 1
ATOM 6614 O O . GLY C 1 214 ? -2.298 32.135 85.046 1.00 42.07 214 GLY C O 1
ATOM 6615 N N . ARG C 1 215 ? -0.312 31.579 85.955 1.00 40.73 215 ARG C N 1
ATOM 6616 C CA . ARG C 1 215 ? -0.937 30.985 87.121 1.00 41.29 215 ARG C CA 1
ATOM 6617 C C . ARG C 1 215 ? -0.610 31.662 88.448 1.00 42.04 215 ARG C C 1
ATOM 6618 O O . ARG C 1 215 ? -0.719 31.028 89.501 1.00 42.13 215 ARG C O 1
ATOM 6626 N N . ALA C 1 216 ? -0.244 32.941 88.418 1.00 40.22 216 ALA C N 1
ATOM 6627 C CA . ALA C 1 216 ? 0.094 33.635 89.659 1.00 40.02 216 ALA C CA 1
ATOM 6628 C C . ALA C 1 216 ? -1.081 33.718 90.618 1.00 40.57 216 ALA C C 1
ATOM 6629 O O . ALA C 1 216 ? -0.920 33.519 91.830 1.00 41.58 216 ALA C O 1
ATOM 6631 N N . ASP C 1 217 ? -2.267 34.007 90.096 1.00 38.05 217 ASP C N 1
ATOM 6632 C CA . ASP C 1 217 ? -3.415 34.128 90.973 1.00 36.75 217 ASP C CA 1
ATOM 6633 C C . ASP C 1 217 ? -3.942 32.770 91.432 1.00 36.78 217 ASP C C 1
ATOM 6634 O O . ASP C 1 217 ? -4.965 32.680 92.118 1.00 35.49 217 ASP C O 1
ATOM 6639 N N . ARG C 1 218 ? -3.232 31.712 91.055 1.00 36.63 218 ARG C N 1
ATOM 6640 C CA . ARG C 1 218 ? -3.598 30.357 91.474 1.00 38.16 218 ARG C CA 1
ATOM 6641 C C . ARG C 1 218 ? -2.833 29.970 92.760 1.00 37.76 218 ARG C C 1
ATOM 6642 O O . ARG C 1 218 ? -3.055 28.882 93.332 1.00 37.72 218 ARG C O 1
ATOM 6650 N N . VAL C 1 219 ? -1.904 30.834 93.180 1.00 36.38 219 VAL C N 1
ATOM 6651 C CA . VAL C 1 219 ? -1.136 30.602 94.403 1.00 33.78 219 VAL C CA 1
ATOM 6652 C C . VAL C 1 219 ? -1.966 31.223 95.509 1.00 34.05 219 VAL C C 1
ATOM 6653 O O . VAL C 1 219 ? -2.034 32.440 95.620 1.00 33.93 219 VAL C O 1
ATOM 6657 N N . ILE C 1 220 ? -2.629 30.382 96.303 1.00 34.76 220 ILE C N 1
ATOM 6658 C CA . ILE C 1 220 ? -3.483 30.847 97.382 1.00 33.65 220 ILE C CA 1
ATOM 6659 C C . ILE C 1 220 ? -2.672 30.946 98.684 1.00 35.27 220 ILE C C 1
ATOM 6660 O O . ILE C 1 220 ? -2.373 29.930 99.343 1.00 31.76 220 ILE C O 1
ATOM 6665 N N . GLY C 1 221 ? -2.309 32.181 99.027 1.00 34.11 221 GLY C N 1
ATOM 6666 C CA . GLY C 1 221 ? -1.546 32.433 100.231 1.00 34.24 221 GLY C CA 1
ATOM 6667 C C . GLY C 1 221 ? -2.460 32.430 101.428 1.00 34.59 221 GLY C C 1
ATOM 6668 O O . GLY C 1 221 ? -3.610 32.846 101.332 1.00 36.27 221 GLY C O 1
ATOM 6669 N N . VAL C 1 222 ? -1.959 31.922 102.555 1.00 34.37 222 VAL C N 1
ATOM 6670 C CA . VAL C 1 222 ? -2.720 31.890 103.790 1.00 31.14 222 VAL C CA 1
ATOM 6671 C C . VAL C 1 222 ? -1.820 32.581 104.812 1.00 31.58 222 VAL C C 1
ATOM 6672 O O . VAL C 1 222 ? -0.737 32.081 105.158 1.00 32.21 222 VAL C O 1
ATOM 6676 N N . ASP C 1 223 ? -2.259 33.756 105.243 1.00 29.36 223 ASP C N 1
ATOM 6677 C CA . ASP C 1 223 ? -1.533 34.560 106.201 1.00 29.56 223 ASP C CA 1
ATOM 6678 C C . ASP C 1 223 ? -1.370 33.859 107.534 1.00 27.98 223 ASP C C 1
ATOM 6679 O O . ASP C 1 223 ? -2.329 33.325 108.062 1.00 25.17 223 ASP C O 1
ATOM 6684 N N . ALA C 1 224 ? -0.150 33.846 108.064 1.00 29.82 224 ALA C N 1
ATOM 6685 C CA . ALA C 1 224 ? 0.059 33.279 109.407 1.00 30.33 224 ALA C CA 1
ATOM 6686 C C . ALA C 1 224 ? 0.593 34.393 110.313 1.00 30.78 224 ALA C C 1
ATOM 6687 O O . ALA C 1 224 ? 0.906 34.168 111.471 1.00 29.35 224 ALA C O 1
ATOM 6689 N N . SER C 1 225 ? 0.642 35.610 109.786 1.00 31.01 225 SER C N 1
ATOM 6690 C CA . SER C 1 225 ? 1.139 36.751 110.546 1.00 31.75 225 SER C CA 1
ATOM 6691 C C . SER C 1 225 ? 0.114 37.436 111.439 1.00 30.43 225 SER C C 1
ATOM 6692 O O . SER C 1 225 ? 0.460 37.999 112.473 1.00 31.64 225 SER C O 1
ATOM 6695 N N . ALA C 1 226 ? -1.149 37.398 111.042 1.00 31.50 226 ALA C N 1
ATOM 6696 C CA . ALA C 1 226 ? -2.207 38.084 111.777 1.00 31.87 226 ALA C CA 1
ATOM 6697 C C . ALA C 1 226 ? -2.030 39.586 111.531 1.00 32.00 226 ALA C C 1
ATOM 6698 O O . ALA C 1 226 ? -2.583 40.402 112.256 1.00 33.12 226 ALA C O 1
ATOM 6700 N N . LYS C 1 227 ? -1.222 39.925 110.524 1.00 33.01 227 LYS C N 1
ATOM 6701 C CA . LYS C 1 227 ? -0.962 41.320 110.092 1.00 36.04 227 LYS C CA 1
ATOM 6702 C C . LYS C 1 227 ? -1.020 41.283 108.553 1.00 34.53 227 LYS C C 1
ATOM 6703 O O . LYS C 1 227 ? -0.063 41.634 107.857 1.00 34.51 227 LYS C O 1
ATOM 6709 N N . PRO C 1 228 ? -2.166 40.859 108.009 1.00 34.90 228 PRO C N 1
ATOM 6710 C CA . PRO C 1 228 ? -2.391 40.739 106.560 1.00 36.44 228 PRO C CA 1
ATOM 6711 C C . PRO C 1 228 ? -1.975 41.907 105.652 1.00 37.26 228 PRO C C 1
ATOM 6712 O O . PRO C 1 228 ? -1.298 41.705 104.623 1.00 37.08 228 PRO C O 1
ATOM 6716 N N . ALA C 1 229 ? -2.346 43.120 106.043 1.00 39.08 229 ALA C N 1
ATOM 6717 C CA . ALA C 1 229 ? -2.013 44.298 105.252 1.00 40.07 229 ALA C CA 1
ATOM 6718 C C . ALA C 1 229 ? -0.524 44.363 105.013 1.00 41.66 229 ALA C C 1
ATOM 6719 O O . ALA C 1 229 ? -0.085 44.431 103.869 1.00 42.84 229 ALA C O 1
ATOM 6721 N N . GLN C 1 230 ? 0.262 44.339 106.086 1.00 40.31 230 GLN C N 1
ATOM 6722 C CA . GLN C 1 230 ? 1.714 44.369 105.942 1.00 38.76 230 GLN C CA 1
ATOM 6723 C C . GLN C 1 230 ? 2.218 43.198 105.128 1.00 35.17 230 GLN C C 1
ATOM 6724 O O . GLN C 1 230 ? 3.048 43.349 104.252 1.00 35.15 230 GLN C O 1
ATOM 6730 N N . THR C 1 231 ? 1.749 42.006 105.465 1.00 33.93 231 THR C N 1
ATOM 6731 C CA . THR C 1 231 ? 2.217 40.821 104.775 1.00 32.53 231 THR C CA 1
ATOM 6732 C C . THR C 1 231 ? 1.913 40.839 103.273 1.00 31.47 231 THR C C 1
ATOM 6733 O O . THR C 1 231 ? 2.783 40.555 102.445 1.00 33.12 231 THR C O 1
ATOM 6737 N N . ARG C 1 232 ? 0.686 41.185 102.925 1.00 33.80 232 ARG C N 1
ATOM 6738 C CA . ARG C 1 232 ? 0.306 41.248 101.517 1.00 36.43 232 ARG C CA 1
ATOM 6739 C C . ARG C 1 232 ? 1.227 42.225 100.772 1.00 35.99 232 ARG C C 1
ATOM 6740 O O . ARG C 1 232 ? 1.683 41.951 99.649 1.00 35.89 232 ARG C O 1
ATOM 6748 N N . GLU C 1 233 ? 1.522 43.351 101.419 1.00 36.59 233 GLU C N 1
ATOM 6749 C CA . GLU C 1 233 ? 2.370 44.383 100.831 1.00 38.23 233 GLU C CA 1
ATOM 6750 C C . GLU C 1 233 ? 3.794 43.896 100.638 1.00 37.52 233 GLU C C 1
ATOM 6751 O O . GLU C 1 233 ? 4.448 44.209 99.637 1.00 33.65 233 GLU C O 1
ATOM 6757 N N . GLN C 1 234 ? 4.276 43.148 101.622 1.00 36.73 234 GLN C N 1
ATOM 6758 C CA . GLN C 1 234 ? 5.625 42.600 101.583 1.00 37.48 234 GLN C CA 1
ATOM 6759 C C . GLN C 1 234 ? 5.751 41.582 100.443 1.00 35.25 234 GLN C C 1
ATOM 6760 O O . GLN C 1 234 ? 6.752 41.542 99.737 1.00 33.70 234 GLN C O 1
ATOM 6766 N N . ILE C 1 235 ? 4.728 40.751 100.279 1.00 35.86 235 ILE C N 1
ATOM 6767 C CA . ILE C 1 235 ? 4.718 39.726 99.225 1.00 35.33 235 ILE C CA 1
ATOM 6768 C C . ILE C 1 235 ? 4.740 40.401 97.850 1.00 35.69 235 ILE C C 1
ATOM 6769 O O . ILE C 1 235 ? 5.537 40.056 96.968 1.00 38.44 235 ILE C O 1
ATOM 6774 N N . THR C 1 236 ? 3.860 41.375 97.688 1.00 35.91 236 THR C N 1
ATOM 6775 C CA . THR C 1 236 ? 3.754 42.122 96.432 1.00 35.84 236 THR C CA 1
ATOM 6776 C C . THR C 1 236 ? 5.091 42.767 96.075 1.00 36.96 236 THR C C 1
ATOM 6777 O O . THR C 1 236 ? 5.604 42.604 94.964 1.00 37.09 236 THR C O 1
ATOM 6781 N N . ARG C 1 237 ? 5.660 43.499 97.023 1.00 35.48 237 ARG C N 1
ATOM 6782 C CA . ARG C 1 237 ? 6.912 44.172 96.779 1.00 36.45 237 ARG C CA 1
ATOM 6783 C C . ARG C 1 237 ? 8.040 43.223 96.430 1.00 36.33 237 ARG C C 1
ATOM 6784 O O . ARG C 1 237 ? 8.821 43.484 95.511 1.00 33.66 237 ARG C O 1
ATOM 6792 N N . ILE C 1 238 ? 8.141 42.128 97.177 1.00 33.89 238 ILE C N 1
ATOM 6793 C CA . ILE C 1 238 ? 9.181 41.147 96.922 1.00 32.54 238 ILE C CA 1
ATOM 6794 C C . ILE C 1 238 ? 8.993 40.501 95.548 1.00 31.69 238 ILE C C 1
ATOM 6795 O O . ILE C 1 238 ? 9.964 40.271 94.820 1.00 33.83 238 ILE C O 1
ATOM 6800 N N . ALA C 1 239 ? 7.746 40.228 95.207 1.00 31.14 239 ALA C N 1
ATOM 6801 C CA . ALA C 1 239 ? 7.409 39.634 93.919 1.00 34.32 239 ALA C CA 1
ATOM 6802 C C . ALA C 1 239 ? 7.881 40.539 92.770 1.00 36.52 239 ALA C C 1
ATOM 6803 O O . ALA C 1 239 ? 8.552 40.082 91.823 1.00 36.01 239 ALA C O 1
ATOM 6805 N N . ARG C 1 240 ? 7.541 41.828 92.862 1.00 37.94 240 ARG C N 1
ATOM 6806 C CA . ARG C 1 240 ? 7.937 42.785 91.827 1.00 38.37 240 ARG C CA 1
ATOM 6807 C C . ARG C 1 240 ? 9.449 42.899 91.732 1.00 39.10 240 ARG C C 1
ATOM 6808 O O . ARG C 1 240 ? 10.005 42.945 90.637 1.00 39.91 240 ARG C O 1
ATOM 6816 N N . GLN C 1 241 ? 10.134 42.933 92.866 1.00 39.02 241 GLN C N 1
ATOM 6817 C CA . GLN C 1 241 ? 11.583 43.028 92.804 1.00 38.32 241 GLN C CA 1
ATOM 6818 C C . GLN C 1 241 ? 12.149 41.751 92.192 1.00 37.94 241 GLN C C 1
ATOM 6819 O O . GLN C 1 241 ? 13.057 41.799 91.364 1.00 37.14 241 GLN C O 1
ATOM 6825 N N . THR C 1 242 ? 11.624 40.602 92.605 1.00 37.72 242 THR C N 1
ATOM 6826 C CA . THR C 1 242 ? 12.135 39.344 92.073 1.00 36.84 242 THR C CA 1
ATOM 6827 C C . THR C 1 242 ? 11.780 39.194 90.592 1.00 37.16 242 THR C C 1
ATOM 6828 O O . THR C 1 242 ? 12.611 38.767 89.793 1.00 37.64 242 THR C O 1
ATOM 6832 N N . ALA C 1 243 ? 10.556 39.566 90.230 1.00 38.86 243 ALA C N 1
ATOM 6833 C CA . ALA C 1 243 ? 10.118 39.489 88.831 1.00 41.62 243 ALA C CA 1
ATOM 6834 C C . ALA C 1 243 ? 11.116 40.191 87.912 1.00 42.26 243 ALA C C 1
ATOM 6835 O O . ALA C 1 243 ? 11.495 39.672 86.862 1.00 42.97 243 ALA C O 1
ATOM 6837 N N . GLU C 1 244 ? 11.534 41.378 88.331 1.00 42.73 244 GLU C N 1
ATOM 6838 C CA . GLU C 1 244 ? 12.478 42.191 87.590 1.00 43.94 244 GLU C CA 1
ATOM 6839 C C . GLU C 1 244 ? 13.848 41.540 87.597 1.00 43.45 244 GLU C C 1
ATOM 6840 O O . GLU C 1 244 ? 14.604 41.601 86.622 1.00 43.07 244 GLU C O 1
ATOM 6846 N N . LYS C 1 245 ? 14.175 40.930 88.724 1.00 41.72 245 LYS C N 1
ATOM 6847 C CA . LYS C 1 245 ? 15.444 40.253 88.885 1.00 41.30 245 LYS C CA 1
ATOM 6848 C C . LYS C 1 245 ? 15.580 39.078 87.906 1.00 41.12 245 LYS C C 1
ATOM 6849 O O . LYS C 1 245 ? 16.663 38.833 87.362 1.00 41.79 245 LYS C O 1
ATOM 6855 N N . VAL C 1 246 ? 14.494 38.357 87.666 1.00 39.46 246 VAL C N 1
ATOM 6856 C CA . VAL C 1 246 ? 14.599 37.201 86.784 1.00 41.04 246 VAL C CA 1
ATOM 6857 C C . VAL C 1 246 ? 14.178 37.488 85.355 1.00 42.51 246 VAL C C 1
ATOM 6858 O O . VAL C 1 246 ? 14.123 36.583 84.518 1.00 42.60 246 VAL C O 1
ATOM 6862 N N . GLY C 1 247 ? 13.899 38.758 85.072 1.00 43.90 247 GLY C N 1
ATOM 6863 C CA . GLY C 1 247 ? 13.509 39.127 83.725 1.00 45.47 247 GLY C CA 1
ATOM 6864 C C . GLY C 1 247 ? 12.117 38.662 83.329 1.00 46.74 247 GLY C C 1
ATOM 6865 O O . GLY C 1 247 ? 11.881 38.314 82.169 1.00 48.11 247 GLY C O 1
ATOM 6866 N N . LEU C 1 248 ? 11.199 38.625 84.288 1.00 47.05 248 LEU C N 1
ATOM 6867 C CA . LEU C 1 248 ? 9.815 38.244 84.006 1.00 48.08 248 LEU C CA 1
ATOM 6868 C C . LEU C 1 248 ? 9.313 39.420 83.184 1.00 50.85 248 LEU C C 1
ATOM 6869 O O . LEU C 1 248 ? 9.127 40.525 83.696 1.00 51.39 248 LEU C O 1
ATOM 6874 N N . GLU C 1 249 ? 9.122 39.210 81.896 1.00 52.88 249 GLU C N 1
ATOM 6875 C CA . GLU C 1 249 ? 8.674 40.320 81.076 1.00 55.49 249 GLU C CA 1
ATOM 6876 C C . GLU C 1 249 ? 7.209 40.621 81.303 1.00 54.81 249 GLU C C 1
ATOM 6877 O O . GLU C 1 249 ? 6.419 40.655 80.367 1.00 55.56 249 GLU C O 1
ATOM 6883 N N . ARG C 1 250 ? 6.843 40.841 82.558 1.00 54.00 250 ARG C N 1
ATOM 6884 C CA . ARG C 1 250 ? 5.458 41.134 82.873 1.00 52.49 250 ARG C CA 1
ATOM 6885 C C . ARG C 1 250 ? 5.340 41.830 84.233 1.00 51.10 250 ARG C C 1
ATOM 6886 O O . ARG C 1 250 ? 6.204 41.669 85.090 1.00 49.23 250 ARG C O 1
ATOM 6894 N N . ASP C 1 251 ? 4.278 42.615 84.420 1.00 49.24 251 ASP C N 1
ATOM 6895 C CA . ASP C 1 251 ? 4.063 43.305 85.689 1.00 48.28 251 ASP C CA 1
ATOM 6896 C C . ASP C 1 251 ? 3.379 42.362 86.662 1.00 47.62 251 ASP C C 1
ATOM 6897 O O . ASP C 1 251 ? 2.640 41.473 86.247 1.00 48.87 251 ASP C O 1
ATOM 6902 N N . ILE C 1 252 ? 3.621 42.548 87.955 1.00 45.53 252 ILE C N 1
ATOM 6903 C CA . ILE C 1 252 ? 2.917 41.744 88.935 1.00 44.16 252 ILE C CA 1
ATOM 6904 C C . ILE C 1 252 ? 1.750 42.648 89.347 1.00 43.32 252 ILE C C 1
ATOM 6905 O O . ILE C 1 252 ? 1.958 43.753 89.852 1.00 41.14 252 ILE C O 1
ATOM 6910 N N . MET C 1 253 ? 0.526 42.191 89.104 1.00 45.19 253 MET C N 1
ATOM 6911 C CA . MET C 1 253 ? -0.671 42.964 89.435 1.00 47.59 253 MET C CA 1
ATOM 6912 C C . MET C 1 253 ? -1.040 42.736 90.885 1.00 47.69 253 MET C C 1
ATOM 6913 O O . MET C 1 253 ? -0.607 41.761 91.498 1.00 47.75 253 MET C O 1
ATOM 6918 N N . ARG C 1 254 ? -1.881 43.619 91.410 1.00 46.70 254 ARG C N 1
ATOM 6919 C CA . ARG C 1 254 ? -2.371 43.469 92.757 1.00 46.52 254 ARG C CA 1
ATOM 6920 C C . ARG C 1 254 ? -3.139 42.140 92.748 1.00 46.59 254 ARG C C 1
ATOM 6921 O O . ARG C 1 254 ? -3.112 41.365 93.715 1.00 44.63 254 ARG C O 1
ATOM 6929 N N . ALA C 1 255 ? -3.801 41.883 91.621 1.00 44.02 255 ALA C N 1
ATOM 6930 C CA . ALA C 1 255 ? -4.607 40.684 91.416 1.00 41.75 255 ALA C CA 1
ATOM 6931 C C . ALA C 1 255 ? -3.812 39.380 91.424 1.00 39.78 255 ALA C C 1
ATOM 6932 O O . ALA C 1 255 ? -4.382 38.309 91.578 1.00 40.60 255 ALA C O 1
ATOM 6934 N N . ASP C 1 256 ? -2.507 39.471 91.232 1.00 36.89 256 ASP C N 1
ATOM 6935 C CA . ASP C 1 256 ? -1.669 38.294 91.212 1.00 37.64 256 ASP C CA 1
ATOM 6936 C C . ASP C 1 256 ? -1.320 37.783 92.613 1.00 37.64 256 ASP C C 1
ATOM 6937 O O . ASP C 1 256 ? -0.967 36.616 92.791 1.00 36.74 256 ASP C O 1
ATOM 6942 N N . VAL C 1 257 ? -1.428 38.663 93.598 1.00 36.28 257 VAL C N 1
ATOM 6943 C CA . VAL C 1 257 ? -1.065 38.308 94.964 1.00 35.08 257 VAL C CA 1
ATOM 6944 C C . VAL C 1 257 ? -2.287 38.075 95.828 1.00 34.50 257 VAL C C 1
ATOM 6945 O O . VAL C 1 257 ? -2.921 39.007 96.280 1.00 34.90 257 VAL C O 1
ATOM 6949 N N . VAL C 1 258 ? -2.584 36.799 96.052 1.00 34.15 258 VAL C N 1
ATOM 6950 C CA . VAL C 1 258 ? -3.725 36.377 96.832 1.00 35.35 258 VAL C CA 1
ATOM 6951 C C . VAL C 1 258 ? -3.300 35.950 98.238 1.00 37.31 258 VAL C C 1
ATOM 6952 O O . VAL C 1 258 ? -2.410 35.093 98.399 1.00 38.02 258 VAL C O 1
ATOM 6956 N N . LEU C 1 259 ? -3.929 36.551 99.244 1.00 36.10 259 LEU C N 1
ATOM 6957 C CA . LEU C 1 259 ? -3.619 36.237 100.637 1.00 36.63 259 LEU C CA 1
ATOM 6958 C C . LEU C 1 259 ? -4.896 36.231 101.453 1.00 35.02 259 LEU C C 1
ATOM 6959 O O . LEU C 1 259 ? -5.497 37.270 101.709 1.00 33.65 259 LEU C O 1
ATOM 6964 N N . ASP C 1 260 ? -5.298 35.033 101.857 1.00 33.37 260 ASP C N 1
ATOM 6965 C CA . ASP C 1 260 ? -6.486 34.834 102.656 1.00 33.49 260 ASP C CA 1
ATOM 6966 C C . ASP C 1 260 ? -6.076 35.226 104.073 1.00 35.46 260 ASP C C 1
ATOM 6967 O O . ASP C 1 260 ? -4.935 34.951 104.474 1.00 35.76 260 ASP C O 1
ATOM 6972 N N . GLU C 1 261 ? -6.992 35.835 104.827 1.00 33.93 261 GLU C N 1
ATOM 6973 C CA . GLU C 1 261 ? -6.705 36.320 106.179 1.00 36.54 261 GLU C CA 1
ATOM 6974 C C . GLU C 1 261 ? -7.555 35.647 107.257 1.00 38.08 261 GLU C C 1
ATOM 6975 O O . GLU C 1 261 ? -7.471 35.983 108.444 1.00 39.57 261 GLU C O 1
ATOM 6981 N N . ARG C 1 262 ? -8.388 34.712 106.845 1.00 37.74 262 ARG C N 1
ATOM 6982 C CA . ARG C 1 262 ? -9.284 34.055 107.777 1.00 37.54 262 ARG C CA 1
ATOM 6983 C C . ARG C 1 262 ? -8.668 33.049 108.748 1.00 36.57 262 ARG C C 1
ATOM 6984 O O . ARG C 1 262 ? -9.325 32.644 109.700 1.00 35.58 262 ARG C O 1
ATOM 6992 N N . PHE C 1 263 ? -7.412 32.665 108.548 1.00 35.47 263 PHE C N 1
ATOM 6993 C CA . PHE C 1 263 ? -6.864 31.616 109.409 1.00 35.58 263 PHE C CA 1
ATOM 6994 C C . PHE C 1 263 ? -5.669 31.962 110.284 1.00 34.22 263 PHE C C 1
ATOM 6995 O O . PHE C 1 263 ? -5.125 31.103 110.968 1.00 33.15 263 PHE C O 1
ATOM 7003 N N . ALA C 1 264 ? -5.298 33.228 110.269 1.00 34.24 264 ALA C N 1
ATOM 7004 C CA . ALA C 1 264 ? -4.151 33.738 111.005 1.00 33.79 264 ALA C CA 1
ATOM 7005 C C . ALA C 1 264 ? -4.309 33.882 112.524 1.00 34.66 264 ALA C C 1
ATOM 7006 O O . ALA C 1 264 ? -3.317 33.924 113.243 1.00 34.50 264 ALA C O 1
ATOM 7008 N N . GLY C 1 265 ? -5.546 33.959 113.005 1.00 34.04 265 GLY C N 1
ATOM 7009 C CA . GLY C 1 265 ? -5.784 34.198 114.419 1.00 34.46 265 GLY C CA 1
ATOM 7010 C C . GLY C 1 265 ? -5.290 33.205 115.450 1.00 35.22 265 GLY C C 1
ATOM 7011 O O . GLY C 1 265 ? -5.118 32.034 115.151 1.00 34.63 265 GLY C O 1
ATOM 7012 N N . PRO C 1 266 ? -5.119 33.647 116.708 1.00 35.07 266 PRO C N 1
ATOM 7013 C CA . PRO C 1 266 ? -5.394 35.038 117.106 1.00 33.97 266 PRO C CA 1
ATOM 7014 C C . PRO C 1 266 ? -4.233 36.001 116.943 1.00 34.66 266 PRO C C 1
ATOM 7015 O O . PRO C 1 266 ? -4.426 37.229 116.883 1.00 34.13 266 PRO C O 1
ATOM 7019 N N . GLU C 1 267 ? -3.030 35.446 116.847 1.00 32.12 267 GLU C N 1
ATOM 7020 C CA . GLU C 1 267 ? -1.829 36.242 116.705 1.00 32.44 267 GLU C CA 1
ATOM 7021 C C . GLU C 1 267 ? -0.749 35.377 116.083 1.00 29.96 267 GLU C C 1
ATOM 7022 O O . GLU C 1 267 ? -0.842 34.147 116.081 1.00 32.69 267 GLU C O 1
ATOM 7028 N N . TYR C 1 268 ? 0.271 36.015 115.544 1.00 27.57 268 TYR C N 1
ATOM 7029 C CA . TYR C 1 268 ? 1.382 35.248 115.027 1.00 27.19 268 TYR C CA 1
ATOM 7030 C C . TYR C 1 268 ? 1.837 34.355 116.202 1.00 26.48 268 TYR C C 1
ATOM 7031 O O . TYR C 1 268 ? 1.858 34.781 117.366 1.00 25.15 268 TYR C O 1
ATOM 7040 N N . GLY C 1 269 ? 2.123 33.097 115.911 1.00 27.50 269 GLY C N 1
ATOM 7041 C CA . GLY C 1 269 ? 2.599 32.197 116.951 1.00 26.16 269 GLY C CA 1
ATOM 7042 C C . GLY C 1 269 ? 1.600 31.514 117.840 1.00 28.47 269 GLY C C 1
ATOM 7043 O O . GLY C 1 269 ? 1.970 30.616 118.612 1.00 29.57 269 GLY C O 1
ATOM 7044 N N . LEU C 1 270 ? 0.339 31.910 117.756 1.00 28.24 270 LEU C N 1
ATOM 7045 C CA . LEU C 1 270 ? -0.682 31.301 118.587 1.00 29.24 270 LEU C CA 1
ATOM 7046 C C . LEU C 1 270 ? -1.705 30.576 117.711 1.00 30.95 270 LEU C C 1
ATOM 7047 O O . LEU C 1 270 ? -2.252 31.143 116.774 1.00 31.65 270 LEU C O 1
ATOM 7052 N N . PRO C 1 271 ? -1.961 29.299 118.005 1.00 30.58 271 PRO C N 1
ATOM 7053 C CA . PRO C 1 271 ? -2.928 28.553 117.205 1.00 31.23 271 PRO C CA 1
ATOM 7054 C C . PRO C 1 271 ? -4.332 28.865 117.711 1.00 31.20 271 PRO C C 1
ATOM 7055 O O . PRO C 1 271 ? -4.479 29.342 118.823 1.00 31.13 271 PRO C O 1
ATOM 7059 N N . ASN C 1 272 ? -5.351 28.656 116.878 1.00 32.31 272 ASN C N 1
ATOM 7060 C CA . ASN C 1 272 ? -6.735 28.818 117.320 1.00 33.46 272 ASN C CA 1
ATOM 7061 C C . ASN C 1 272 ? -7.284 27.386 117.321 1.00 34.50 272 ASN C C 1
ATOM 7062 O O . ASN C 1 272 ? -6.590 26.473 116.882 1.00 33.46 272 ASN C O 1
ATOM 7067 N N . GLU C 1 273 ? -8.496 27.173 117.823 1.00 35.65 273 GLU C N 1
ATOM 7068 C CA . GLU C 1 273 ? -9.048 25.826 117.859 1.00 39.05 273 GLU C CA 1
ATOM 7069 C C . GLU C 1 273 ? -9.111 25.185 116.475 1.00 37.70 273 GLU C C 1
ATOM 7070 O O . GLU C 1 273 ? -8.993 23.974 116.345 1.00 37.63 273 GLU C O 1
ATOM 7076 N N . GLY C 1 274 ? -9.308 26.004 115.447 1.00 36.62 274 GLY C N 1
ATOM 7077 C CA . GLY C 1 274 ? -9.354 25.487 114.089 1.00 35.02 274 GLY C CA 1
ATOM 7078 C C . GLY C 1 274 ? -7.983 24.973 113.696 1.00 34.86 274 GLY C C 1
ATOM 7079 O O . GLY C 1 274 ? -7.844 23.896 113.090 1.00 34.70 274 GLY C O 1
ATOM 7080 N N . THR C 1 275 ? -6.951 25.735 114.045 1.00 33.48 275 THR C N 1
ATOM 7081 C CA . THR C 1 275 ? -5.579 25.316 113.750 1.00 31.44 275 THR C CA 1
ATOM 7082 C C . THR C 1 275 ? -5.341 23.898 114.299 1.00 31.35 275 THR C C 1
ATOM 7083 O O . THR C 1 275 ? -4.907 22.998 113.564 1.00 29.76 275 THR C O 1
ATOM 7087 N N . LEU C 1 276 ? -5.627 23.717 115.587 1.00 31.01 276 LEU C N 1
ATOM 7088 C CA . LEU C 1 276 ? -5.430 22.431 116.276 1.00 33.26 276 LEU C CA 1
ATOM 7089 C C . LEU C 1 276 ? -6.214 21.268 115.673 1.00 34.78 276 LEU C C 1
ATOM 7090 O O . LEU C 1 276 ? -5.726 20.138 115.605 1.00 33.84 276 LEU C O 1
ATOM 7095 N N . GLU C 1 277 ? -7.437 21.543 115.249 1.00 36.19 277 GLU C N 1
ATOM 7096 C CA . GLU C 1 277 ? -8.258 20.508 114.647 1.00 38.03 277 GLU C CA 1
ATOM 7097 C C . GLU C 1 277 ? -7.690 20.177 113.274 1.00 36.86 277 GLU C C 1
ATOM 7098 O O . GLU C 1 277 ? -7.689 19.019 112.849 1.00 36.02 277 GLU C O 1
ATOM 7104 N N . ALA C 1 278 ? -7.195 21.189 112.567 1.00 35.02 278 ALA C N 1
ATOM 7105 C CA . ALA C 1 278 ? -6.624 20.945 111.252 1.00 33.75 278 ALA C CA 1
ATOM 7106 C C . ALA C 1 278 ? -5.384 20.062 111.390 1.00 33.81 278 ALA C C 1
ATOM 7107 O O . ALA C 1 278 ? -5.189 19.092 110.640 1.00 33.69 278 ALA C O 1
ATOM 7109 N N . ILE C 1 279 ? -4.538 20.403 112.359 1.00 32.33 279 ILE C N 1
ATOM 7110 C CA . ILE C 1 279 ? -3.318 19.645 112.583 1.00 30.75 279 ILE C CA 1
ATOM 7111 C C . ILE C 1 279 ? -3.654 18.182 112.854 1.00 29.91 279 ILE C C 1
ATOM 7112 O O . ILE C 1 279 ? -3.089 17.274 112.253 1.00 29.38 279 ILE C O 1
ATOM 7117 N N . ARG C 1 280 ? -4.613 17.973 113.739 1.00 31.47 280 ARG C N 1
ATOM 7118 C CA . ARG C 1 280 ? -4.988 16.621 114.105 1.00 34.25 280 ARG C CA 1
ATOM 7119 C C . ARG C 1 280 ? -5.591 15.854 112.936 1.00 35.52 280 ARG C C 1
ATOM 7120 O O . ARG C 1 280 ? -5.213 14.713 112.679 1.00 36.17 280 ARG C O 1
ATOM 7128 N N . LEU C 1 281 ? -6.504 16.498 112.211 1.00 35.15 281 LEU C N 1
ATOM 7129 C CA . LEU C 1 281 ? -7.165 15.854 111.078 1.00 36.16 281 LEU C CA 1
ATOM 7130 C C . LEU C 1 281 ? -6.149 15.416 110.039 1.00 34.66 281 LEU C C 1
ATOM 7131 O O . LEU C 1 281 ? -6.144 14.272 109.576 1.00 33.93 281 LEU C O 1
ATOM 7136 N N . CYS C 1 282 ? -5.275 16.330 109.659 1.00 35.74 282 CYS C N 1
ATOM 7137 C CA . CYS C 1 282 ? -4.294 15.981 108.652 1.00 34.83 282 CYS C CA 1
ATOM 7138 C C . CYS C 1 282 ? -3.358 14.899 109.180 1.00 35.09 282 CYS C C 1
ATOM 7139 O O . CYS C 1 282 ? -3.013 13.955 108.459 1.00 33.37 282 CYS C O 1
ATOM 7142 N N . ALA C 1 283 ? -2.967 15.005 110.447 1.00 32.81 283 ALA C N 1
ATOM 7143 C CA . ALA C 1 283 ? -2.055 14.008 111.002 1.00 31.58 283 ALA C CA 1
ATOM 7144 C C . ALA C 1 283 ? -2.711 12.608 111.054 1.00 32.10 283 ALA C C 1
ATOM 7145 O O . ALA C 1 283 ? -2.098 11.588 110.694 1.00 30.91 283 ALA C O 1
ATOM 7147 N N . ARG C 1 284 ? -3.973 12.575 111.470 1.00 31.44 284 ARG C N 1
ATOM 7148 C CA . ARG C 1 284 ? -4.674 11.322 111.619 1.00 33.48 284 ARG C CA 1
ATOM 7149 C C . ARG C 1 284 ? -5.185 10.659 110.355 1.00 34.41 284 ARG C C 1
ATOM 7150 O O . ARG C 1 284 ? -5.546 9.487 110.396 1.00 33.56 284 ARG C O 1
ATOM 7158 N N . THR C 1 285 ? -5.219 11.390 109.243 1.00 33.67 285 THR C N 1
ATOM 7159 C CA . THR C 1 285 ? -5.678 10.804 107.995 1.00 35.20 285 THR C CA 1
ATOM 7160 C C . THR C 1 285 ? -4.502 10.491 107.078 1.00 35.82 285 THR C C 1
ATOM 7161 O O . THR C 1 285 ? -4.545 9.516 106.320 1.00 36.62 285 THR C O 1
ATOM 7165 N N . GLU C 1 286 ? -3.436 11.283 107.175 1.00 33.22 286 GLU C N 1
ATOM 7166 C CA . GLU C 1 286 ? -2.288 11.100 106.284 1.00 31.92 286 GLU C CA 1
ATOM 7167 C C . GLU C 1 286 ? -0.943 10.823 106.907 1.00 31.73 286 GLU C C 1
ATOM 7168 O O . GLU C 1 286 ? 0.031 10.560 106.196 1.00 33.00 286 GLU C O 1
ATOM 7174 N N . GLY C 1 287 ? -0.870 10.915 108.225 1.00 32.99 287 GLY C N 1
ATOM 7175 C CA . GLY C 1 287 ? 0.392 10.679 108.895 1.00 32.44 287 GLY C CA 1
ATOM 7176 C C . GLY C 1 287 ? 1.329 11.831 108.645 1.00 30.97 287 GLY C C 1
ATOM 7177 O O . GLY C 1 287 ? 2.526 11.701 108.833 1.00 32.00 287 GLY C O 1
ATOM 7178 N N . MET C 1 288 ? 0.784 12.959 108.194 1.00 31.18 288 MET C N 1
ATOM 7179 C CA . MET C 1 288 ? 1.601 14.125 107.912 1.00 29.48 288 MET C CA 1
ATOM 7180 C C . MET C 1 288 ? 1.372 15.163 109.012 1.00 26.96 288 MET C C 1
ATOM 7181 O O . MET C 1 288 ? 0.264 15.621 109.238 1.00 26.99 288 MET C O 1
ATOM 7186 N N . LEU C 1 289 ? 2.444 15.504 109.716 1.00 27.05 289 LEU C N 1
ATOM 7187 C CA . LEU C 1 289 ? 2.348 16.460 110.810 1.00 25.79 289 LEU C CA 1
ATOM 7188 C C . LEU C 1 289 ? 2.513 17.909 110.330 1.00 23.61 289 LEU C C 1
ATOM 7189 O O . LEU C 1 289 ? 3.233 18.168 109.384 1.00 24.05 289 LEU C O 1
ATOM 7194 N N . THR C 1 290 ? 1.853 18.840 111.010 1.00 25.47 290 THR C N 1
ATOM 7195 C CA . THR C 1 290 ? 1.959 20.272 110.685 1.00 23.88 290 THR C CA 1
ATOM 7196 C C . THR C 1 290 ? 2.071 20.965 112.046 1.00 25.51 290 THR C C 1
ATOM 7197 O O . THR C 1 290 ? 1.819 20.343 113.069 1.00 26.44 290 THR C O 1
ATOM 7201 N N . ASP C 1 291 ? 2.434 22.239 112.061 1.00 27.56 291 ASP C N 1
ATOM 7202 C CA . ASP C 1 291 ? 2.665 22.931 113.329 1.00 29.25 291 ASP C CA 1
ATOM 7203 C C . ASP C 1 291 ? 1.648 23.998 113.680 1.00 30.83 291 ASP C C 1
ATOM 7204 O O . ASP C 1 291 ? 0.942 24.491 112.805 1.00 34.78 291 ASP C O 1
ATOM 7209 N N . PRO C 1 292 ? 1.601 24.412 114.963 1.00 29.68 292 PRO C N 1
ATOM 7210 C CA . PRO C 1 292 ? 0.678 25.424 115.469 1.00 29.63 292 PRO C CA 1
ATOM 7211 C C . PRO C 1 292 ? 0.928 26.838 114.959 1.00 28.42 292 PRO C C 1
ATOM 7212 O O . PRO C 1 292 ? 0.053 27.681 115.073 1.00 26.63 292 PRO C O 1
ATOM 7216 N N . VAL C 1 293 ? 2.121 27.109 114.436 1.00 27.81 293 VAL C N 1
ATOM 7217 C CA . VAL C 1 293 ? 2.427 28.470 113.979 1.00 27.74 293 VAL C CA 1
ATOM 7218 C C . VAL C 1 293 ? 2.204 28.760 112.495 1.00 29.47 293 VAL C C 1
ATOM 7219 O O . VAL C 1 293 ? 1.522 29.735 112.138 1.00 29.42 293 VAL C O 1
ATOM 7223 N N . TYR C 1 294 ? 2.784 27.914 111.642 1.00 30.08 294 TYR C N 1
ATOM 7224 C CA . TYR C 1 294 ? 2.725 28.091 110.195 1.00 29.86 294 TYR C CA 1
ATOM 7225 C C . TYR C 1 294 ? 1.866 27.120 109.401 1.00 30.83 294 TYR C C 1
ATOM 7226 O O . TYR C 1 294 ? 0.766 27.460 108.998 1.00 32.05 294 TYR C O 1
ATOM 7235 N N . GLU C 1 295 ? 2.363 25.898 109.187 1.00 30.25 295 GLU C N 1
ATOM 7236 C CA . GLU C 1 295 ? 1.635 24.945 108.362 1.00 28.68 295 GLU C CA 1
ATOM 7237 C C . GLU C 1 295 ? 0.269 24.537 108.857 1.00 28.82 295 GLU C C 1
ATOM 7238 O O . GLU C 1 295 ? -0.630 24.288 108.063 1.00 30.88 295 GLU C O 1
ATOM 7244 N N . GLY C 1 296 ? 0.088 24.474 110.166 1.00 28.40 296 GLY C N 1
ATOM 7245 C CA . GLY C 1 296 ? -1.200 24.103 110.695 1.00 27.38 296 GLY C CA 1
ATOM 7246 C C . GLY C 1 296 ? -2.211 25.150 110.286 1.00 30.93 296 GLY C C 1
ATOM 7247 O O . GLY C 1 296 ? -3.399 24.863 110.152 1.00 31.03 296 GLY C O 1
ATOM 7248 N N . LYS C 1 297 ? -1.747 26.385 110.101 1.00 31.18 297 LYS C N 1
ATOM 7249 C CA . LYS C 1 297 ? -2.663 27.441 109.723 1.00 31.79 297 LYS C CA 1
ATOM 7250 C C . LYS C 1 297 ? -3.048 27.350 108.233 1.00 31.98 297 LYS C C 1
ATOM 7251 O O . LYS C 1 297 ? -4.196 27.570 107.881 1.00 33.11 297 LYS C O 1
ATOM 7257 N N . SER C 1 298 ? -2.104 26.970 107.383 1.00 31.75 298 SER C N 1
ATOM 7258 C CA . SER C 1 298 ? -2.381 26.848 105.956 1.00 33.06 298 SER C CA 1
ATOM 7259 C C . SER C 1 298 ? -3.102 25.531 105.649 1.00 34.55 298 SER C C 1
ATOM 7260 O O . SER C 1 298 ? -3.754 25.398 104.611 1.00 33.93 298 SER C O 1
ATOM 7263 N N . MET C 1 299 ? -3.014 24.572 106.576 1.00 33.21 299 MET C N 1
ATOM 7264 C CA . MET C 1 299 ? -3.660 23.280 106.421 1.00 33.34 299 MET C CA 1
ATOM 7265 C C . MET C 1 299 ? -5.121 23.530 106.764 1.00 35.80 299 MET C C 1
ATOM 7266 O O . MET C 1 299 ? -6.033 23.058 106.080 1.00 36.10 299 MET C O 1
ATOM 7271 N N . HIS C 1 300 ? -5.321 24.307 107.819 1.00 34.39 300 HIS C N 1
ATOM 7272 C CA . HIS C 1 300 ? -6.635 24.716 108.285 1.00 36.07 300 HIS C CA 1
ATOM 7273 C C . HIS C 1 300 ? -7.330 25.517 107.158 1.00 36.90 300 HIS C C 1
ATOM 7274 O O . HIS C 1 300 ? -8.526 25.363 106.921 1.00 35.62 300 HIS C O 1
ATOM 7281 N N . GLY C 1 301 ? -6.569 26.385 106.495 1.00 35.89 301 GLY C N 1
ATOM 7282 C CA . GLY C 1 301 ? -7.119 27.177 105.411 1.00 36.61 301 GLY C CA 1
ATOM 7283 C C . GLY C 1 301 ? -7.603 26.264 104.291 1.00 38.16 301 GLY C C 1
ATOM 7284 O O . GLY C 1 301 ? -8.792 26.289 103.923 1.00 35.87 301 GLY C O 1
ATOM 7285 N N . MET C 1 302 ? -6.689 25.435 103.779 1.00 37.50 302 MET C N 1
ATOM 7286 C CA . MET C 1 302 ? -7.004 24.511 102.689 1.00 38.28 302 MET C CA 1
ATOM 7287 C C . MET C 1 302 ? -8.202 23.626 103.004 1.00 40.14 302 MET C C 1
ATOM 7288 O O . MET C 1 302 ? -9.074 23.448 102.148 1.00 41.32 302 MET C O 1
ATOM 7293 N N . ILE C 1 303 ? -8.245 23.069 104.216 1.00 40.71 303 ILE C N 1
ATOM 7294 C CA . ILE C 1 303 ? -9.351 22.204 104.631 1.00 41.23 303 ILE C CA 1
ATOM 7295 C C . ILE C 1 303 ? -10.645 22.979 104.616 1.00 42.31 303 ILE C C 1
ATOM 7296 O O . ILE C 1 303 ? -11.654 22.502 104.107 1.00 43.91 303 ILE C O 1
ATOM 7301 N N . GLU C 1 304 ? -10.612 24.172 105.198 1.00 43.42 304 GLU C N 1
ATOM 7302 C CA . GLU C 1 304 ? -11.791 25.019 105.268 1.00 43.76 304 GLU C CA 1
ATOM 7303 C C . GLU C 1 304 ? -12.255 25.450 103.874 1.00 42.65 304 GLU C C 1
ATOM 7304 O O . GLU C 1 304 ? -13.455 25.493 103.603 1.00 41.97 304 GLU C O 1
ATOM 7310 N N . MET C 1 305 ? -11.316 25.770 102.989 1.00 41.03 305 MET C N 1
ATOM 7311 C CA . MET C 1 305 ? -11.686 26.182 101.644 1.00 42.16 305 MET C CA 1
ATOM 7312 C C . MET C 1 305 ? -12.421 25.050 100.924 1.00 44.22 305 MET C C 1
ATOM 7313 O O . MET C 1 305 ? -13.439 25.286 100.258 1.00 44.85 305 MET C O 1
ATOM 7318 N N . VAL C 1 306 ? -11.905 23.829 101.064 1.00 43.57 306 VAL C N 1
ATOM 7319 C CA . VAL C 1 306 ? -12.519 22.659 100.448 1.00 44.86 306 VAL C CA 1
ATOM 7320 C C . VAL C 1 306 ? -13.902 22.422 101.033 1.00 46.61 306 VAL C C 1
ATOM 7321 O O . VAL C 1 306 ? -14.859 22.178 100.308 1.00 46.65 306 VAL C O 1
ATOM 7325 N N . ARG C 1 307 ? -14.000 22.493 102.354 1.00 49.23 307 ARG C N 1
ATOM 7326 C CA . ARG C 1 307 ? -15.260 22.258 103.045 1.00 51.12 307 ARG C CA 1
ATOM 7327 C C . ARG C 1 307 ? -16.346 23.230 102.620 1.00 52.85 307 ARG C C 1
ATOM 7328 O O . ARG C 1 307 ? -17.519 22.852 102.532 1.00 52.95 307 ARG C O 1
ATOM 7336 N N . ASN C 1 308 ? -15.955 24.479 102.370 1.00 54.01 308 ASN C N 1
ATOM 7337 C CA . ASN C 1 308 ? -16.891 25.514 101.940 1.00 55.02 308 ASN C CA 1
ATOM 7338 C C . ASN C 1 308 ? -17.091 25.515 100.421 1.00 55.17 308 ASN C C 1
ATOM 7339 O O . ASN C 1 308 ? -17.700 26.430 99.879 1.00 56.30 308 ASN C O 1
ATOM 7344 N N . GLY C 1 309 ? -16.571 24.503 99.736 1.00 54.89 309 GLY C N 1
ATOM 7345 C CA . GLY C 1 309 ? -16.722 24.436 98.293 1.00 53.91 309 GLY C CA 1
ATOM 7346 C C . GLY C 1 309 ? -16.173 25.655 97.569 1.00 54.00 309 GLY C C 1
ATOM 7347 O O . GLY C 1 309 ? -16.775 26.125 96.602 1.00 54.22 309 GLY C O 1
ATOM 7348 N N . GLU C 1 310 ? -15.027 26.161 98.025 1.00 51.57 310 GLU C N 1
ATOM 7349 C CA . GLU C 1 310 ? -14.412 27.332 97.411 1.00 48.57 310 GLU C CA 1
ATOM 7350 C C . GLU C 1 310 ? -13.556 26.909 96.247 1.00 48.48 310 GLU C C 1
ATOM 7351 O O . GLU C 1 310 ? -13.146 27.737 95.432 1.00 46.71 310 GLU C O 1
ATOM 7357 N N . PHE C 1 311 ? -13.274 25.611 96.180 1.00 48.60 311 PHE C N 1
ATOM 7358 C CA . PHE C 1 311 ? -12.497 25.076 95.072 1.00 50.29 311 PHE C CA 1
ATOM 7359 C C . PHE C 1 311 ? -13.473 24.448 94.079 1.00 50.71 311 PHE C C 1
ATOM 7360 O O . PHE C 1 311 ? -14.432 23.774 94.471 1.00 50.34 311 PHE C O 1
ATOM 7368 N N . PRO C 1 312 ? -13.258 24.694 92.783 1.00 51.34 312 PRO C N 1
ATOM 7369 C CA . PRO C 1 312 ? -14.131 24.120 91.757 1.00 51.45 312 PRO C CA 1
ATOM 7370 C C . PRO C 1 312 ? -13.982 22.600 91.875 1.00 51.50 312 PRO C C 1
ATOM 7371 O O . PRO C 1 312 ? -12.873 22.092 92.097 1.00 51.01 312 PRO C O 1
ATOM 7375 N N . GLU C 1 313 ? -15.088 21.883 91.740 1.00 51.88 313 GLU C N 1
ATOM 7376 C CA . GLU C 1 313 ? -15.064 20.432 91.845 1.00 52.49 313 GLU C CA 1
ATOM 7377 C C . GLU C 1 313 ? -14.101 19.823 90.844 1.00 51.27 313 GLU C C 1
ATOM 7378 O O . GLU C 1 313 ? -14.063 20.220 89.684 1.00 52.63 313 GLU C O 1
ATOM 7384 N N . GLY C 1 314 ? -13.309 18.859 91.290 1.00 49.39 314 GLY C N 1
ATOM 7385 C CA . GLY C 1 314 ? -12.360 18.230 90.391 1.00 46.84 314 GLY C CA 1
ATOM 7386 C C . GLY C 1 314 ? -11.005 18.904 90.389 1.00 45.80 314 GLY C C 1
ATOM 7387 O O . GLY C 1 314 ? -10.085 18.468 89.702 1.00 45.32 314 GLY C O 1
ATOM 7388 N N . SER C 1 315 ? -10.867 19.970 91.163 1.00 45.47 315 SER C N 1
ATOM 7389 C CA . SER C 1 315 ? -9.588 20.675 91.225 1.00 46.22 315 SER C CA 1
ATOM 7390 C C . SER C 1 315 ? -8.495 19.885 91.933 1.00 44.26 315 SER C C 1
ATOM 7391 O O . SER C 1 315 ? -8.757 19.175 92.895 1.00 44.88 315 SER C O 1
ATOM 7394 N N . ARG C 1 316 ? -7.276 20.016 91.431 1.00 42.87 316 ARG C N 1
ATOM 7395 C CA . ARG C 1 316 ? -6.114 19.380 92.030 1.00 43.35 316 ARG C CA 1
ATOM 7396 C C . ARG C 1 316 ? -5.393 20.524 92.768 1.00 42.04 316 ARG C C 1
ATOM 7397 O O . ARG C 1 316 ? -4.890 21.464 92.130 1.00 41.49 316 ARG C O 1
ATOM 7405 N N . VAL C 1 317 ? -5.373 20.447 94.101 1.00 40.08 317 VAL C N 1
ATOM 7406 C CA . VAL C 1 317 ? -4.726 21.463 94.952 1.00 35.68 317 VAL C CA 1
ATOM 7407 C C . VAL C 1 317 ? -3.397 20.948 95.546 1.00 34.67 317 VAL C C 1
ATOM 7408 O O . VAL C 1 317 ? -3.369 19.918 96.243 1.00 34.65 317 VAL C O 1
ATOM 7412 N N . LEU C 1 318 ? -2.308 21.652 95.240 1.00 29.69 318 LEU C N 1
ATOM 7413 C CA . LEU C 1 318 ? -0.964 21.297 95.702 1.00 29.17 318 LEU C CA 1
ATOM 7414 C C . LEU C 1 318 ? -0.593 22.086 96.977 1.00 30.34 318 LEU C C 1
ATOM 7415 O O . LEU C 1 318 ? -0.257 23.278 96.915 1.00 29.96 318 LEU C O 1
ATOM 7420 N N . TYR C 1 319 ? -0.718 21.421 98.120 1.00 29.69 319 TYR C N 1
ATOM 7421 C CA . TYR C 1 319 ? -0.388 22.023 99.406 1.00 29.80 319 TYR C CA 1
ATOM 7422 C C . TYR C 1 319 ? 1.124 22.039 99.526 1.00 30.19 319 TYR C C 1
ATOM 7423 O O . TYR C 1 319 ? 1.767 20.990 99.421 1.00 29.44 319 TYR C O 1
ATOM 7432 N N . ALA C 1 320 ? 1.701 23.217 99.724 1.00 29.27 320 ALA C N 1
ATOM 7433 C CA . ALA C 1 320 ? 3.144 23.294 99.883 1.00 28.33 320 ALA C CA 1
ATOM 7434 C C . ALA C 1 320 ? 3.468 23.193 101.379 1.00 29.55 320 ALA C C 1
ATOM 7435 O O . ALA C 1 320 ? 3.222 24.124 102.138 1.00 28.87 320 ALA C O 1
ATOM 7437 N N . HIS C 1 321 ? 3.972 22.046 101.812 1.00 30.07 321 HIS C N 1
ATOM 7438 C CA . HIS C 1 321 ? 4.317 21.880 103.223 1.00 30.35 321 HIS C CA 1
ATOM 7439 C C . HIS C 1 321 ? 5.698 22.467 103.373 1.00 29.79 321 HIS C C 1
ATOM 7440 O O . HIS C 1 321 ? 6.671 21.852 102.980 1.00 28.57 321 HIS C O 1
ATOM 7447 N N . LEU C 1 322 ? 5.772 23.662 103.956 1.00 29.45 322 LEU C N 1
ATOM 7448 C CA . LEU C 1 322 ? 7.036 24.363 104.077 1.00 29.02 322 LEU C CA 1
ATOM 7449 C C . LEU C 1 322 ? 7.968 23.941 105.209 1.00 28.23 322 LEU C C 1
ATOM 7450 O O . LEU C 1 322 ? 9.105 24.396 105.253 1.00 28.23 322 LEU C O 1
ATOM 7455 N N . GLY C 1 323 ? 7.483 23.086 106.108 1.00 28.96 323 GLY C N 1
ATOM 7456 C CA . GLY C 1 323 ? 8.294 22.599 107.222 1.00 27.19 323 GLY C CA 1
ATOM 7457 C C . GLY C 1 323 ? 7.717 22.988 108.575 1.00 25.99 323 GLY C C 1
ATOM 7458 O O . GLY C 1 323 ? 6.503 22.966 108.769 1.00 26.65 323 GLY C O 1
ATOM 7459 N N . GLY C 1 324 ? 8.592 23.325 109.517 1.00 26.53 324 GLY C N 1
ATOM 7460 C CA . GLY C 1 324 ? 8.154 23.814 110.827 1.00 23.53 324 GLY C CA 1
ATOM 7461 C C . GLY C 1 324 ? 7.770 22.844 111.918 1.00 24.50 324 GLY C C 1
ATOM 7462 O O . GLY C 1 324 ? 7.555 23.236 113.065 1.00 24.34 324 GLY C O 1
ATOM 7463 N N . VAL C 1 325 ? 7.698 21.566 111.594 1.00 24.72 325 VAL C N 1
ATOM 7464 C CA . VAL C 1 325 ? 7.266 20.618 112.606 1.00 23.62 325 VAL C CA 1
ATOM 7465 C C . VAL C 1 325 ? 8.065 20.637 113.914 1.00 21.00 325 VAL C C 1
ATOM 7466 O O . VAL C 1 325 ? 7.483 20.475 114.970 1.00 19.70 325 VAL C O 1
ATOM 7470 N N . PRO C 1 326 ? 9.394 20.836 113.878 1.00 21.13 326 PRO C N 1
ATOM 7471 C CA . PRO C 1 326 ? 10.077 20.841 115.191 1.00 23.15 326 PRO C CA 1
ATOM 7472 C C . PRO C 1 326 ? 9.514 21.793 116.255 1.00 24.04 326 PRO C C 1
ATOM 7473 O O . PRO C 1 326 ? 9.762 21.601 117.454 1.00 25.18 326 PRO C O 1
ATOM 7477 N N . ALA C 1 327 ? 8.744 22.802 115.845 1.00 24.62 327 ALA C N 1
ATOM 7478 C CA . ALA C 1 327 ? 8.212 23.771 116.806 1.00 24.99 327 ALA C CA 1
ATOM 7479 C C . ALA C 1 327 ? 7.104 23.208 117.695 1.00 24.38 327 ALA C C 1
ATOM 7480 O O . ALA C 1 327 ? 6.724 23.812 118.694 1.00 22.42 327 ALA C O 1
ATOM 7482 N N . LEU C 1 328 ? 6.584 22.037 117.341 1.00 25.82 328 LEU C N 1
ATOM 7483 C CA . LEU C 1 328 ? 5.526 21.424 118.159 1.00 23.68 328 LEU C CA 1
ATOM 7484 C C . LEU C 1 328 ? 6.027 21.197 119.587 1.00 22.00 328 LEU C C 1
ATOM 7485 O O . LEU C 1 328 ? 5.254 21.235 120.528 1.00 21.49 328 LEU C O 1
ATOM 7490 N N . ASN C 1 329 ? 7.326 20.985 119.735 1.00 20.16 329 ASN C N 1
ATOM 7491 C CA . ASN C 1 329 ? 7.915 20.712 121.052 1.00 19.80 329 ASN C CA 1
ATOM 7492 C C . ASN C 1 329 ? 7.719 21.866 122.056 1.00 22.53 329 ASN C C 1
ATOM 7493 O O . ASN C 1 329 ? 7.748 21.654 123.273 1.00 25.27 329 ASN C O 1
ATOM 7498 N N . GLY C 1 330 ? 7.521 23.083 121.546 1.00 22.87 330 GLY C N 1
ATOM 7499 C CA . GLY C 1 330 ? 7.305 24.217 122.423 1.00 21.99 330 GLY C CA 1
ATOM 7500 C C . GLY C 1 330 ? 5.840 24.406 122.800 1.00 23.37 330 GLY C C 1
ATOM 7501 O O . GLY C 1 330 ? 5.507 25.346 123.535 1.00 23.95 330 GLY C O 1
ATOM 7502 N N . TYR C 1 331 ? 4.972 23.523 122.304 1.00 23.11 331 TYR C N 1
ATOM 7503 C CA . TYR C 1 331 ? 3.528 23.613 122.589 1.00 25.42 331 TYR C CA 1
ATOM 7504 C C . TYR C 1 331 ? 3.056 22.264 123.133 1.00 26.93 331 TYR C C 1
ATOM 7505 O O . TYR C 1 331 ? 1.973 21.776 122.789 1.00 28.04 331 TYR C O 1
ATOM 7514 N N . SER C 1 332 ? 3.859 21.670 124.009 1.00 27.10 332 SER C N 1
ATOM 7515 C CA . SER C 1 332 ? 3.536 20.361 124.560 1.00 27.60 332 SER C CA 1
ATOM 7516 C C . SER C 1 332 ? 2.260 20.229 125.368 1.00 27.88 332 SER C C 1
ATOM 7517 O O . SER C 1 332 ? 1.605 19.188 125.293 1.00 28.56 332 SER C O 1
ATOM 7520 N N . PHE C 1 333 ? 1.908 21.253 126.137 1.00 25.48 333 PHE C N 1
ATOM 7521 C CA . PHE C 1 333 ? 0.726 21.179 126.996 1.00 27.49 333 PHE C CA 1
ATOM 7522 C C . PHE C 1 333 ? -0.553 21.005 126.186 1.00 28.16 333 PHE C C 1
ATOM 7523 O O . PHE C 1 333 ? -1.398 20.196 126.509 1.00 29.12 333 PHE C O 1
ATOM 7531 N N . ILE C 1 334 ? -0.658 21.785 125.128 1.00 28.39 334 ILE C N 1
ATOM 7532 C CA . ILE C 1 334 ? -1.782 21.783 124.225 1.00 30.83 334 ILE C CA 1
ATOM 7533 C C . ILE C 1 334 ? -2.014 20.409 123.604 1.00 30.88 334 ILE C C 1
ATOM 7534 O O . ILE C 1 334 ? -3.144 20.027 123.347 1.00 32.85 334 ILE C O 1
ATOM 7539 N N . PHE C 1 335 ? -0.956 19.646 123.387 1.00 29.82 335 PHE C N 1
ATOM 7540 C CA . PHE C 1 335 ? -1.121 18.331 122.770 1.00 30.53 335 PHE C CA 1
ATOM 7541 C C . PHE C 1 335 ? -0.896 17.179 123.743 1.00 30.04 335 PHE C C 1
ATOM 7542 O O . PHE C 1 335 ? -0.731 16.019 123.335 1.00 30.57 335 PHE C O 1
ATOM 7550 N N . ARG C 1 336 ? -0.917 17.491 125.027 1.00 30.73 336 ARG C N 1
ATOM 7551 C CA . ARG C 1 336 ? -0.654 16.484 126.042 1.00 32.35 336 ARG C CA 1
ATOM 7552 C C . ARG C 1 336 ? -1.518 15.229 125.966 1.00 33.68 336 ARG C C 1
ATOM 7553 O O . ARG C 1 336 ? -1.095 14.177 126.418 1.00 34.53 336 ARG C O 1
ATOM 7561 N N . ASP C 1 337 ? -2.720 15.338 125.406 1.00 35.80 337 ASP C N 1
ATOM 7562 C CA . ASP C 1 337 ? -3.610 14.193 125.260 1.00 36.97 337 ASP C CA 1
ATOM 7563 C C . ASP C 1 337 ? -3.953 13.994 123.776 1.00 36.85 337 ASP C C 1
ATOM 7564 O O . ASP C 1 337 ? -5.006 13.440 123.437 1.00 38.53 337 ASP C O 1
ATOM 7569 N N . GLY C 1 338 ? -3.071 14.454 122.897 1.00 34.27 338 GLY C N 1
ATOM 7570 C CA . GLY C 1 338 ? -3.300 14.330 121.473 1.00 33.09 338 GLY C CA 1
ATOM 7571 C C . GLY C 1 338 ? -3.629 15.687 120.883 1.00 34.21 338 GLY C C 1
ATOM 7572 O O . GLY C 1 338 ? -3.739 15.775 119.643 1.00 34.43 338 GLY C O 1
ATOM 7574 N N . MET D 1 1 ? 20.406 -15.345 96.914 1.00 63.62 1 MET D N 1
ATOM 7575 C CA . MET D 1 1 ? 19.176 -15.260 97.760 1.00 63.83 1 MET D CA 1
ATOM 7576 C C . MET D 1 1 ? 18.031 -14.618 96.977 1.00 63.03 1 MET D C 1
ATOM 7577 O O . MET D 1 1 ? 18.216 -14.201 95.838 1.00 63.55 1 MET D O 1
ATOM 7582 N N . ASN D 1 2 ? 16.849 -14.545 97.584 1.00 62.43 2 ASN D N 1
ATOM 7583 C CA . ASN D 1 2 ? 15.698 -13.939 96.918 1.00 62.29 2 ASN D CA 1
ATOM 7584 C C . ASN D 1 2 ? 14.800 -13.143 97.864 1.00 61.49 2 ASN D C 1
ATOM 7585 O O . ASN D 1 2 ? 13.871 -13.686 98.470 1.00 60.74 2 ASN D O 1
ATOM 7590 N N . LEU D 1 3 ? 15.079 -11.848 97.975 1.00 60.38 3 LEU D N 1
ATOM 7591 C CA . LEU D 1 3 ? 14.303 -10.963 98.835 1.00 59.54 3 LEU D CA 1
ATOM 7592 C C . LEU D 1 3 ? 12.969 -10.660 98.166 1.00 59.60 3 LEU D C 1
ATOM 7593 O O . LEU D 1 3 ? 11.929 -10.610 98.828 1.00 59.63 3 LEU D O 1
ATOM 7598 N N . GLN D 1 4 ? 13.015 -10.466 96.849 1.00 59.70 4 GLN D N 1
ATOM 7599 C CA . GLN D 1 4 ? 11.840 -10.148 96.036 1.00 59.97 4 GLN D CA 1
ATOM 7600 C C . GLN D 1 4 ? 10.596 -11.036 96.221 1.00 58.78 4 GLN D C 1
ATOM 7601 O O . GLN D 1 4 ? 9.512 -10.706 95.735 1.00 58.13 4 GLN D O 1
ATOM 7607 N N . ARG D 1 5 ? 10.737 -12.160 96.915 1.00 57.62 5 ARG D N 1
ATOM 7608 C CA . ARG D 1 5 ? 9.592 -13.042 97.139 1.00 55.44 5 ARG D CA 1
ATOM 7609 C C . ARG D 1 5 ? 8.538 -12.371 98.031 1.00 53.99 5 ARG D C 1
ATOM 7610 O O . ARG D 1 5 ? 7.336 -12.647 97.916 1.00 53.06 5 ARG D O 1
ATOM 7612 N N . PHE D 1 6 ? 8.987 -11.469 98.903 1.00 52.40 6 PHE D N 1
ATOM 7613 C CA . PHE D 1 6 ? 8.082 -10.782 99.829 1.00 49.86 6 PHE D CA 1
ATOM 7614 C C . PHE D 1 6 ? 7.654 -9.412 99.358 1.00 48.02 6 PHE D C 1
ATOM 7615 O O . PHE D 1 6 ? 8.481 -8.589 98.978 1.00 48.36 6 PHE D O 1
ATOM 7623 N N . PRO D 1 7 ? 6.347 -9.145 99.401 1.00 47.20 7 PRO D N 1
ATOM 7624 C CA . PRO D 1 7 ? 5.795 -7.862 98.977 1.00 47.28 7 PRO D CA 1
ATOM 7625 C C . PRO D 1 7 ? 6.254 -6.739 99.926 1.00 47.40 7 PRO D C 1
ATOM 7626 O O . PRO D 1 7 ? 6.409 -6.942 101.137 1.00 46.67 7 PRO D O 1
ATOM 7630 N N . ARG D 1 8 ? 6.477 -5.560 99.360 1.00 47.46 8 ARG D N 1
ATOM 7631 C CA . ARG D 1 8 ? 6.925 -4.404 100.128 1.00 46.56 8 ARG D CA 1
ATOM 7632 C C . ARG D 1 8 ? 5.900 -3.292 99.994 1.00 45.99 8 ARG D C 1
ATOM 7633 O O . ARG D 1 8 ? 5.509 -2.926 98.881 1.00 46.41 8 ARG D O 1
ATOM 7641 N N . TYR D 1 9 ? 5.425 -2.771 101.117 1.00 43.71 9 TYR D N 1
ATOM 7642 C CA . TYR D 1 9 ? 4.471 -1.688 101.039 1.00 42.84 9 TYR D CA 1
ATOM 7643 C C . TYR D 1 9 ? 5.276 -0.381 101.098 1.00 42.23 9 TYR D C 1
ATOM 7644 O O . TYR D 1 9 ? 5.976 -0.111 102.070 1.00 41.65 9 TYR D O 1
ATOM 7653 N N . PRO D 1 10 ? 5.199 0.435 100.033 1.00 41.58 10 PRO D N 1
ATOM 7654 C CA . PRO D 1 10 ? 5.931 1.704 99.974 1.00 40.31 10 PRO D CA 1
ATOM 7655 C C . PRO D 1 10 ? 5.531 2.682 101.082 1.00 38.08 10 PRO D C 1
ATOM 7656 O O . PRO D 1 10 ? 4.378 3.083 101.177 1.00 37.18 10 PRO D O 1
ATOM 7660 N N . LEU D 1 11 ? 6.494 3.039 101.926 1.00 36.88 11 LEU D N 1
ATOM 7661 C CA . LEU D 1 11 ? 6.239 3.972 103.029 1.00 36.54 11 LEU D CA 1
ATOM 7662 C C . LEU D 1 11 ? 7.353 5.005 103.050 1.00 36.86 11 LEU D C 1
ATOM 7663 O O . LEU D 1 11 ? 7.418 5.856 103.938 1.00 36.58 11 LEU D O 1
ATOM 7668 N N . THR D 1 12 ? 8.241 4.895 102.070 1.00 36.64 12 THR D N 1
ATOM 7669 C CA . THR D 1 12 ? 9.402 5.761 101.925 1.00 37.02 12 THR D CA 1
ATOM 7670 C C . THR D 1 12 ? 9.408 6.513 100.586 1.00 36.13 12 THR D C 1
ATOM 7671 O O . THR D 1 12 ? 8.710 6.134 99.653 1.00 33.48 12 THR D O 1
ATOM 7675 N N . PHE D 1 13 ? 10.216 7.560 100.473 1.00 35.30 13 PHE D N 1
ATOM 7676 C CA . PHE D 1 13 ? 10.257 8.294 99.215 1.00 37.09 13 PHE D CA 1
ATOM 7677 C C . PHE D 1 13 ? 10.976 7.474 98.145 1.00 37.94 13 PHE D C 1
ATOM 7678 O O . PHE D 1 13 ? 10.896 7.784 96.960 1.00 37.40 13 PHE D O 1
ATOM 7686 N N . GLY D 1 14 ? 11.668 6.426 98.576 1.00 38.14 14 GLY D N 1
ATOM 7687 C CA . GLY D 1 14 ? 12.424 5.597 97.655 1.00 38.34 14 GLY D CA 1
ATOM 7688 C C . GLY D 1 14 ? 13.794 5.368 98.274 1.00 37.37 14 GLY D C 1
ATOM 7689 O O . GLY D 1 14 ? 13.969 5.571 99.488 1.00 36.65 14 GLY D O 1
ATOM 7690 N N . PRO D 1 15 ? 14.787 4.940 97.483 1.00 37.27 15 PRO D N 1
ATOM 7691 C CA . PRO D 1 15 ? 16.109 4.718 98.074 1.00 36.75 15 PRO D CA 1
ATOM 7692 C C . PRO D 1 15 ? 16.587 5.960 98.817 1.00 37.61 15 PRO D C 1
ATOM 7693 O O . PRO D 1 15 ? 16.266 7.081 98.426 1.00 38.88 15 PRO D O 1
ATOM 7697 N N . THR D 1 16 ? 17.355 5.744 99.879 1.00 36.71 16 THR D N 1
ATOM 7698 C CA . THR D 1 16 ? 17.870 6.820 100.702 1.00 36.24 16 THR D CA 1
ATOM 7699 C C . THR D 1 16 ? 19.217 7.278 100.178 1.00 36.00 16 THR D C 1
ATOM 7700 O O . THR D 1 16 ? 20.048 6.470 99.773 1.00 36.87 16 THR D O 1
ATOM 7704 N N . PRO D 1 17 ? 19.470 8.591 100.205 1.00 33.68 17 PRO D N 1
ATOM 7705 C CA . PRO D 1 17 ? 20.752 9.105 99.693 1.00 33.20 17 PRO D CA 1
ATOM 7706 C C . PRO D 1 17 ? 22.037 8.865 100.487 1.00 32.80 17 PRO D C 1
ATOM 7707 O O . PRO D 1 17 ? 22.024 8.703 101.709 1.00 32.92 17 PRO D O 1
ATOM 7711 N N . ILE D 1 18 ? 23.157 8.829 99.780 1.00 32.46 18 ILE D N 1
ATOM 7712 C CA . ILE D 1 18 ? 24.437 8.690 100.458 1.00 34.02 18 ILE D CA 1
ATOM 7713 C C . ILE D 1 18 ? 25.135 10.042 100.289 1.00 34.50 18 ILE D C 1
ATOM 7714 O O . ILE D 1 18 ? 25.212 10.569 99.186 1.00 35.58 18 ILE D O 1
ATOM 7719 N N . GLN D 1 19 ? 25.633 10.599 101.382 1.00 34.05 19 GLN D N 1
ATOM 7720 C CA . GLN D 1 19 ? 26.318 11.885 101.330 1.00 35.31 19 GLN D CA 1
ATOM 7721 C C . GLN D 1 19 ? 27.733 11.772 101.885 1.00 34.50 19 GLN D C 1
ATOM 7722 O O . GLN D 1 19 ? 27.990 11.003 102.813 1.00 35.52 19 GLN D O 1
ATOM 7728 N N . PRO D 1 20 ? 28.677 12.528 101.322 1.00 34.32 20 PRO D N 1
ATOM 7729 C CA . PRO D 1 20 ? 30.015 12.397 101.909 1.00 35.08 20 PRO D CA 1
ATOM 7730 C C . PRO D 1 20 ? 30.055 13.282 103.153 1.00 36.75 20 PRO D C 1
ATOM 7731 O O . PRO D 1 20 ? 29.302 14.254 103.247 1.00 38.16 20 PRO D O 1
ATOM 7735 N N . LEU D 1 21 ? 30.904 12.933 104.110 1.00 36.23 21 LEU D N 1
ATOM 7736 C CA . LEU D 1 21 ? 31.072 13.728 105.306 1.00 35.85 21 LEU D CA 1
ATOM 7737 C C . LEU D 1 21 ? 32.510 14.213 105.179 1.00 36.32 21 LEU D C 1
ATOM 7738 O O . LEU D 1 21 ? 33.379 13.889 105.990 1.00 36.76 21 LEU D O 1
ATOM 7743 N N . ALA D 1 22 ? 32.742 15.001 104.134 1.00 38.06 22 ALA D N 1
ATOM 7744 C CA . ALA D 1 22 ? 34.064 15.534 103.825 1.00 37.64 22 ALA D CA 1
ATOM 7745 C C . ALA D 1 22 ? 34.650 16.360 104.945 1.00 37.98 22 ALA D C 1
ATOM 7746 O O . ALA D 1 22 ? 35.862 16.280 105.240 1.00 36.25 22 ALA D O 1
ATOM 7748 N N . ARG D 1 23 ? 33.799 17.160 105.581 1.00 37.74 23 ARG D N 1
ATOM 7749 C CA . ARG D 1 23 ? 34.298 18.022 106.641 1.00 39.60 23 ARG D CA 1
ATOM 7750 C C . ARG D 1 23 ? 34.722 17.200 107.832 1.00 38.40 23 ARG D C 1
ATOM 7751 O O . ARG D 1 23 ? 35.829 17.359 108.346 1.00 39.66 23 ARG D O 1
ATOM 7759 N N . LEU D 1 24 ? 33.851 16.310 108.276 1.00 38.07 24 LEU D N 1
ATOM 7760 C CA . LEU D 1 24 ? 34.199 15.476 109.419 1.00 39.27 24 LEU D CA 1
ATOM 7761 C C . LEU D 1 24 ? 35.440 14.620 109.100 1.00 39.47 24 LEU D C 1
ATOM 7762 O O . LEU D 1 24 ? 36.321 14.452 109.944 1.00 39.57 24 LEU D O 1
ATOM 7767 N N . SER D 1 25 ? 35.511 14.090 107.881 1.00 40.53 25 SER D N 1
ATOM 7768 C CA . SER D 1 25 ? 36.647 13.249 107.492 1.00 41.20 25 SER D CA 1
ATOM 7769 C C . SER D 1 25 ? 37.957 14.024 107.581 1.00 41.76 25 SER D C 1
ATOM 7770 O O . SER D 1 25 ? 38.956 13.538 108.123 1.00 39.05 25 SER D O 1
ATOM 7773 N N . LYS D 1 26 ? 37.946 15.241 107.045 1.00 44.10 26 LYS D N 1
ATOM 7774 C CA . LYS D 1 26 ? 39.134 16.082 107.076 1.00 45.15 26 LYS D CA 1
ATOM 7775 C C . LYS D 1 26 ? 39.454 16.441 108.524 1.00 44.96 26 LYS D C 1
ATOM 7776 O O . LYS D 1 26 ? 40.613 16.424 108.940 1.00 44.55 26 LYS D O 1
ATOM 7782 N N . HIS D 1 27 ? 38.418 16.762 109.297 1.00 45.33 27 HIS D N 1
ATOM 7783 C CA . HIS D 1 27 ? 38.616 17.122 110.694 1.00 45.59 27 HIS D CA 1
ATOM 7784 C C . HIS D 1 27 ? 39.382 16.020 111.432 1.00 45.89 27 HIS D C 1
ATOM 7785 O O . HIS D 1 27 ? 40.299 16.299 112.208 1.00 46.23 27 HIS D O 1
ATOM 7792 N N . LEU D 1 28 ? 39.019 14.769 111.177 1.00 45.47 28 LEU D N 1
ATOM 7793 C CA . LEU D 1 28 ? 39.671 13.645 111.836 1.00 46.37 28 LEU D CA 1
ATOM 7794 C C . LEU D 1 28 ? 40.997 13.205 111.209 1.00 47.56 28 LEU D C 1
ATOM 7795 O O . LEU D 1 28 ? 41.564 12.192 111.621 1.00 48.07 28 LEU D O 1
ATOM 7800 N N . GLY D 1 29 ? 41.490 13.942 110.217 1.00 48.28 29 GLY D N 1
ATOM 7801 C CA . GLY D 1 29 ? 42.772 13.582 109.616 1.00 50.26 29 GLY D CA 1
ATOM 7802 C C . GLY D 1 29 ? 42.773 13.264 108.131 1.00 50.97 29 GLY D C 1
ATOM 7803 O O . GLY D 1 29 ? 43.832 13.075 107.532 1.00 51.79 29 GLY D O 1
ATOM 7804 N N . GLY D 1 30 ? 41.588 13.186 107.537 1.00 51.28 30 GLY D N 1
ATOM 7805 C CA . GLY D 1 30 ? 41.490 12.896 106.119 1.00 51.89 30 GLY D CA 1
ATOM 7806 C C . GLY D 1 30 ? 42.053 11.550 105.690 1.00 53.15 30 GLY D C 1
ATOM 7807 O O . GLY D 1 30 ? 42.150 11.279 104.495 1.00 53.28 30 GLY D O 1
ATOM 7808 N N . LYS D 1 31 ? 42.416 10.706 106.650 1.00 53.15 31 LYS D N 1
ATOM 7809 C CA . LYS D 1 31 ? 42.967 9.394 106.338 1.00 52.81 31 LYS D CA 1
ATOM 7810 C C . LYS D 1 31 ? 41.888 8.357 106.074 1.00 52.37 31 LYS D C 1
ATOM 7811 O O . LYS D 1 31 ? 42.179 7.260 105.598 1.00 54.14 31 LYS D O 1
ATOM 7817 N N . VAL D 1 32 ? 40.642 8.695 106.386 1.00 50.73 32 VAL D N 1
ATOM 7818 C CA . VAL D 1 32 ? 39.528 7.789 106.150 1.00 48.60 32 VAL D CA 1
ATOM 7819 C C . VAL D 1 32 ? 38.354 8.582 105.575 1.00 47.82 32 VAL D C 1
ATOM 7820 O O . VAL D 1 32 ? 38.006 9.639 106.094 1.00 47.50 32 VAL D O 1
ATOM 7824 N N . HIS D 1 33 ? 37.743 8.064 104.514 1.00 47.27 33 HIS D N 1
ATOM 7825 C CA . HIS D 1 33 ? 36.627 8.738 103.857 1.00 46.69 33 HIS D CA 1
ATOM 7826 C C . HIS D 1 33 ? 35.268 8.301 104.411 1.00 45.99 33 HIS D C 1
ATOM 7827 O O . HIS D 1 33 ? 34.785 7.197 104.142 1.00 45.40 33 HIS D O 1
ATOM 7834 N N . LEU D 1 34 ? 34.658 9.181 105.198 1.00 43.53 34 LEU D N 1
ATOM 7835 C CA . LEU D 1 34 ? 33.366 8.892 105.818 1.00 41.98 34 LEU D CA 1
ATOM 7836 C C . LEU D 1 34 ? 32.215 9.354 104.954 1.00 40.14 34 LEU D C 1
ATOM 7837 O O . LEU D 1 34 ? 32.334 10.348 104.244 1.00 42.83 34 LEU D O 1
ATOM 7842 N N . TYR D 1 35 ? 31.102 8.626 105.009 1.00 38.41 35 TYR D N 1
ATOM 7843 C CA . TYR D 1 35 ? 29.904 8.942 104.234 1.00 35.99 35 TYR D CA 1
ATOM 7844 C C . TYR D 1 35 ? 28.711 8.598 105.102 1.00 36.37 35 TYR D C 1
ATOM 7845 O O . TYR D 1 35 ? 28.836 7.829 106.045 1.00 37.85 35 TYR D O 1
ATOM 7854 N N . ALA D 1 36 ? 27.548 9.150 104.787 1.00 34.50 36 ALA D N 1
ATOM 7855 C CA . ALA D 1 36 ? 26.355 8.828 105.559 1.00 36.45 36 ALA D CA 1
ATOM 7856 C C . ALA D 1 36 ? 25.212 8.461 104.632 1.00 36.41 36 ALA D C 1
ATOM 7857 O O . ALA D 1 36 ? 25.034 9.095 103.592 1.00 36.75 36 ALA D O 1
ATOM 7859 N N . LYS D 1 37 ? 24.458 7.419 104.990 1.00 36.46 37 LYS D N 1
ATOM 7860 C CA . LYS D 1 37 ? 23.295 7.023 104.202 1.00 35.08 37 LYS D CA 1
ATOM 7861 C C . LYS D 1 37 ? 22.115 7.461 105.070 1.00 34.08 37 LYS D C 1
ATOM 7862 O O . LYS D 1 37 ? 21.929 6.976 106.189 1.00 35.03 37 LYS D O 1
ATOM 7868 N N . ARG D 1 38 ? 21.306 8.360 104.524 1.00 33.75 38 ARG D N 1
ATOM 7869 C CA . ARG D 1 38 ? 20.200 8.968 105.250 1.00 31.15 38 ARG D CA 1
ATOM 7870 C C . ARG D 1 38 ? 18.899 8.240 105.423 1.00 29.68 38 ARG D C 1
ATOM 7871 O O . ARG D 1 38 ? 17.876 8.638 104.878 1.00 27.33 38 ARG D O 1
ATOM 7879 N N . GLU D 1 39 ? 18.920 7.175 106.218 1.00 29.95 39 GLU D N 1
ATOM 7880 C CA . GLU D 1 39 ? 17.691 6.448 106.497 1.00 28.78 39 GLU D CA 1
ATOM 7881 C C . GLU D 1 39 ? 16.787 7.396 107.291 1.00 27.97 39 GLU D C 1
ATOM 7882 O O . GLU D 1 39 ? 15.556 7.268 107.276 1.00 28.25 39 GLU D O 1
ATOM 7888 N N . ASP D 1 40 ? 17.401 8.330 108.021 1.00 30.16 40 ASP D N 1
ATOM 7889 C CA . ASP D 1 40 ? 16.627 9.297 108.801 1.00 30.71 40 ASP D CA 1
ATOM 7890 C C . ASP D 1 40 ? 15.749 10.244 107.947 1.00 31.51 40 ASP D C 1
ATOM 7891 O O . ASP D 1 40 ? 14.883 10.922 108.475 1.00 29.08 40 ASP D O 1
ATOM 7896 N N . CYS D 1 41 ? 15.966 10.292 106.636 1.00 33.28 41 CYS D N 1
ATOM 7897 C CA . CYS D 1 41 ? 15.145 11.178 105.773 1.00 33.37 41 CYS D CA 1
ATOM 7898 C C . CYS D 1 41 ? 14.396 10.371 104.722 1.00 32.77 41 CYS D C 1
ATOM 7899 O O . CYS D 1 41 ? 14.085 10.881 103.649 1.00 29.87 41 CYS D O 1
ATOM 7902 N N . ASN D 1 42 ? 14.083 9.121 105.048 1.00 30.89 42 ASN D N 1
ATOM 7903 C CA . ASN D 1 42 ? 13.448 8.224 104.103 1.00 30.80 42 ASN D CA 1
ATOM 7904 C C . ASN D 1 42 ? 11.948 8.335 103.934 1.00 31.62 42 ASN D C 1
ATOM 7905 O O . ASN D 1 42 ? 11.386 7.774 102.999 1.00 32.21 42 ASN D O 1
ATOM 7910 N N . SER D 1 43 ? 11.282 9.057 104.813 1.00 29.61 43 SER D N 1
ATOM 7911 C CA . SER D 1 43 ? 9.830 9.125 104.717 1.00 29.15 43 SER D CA 1
ATOM 7912 C C . SER D 1 43 ? 9.232 10.458 105.147 1.00 31.72 43 SER D C 1
ATOM 7913 O O . SER D 1 43 ? 9.860 11.220 105.893 1.00 32.73 43 SER D O 1
ATOM 7916 N N . GLY D 1 44 ? 8.014 10.717 104.667 1.00 31.72 44 GLY D N 1
ATOM 7917 C CA . GLY D 1 44 ? 7.301 11.936 105.002 1.00 32.03 44 GLY D CA 1
ATOM 7918 C C . GLY D 1 44 ? 6.344 11.659 106.145 1.00 31.22 44 GLY D C 1
ATOM 7919 O O . GLY D 1 44 ? 5.596 12.532 106.576 1.00 28.42 44 GLY D O 1
ATOM 7920 N N . LEU D 1 45 ? 6.375 10.418 106.630 1.00 29.53 45 LEU D N 1
ATOM 7921 C CA . LEU D 1 45 ? 5.533 9.996 107.739 1.00 30.50 45 LEU D CA 1
ATOM 7922 C C . LEU D 1 45 ? 6.247 10.236 109.079 1.00 29.47 45 LEU D C 1
ATOM 7923 O O . LEU D 1 45 ? 6.901 9.342 109.610 1.00 28.40 45 LEU D O 1
ATOM 7928 N N . ALA D 1 46 ? 6.092 11.446 109.616 1.00 27.79 46 ALA D N 1
ATOM 7929 C CA . ALA D 1 46 ? 6.678 11.843 110.892 1.00 25.39 46 ALA D CA 1
ATOM 7930 C C . ALA D 1 46 ? 8.160 11.605 111.033 1.00 26.66 46 ALA D C 1
ATOM 7931 O O . ALA D 1 46 ? 8.620 11.083 112.046 1.00 30.10 46 ALA D O 1
ATOM 7933 N N . PHE D 1 47 ? 8.899 11.989 110.005 1.00 24.38 47 PHE D N 1
ATOM 7934 C CA . PHE D 1 47 ? 10.335 11.895 109.973 1.00 26.63 47 PHE D CA 1
ATOM 7935 C C . PHE D 1 47 ? 10.930 10.532 109.651 1.00 25.78 47 PHE D C 1
ATOM 7936 O O . PHE D 1 47 ? 12.130 10.424 109.382 1.00 28.20 47 PHE D O 1
ATOM 7944 N N . GLY D 1 48 ? 10.102 9.501 109.683 1.00 27.35 48 GLY D N 1
ATOM 7945 C CA . GLY D 1 48 ? 10.599 8.169 109.352 1.00 26.47 48 GLY D CA 1
ATOM 7946 C C . GLY D 1 48 ? 11.799 7.669 110.132 1.00 26.09 48 GLY D C 1
ATOM 7947 O O . GLY D 1 48 ? 11.942 7.934 111.336 1.00 25.34 48 GLY D O 1
ATOM 7948 N N . GLY D 1 49 ? 12.650 6.914 109.447 1.00 27.11 49 GLY D N 1
ATOM 7949 C CA . GLY D 1 49 ? 13.826 6.319 110.069 1.00 27.71 49 GLY D CA 1
ATOM 7950 C C . GLY D 1 49 ? 13.920 4.821 109.734 1.00 28.27 49 GLY D C 1
ATOM 7951 O O . GLY D 1 49 ? 13.065 4.272 109.028 1.00 25.17 49 GLY D O 1
ATOM 7952 N N . ASN D 1 50 ? 14.960 4.166 110.228 1.00 28.31 50 ASN D N 1
ATOM 7953 C CA . ASN D 1 50 ? 15.165 2.746 109.936 1.00 32.39 50 ASN D CA 1
ATOM 7954 C C . ASN D 1 50 ? 13.926 1.902 110.180 1.00 31.25 50 ASN D C 1
ATOM 7955 O O . ASN D 1 50 ? 13.615 1.032 109.380 1.00 34.37 50 ASN D O 1
ATOM 7960 N N . LYS D 1 51 ? 13.204 2.175 111.252 1.00 31.13 51 LYS D N 1
ATOM 7961 C CA . LYS D 1 51 ? 12.010 1.394 111.571 1.00 32.09 51 LYS D CA 1
ATOM 7962 C C . LYS D 1 51 ? 11.005 1.367 110.419 1.00 33.50 51 LYS D C 1
ATOM 7963 O O . LYS D 1 51 ? 10.350 0.344 110.172 1.00 32.89 51 LYS D O 1
ATOM 7969 N N . THR D 1 52 ? 10.892 2.485 109.709 1.00 31.85 52 THR D N 1
ATOM 7970 C CA . THR D 1 52 ? 9.977 2.588 108.581 1.00 30.51 52 THR D CA 1
ATOM 7971 C C . THR D 1 52 ? 10.420 1.674 107.452 1.00 30.31 52 THR D C 1
ATOM 7972 O O . THR D 1 52 ? 9.572 1.122 106.764 1.00 32.13 52 THR D O 1
ATOM 7976 N N . ARG D 1 53 ? 11.730 1.532 107.238 1.00 30.09 53 ARG D N 1
ATOM 7977 C CA . ARG D 1 53 ? 12.235 0.631 106.191 1.00 30.90 53 ARG D CA 1
ATOM 7978 C C . ARG D 1 53 ? 11.869 -0.794 106.590 1.00 32.87 53 ARG D C 1
ATOM 7979 O O . ARG D 1 53 ? 11.575 -1.625 105.730 1.00 33.96 53 ARG D O 1
ATOM 7987 N N . LYS D 1 54 ? 11.919 -1.079 107.894 1.00 32.48 54 LYS D N 1
ATOM 7988 C CA . LYS D 1 54 ? 11.554 -2.408 108.397 1.00 32.82 54 LYS D CA 1
ATOM 7989 C C . LYS D 1 54 ? 10.071 -2.665 108.152 1.00 33.51 54 LYS D C 1
ATOM 7990 O O . LYS D 1 54 ? 9.701 -3.734 107.677 1.00 34.52 54 LYS D O 1
ATOM 7996 N N . LEU D 1 55 ? 9.231 -1.683 108.482 1.00 34.08 55 LEU D N 1
ATOM 7997 C CA . LEU D 1 55 ? 7.771 -1.824 108.348 1.00 34.33 55 LEU D CA 1
ATOM 7998 C C . LEU D 1 55 ? 7.209 -2.043 106.934 1.00 34.48 55 LEU D C 1
ATOM 7999 O O . LEU D 1 55 ? 6.108 -2.568 106.797 1.00 36.17 55 LEU D O 1
ATOM 8004 N N . GLU D 1 56 ? 7.926 -1.627 105.895 1.00 34.64 56 GLU D N 1
ATOM 8005 C CA . GLU D 1 56 ? 7.412 -1.820 104.541 1.00 36.74 56 GLU D CA 1
ATOM 8006 C C . GLU D 1 56 ? 7.121 -3.317 104.309 1.00 38.94 56 GLU D C 1
ATOM 8007 O O . GLU D 1 56 ? 6.156 -3.666 103.616 1.00 38.71 56 GLU D O 1
ATOM 8013 N N . TYR D 1 57 ? 7.930 -4.187 104.920 1.00 39.23 57 TYR D N 1
ATOM 8014 C CA . TYR D 1 57 ? 7.752 -5.637 104.772 1.00 39.77 57 TYR D CA 1
ATOM 8015 C C . TYR D 1 57 ? 6.796 -6.317 105.755 1.00 39.65 57 TYR D C 1
ATOM 8016 O O . TYR D 1 57 ? 6.524 -7.514 105.618 1.00 39.04 57 TYR D O 1
ATOM 8025 N N . LEU D 1 58 ? 6.285 -5.575 106.738 1.00 37.21 58 LEU D N 1
ATOM 8026 C CA . LEU D 1 58 ? 5.344 -6.159 107.689 1.00 35.45 58 LEU D CA 1
ATOM 8027 C C . LEU D 1 58 ? 3.915 -5.797 107.329 1.00 36.20 58 LEU D C 1
ATOM 8028 O O . LEU D 1 58 ? 2.976 -6.566 107.573 1.00 35.40 58 LEU D O 1
ATOM 8033 N N . ILE D 1 59 ? 3.747 -4.616 106.744 1.00 34.01 59 ILE D N 1
ATOM 8034 C CA . ILE D 1 59 ? 2.425 -4.149 106.402 1.00 33.70 59 ILE D CA 1
ATOM 8035 C C . ILE D 1 59 ? 1.682 -5.010 105.378 1.00 32.05 59 ILE D C 1
ATOM 8036 O O . ILE D 1 59 ? 0.485 -5.188 105.493 1.00 31.04 59 ILE D O 1
ATOM 8041 N N . PRO D 1 60 ? 2.368 -5.531 104.353 1.00 34.95 60 PRO D N 1
ATOM 8042 C CA . PRO D 1 60 ? 1.571 -6.350 103.428 1.00 37.77 60 PRO D CA 1
ATOM 8043 C C . PRO D 1 60 ? 0.867 -7.480 104.210 1.00 40.70 60 PRO D C 1
ATOM 8044 O O . PRO D 1 60 ? -0.316 -7.756 103.999 1.00 41.59 60 PRO D O 1
ATOM 8048 N N . GLU D 1 61 ? 1.590 -8.109 105.133 1.00 41.83 61 GLU D N 1
ATOM 8049 C CA . GLU D 1 61 ? 1.002 -9.188 105.925 1.00 43.57 61 GLU D CA 1
ATOM 8050 C C . GLU D 1 61 ? -0.136 -8.697 106.786 1.00 44.41 61 GLU D C 1
ATOM 8051 O O . GLU D 1 61 ? -1.178 -9.360 106.900 1.00 44.01 61 GLU D O 1
ATOM 8057 N N . ALA D 1 62 ? 0.046 -7.534 107.403 1.00 44.18 62 ALA D N 1
ATOM 8058 C CA . ALA D 1 62 ? -1.002 -7.003 108.262 1.00 43.56 62 ALA D CA 1
ATOM 8059 C C . ALA D 1 62 ? -2.276 -6.781 107.460 1.00 44.53 62 ALA D C 1
ATOM 8060 O O . ALA D 1 62 ? -3.389 -7.012 107.949 1.00 44.51 62 ALA D O 1
ATOM 8062 N N . LEU D 1 63 ? -2.117 -6.330 106.223 1.00 44.57 63 LEU D N 1
ATOM 8063 C CA . LEU D 1 63 ? -3.276 -6.076 105.387 1.00 46.13 63 LEU D CA 1
ATOM 8064 C C . LEU D 1 63 ? -3.904 -7.390 104.917 1.00 47.53 63 LEU D C 1
ATOM 8065 O O . LEU D 1 63 ? -5.124 -7.570 104.993 1.00 47.54 63 LEU D O 1
ATOM 8070 N N . ALA D 1 64 ? -3.068 -8.304 104.438 1.00 47.76 64 ALA D N 1
ATOM 8071 C CA . ALA D 1 64 ? -3.545 -9.603 103.965 1.00 47.93 64 ALA D CA 1
ATOM 8072 C C . ALA D 1 64 ? -4.366 -10.301 105.048 1.00 48.24 64 ALA D C 1
ATOM 8073 O O . ALA D 1 64 ? -5.392 -10.927 104.759 1.00 48.73 64 ALA D O 1
ATOM 8075 N N . GLN D 1 65 ? -3.909 -10.185 106.293 1.00 46.31 65 GLN D N 1
ATOM 8076 C CA . GLN D 1 65 ? -4.590 -10.786 107.425 1.00 46.25 65 GLN D CA 1
ATOM 8077 C C . GLN D 1 65 ? -5.853 -10.015 107.796 1.00 44.89 65 GLN D C 1
ATOM 8078 O O . GLN D 1 65 ? -6.589 -10.417 108.687 1.00 45.77 65 GLN D O 1
ATOM 8084 N N . GLY D 1 66 ? -6.098 -8.905 107.112 1.00 44.77 66 GLY D N 1
ATOM 8085 C CA . GLY D 1 66 ? -7.275 -8.107 107.401 1.00 44.47 66 GLY D CA 1
ATOM 8086 C C . GLY D 1 66 ? -7.215 -7.379 108.733 1.00 44.62 66 GLY D C 1
ATOM 8087 O O . GLY D 1 66 ? -8.239 -7.039 109.295 1.00 45.26 66 GLY D O 1
ATOM 8088 N N . CYS D 1 67 ? -6.025 -7.126 109.259 1.00 44.32 67 CYS D N 1
ATOM 8089 C CA . CYS D 1 67 ? -5.954 -6.426 110.533 1.00 43.58 67 CYS D CA 1
ATOM 8090 C C . CYS D 1 67 ? -6.409 -4.994 110.373 1.00 42.74 67 CYS D C 1
ATOM 8091 O O . CYS D 1 67 ? -6.245 -4.413 109.310 1.00 40.62 67 CYS D O 1
ATOM 8094 N N . ASP D 1 68 ? -6.988 -4.426 111.423 1.00 42.48 68 ASP D N 1
ATOM 8095 C CA . ASP D 1 68 ? -7.452 -3.051 111.357 1.00 43.93 68 ASP D CA 1
ATOM 8096 C C . ASP D 1 68 ? -6.751 -2.176 112.402 1.00 45.04 68 ASP D C 1
ATOM 8097 O O . ASP D 1 68 ? -7.040 -0.991 112.507 1.00 44.36 68 ASP D O 1
ATOM 8102 N N . THR D 1 69 ? -5.824 -2.761 113.162 1.00 44.71 69 THR D N 1
ATOM 8103 C CA . THR D 1 69 ? -5.123 -2.021 114.211 1.00 43.50 69 THR D CA 1
ATOM 8104 C C . THR D 1 69 ? -3.652 -2.401 114.329 1.00 43.05 69 THR D C 1
ATOM 8105 O O . THR D 1 69 ? -3.308 -3.590 114.372 1.00 43.88 69 THR D O 1
ATOM 8109 N N . LEU D 1 70 ? -2.771 -1.406 114.370 1.00 39.82 70 LEU D N 1
ATOM 8110 C CA . LEU D 1 70 ? -1.361 -1.727 114.542 1.00 37.97 70 LEU D CA 1
ATOM 8111 C C . LEU D 1 70 ? -1.051 -1.562 116.029 1.00 37.88 70 LEU D C 1
ATOM 8112 O O . LEU D 1 70 ? -1.328 -0.522 116.631 1.00 37.23 70 LEU D O 1
ATOM 8117 N N . VAL D 1 71 ? -0.497 -2.601 116.633 1.00 36.46 71 VAL D N 1
ATOM 8118 C CA . VAL D 1 71 ? -0.187 -2.541 118.048 1.00 35.58 71 VAL D CA 1
ATOM 8119 C C . VAL D 1 71 ? 1.319 -2.703 118.216 1.00 34.83 71 VAL D C 1
ATOM 8120 O O . VAL D 1 71 ? 1.913 -3.615 117.655 1.00 35.38 71 VAL D O 1
ATOM 8124 N N . SER D 1 72 ? 1.952 -1.807 118.961 1.00 34.24 72 SER D N 1
ATOM 8125 C CA . SER D 1 72 ? 3.398 -1.936 119.158 1.00 32.21 72 SER D CA 1
ATOM 8126 C C . SER D 1 72 ? 3.811 -1.517 120.552 1.00 31.47 72 SER D C 1
ATOM 8127 O O . SER D 1 72 ? 2.967 -1.207 121.394 1.00 31.45 72 SER D O 1
ATOM 8130 N N . ILE D 1 73 ? 5.115 -1.477 120.790 1.00 31.57 73 ILE D N 1
ATOM 8131 C CA . ILE D 1 73 ? 5.586 -1.183 122.122 1.00 31.40 73 ILE D CA 1
ATOM 8132 C C . ILE D 1 73 ? 6.975 -0.569 122.090 1.00 30.37 73 ILE D C 1
ATOM 8133 O O . ILE D 1 73 ? 7.729 -0.757 121.136 1.00 28.08 73 ILE D O 1
ATOM 8138 N N . GLY D 1 74 ? 7.288 0.216 123.120 1.00 31.06 74 GLY D N 1
ATOM 8139 C CA . GLY D 1 74 ? 8.592 0.854 123.189 1.00 29.58 74 GLY D CA 1
ATOM 8140 C C . GLY D 1 74 ? 8.697 1.748 124.412 1.00 29.92 74 GLY D C 1
ATOM 8141 O O . GLY D 1 74 ? 7.707 1.955 125.142 1.00 30.76 74 GLY D O 1
ATOM 8142 N N . GLY D 1 75 ? 9.896 2.262 124.651 1.00 27.79 75 GLY D N 1
ATOM 8143 C CA . GLY D 1 75 ? 10.108 3.151 125.783 1.00 27.21 75 GLY D CA 1
ATOM 8144 C C . GLY D 1 75 ? 9.431 4.490 125.517 1.00 25.52 75 GLY D C 1
ATOM 8145 O O . GLY D 1 75 ? 8.930 4.713 124.410 1.00 24.75 75 GLY D O 1
ATOM 8146 N N . ILE D 1 76 ? 9.420 5.377 126.505 1.00 25.35 76 ILE D N 1
ATOM 8147 C CA . ILE D 1 76 ? 8.746 6.667 126.357 1.00 27.69 76 ILE D CA 1
ATOM 8148 C C . ILE D 1 76 ? 9.151 7.436 125.100 1.00 26.33 76 ILE D C 1
ATOM 8149 O O . ILE D 1 76 ? 8.302 8.017 124.436 1.00 28.95 76 ILE D O 1
ATOM 8154 N N . GLN D 1 77 ? 10.437 7.477 124.782 1.00 26.32 77 GLN D N 1
ATOM 8155 C CA . GLN D 1 77 ? 10.847 8.194 123.581 1.00 26.49 77 GLN D CA 1
ATOM 8156 C C . GLN D 1 77 ? 11.160 7.284 122.418 1.00 27.06 77 GLN D C 1
ATOM 8157 O O . GLN D 1 77 ? 11.976 7.628 121.550 1.00 27.02 77 GLN D O 1
ATOM 8163 N N . SER D 1 78 ? 10.503 6.125 122.393 1.00 28.81 78 SER D N 1
ATOM 8164 C CA . SER D 1 78 ? 10.678 5.181 121.292 1.00 29.71 78 SER D CA 1
ATOM 8165 C C . SER D 1 78 ? 10.390 5.846 119.937 1.00 29.62 78 SER D C 1
ATOM 8166 O O . SER D 1 78 ? 9.382 6.548 119.791 1.00 28.32 78 SER D O 1
ATOM 8169 N N . ASN D 1 79 ? 11.274 5.592 118.974 1.00 27.77 79 ASN D N 1
ATOM 8170 C CA . ASN D 1 79 ? 11.137 6.093 117.613 1.00 30.52 79 ASN D CA 1
ATOM 8171 C C . ASN D 1 79 ? 10.194 5.123 116.901 1.00 30.59 79 ASN D C 1
ATOM 8172 O O . ASN D 1 79 ? 9.330 5.524 116.126 1.00 30.09 79 ASN D O 1
ATOM 8177 N N . GLN D 1 80 ? 10.356 3.837 117.207 1.00 30.09 80 GLN D N 1
ATOM 8178 C CA . GLN D 1 80 ? 9.532 2.783 116.630 1.00 30.19 80 GLN D CA 1
ATOM 8179 C C . GLN D 1 80 ? 8.043 3.054 116.776 1.00 28.63 80 GLN D C 1
ATOM 8180 O O . GLN D 1 80 ? 7.307 3.002 115.798 1.00 28.56 80 GLN D O 1
ATOM 8186 N N . THR D 1 81 ? 7.586 3.347 117.991 1.00 28.70 81 THR D N 1
ATOM 8187 C CA . THR D 1 81 ? 6.160 3.575 118.182 1.00 29.76 81 THR D CA 1
ATOM 8188 C C . THR D 1 81 ? 5.650 4.815 117.443 1.00 29.88 81 THR D C 1
ATOM 8189 O O . THR D 1 81 ? 4.502 4.846 117.009 1.00 30.20 81 THR D O 1
ATOM 8193 N N . ARG D 1 82 ? 6.492 5.833 117.290 1.00 29.26 82 ARG D N 1
ATOM 8194 C CA . ARG D 1 82 ? 6.044 7.040 116.600 1.00 29.22 82 ARG D CA 1
ATOM 8195 C C . ARG D 1 82 ? 5.902 6.744 115.105 1.00 29.84 82 ARG D C 1
ATOM 8196 O O . ARG D 1 82 ? 4.968 7.208 114.451 1.00 31.38 82 ARG D O 1
ATOM 8204 N N . GLN D 1 83 ? 6.813 5.946 114.571 1.00 31.06 83 GLN D N 1
ATOM 8205 C CA . GLN D 1 83 ? 6.743 5.586 113.158 1.00 31.01 83 GLN D CA 1
ATOM 8206 C C . GLN D 1 83 ? 5.548 4.684 112.936 1.00 30.83 83 GLN D C 1
ATOM 8207 O O . GLN D 1 83 ? 4.878 4.807 111.922 1.00 31.31 83 GLN D O 1
ATOM 8213 N N . VAL D 1 84 ? 5.279 3.780 113.883 1.00 31.59 84 VAL D N 1
ATOM 8214 C CA . VAL D 1 84 ? 4.120 2.902 113.768 1.00 30.98 84 VAL D CA 1
ATOM 8215 C C . VAL D 1 84 ? 2.833 3.723 113.824 1.00 31.25 84 VAL D C 1
ATOM 8216 O O . VAL D 1 84 ? 1.885 3.455 113.075 1.00 31.84 84 VAL D O 1
ATOM 8220 N N . ALA D 1 85 ? 2.797 4.745 114.678 1.00 29.89 85 ALA D N 1
ATOM 8221 C CA . ALA D 1 85 ? 1.599 5.587 114.765 1.00 30.28 85 ALA D CA 1
ATOM 8222 C C . ALA D 1 85 ? 1.344 6.342 113.426 1.00 29.84 85 ALA D C 1
ATOM 8223 O O . ALA D 1 85 ? 0.190 6.522 112.988 1.00 29.76 85 ALA D O 1
ATOM 8225 N N . ALA D 1 86 ? 2.424 6.775 112.784 1.00 29.01 86 ALA D N 1
ATOM 8226 C CA . ALA D 1 86 ? 2.333 7.529 111.528 1.00 30.61 86 ALA D CA 1
ATOM 8227 C C . ALA D 1 86 ? 1.915 6.612 110.367 1.00 31.98 86 ALA D C 1
ATOM 8228 O O . ALA D 1 86 ? 1.190 7.029 109.468 1.00 32.09 86 ALA D O 1
ATOM 8230 N N . VAL D 1 87 ? 2.387 5.366 110.391 1.00 33.16 87 VAL D N 1
ATOM 8231 C CA . VAL D 1 87 ? 2.042 4.414 109.342 1.00 33.12 87 VAL D CA 1
ATOM 8232 C C . VAL D 1 87 ? 0.572 4.012 109.482 1.00 35.24 87 VAL D C 1
ATOM 8233 O O . VAL D 1 87 ? -0.152 3.910 108.488 1.00 35.86 87 VAL D O 1
ATOM 8237 N N . ALA D 1 88 ? 0.119 3.822 110.715 1.00 34.11 88 ALA D N 1
ATOM 8238 C CA . ALA D 1 88 ? -1.268 3.447 110.947 1.00 35.06 88 ALA D CA 1
ATOM 8239 C C . ALA D 1 88 ? -2.170 4.533 110.382 1.00 35.94 88 ALA D C 1
ATOM 8240 O O . ALA D 1 88 ? -3.076 4.260 109.580 1.00 35.93 88 ALA D O 1
ATOM 8242 N N . ALA D 1 89 ? -1.925 5.770 110.814 1.00 33.61 89 ALA D N 1
ATOM 8243 C CA . ALA D 1 89 ? -2.711 6.897 110.356 1.00 33.62 89 ALA D CA 1
ATOM 8244 C C . ALA D 1 89 ? -2.788 6.880 108.838 1.00 33.39 89 ALA D C 1
ATOM 8245 O O . ALA D 1 89 ? -3.875 6.939 108.259 1.00 33.38 89 ALA D O 1
ATOM 8247 N N . HIS D 1 90 ? -1.618 6.813 108.213 1.00 32.23 90 HIS D N 1
ATOM 8248 C CA . HIS D 1 90 ? -1.480 6.796 106.764 1.00 35.14 90 HIS D CA 1
ATOM 8249 C C . HIS D 1 90 ? -2.248 5.634 106.118 1.00 37.13 90 HIS D C 1
ATOM 8250 O O . HIS D 1 90 ? -2.882 5.811 105.082 1.00 37.68 90 HIS D O 1
ATOM 8257 N N . LEU D 1 91 ? -2.189 4.455 106.740 1.00 36.10 91 LEU D N 1
ATOM 8258 C CA . LEU D 1 91 ? -2.865 3.265 106.223 1.00 36.76 91 LEU D CA 1
ATOM 8259 C C . LEU D 1 91 ? -4.370 3.232 106.497 1.00 37.05 91 LEU D C 1
ATOM 8260 O O . LEU D 1 91 ? -5.092 2.450 105.883 1.00 38.68 91 LEU D O 1
ATOM 8265 N N . GLY D 1 92 ? -4.843 4.089 107.396 1.00 35.84 92 GLY D N 1
ATOM 8266 C CA . GLY D 1 92 ? -6.258 4.097 107.731 1.00 36.22 92 GLY D CA 1
ATOM 8267 C C . GLY D 1 92 ? -6.532 3.132 108.880 1.00 38.28 92 GLY D C 1
ATOM 8268 O O . GLY D 1 92 ? -7.681 2.760 109.147 1.00 36.83 92 GLY D O 1
ATOM 8269 N N . MET D 1 93 ? -5.469 2.715 109.568 1.00 37.87 93 MET D N 1
ATOM 8270 C CA . MET D 1 93 ? -5.610 1.786 110.684 1.00 39.74 93 MET D CA 1
ATOM 8271 C C . MET D 1 93 ? -5.496 2.449 112.048 1.00 40.54 93 MET D C 1
ATOM 8272 O O . MET D 1 93 ? -4.845 3.489 112.190 1.00 39.48 93 MET D O 1
ATOM 8277 N N . LYS D 1 94 ? -6.136 1.833 113.039 1.00 38.69 94 LYS D N 1
ATOM 8278 C CA . LYS D 1 94 ? -6.085 2.305 114.412 1.00 39.20 94 LYS D CA 1
ATOM 8279 C C . LYS D 1 94 ? -4.704 1.972 114.929 1.00 37.23 94 LYS D C 1
ATOM 8280 O O . LYS D 1 94 ? -3.951 1.248 114.281 1.00 37.94 94 LYS D O 1
ATOM 8286 N N . CYS D 1 95 ? -4.355 2.495 116.094 1.00 36.16 95 CYS D N 1
ATOM 8287 C CA . CYS D 1 95 ? -3.035 2.226 116.640 1.00 34.25 95 CYS D CA 1
ATOM 8288 C C . CYS D 1 95 ? -3.021 2.246 118.157 1.00 33.89 95 CYS D C 1
ATOM 8289 O O . CYS D 1 95 ? -3.479 3.214 118.768 1.00 31.85 95 CYS D O 1
ATOM 8292 N N . VAL D 1 96 ? -2.496 1.168 118.748 1.00 33.75 96 VAL D N 1
ATOM 8293 C CA . VAL D 1 96 ? -2.375 1.039 120.194 1.00 33.91 96 VAL D CA 1
ATOM 8294 C C . VAL D 1 96 ? -0.891 0.918 120.487 1.00 34.19 96 VAL D C 1
ATOM 8295 O O . VAL D 1 96 ? -0.185 0.105 119.894 1.00 34.02 96 VAL D O 1
ATOM 8299 N N . LEU D 1 97 ? -0.419 1.749 121.406 1.00 32.48 97 LEU D N 1
ATOM 8300 C CA . LEU D 1 97 ? 0.990 1.764 121.723 1.00 33.10 97 LEU D CA 1
ATOM 8301 C C . LEU D 1 97 ? 1.220 1.576 123.204 1.00 32.42 97 LEU D C 1
ATOM 8302 O O . LEU D 1 97 ? 0.704 2.330 124.028 1.00 33.30 97 LEU D O 1
ATOM 8307 N N . VAL D 1 98 ? 2.002 0.563 123.534 1.00 34.30 98 VAL D N 1
ATOM 8308 C CA . VAL D 1 98 ? 2.334 0.280 124.924 1.00 34.93 98 VAL D CA 1
ATOM 8309 C C . VAL D 1 98 ? 3.684 0.934 125.208 1.00 35.60 98 VAL D C 1
ATOM 8310 O O . VAL D 1 98 ? 4.714 0.480 124.682 1.00 36.92 98 VAL D O 1
ATOM 8314 N N . GLN D 1 99 ? 3.682 2.005 126.005 1.00 35.72 99 GLN D N 1
ATOM 8315 C CA . GLN D 1 99 ? 4.925 2.703 126.336 1.00 37.09 99 GLN D CA 1
ATOM 8316 C C . GLN D 1 99 ? 5.298 2.454 127.794 1.00 38.91 99 GLN D C 1
ATOM 8317 O O . GLN D 1 99 ? 4.489 2.662 128.697 1.00 39.24 99 GLN D O 1
ATOM 8323 N N . GLU D 1 100 ? 6.534 2.031 128.016 1.00 42.21 100 GLU D N 1
ATOM 8324 C CA . GLU D 1 100 ? 7.024 1.735 129.354 1.00 45.71 100 GLU D CA 1
ATOM 8325 C C . GLU D 1 100 ? 8.240 2.610 129.551 1.00 44.86 100 GLU D C 1
ATOM 8326 O O . GLU D 1 100 ? 8.901 2.940 128.573 1.00 43.59 100 GLU D O 1
ATOM 8332 N N . ASN D 1 101 ? 8.558 3.013 130.777 1.00 44.87 101 ASN D N 1
ATOM 8333 C CA . ASN D 1 101 ? 9.776 3.802 130.881 1.00 45.48 101 ASN D CA 1
ATOM 8334 C C . ASN D 1 101 ? 10.899 2.781 130.929 1.00 44.36 101 ASN D C 1
ATOM 8335 O O . ASN D 1 101 ? 11.095 2.096 131.927 1.00 45.33 101 ASN D O 1
ATOM 8340 N N . TRP D 1 102 ? 11.611 2.663 129.820 1.00 43.28 102 TRP D N 1
ATOM 8341 C CA . TRP D 1 102 ? 12.700 1.720 129.709 1.00 43.87 102 TRP D CA 1
ATOM 8342 C C . TRP D 1 102 ? 14.014 2.371 130.050 1.00 41.28 102 TRP D C 1
ATOM 8343 O O . TRP D 1 102 ? 15.060 1.757 129.923 1.00 42.37 102 TRP D O 1
ATOM 8354 N N . VAL D 1 103 ? 13.971 3.613 130.501 1.00 39.02 103 VAL D N 1
ATOM 8355 C CA . VAL D 1 103 ? 15.210 4.299 130.805 1.00 35.63 103 VAL D CA 1
ATOM 8356 C C . VAL D 1 103 ? 15.186 4.890 132.192 1.00 36.41 103 VAL D C 1
ATOM 8357 O O . VAL D 1 103 ? 14.152 5.384 132.629 1.00 37.18 103 VAL D O 1
ATOM 8361 N N . ASN D 1 104 ? 16.330 4.832 132.882 1.00 36.36 104 ASN D N 1
ATOM 8362 C CA . ASN D 1 104 ? 16.450 5.416 134.217 1.00 36.23 104 ASN D CA 1
ATOM 8363 C C . ASN D 1 104 ? 16.706 6.880 133.977 1.00 34.91 104 ASN D C 1
ATOM 8364 O O . ASN D 1 104 ? 17.837 7.365 134.069 1.00 33.34 104 ASN D O 1
ATOM 8369 N N . TYR D 1 105 ? 15.625 7.581 133.674 1.00 35.38 105 TYR D N 1
ATOM 8370 C CA . TYR D 1 105 ? 15.696 8.996 133.336 1.00 34.38 105 TYR D CA 1
ATOM 8371 C C . TYR D 1 105 ? 14.361 9.597 133.749 1.00 35.00 105 TYR D C 1
ATOM 8372 O O . TYR D 1 105 ? 13.351 8.882 133.783 1.00 35.81 105 TYR D O 1
ATOM 8381 N N . SER D 1 106 ? 14.328 10.889 134.062 1.00 33.30 106 SER D N 1
ATOM 8382 C CA . SER D 1 106 ? 13.063 11.456 134.538 1.00 34.81 106 SER D CA 1
ATOM 8383 C C . SER D 1 106 ? 12.849 12.943 134.258 1.00 34.47 106 SER D C 1
ATOM 8384 O O . SER D 1 106 ? 12.334 13.699 135.082 1.00 35.77 106 SER D O 1
ATOM 8387 N N . ASP D 1 107 ? 13.221 13.350 133.066 1.00 33.06 107 ASP D N 1
ATOM 8388 C CA . ASP D 1 107 ? 13.056 14.733 132.671 1.00 31.23 107 ASP D CA 1
ATOM 8389 C C . ASP D 1 107 ? 11.584 15.164 132.730 1.00 29.49 107 ASP D C 1
ATOM 8390 O O . ASP D 1 107 ? 10.678 14.390 132.410 1.00 27.37 107 ASP D O 1
ATOM 8395 N N . ALA D 1 108 ? 11.366 16.408 133.150 1.00 27.90 108 ALA D N 1
ATOM 8396 C CA . ALA D 1 108 ? 10.041 16.979 133.305 1.00 25.29 108 ALA D CA 1
ATOM 8397 C C . ALA D 1 108 ? 9.080 16.828 132.129 1.00 27.38 108 ALA D C 1
ATOM 8398 O O . ALA D 1 108 ? 7.872 16.694 132.345 1.00 26.36 108 ALA D O 1
ATOM 8400 N N . VAL D 1 109 ? 9.580 16.880 130.897 1.00 24.67 109 VAL D N 1
ATOM 8401 C CA . VAL D 1 109 ? 8.675 16.769 129.751 1.00 24.94 109 VAL D CA 1
ATOM 8402 C C . VAL D 1 109 ? 8.936 15.506 128.936 1.00 25.31 109 VAL D C 1
ATOM 8403 O O . VAL D 1 109 ? 8.570 15.442 127.780 1.00 23.54 109 VAL D O 1
ATOM 8407 N N . TYR D 1 110 ? 9.546 14.493 129.563 1.00 26.52 110 TYR D N 1
ATOM 8408 C CA . TYR D 1 110 ? 9.891 13.248 128.868 1.00 27.32 110 TYR D CA 1
ATOM 8409 C C . TYR D 1 110 ? 8.716 12.626 128.133 1.00 24.74 110 TYR D C 1
ATOM 8410 O O . TYR D 1 110 ? 8.855 12.159 127.018 1.00 26.33 110 TYR D O 1
ATOM 8419 N N . ASP D 1 111 ? 7.560 12.617 128.751 1.00 26.32 111 ASP D N 1
ATOM 8420 C CA . ASP D 1 111 ? 6.398 11.996 128.113 1.00 27.53 111 ASP D CA 1
ATOM 8421 C C . ASP D 1 111 ? 5.480 12.956 127.361 1.00 28.85 111 ASP D C 1
ATOM 8422 O O . ASP D 1 111 ? 4.322 12.605 127.089 1.00 29.75 111 ASP D O 1
ATOM 8427 N N . ARG D 1 112 ? 5.993 14.139 127.003 1.00 29.54 112 ARG D N 1
ATOM 8428 C CA . ARG D 1 112 ? 5.191 15.138 126.294 1.00 28.23 112 ARG D CA 1
ATOM 8429 C C . ARG D 1 112 ? 5.790 15.847 125.105 1.00 27.23 112 ARG D C 1
ATOM 8430 O O . ARG D 1 112 ? 5.138 16.708 124.511 1.00 26.92 112 ARG D O 1
ATOM 8438 N N . VAL D 1 113 ? 7.034 15.529 124.764 1.00 27.00 113 VAL D N 1
ATOM 8439 C CA . VAL D 1 113 ? 7.655 16.138 123.603 1.00 25.45 113 VAL D CA 1
ATOM 8440 C C . VAL D 1 113 ? 8.211 15.036 122.714 1.00 25.52 113 VAL D C 1
ATOM 8441 O O . VAL D 1 113 ? 8.005 13.848 122.971 1.00 26.89 113 VAL D O 1
ATOM 8445 N N . GLY D 1 114 ? 8.892 15.436 121.657 1.00 23.68 114 GLY D N 1
ATOM 8446 C CA . GLY D 1 114 ? 9.528 14.479 120.777 1.00 26.08 114 GLY D CA 1
ATOM 8447 C C . GLY D 1 114 ? 8.649 13.377 120.210 1.00 26.82 114 GLY D C 1
ATOM 8448 O O . GLY D 1 114 ? 7.560 13.640 119.733 1.00 25.96 114 GLY D O 1
ATOM 8449 N N . ASN D 1 115 ? 9.121 12.138 120.298 1.00 25.10 115 ASN D N 1
ATOM 8450 C CA . ASN D 1 115 ? 8.389 11.026 119.706 1.00 26.82 115 ASN D CA 1
ATOM 8451 C C . ASN D 1 115 ? 6.966 10.771 120.194 1.00 25.91 115 ASN D C 1
ATOM 8452 O O . ASN D 1 115 ? 6.054 10.659 119.387 1.00 25.85 115 ASN D O 1
ATOM 8457 N N . ILE D 1 116 ? 6.774 10.707 121.504 1.00 25.94 116 ILE D N 1
ATOM 8458 C CA . ILE D 1 116 ? 5.470 10.428 122.070 1.00 24.83 116 ILE D CA 1
ATOM 8459 C C . ILE D 1 116 ? 4.454 11.544 121.804 1.00 26.82 116 ILE D C 1
ATOM 8460 O O . ILE D 1 116 ? 3.257 11.282 121.670 1.00 26.52 116 ILE D O 1
ATOM 8465 N N . GLN D 1 117 ? 4.913 12.792 121.740 1.00 27.99 117 GLN D N 1
ATOM 8466 C CA . GLN D 1 117 ? 3.999 13.894 121.420 1.00 25.28 117 GLN D CA 1
ATOM 8467 C C . GLN D 1 117 ? 3.438 13.626 120.014 1.00 25.82 117 GLN D C 1
ATOM 8468 O O . GLN D 1 117 ? 2.229 13.744 119.775 1.00 24.46 117 GLN D O 1
ATOM 8474 N N . MET D 1 118 ? 4.317 13.278 119.081 1.00 25.83 118 MET D N 1
ATOM 8475 C CA . MET D 1 118 ? 3.851 12.991 117.716 1.00 26.64 118 MET D CA 1
ATOM 8476 C C . MET D 1 118 ? 2.854 11.832 117.658 1.00 27.58 118 MET D C 1
ATOM 8477 O O . MET D 1 118 ? 1.846 11.914 116.942 1.00 28.06 118 MET D O 1
ATOM 8482 N N . SER D 1 119 ? 3.112 10.766 118.417 1.00 25.64 119 SER D N 1
ATOM 8483 C CA . SER D 1 119 ? 2.198 9.625 118.428 1.00 26.81 119 SER D CA 1
ATOM 8484 C C . SER D 1 119 ? 0.785 10.022 118.854 1.00 26.99 119 SER D C 1
ATOM 8485 O O . SER D 1 119 ? -0.182 9.552 118.275 1.00 27.37 119 SER D O 1
ATOM 8488 N N . ARG D 1 120 ? 0.662 10.889 119.860 1.00 26.68 120 ARG D N 1
ATOM 8489 C CA . ARG D 1 120 ? -0.653 11.319 120.310 1.00 26.90 120 ARG D CA 1
ATOM 8490 C C . ARG D 1 120 ? -1.326 12.192 119.260 1.00 29.33 120 ARG D C 1
ATOM 8491 O O . ARG D 1 120 ? -2.531 12.065 119.021 1.00 31.13 120 ARG D O 1
ATOM 8499 N N . ILE D 1 121 ? -0.572 13.091 118.642 1.00 27.92 121 ILE D N 1
ATOM 8500 C CA . ILE D 1 121 ? -1.165 13.922 117.600 1.00 29.68 121 ILE D CA 1
ATOM 8501 C C . ILE D 1 121 ? -1.578 13.065 116.388 1.00 29.87 121 ILE D C 1
ATOM 8502 O O . ILE D 1 121 ? -2.582 13.345 115.737 1.00 31.37 121 ILE D O 1
ATOM 8507 N N . LEU D 1 122 ? -0.804 12.024 116.098 1.00 30.11 122 LEU D N 1
ATOM 8508 C CA . LEU D 1 122 ? -1.093 11.119 114.984 1.00 29.72 122 LEU D CA 1
ATOM 8509 C C . LEU D 1 122 ? -2.308 10.206 115.255 1.00 29.93 122 LEU D C 1
ATOM 8510 O O . LEU D 1 122 ? -2.671 9.361 114.422 1.00 28.45 122 LEU D O 1
ATOM 8515 N N . GLY D 1 123 ? -2.917 10.363 116.428 1.00 29.03 123 GLY D N 1
ATOM 8516 C CA . GLY D 1 123 ? -4.087 9.583 116.757 1.00 31.21 123 GLY D CA 1
ATOM 8517 C C . GLY D 1 123 ? -3.889 8.255 117.476 1.00 33.01 123 GLY D C 1
ATOM 8518 O O . GLY D 1 123 ? -4.874 7.563 117.706 1.00 34.47 123 GLY D O 1
ATOM 8519 N N . ALA D 1 124 ? -2.663 7.903 117.862 1.00 32.29 124 ALA D N 1
ATOM 8520 C CA . ALA D 1 124 ? -2.429 6.624 118.542 1.00 31.55 124 ALA D CA 1
ATOM 8521 C C . ALA D 1 124 ? -2.979 6.634 119.945 1.00 33.60 124 ALA D C 1
ATOM 8522 O O . ALA D 1 124 ? -3.088 7.686 120.582 1.00 33.55 124 ALA D O 1
ATOM 8524 N N . ASP D 1 125 ? -3.350 5.457 120.427 1.00 34.21 125 ASP D N 1
ATOM 8525 C CA . ASP D 1 125 ? -3.844 5.371 121.782 1.00 37.53 125 ASP D CA 1
ATOM 8526 C C . ASP D 1 125 ? -2.591 4.970 122.529 1.00 35.93 125 ASP D C 1
ATOM 8527 O O . ASP D 1 125 ? -2.160 3.825 122.485 1.00 38.14 125 ASP D O 1
ATOM 8532 N N . VAL D 1 126 ? -2.000 5.952 123.185 1.00 37.02 126 VAL D N 1
ATOM 8533 C CA . VAL D 1 126 ? -0.749 5.793 123.911 1.00 35.86 126 VAL D CA 1
ATOM 8534 C C . VAL D 1 126 ? -1.019 5.436 125.357 1.00 37.31 126 VAL D C 1
ATOM 8535 O O . VAL D 1 126 ? -1.483 6.269 126.143 1.00 35.88 126 VAL D O 1
ATOM 8539 N N . ARG D 1 127 ? -0.717 4.187 125.691 1.00 38.03 127 ARG D N 1
ATOM 8540 C CA . ARG D 1 127 ? -0.920 3.666 127.032 1.00 40.84 127 ARG D CA 1
ATOM 8541 C C . ARG D 1 127 ? 0.392 3.593 127.802 1.00 41.96 127 ARG D C 1
ATOM 8542 O O . ARG D 1 127 ? 1.254 2.770 127.502 1.00 41.68 127 ARG D O 1
ATOM 8550 N N . LEU D 1 128 ? 0.538 4.471 128.785 1.00 44.74 128 LEU D N 1
ATOM 8551 C CA . LEU D 1 128 ? 1.733 4.518 129.621 1.00 47.31 128 LEU D CA 1
ATOM 8552 C C . LEU D 1 128 ? 1.554 3.558 130.802 1.00 49.64 128 LEU D C 1
ATOM 8553 O O . LEU D 1 128 ? 0.563 3.644 131.532 1.00 49.21 128 LEU D O 1
ATOM 8558 N N . VAL D 1 129 ? 2.500 2.641 130.990 1.00 52.90 129 VAL D N 1
ATOM 8559 C CA . VAL D 1 129 ? 2.400 1.679 132.093 1.00 55.54 129 VAL D CA 1
ATOM 8560 C C . VAL D 1 129 ? 2.918 2.247 133.410 1.00 56.69 129 VAL D C 1
ATOM 8561 O O . VAL D 1 129 ? 2.160 2.397 134.371 1.00 58.71 129 VAL D O 1
ATOM 8565 N N . ARG D 1 139 ? -0.272 -8.561 132.123 1.00 70.72 139 ARG D N 1
ATOM 8566 C CA . ARG D 1 139 ? 0.937 -8.401 131.323 1.00 70.07 139 ARG D CA 1
ATOM 8567 C C . ARG D 1 139 ? 0.758 -7.312 130.263 1.00 68.82 139 ARG D C 1
ATOM 8568 O O . ARG D 1 139 ? -0.100 -7.405 129.383 1.00 67.77 139 ARG D O 1
ATOM 8576 N N . SER D 1 140 ? 1.597 -6.288 130.369 1.00 67.39 140 SER D N 1
ATOM 8577 C CA . SER D 1 140 ? 1.614 -5.129 129.475 1.00 66.68 140 SER D CA 1
ATOM 8578 C C . SER D 1 140 ? 1.204 -5.410 128.010 1.00 64.84 140 SER D C 1
ATOM 8579 O O . SER D 1 140 ? 0.108 -5.045 127.573 1.00 63.27 140 SER D O 1
ATOM 8582 N N . TRP D 1 141 ? 2.103 -6.059 127.273 1.00 62.97 141 TRP D N 1
ATOM 8583 C CA . TRP D 1 141 ? 1.925 -6.408 125.862 1.00 61.05 141 TRP D CA 1
ATOM 8584 C C . TRP D 1 141 ? 0.632 -7.160 125.536 1.00 61.16 141 TRP D C 1
ATOM 8585 O O . TRP D 1 141 ? -0.196 -6.677 124.768 1.00 60.18 141 TRP D O 1
ATOM 8596 N N . GLU D 1 142 ? 0.467 -8.344 126.121 1.00 61.01 142 GLU D N 1
ATOM 8597 C CA . GLU D 1 142 ? -0.712 -9.170 125.874 1.00 60.40 142 GLU D CA 1
ATOM 8598 C C . GLU D 1 142 ? -2.043 -8.456 126.161 1.00 58.70 142 GLU D C 1
ATOM 8599 O O . GLU D 1 142 ? -2.994 -8.549 125.382 1.00 57.04 142 GLU D O 1
ATOM 8605 N N . ASP D 1 143 ? -2.107 -7.747 127.281 1.00 57.08 143 ASP D N 1
ATOM 8606 C CA . ASP D 1 143 ? -3.320 -7.029 127.642 1.00 55.95 143 ASP D CA 1
ATOM 8607 C C . ASP D 1 143 ? -3.756 -6.132 126.497 1.00 54.80 143 ASP D C 1
ATOM 8608 O O . ASP D 1 143 ? -4.940 -6.052 126.185 1.00 55.00 143 ASP D O 1
ATOM 8613 N N . ALA D 1 144 ? -2.796 -5.453 125.873 1.00 53.00 144 ALA D N 1
ATOM 8614 C CA . ALA D 1 144 ? -3.100 -4.538 124.773 1.00 52.31 144 ALA D CA 1
ATOM 8615 C C . ALA D 1 144 ? -3.716 -5.267 123.586 1.00 51.63 144 ALA D C 1
ATOM 8616 O O . ALA D 1 144 ? -4.784 -4.894 123.092 1.00 51.09 144 ALA D O 1
ATOM 8618 N N . LEU D 1 145 ? -3.041 -6.310 123.129 1.00 51.36 145 LEU D N 1
ATOM 8619 C CA . LEU D 1 145 ? -3.545 -7.070 122.006 1.00 51.93 145 LEU D CA 1
ATOM 8620 C C . LEU D 1 145 ? -4.966 -7.580 122.249 1.00 52.30 145 LEU D C 1
ATOM 8621 O O . LEU D 1 145 ? -5.849 -7.397 121.415 1.00 52.20 145 LEU D O 1
ATOM 8626 N N . GLU D 1 146 ? -5.186 -8.205 123.399 1.00 53.97 146 GLU D N 1
ATOM 8627 C CA . GLU D 1 146 ? -6.501 -8.742 123.720 1.00 54.39 146 GLU D CA 1
ATOM 8628 C C . GLU D 1 146 ? -7.542 -7.642 123.722 1.00 55.07 146 GLU D C 1
ATOM 8629 O O . GLU D 1 146 ? -8.614 -7.797 123.136 1.00 55.20 146 GLU D O 1
ATOM 8631 N N . SER D 1 147 ? -7.223 -6.525 124.370 1.00 54.76 147 SER D N 1
ATOM 8632 C CA . SER D 1 147 ? -8.163 -5.413 124.446 1.00 55.17 147 SER D CA 1
ATOM 8633 C C . SER D 1 147 ? -8.693 -5.035 123.067 1.00 54.88 147 SER D C 1
ATOM 8634 O O . SER D 1 147 ? -9.863 -4.676 122.927 1.00 55.00 147 SER D O 1
ATOM 8637 N N . VAL D 1 148 ? -7.838 -5.108 122.051 1.00 54.03 148 VAL D N 1
ATOM 8638 C CA . VAL D 1 148 ? -8.269 -4.761 120.705 1.00 54.56 148 VAL D CA 1
ATOM 8639 C C . VAL D 1 148 ? -9.305 -5.771 120.215 1.00 56.02 148 VAL D C 1
ATOM 8640 O O . VAL D 1 148 ? -10.366 -5.391 119.720 1.00 56.44 148 VAL D O 1
ATOM 8644 N N . ARG D 1 149 ? -8.999 -7.058 120.355 1.00 57.62 149 ARG D N 1
ATOM 8645 C CA . ARG D 1 149 ? -9.934 -8.103 119.933 1.00 58.25 149 ARG D CA 1
ATOM 8646 C C . ARG D 1 149 ? -11.252 -7.909 120.663 1.00 58.41 149 ARG D C 1
ATOM 8647 O O . ARG D 1 149 ? -12.317 -7.794 120.048 1.00 58.72 149 ARG D O 1
ATOM 8655 N N . ALA D 1 150 ? -11.158 -7.873 121.986 1.00 58.07 150 ALA D N 1
ATOM 8656 C CA . ALA D 1 150 ? -12.311 -7.706 122.848 1.00 58.31 150 ALA D CA 1
ATOM 8657 C C . ALA D 1 150 ? -13.156 -6.491 122.491 1.00 58.18 150 ALA D C 1
ATOM 8658 O O . ALA D 1 150 ? -14.296 -6.385 122.931 1.00 58.32 150 ALA D O 1
ATOM 8660 N N . ALA D 1 151 ? -12.603 -5.573 121.704 1.00 58.06 151 ALA D N 1
ATOM 8661 C CA . ALA D 1 151 ? -13.338 -4.368 121.302 1.00 57.52 151 ALA D CA 1
ATOM 8662 C C . ALA D 1 151 ? -13.889 -4.510 119.889 1.00 56.82 151 ALA D C 1
ATOM 8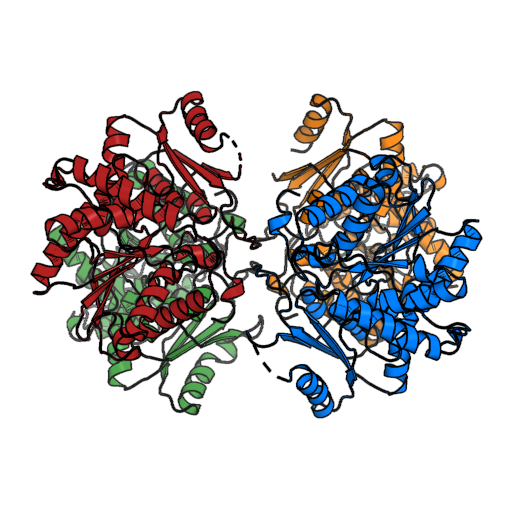663 O O . ALA D 1 151 ? -14.557 -3.610 119.373 1.00 57.58 151 ALA D O 1
ATOM 8665 N N . GLY D 1 152 ? -13.598 -5.643 119.264 1.00 55.91 152 GLY D N 1
ATOM 8666 C CA . GLY D 1 152 ? -14.068 -5.884 117.914 1.00 54.92 152 GLY D CA 1
ATOM 8667 C C . GLY D 1 152 ? -13.024 -5.616 116.844 1.00 54.95 152 GLY D C 1
ATOM 8668 O O . GLY D 1 152 ? -13.353 -5.549 115.658 1.00 55.40 152 GLY D O 1
ATOM 8669 N N . GLY D 1 153 ? -11.763 -5.466 117.233 1.00 53.72 153 GLY D N 1
ATOM 8670 C CA . GLY D 1 153 ? -10.750 -5.202 116.228 1.00 52.28 153 GLY D CA 1
ATOM 8671 C C . GLY D 1 153 ? -9.850 -6.386 115.954 1.00 51.07 153 GLY D C 1
ATOM 8672 O O . GLY D 1 153 ? -9.933 -7.405 116.626 1.00 51.72 153 GLY D O 1
ATOM 8673 N N . LYS D 1 154 ? -9.006 -6.263 114.940 1.00 49.91 154 LYS D N 1
ATOM 8674 C CA . LYS D 1 154 ? -8.063 -7.315 114.627 1.00 49.48 154 LYS D CA 1
ATOM 8675 C C . LYS D 1 154 ? -6.687 -6.653 114.622 1.00 48.17 154 LYS D C 1
ATOM 8676 O O . LYS D 1 154 ? -6.289 -6.013 113.654 1.00 48.18 154 LYS D O 1
ATOM 8682 N N . PRO D 1 155 ? -5.945 -6.804 115.725 1.00 48.04 155 PRO D N 1
ATOM 8683 C CA . PRO D 1 155 ? -4.612 -6.225 115.882 1.00 46.71 155 PRO D CA 1
ATOM 8684 C C . PRO D 1 155 ? -3.472 -6.949 115.194 1.00 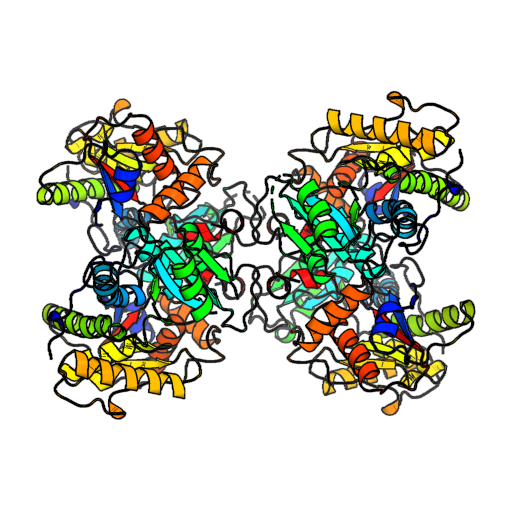45.68 155 PRO D C 1
ATOM 8685 O O . PRO D 1 155 ? -3.455 -8.177 115.105 1.00 46.75 155 PRO D O 1
ATOM 8689 N N . TYR D 1 156 ? -2.518 -6.179 114.693 1.00 43.47 156 TYR D N 1
ATOM 8690 C CA . TYR D 1 156 ? -1.324 -6.763 114.096 1.00 41.99 156 TYR D CA 1
ATOM 8691 C C . TYR D 1 156 ? -0.253 -6.480 115.147 1.00 41.77 156 TYR D C 1
ATOM 8692 O O . TYR D 1 156 ? -0.063 -5.329 115.552 1.00 40.65 156 TYR D O 1
ATOM 8701 N N . ALA D 1 157 ? 0.431 -7.527 115.589 1.00 40.99 157 ALA D N 1
ATOM 8702 C CA . ALA D 1 157 ? 1.456 -7.406 116.605 1.00 41.28 157 ALA D CA 1
ATOM 8703 C C . ALA D 1 157 ? 2.814 -7.025 116.044 1.00 42.05 157 ALA D C 1
ATOM 8704 O O . ALA D 1 157 ? 3.382 -7.724 115.195 1.00 42.54 157 ALA D O 1
ATOM 8706 N N . ILE D 1 158 ? 3.333 -5.907 116.533 1.00 40.39 158 ILE D N 1
ATOM 8707 C CA . ILE D 1 158 ? 4.628 -5.425 116.108 1.00 39.74 158 ILE D CA 1
ATOM 8708 C C . ILE D 1 158 ? 5.509 -5.332 117.350 1.00 39.53 158 ILE D C 1
ATOM 8709 O O . ILE D 1 158 ? 5.424 -4.371 118.118 1.00 38.77 158 ILE D O 1
ATOM 8714 N N . PRO D 1 159 ? 6.364 -6.344 117.570 1.00 40.07 159 PRO D N 1
ATOM 8715 C CA . PRO D 1 159 ? 7.263 -6.382 118.727 1.00 39.54 159 PRO D CA 1
ATOM 8716 C C . PRO D 1 159 ? 8.216 -5.191 118.738 1.00 38.84 159 PRO D C 1
ATOM 8717 O O . PRO D 1 159 ? 8.379 -4.508 117.725 1.00 36.86 159 PRO D O 1
ATOM 8721 N N . ALA D 1 160 ? 8.848 -4.955 119.880 1.00 38.53 160 ALA D N 1
ATOM 8722 C CA . ALA D 1 160 ? 9.787 -3.843 120.005 1.00 38.94 160 ALA D CA 1
ATOM 8723 C C . ALA D 1 160 ? 10.770 -3.799 118.842 1.00 38.37 160 ALA D C 1
ATOM 8724 O O . ALA D 1 160 ? 11.387 -4.808 118.503 1.00 39.04 160 ALA D O 1
ATOM 8726 N N . GLY D 1 161 ? 10.886 -2.614 118.234 1.00 38.32 161 GLY D N 1
ATOM 8727 C CA . GLY D 1 161 ? 11.773 -2.380 117.105 1.00 37.37 161 GLY D CA 1
ATOM 8728 C C . GLY D 1 161 ? 11.568 -3.237 115.865 1.00 38.19 161 GLY D C 1
ATOM 8729 O O . GLY D 1 161 ? 12.402 -3.218 114.947 1.00 36.54 161 GLY D O 1
ATOM 8730 N N . CYS D 1 162 ? 10.456 -3.962 115.815 1.00 38.90 162 CYS D N 1
ATOM 8731 C CA . CYS D 1 162 ? 10.163 -4.882 114.703 1.00 41.31 162 CYS D CA 1
ATOM 8732 C C . CYS D 1 162 ? 11.107 -6.063 114.691 1.00 42.43 162 CYS D C 1
ATOM 8733 O O . CYS D 1 162 ? 10.927 -6.985 113.905 1.00 44.90 162 CYS D O 1
ATOM 8736 N N . SER D 1 163 ? 12.117 -6.042 115.550 1.00 43.03 163 SER D N 1
ATOM 8737 C CA . SER D 1 163 ? 13.126 -7.079 115.532 1.00 43.59 163 SER D CA 1
ATOM 8738 C C . SER D 1 163 ? 12.737 -8.558 115.738 1.00 44.83 163 SER D C 1
ATOM 8739 O O . SER D 1 163 ? 13.047 -9.371 114.879 1.00 45.21 163 SER D O 1
ATOM 8742 N N . ASP D 1 164 ? 12.071 -8.927 116.829 1.00 45.75 164 ASP D N 1
ATOM 8743 C CA . ASP D 1 164 ? 11.701 -10.346 116.990 1.00 47.28 164 ASP D CA 1
ATOM 8744 C C . ASP D 1 164 ? 10.458 -10.693 116.173 1.00 46.41 164 ASP D C 1
ATOM 8745 O O . ASP D 1 164 ? 9.507 -11.273 116.687 1.00 47.24 164 ASP D O 1
ATOM 8750 N N . HIS D 1 165 ? 10.451 -10.316 114.904 1.00 45.40 165 HIS D N 1
ATOM 8751 C CA . HIS D 1 165 ? 9.310 -10.612 114.060 1.00 43.02 165 HIS D CA 1
ATOM 8752 C C . HIS D 1 165 ? 9.834 -11.344 112.851 1.00 43.23 165 HIS D C 1
ATOM 8753 O O . HIS D 1 165 ? 10.869 -10.984 112.302 1.00 41.64 165 HIS D O 1
ATOM 8760 N N . PRO D 1 166 ? 9.130 -12.402 112.426 1.00 42.88 166 PRO D N 1
ATOM 8761 C CA . PRO D 1 166 ? 9.565 -13.174 111.259 1.00 42.74 166 PRO D CA 1
ATOM 8762 C C . PRO D 1 166 ? 9.997 -12.314 110.074 1.00 41.05 166 PRO D C 1
ATOM 8763 O O . PRO D 1 166 ? 10.907 -12.677 109.349 1.00 42.30 166 PRO D O 1
ATOM 8767 N N . LEU D 1 167 ? 9.358 -11.164 109.893 1.00 41.19 167 LEU D N 1
ATOM 8768 C CA . LEU D 1 167 ? 9.666 -10.296 108.748 1.00 40.07 167 LEU D CA 1
ATOM 8769 C C . LEU D 1 167 ? 10.547 -9.081 109.068 1.00 39.66 167 LEU D C 1
ATOM 8770 O O . LEU D 1 167 ? 11.038 -8.397 108.160 1.00 36.80 167 LEU D O 1
ATOM 8775 N N . GLY D 1 168 ? 10.749 -8.830 110.359 1.00 38.95 168 GLY D N 1
ATOM 8776 C CA . GLY D 1 168 ? 11.545 -7.690 110.785 1.00 37.52 168 GLY D CA 1
ATOM 8777 C C . GLY D 1 168 ? 12.956 -7.575 110.229 1.00 36.51 168 GLY D C 1
ATOM 8778 O O . GLY D 1 168 ? 13.574 -6.522 110.342 1.00 36.96 168 GLY D O 1
ATOM 8779 N N . GLY D 1 169 ? 13.481 -8.625 109.609 1.00 35.29 169 GLY D N 1
ATOM 8780 C CA . GLY D 1 169 ? 14.839 -8.523 109.095 1.00 34.28 169 GLY D CA 1
ATOM 8781 C C . GLY D 1 169 ? 14.970 -8.219 107.612 1.00 33.45 169 GLY D C 1
ATOM 8782 O O . GLY D 1 169 ? 16.060 -7.905 107.117 1.00 36.23 169 GLY D O 1
ATOM 8783 N N . LEU D 1 170 ? 13.866 -8.301 106.893 1.00 32.62 170 LEU D N 1
ATOM 8784 C CA . LEU D 1 170 ? 13.896 -8.097 105.452 1.00 33.85 170 LEU D CA 1
ATOM 8785 C C . LEU D 1 170 ? 14.244 -6.665 105.046 1.00 34.48 170 LEU D C 1
ATOM 8786 O O . LEU D 1 170 ? 15.048 -6.444 104.124 1.00 34.97 170 LEU D O 1
ATOM 8791 N N . GLY D 1 171 ? 13.648 -5.696 105.735 1.00 32.47 171 GLY D N 1
ATOM 8792 C CA . GLY D 1 171 ? 13.944 -4.310 105.415 1.00 30.76 171 GLY D CA 1
ATOM 8793 C C . GLY D 1 171 ? 15.422 -4.072 105.149 1.00 30.05 171 GLY D C 1
ATOM 8794 O O . GLY D 1 171 ? 15.774 -3.551 104.092 1.00 30.72 171 GLY D O 1
ATOM 8795 N N . PHE D 1 172 ? 16.312 -4.471 106.054 1.00 29.63 172 PHE D N 1
ATOM 8796 C CA . PHE D 1 172 ? 17.718 -4.193 105.790 1.00 32.41 172 PHE D CA 1
ATOM 8797 C C . PHE D 1 172 ? 18.522 -5.142 104.935 1.00 33.52 172 PHE D C 1
ATOM 8798 O O . PHE D 1 172 ? 19.688 -4.878 104.641 1.00 35.80 172 PHE D O 1
ATOM 8806 N N . VAL D 1 173 ? 17.899 -6.243 104.523 1.00 35.63 173 VAL D N 1
ATOM 8807 C CA . VAL D 1 173 ? 18.555 -7.139 103.588 1.00 34.88 173 VAL D CA 1
ATOM 8808 C C . VAL D 1 173 ? 18.505 -6.228 102.351 1.00 36.19 173 VAL D C 1
ATOM 8809 O O . VAL D 1 173 ? 19.496 -6.056 101.634 1.00 37.45 173 VAL D O 1
ATOM 8813 N N . GLY D 1 174 ? 17.341 -5.616 102.161 1.00 35.10 174 GLY D N 1
ATOM 8814 C CA . GLY D 1 174 ? 17.120 -4.690 101.060 1.00 37.25 174 GLY D CA 1
ATOM 8815 C C . GLY D 1 174 ? 18.081 -3.514 101.068 1.00 36.66 174 GLY D C 1
ATOM 8816 O O . GLY D 1 174 ? 18.495 -3.069 100.016 1.00 38.29 174 GLY D O 1
ATOM 8817 N N . PHE D 1 175 ? 18.433 -3.017 102.252 1.00 36.54 175 PHE D N 1
ATOM 8818 C CA . PHE D 1 175 ? 19.389 -1.916 102.406 1.00 35.74 175 PHE D CA 1
ATOM 8819 C C . PHE D 1 175 ? 20.688 -2.310 101.709 1.00 36.84 175 PHE D C 1
ATOM 8820 O O . PHE D 1 175 ? 21.256 -1.537 100.954 1.00 36.89 175 PHE D O 1
ATOM 8828 N N . ALA D 1 176 ? 21.152 -3.529 101.953 1.00 38.21 176 ALA D N 1
ATOM 8829 C CA . ALA D 1 176 ? 22.383 -4.020 101.326 1.00 38.90 176 ALA D CA 1
ATOM 8830 C C . ALA D 1 176 ? 22.245 -3.988 99.798 1.00 39.13 176 ALA D C 1
ATOM 8831 O O . ALA D 1 176 ? 23.149 -3.573 99.082 1.00 39.97 176 ALA D O 1
ATOM 8833 N N . GLU D 1 177 ? 21.094 -4.425 99.319 1.00 42.29 177 GLU D N 1
ATOM 8834 C CA . GLU D 1 177 ? 20.769 -4.448 97.895 1.00 45.12 177 GLU D CA 1
ATOM 8835 C C . GLU D 1 177 ? 21.005 -3.035 97.343 1.00 45.83 177 GLU D C 1
ATOM 8836 O O . GLU D 1 177 ? 21.863 -2.792 96.471 1.00 46.58 177 GLU D O 1
ATOM 8842 N N . GLU D 1 178 ? 20.211 -2.114 97.884 1.00 44.62 178 GLU D N 1
ATOM 8843 C CA . GLU D 1 178 ? 20.240 -0.705 97.531 1.00 42.32 178 GLU D CA 1
ATOM 8844 C C . GLU D 1 178 ? 21.674 -0.189 97.505 1.00 40.69 178 GLU D C 1
ATOM 8845 O O . GLU D 1 178 ? 22.078 0.519 96.583 1.00 40.83 178 GLU D O 1
ATOM 8851 N N . VAL D 1 179 ? 22.454 -0.555 98.509 1.00 39.61 179 VAL D N 1
ATOM 8852 C CA . VAL D 1 179 ? 23.826 -0.087 98.575 1.00 39.11 179 VAL D CA 1
ATOM 8853 C C . VAL D 1 179 ? 24.690 -0.591 97.411 1.00 40.43 179 VAL D C 1
ATOM 8854 O O . VAL D 1 179 ? 25.551 0.144 96.894 1.00 39.69 179 VAL D O 1
ATOM 8858 N N . ARG D 1 180 ? 24.464 -1.834 96.978 1.00 40.35 180 ARG D N 1
ATOM 8859 C CA . ARG D 1 180 ? 25.241 -2.354 95.854 1.00 39.66 180 ARG D CA 1
ATOM 8860 C C . ARG D 1 180 ? 24.893 -1.545 94.618 1.00 39.33 180 ARG D C 1
ATOM 8861 O O . ARG D 1 180 ? 25.773 -1.129 93.879 1.00 39.89 180 ARG D O 1
ATOM 8869 N N . ALA D 1 181 ? 23.606 -1.325 94.390 1.00 40.08 181 ALA D N 1
ATOM 8870 C CA . ALA D 1 181 ? 23.197 -0.550 93.228 1.00 42.76 181 ALA D CA 1
ATOM 8871 C C . ALA D 1 181 ? 23.825 0.854 93.251 1.00 43.94 181 ALA D C 1
ATOM 8872 O O . ALA D 1 181 ? 24.354 1.320 92.235 1.00 45.39 181 ALA D O 1
ATOM 8874 N N . GLN D 1 182 ? 23.795 1.524 94.401 1.00 42.66 182 GLN D N 1
ATOM 8875 C CA . GLN D 1 182 ? 24.359 2.867 94.459 1.00 42.71 182 GLN D CA 1
ATOM 8876 C C . GLN D 1 182 ? 25.868 2.791 94.317 1.00 43.99 182 GLN D C 1
ATOM 8877 O O . GLN D 1 182 ? 26.510 3.726 93.811 1.00 43.93 182 GLN D O 1
ATOM 8883 N N . GLU D 1 183 ? 26.452 1.686 94.766 1.00 44.61 183 GLU D N 1
ATOM 8884 C CA . GLU D 1 183 ? 27.900 1.555 94.658 1.00 46.43 183 GLU D CA 1
ATOM 8885 C C . GLU D 1 183 ? 28.248 1.466 93.196 1.00 47.72 183 GLU D C 1
ATOM 8886 O O . GLU D 1 183 ? 29.248 2.029 92.745 1.00 48.51 183 GLU D O 1
ATOM 8892 N N . ALA D 1 184 ? 27.407 0.766 92.447 1.00 49.19 184 ALA D N 1
ATOM 8893 C CA . ALA D 1 184 ? 27.640 0.635 91.023 1.00 51.62 184 ALA D CA 1
ATOM 8894 C C . ALA D 1 184 ? 27.583 2.043 90.436 1.00 53.16 184 ALA D C 1
ATOM 8895 O O . ALA D 1 184 ? 28.501 2.462 89.722 1.00 53.78 184 ALA D O 1
ATOM 8897 N N . GLU D 1 185 ? 26.514 2.774 90.758 1.00 53.79 185 GLU D N 1
ATOM 8898 C CA . GLU D 1 185 ? 26.344 4.131 90.258 1.00 54.29 185 GLU D CA 1
ATOM 8899 C C . GLU D 1 185 ? 27.549 4.990 90.573 1.00 53.75 185 GLU D C 1
ATOM 8900 O O . GLU D 1 185 ? 28.022 5.730 89.718 1.00 53.40 185 GLU D O 1
ATOM 8906 N N . LEU D 1 186 ? 28.040 4.891 91.803 1.00 53.33 186 LEU D N 1
ATOM 8907 C CA . LEU D 1 186 ? 29.184 5.686 92.228 1.00 52.83 186 LEU D CA 1
ATOM 8908 C C . LEU D 1 186 ? 30.484 5.271 91.580 1.00 53.00 186 LEU D C 1
ATOM 8909 O O . LEU D 1 186 ? 31.415 6.068 91.482 1.00 53.54 186 LEU D O 1
ATOM 8914 N N . GLY D 1 187 ? 30.559 4.015 91.156 1.00 53.25 187 GLY D N 1
ATOM 8915 C CA . GLY D 1 187 ? 31.775 3.534 90.534 1.00 52.10 187 GLY D CA 1
ATOM 8916 C C . GLY D 1 187 ? 32.724 2.980 91.573 1.00 52.32 187 GLY D C 1
ATOM 8917 O O . GLY D 1 187 ? 33.901 2.762 91.289 1.00 52.41 187 GLY D O 1
ATOM 8918 N N . PHE D 1 188 ? 32.232 2.776 92.792 1.00 51.40 188 PHE D N 1
ATOM 8919 C CA . PHE D 1 188 ? 33.077 2.218 93.839 1.00 50.93 188 PHE D CA 1
ATOM 8920 C C . PHE D 1 188 ? 32.270 1.565 94.942 1.00 49.97 188 PHE D C 1
ATOM 8921 O O . PHE D 1 188 ? 31.041 1.626 94.959 1.00 49.37 188 PHE D O 1
ATOM 8929 N N . LYS D 1 189 ? 32.974 0.925 95.861 1.00 50.17 189 LYS D N 1
ATOM 8930 C CA . LYS D 1 189 ? 32.314 0.255 96.960 1.00 50.32 189 LYS D CA 1
ATOM 8931 C C . LYS D 1 189 ? 32.818 0.745 98.308 1.00 49.68 189 LYS D C 1
ATOM 8932 O O . LYS D 1 189 ? 33.955 1.205 98.443 1.00 50.26 189 LYS D O 1
ATOM 8938 N N . PHE D 1 190 ? 31.955 0.655 99.309 1.00 48.89 190 PHE D N 1
ATOM 8939 C CA . PHE D 1 190 ? 32.310 1.076 100.653 1.00 47.22 190 PHE D CA 1
ATOM 8940 C C . PHE D 1 190 ? 32.966 -0.115 101.343 1.00 47.19 190 PHE D C 1
ATOM 8941 O O . PHE D 1 190 ? 32.542 -1.262 101.155 1.00 46.34 190 PHE D O 1
ATOM 8949 N N . ASP D 1 191 ? 33.997 0.160 102.137 1.00 46.18 191 ASP D N 1
ATOM 8950 C CA . ASP D 1 191 ? 34.716 -0.884 102.851 1.00 45.42 191 ASP D CA 1
ATOM 8951 C C . ASP D 1 191 ? 34.010 -1.327 104.114 1.00 45.06 191 ASP D C 1
ATOM 8952 O O . ASP D 1 191 ? 33.983 -2.519 104.422 1.00 45.71 191 ASP D O 1
ATOM 8957 N N . TYR D 1 192 ? 33.444 -0.375 104.851 1.00 44.81 192 TYR D N 1
ATOM 8958 C CA . TYR D 1 192 ? 32.726 -0.688 106.084 1.00 42.61 192 TYR D CA 1
ATOM 8959 C C . TYR D 1 192 ? 31.416 0.088 106.216 1.00 42.13 192 TYR D C 1
ATOM 8960 O O . TYR D 1 192 ? 31.236 1.140 105.591 1.00 40.71 192 TYR D O 1
ATOM 8969 N N . VAL D 1 193 ? 30.513 -0.443 107.037 1.00 40.05 193 VAL D N 1
ATOM 8970 C CA . VAL D 1 193 ? 29.207 0.170 107.323 1.00 39.42 193 VAL D CA 1
ATOM 8971 C C . VAL D 1 193 ? 29.100 0.315 108.848 1.00 40.44 193 VAL D C 1
ATOM 8972 O O . VAL D 1 193 ? 29.234 -0.671 109.573 1.00 41.65 193 VAL D O 1
ATOM 8976 N N . VAL D 1 194 ? 28.893 1.528 109.359 1.00 38.15 194 VAL D N 1
ATOM 8977 C CA . VAL D 1 194 ? 28.742 1.663 110.803 1.00 36.28 194 VAL D CA 1
ATOM 8978 C C . VAL D 1 194 ? 27.253 1.805 111.091 1.00 34.75 194 VAL D C 1
ATOM 8979 O O . VAL D 1 194 ? 26.563 2.585 110.444 1.00 33.71 194 VAL D O 1
ATOM 8983 N N . VAL D 1 195 ? 26.753 1.029 112.048 1.00 34.21 195 VAL D N 1
ATOM 8984 C CA . VAL D 1 195 ? 25.328 1.038 112.373 1.00 33.04 195 VAL D CA 1
ATOM 8985 C C . VAL D 1 195 ? 25.087 0.791 113.857 1.00 34.91 195 VAL D C 1
ATOM 8986 O O . VAL D 1 195 ? 25.771 -0.050 114.495 1.00 33.80 195 VAL D O 1
ATOM 8990 N N . CYS D 1 196 ? 24.127 1.531 114.412 1.00 34.30 196 CYS D N 1
ATOM 8991 C CA . CYS D 1 196 ? 23.776 1.398 115.827 1.00 33.81 196 CYS D CA 1
ATOM 8992 C C . CYS D 1 196 ? 22.810 0.239 116.036 1.00 33.80 196 CYS D C 1
ATOM 8993 O O . CYS D 1 196 ? 21.825 0.097 115.312 1.00 33.08 196 CYS D O 1
ATOM 8996 N N . SER D 1 197 ? 23.063 -0.575 117.056 1.00 32.66 197 SER D N 1
ATOM 8997 C CA . SER D 1 197 ? 22.202 -1.719 117.293 1.00 32.34 197 SER D CA 1
ATOM 8998 C C . SER D 1 197 ? 21.666 -1.816 118.706 1.00 29.91 197 SER D C 1
ATOM 8999 O O . SER D 1 197 ? 22.401 -1.642 119.672 1.00 28.55 197 SER D O 1
ATOM 9002 N N . VAL D 1 198 ? 20.372 -2.076 118.815 1.00 28.63 198 VAL D N 1
ATOM 9003 C CA . VAL D 1 198 ? 19.761 -2.239 120.113 1.00 31.50 198 VAL D CA 1
ATOM 9004 C C . VAL D 1 198 ? 18.867 -3.462 120.105 1.00 32.92 198 VAL D C 1
ATOM 9005 O O . VAL D 1 198 ? 19.158 -4.422 120.817 1.00 32.56 198 VAL D O 1
ATOM 9009 N N . THR D 1 199 ? 17.797 -3.456 119.315 1.00 33.08 199 THR D N 1
ATOM 9010 C CA . THR D 1 199 ? 16.944 -4.635 119.296 1.00 33.73 199 THR D CA 1
ATOM 9011 C C . THR D 1 199 ? 17.443 -5.631 118.254 1.00 35.48 199 THR D C 1
ATOM 9012 O O . THR D 1 199 ? 17.072 -6.802 118.299 1.00 35.96 199 THR D O 1
ATOM 9016 N N . GLY D 1 200 ? 18.254 -5.170 117.296 1.00 33.98 200 GLY D N 1
ATOM 9017 C CA . GLY D 1 200 ? 18.828 -6.114 116.361 1.00 33.34 200 GLY D CA 1
ATOM 9018 C C . GLY D 1 200 ? 18.435 -6.378 114.915 1.00 31.14 200 GLY D C 1
ATOM 9019 O O . GLY D 1 200 ? 19.310 -6.761 114.157 1.00 30.21 200 GLY D O 1
ATOM 9020 N N . SER D 1 201 ? 17.188 -6.190 114.499 1.00 31.56 201 SER D N 1
ATOM 9021 C CA . SER D 1 201 ? 16.878 -6.513 113.115 1.00 32.68 201 SER D CA 1
ATOM 9022 C C . SER D 1 201 ? 17.500 -5.572 112.083 1.00 34.22 201 SER D C 1
ATOM 9023 O O . SER D 1 201 ? 17.591 -5.929 110.903 1.00 34.35 201 SER D O 1
ATOM 9026 N N . THR D 1 202 ? 17.968 -4.390 112.505 1.00 31.97 202 THR D N 1
ATOM 9027 C CA . THR D 1 202 ? 18.601 -3.490 111.535 1.00 30.75 202 THR D CA 1
ATOM 9028 C C . THR D 1 202 ? 19.973 -4.057 111.143 1.00 31.89 202 THR D C 1
ATOM 9029 O O . THR D 1 202 ? 20.255 -4.232 109.964 1.00 33.53 202 THR D O 1
ATOM 9033 N N . GLN D 1 203 ? 20.824 -4.364 112.117 1.00 32.23 203 GLN D N 1
ATOM 9034 C CA . GLN D 1 203 ? 22.136 -4.922 111.783 1.00 33.31 203 GLN D CA 1
ATOM 9035 C C . GLN D 1 203 ? 22.002 -6.347 111.208 1.00 35.88 203 GLN D C 1
ATOM 9036 O O . GLN D 1 203 ? 22.803 -6.762 110.358 1.00 34.43 203 GLN D O 1
ATOM 9042 N N . ALA D 1 204 ? 20.982 -7.078 111.652 1.00 34.99 204 ALA D N 1
ATOM 9043 C CA . ALA D 1 204 ? 20.799 -8.447 111.177 1.00 38.02 204 ALA D CA 1
ATOM 9044 C C . ALA D 1 204 ? 20.460 -8.458 109.692 1.00 37.96 204 ALA D C 1
ATOM 9045 O O . ALA D 1 204 ? 20.993 -9.269 108.930 1.00 36.94 204 ALA D O 1
ATOM 9047 N N . GLY D 1 205 ? 19.571 -7.558 109.284 1.00 38.94 205 GLY D N 1
ATOM 9048 C CA . GLY D 1 205 ? 19.207 -7.468 107.880 1.00 38.45 205 GLY D CA 1
ATOM 9049 C C . GLY D 1 205 ? 20.438 -7.142 107.053 1.00 39.80 205 GLY D C 1
ATOM 9050 O O . GLY D 1 205 ? 20.660 -7.721 105.985 1.00 41.42 205 GLY D O 1
ATOM 9051 N N . MET D 1 206 ? 21.256 -6.218 107.546 1.00 39.38 206 MET D N 1
ATOM 9052 C CA . MET D 1 206 ? 22.475 -5.821 106.844 1.00 38.12 206 MET D CA 1
ATOM 9053 C C . MET D 1 206 ? 23.506 -6.961 106.798 1.00 38.87 206 MET D C 1
ATOM 9054 O O . MET D 1 206 ? 24.244 -7.115 105.818 1.00 38.92 206 MET D O 1
ATOM 9059 N N . VAL D 1 207 ? 23.593 -7.716 107.885 1.00 38.20 207 VAL D N 1
ATOM 9060 C CA . VAL D 1 207 ? 24.516 -8.832 107.949 1.00 38.14 207 VAL D CA 1
ATOM 9061 C C . VAL D 1 207 ? 24.181 -9.797 106.805 1.00 37.18 207 VAL D C 1
ATOM 9062 O O . VAL D 1 207 ? 25.054 -10.201 106.042 1.00 37.31 207 VAL D O 1
ATOM 9066 N N . VAL D 1 208 ? 22.908 -10.140 106.687 1.00 36.64 208 VAL D N 1
ATOM 9067 C CA . VAL D 1 208 ? 22.440 -11.047 105.653 1.00 37.40 208 VAL D CA 1
ATOM 9068 C C . VAL D 1 208 ? 22.605 -10.482 104.230 1.00 39.56 208 VAL D C 1
ATOM 9069 O O . VAL D 1 208 ? 23.143 -11.159 103.332 1.00 40.73 208 VAL D O 1
ATOM 9073 N N . GLY D 1 209 ? 22.140 -9.253 104.018 1.00 36.54 209 GLY D N 1
ATOM 9074 C CA . GLY D 1 209 ? 22.241 -8.641 102.706 1.00 35.51 209 GLY D CA 1
ATOM 9075 C C . GLY D 1 209 ? 23.656 -8.483 102.183 1.00 37.23 209 GLY D C 1
ATOM 9076 O O . GLY D 1 209 ? 23.886 -8.511 100.977 1.00 36.95 209 GLY D O 1
ATOM 9077 N N . PHE D 1 210 ? 24.607 -8.304 103.086 1.00 37.34 210 PHE D N 1
ATOM 9078 C CA . PHE D 1 210 ? 25.999 -8.150 102.702 1.00 41.07 210 PHE D CA 1
ATOM 9079 C C . PHE D 1 210 ? 26.731 -9.483 102.742 1.00 43.03 210 PHE D C 1
ATOM 9080 O O . PHE D 1 210 ? 27.887 -9.571 102.305 1.00 41.83 210 PHE D O 1
ATOM 9088 N N . ALA D 1 211 ? 26.073 -10.494 103.311 1.00 43.80 211 ALA D N 1
ATOM 9089 C CA . ALA D 1 211 ? 26.661 -11.828 103.377 1.00 46.45 211 ALA D CA 1
ATOM 9090 C C . ALA D 1 211 ? 26.734 -12.220 101.917 1.00 46.50 211 ALA D C 1
ATOM 9091 O O . ALA D 1 211 ? 27.736 -12.751 101.444 1.00 47.74 211 ALA D O 1
ATOM 9093 N N . ALA D 1 212 ? 25.657 -11.897 101.209 1.00 47.38 212 ALA D N 1
ATOM 9094 C CA . ALA D 1 212 ? 25.525 -12.176 99.790 1.00 47.81 212 ALA D CA 1
ATOM 9095 C C . ALA D 1 212 ? 26.704 -11.716 98.931 1.00 48.31 212 ALA D C 1
ATOM 9096 O O . ALA D 1 212 ? 26.861 -12.196 97.804 1.00 49.20 212 ALA D O 1
ATOM 9098 N N . ASP D 1 213 ? 27.522 -10.781 99.418 1.00 46.98 213 ASP D N 1
ATOM 9099 C CA . ASP D 1 213 ? 28.677 -10.376 98.620 1.00 46.04 213 ASP D CA 1
ATOM 9100 C C . ASP D 1 213 ? 29.972 -10.442 99.397 1.00 44.94 213 ASP D C 1
ATOM 9101 O O . ASP D 1 213 ? 30.992 -9.895 98.974 1.00 44.83 213 ASP D O 1
ATOM 9106 N N . GLY D 1 214 ? 29.922 -11.131 100.537 1.00 45.11 214 GLY D N 1
ATOM 9107 C CA . GLY D 1 214 ? 31.098 -11.321 101.364 1.00 44.20 214 GLY D CA 1
ATOM 9108 C C . GLY D 1 214 ? 31.586 -10.172 102.225 1.00 44.95 214 GLY D C 1
ATOM 9109 O O . GLY D 1 214 ? 32.792 -10.075 102.505 1.00 43.63 214 GLY D O 1
ATOM 9110 N N . ARG D 1 215 ? 30.672 -9.311 102.660 1.00 44.25 215 ARG D N 1
ATOM 9111 C CA . ARG D 1 215 ? 31.055 -8.171 103.481 1.00 43.85 215 ARG D CA 1
ATOM 9112 C C . ARG D 1 215 ? 30.259 -8.119 104.778 1.00 45.40 215 ARG D C 1
ATOM 9113 O O . ARG D 1 215 ? 30.144 -7.064 105.402 1.00 45.78 215 ARG D O 1
ATOM 9121 N N . ALA D 1 216 ? 29.708 -9.257 105.184 1.00 45.73 216 ALA D N 1
ATOM 9122 C CA . ALA D 1 216 ? 28.931 -9.314 106.417 1.00 45.55 216 ALA D CA 1
ATOM 9123 C C . ALA D 1 216 ? 29.728 -8.771 107.592 1.00 45.51 216 ALA D C 1
ATOM 9124 O O . ALA D 1 216 ? 29.228 -7.942 108.360 1.00 45.14 216 ALA D O 1
ATOM 9126 N N . ASP D 1 217 ? 30.964 -9.243 107.726 1.00 44.41 217 ASP D N 1
ATOM 9127 C CA . ASP D 1 217 ? 31.826 -8.819 108.822 1.00 45.26 217 ASP D CA 1
ATOM 9128 C C . ASP D 1 217 ? 32.414 -7.424 108.623 1.00 44.88 217 ASP D C 1
ATOM 9129 O O . ASP D 1 217 ? 33.343 -7.012 109.319 1.00 46.23 217 ASP D O 1
ATOM 9134 N N . ARG D 1 218 ? 31.865 -6.701 107.663 1.00 45.38 218 ARG D N 1
ATOM 9135 C CA . ARG D 1 218 ? 32.303 -5.342 107.422 1.00 45.97 218 ARG D CA 1
ATOM 9136 C C . ARG D 1 218 ? 31.215 -4.402 107.945 1.00 44.65 218 ARG D C 1
ATOM 9137 O O . ARG D 1 218 ? 31.379 -3.184 107.926 1.00 45.08 218 ARG D O 1
ATOM 9145 N N . VAL D 1 219 ? 30.107 -4.986 108.409 1.00 42.66 219 VAL D N 1
ATOM 9146 C CA . VAL D 1 219 ? 28.995 -4.235 108.996 1.00 41.07 219 VAL D CA 1
ATOM 9147 C C . VAL D 1 219 ? 29.388 -4.077 110.461 1.00 42.30 219 VAL D C 1
ATOM 9148 O O . VAL D 1 219 ? 29.206 -5.009 111.247 1.00 41.64 219 VAL D O 1
ATOM 9152 N N . ILE D 1 220 ? 29.958 -2.924 110.826 1.00 42.72 220 ILE D N 1
ATOM 9153 C CA . ILE D 1 220 ? 30.379 -2.685 112.209 1.00 39.98 220 ILE D CA 1
ATOM 9154 C C . ILE D 1 220 ? 29.234 -2.165 113.068 1.00 40.84 220 ILE D C 1
ATOM 9155 O O . ILE D 1 220 ? 28.880 -0.973 113.010 1.00 38.67 220 ILE D O 1
ATOM 9160 N N . GLY D 1 221 ? 28.681 -3.048 113.888 1.00 37.84 221 GLY D N 1
ATOM 9161 C CA . GLY D 1 221 ? 27.612 -2.650 114.762 1.00 37.19 221 GLY D CA 1
ATOM 9162 C C . GLY D 1 221 ? 28.144 -1.964 116.000 1.00 36.62 221 GLY D C 1
ATOM 9163 O O . GLY D 1 221 ? 29.211 -2.305 116.526 1.00 37.98 221 GLY D O 1
ATOM 9164 N N . VAL D 1 222 ? 27.400 -0.972 116.469 1.00 36.24 222 VAL D N 1
ATOM 9165 C CA . VAL D 1 222 ? 27.776 -0.253 117.670 1.00 32.66 222 VAL D CA 1
ATOM 9166 C C . VAL D 1 222 ? 26.620 -0.410 118.649 1.00 33.42 222 VAL D C 1
ATOM 9167 O O . VAL D 1 222 ? 25.516 0.109 118.454 1.00 29.98 222 VAL D O 1
ATOM 9171 N N . ASP D 1 223 ? 26.874 -1.173 119.706 1.00 31.38 223 ASP D N 1
ATOM 9172 C CA . ASP D 1 223 ? 25.858 -1.407 120.712 1.00 30.67 223 ASP D CA 1
ATOM 9173 C C . ASP D 1 223 ? 25.468 -0.122 121.420 1.00 30.32 223 ASP D C 1
ATOM 9174 O O . ASP D 1 223 ? 26.332 0.671 121.782 1.00 26.99 223 ASP D O 1
ATOM 9179 N N . ALA D 1 224 ? 24.162 0.049 121.629 1.00 29.59 224 ALA D N 1
ATOM 9180 C CA . ALA D 1 224 ? 23.632 1.200 122.330 1.00 30.64 224 ALA D CA 1
ATOM 9181 C C . ALA D 1 224 ? 22.667 0.674 123.401 1.00 30.77 224 ALA D C 1
ATOM 9182 O O . ALA D 1 224 ? 21.980 1.441 124.077 1.00 27.99 224 ALA D O 1
ATOM 9184 N N . SER D 1 225 ? 22.645 -0.653 123.562 1.00 29.99 225 SER D N 1
ATOM 9185 C CA . SER D 1 225 ? 21.793 -1.295 124.553 1.00 29.25 225 SER D CA 1
ATOM 9186 C C . SER D 1 225 ? 22.434 -1.301 125.923 1.00 29.37 225 SER D C 1
ATOM 9187 O O . SER D 1 225 ? 21.737 -1.233 126.924 1.00 31.51 225 SER D O 1
ATOM 9190 N N . ALA D 1 226 ? 23.764 -1.368 125.966 1.00 30.16 226 ALA D N 1
ATOM 9191 C CA . ALA D 1 226 ? 24.496 -1.456 127.214 1.00 32.33 226 ALA D CA 1
ATOM 9192 C C . ALA D 1 226 ? 24.341 -2.887 127.804 1.00 33.59 226 ALA D C 1
ATOM 9193 O O . ALA D 1 226 ? 24.591 -3.109 129.001 1.00 33.33 226 ALA D O 1
ATOM 9195 N N . LYS D 1 227 ? 23.917 -3.824 126.952 1.00 33.14 227 LYS D N 1
ATOM 9196 C CA . LYS D 1 227 ? 23.733 -5.257 127.289 1.00 36.62 227 LYS D CA 1
ATOM 9197 C C . LYS D 1 227 ? 24.193 -5.973 126.032 1.00 34.23 227 LYS D C 1
ATOM 9198 O O . LYS D 1 227 ? 23.439 -6.707 125.409 1.00 36.07 227 LYS D O 1
ATOM 9204 N N . PRO D 1 228 ? 25.458 -5.774 125.657 1.00 34.70 228 PRO D N 1
ATOM 9205 C CA . PRO D 1 228 ? 26.042 -6.364 124.458 1.00 35.14 228 PRO D CA 1
ATOM 9206 C C . PRO D 1 228 ? 25.844 -7.847 124.201 1.00 37.39 228 PRO D C 1
ATOM 9207 O O . PRO D 1 228 ? 25.463 -8.226 123.082 1.00 36.38 228 PRO D O 1
ATOM 9211 N N . ALA D 1 229 ? 26.086 -8.680 125.214 1.00 38.70 229 ALA D N 1
ATOM 9212 C CA . ALA D 1 229 ? 25.933 -10.124 125.042 1.00 39.28 229 ALA D CA 1
ATOM 9213 C C . ALA D 1 229 ? 24.567 -10.423 124.481 1.00 39.69 229 ALA D C 1
ATOM 9214 O O . ALA D 1 229 ? 24.428 -11.087 123.453 1.00 41.70 229 ALA D O 1
ATOM 9216 N N . GLN D 1 230 ? 23.551 -9.928 125.168 1.00 39.51 230 GLN D N 1
ATOM 9217 C CA . GLN D 1 230 ? 22.182 -10.131 124.758 1.00 39.96 230 GLN D CA 1
ATOM 9218 C C . GLN D 1 230 ? 21.936 -9.579 123.355 1.00 40.09 230 GLN D C 1
ATOM 9219 O O . GLN D 1 230 ? 21.418 -10.273 122.477 1.00 40.95 230 GLN D O 1
ATOM 9225 N N . THR D 1 231 ? 22.331 -8.332 123.129 1.00 38.39 231 THR D N 1
ATOM 9226 C CA . THR D 1 231 ? 22.122 -7.731 121.828 1.00 37.14 231 THR D CA 1
ATOM 9227 C C . THR D 1 231 ? 22.833 -8.500 120.739 1.00 37.14 231 THR D C 1
ATOM 9228 O O . THR D 1 231 ? 22.296 -8.735 119.663 1.00 36.73 231 THR D O 1
ATOM 9232 N N . ARG D 1 232 ? 24.075 -8.857 121.018 1.00 39.92 232 ARG D N 1
ATOM 9233 C CA . ARG D 1 232 ? 24.886 -9.602 120.073 1.00 41.78 232 ARG D CA 1
ATOM 9234 C C . ARG D 1 232 ? 24.161 -10.895 119.704 1.00 41.56 232 ARG D C 1
ATOM 9235 O O . ARG D 1 232 ? 24.152 -11.320 118.553 1.00 39.82 232 ARG D O 1
ATOM 9243 N N . GLU D 1 233 ? 23.540 -11.512 120.702 1.00 43.04 233 GLU D N 1
ATOM 9244 C CA . GLU D 1 233 ? 22.820 -12.755 120.487 1.00 43.24 233 GLU D CA 1
ATOM 9245 C C . GLU D 1 233 ? 21.582 -12.531 119.630 1.00 42.97 233 GLU D C 1
ATOM 9246 O O . GLU D 1 233 ? 21.290 -13.323 118.719 1.00 40.86 233 GLU D O 1
ATOM 9252 N N . GLN D 1 234 ? 20.849 -11.455 119.904 1.00 41.36 234 GLN D N 1
ATOM 9253 C CA . GLN D 1 234 ? 19.647 -11.180 119.126 1.00 42.14 234 GLN D CA 1
ATOM 9254 C C . GLN D 1 234 ? 19.937 -10.895 117.662 1.00 40.90 234 GLN D C 1
ATOM 9255 O O . GLN D 1 234 ? 19.160 -11.267 116.787 1.00 41.38 234 GLN D O 1
ATOM 9261 N N . ILE D 1 235 ? 21.054 -10.232 117.390 1.00 40.66 235 ILE D N 1
ATOM 9262 C CA . ILE D 1 235 ? 21.404 -9.919 116.015 1.00 39.31 235 ILE D CA 1
ATOM 9263 C C . ILE D 1 235 ? 21.697 -11.245 115.300 1.00 39.98 235 ILE D C 1
ATOM 9264 O O . ILE D 1 235 ? 21.192 -11.516 114.206 1.00 37.98 235 ILE D O 1
ATOM 9269 N N . THR D 1 236 ? 22.521 -12.061 115.946 1.00 40.71 236 THR D N 1
ATOM 9270 C CA . THR D 1 236 ? 22.921 -13.361 115.411 1.00 42.08 236 THR D CA 1
ATOM 9271 C C . THR D 1 236 ? 21.689 -14.193 115.089 1.00 40.47 236 THR D C 1
ATOM 9272 O O . THR D 1 236 ? 21.527 -14.673 113.959 1.00 37.39 236 THR D O 1
ATOM 9276 N N . ARG D 1 237 ? 20.816 -14.327 116.081 1.00 39.97 237 ARG D N 1
ATOM 9277 C CA . ARG D 1 237 ? 19.573 -15.073 115.922 1.00 42.27 237 ARG D CA 1
ATOM 9278 C C . ARG D 1 237 ? 18.718 -14.569 114.759 1.00 42.26 237 ARG D C 1
ATOM 9279 O O . ARG D 1 237 ? 18.430 -15.322 113.823 1.00 42.56 237 ARG D O 1
ATOM 9287 N N . ILE D 1 238 ? 18.304 -13.303 114.813 1.00 40.10 238 ILE D N 1
ATOM 9288 C CA . ILE D 1 238 ? 17.455 -12.720 113.759 1.00 38.24 238 ILE D CA 1
ATOM 9289 C C . ILE D 1 238 ? 18.052 -12.881 112.365 1.00 38.28 238 ILE D C 1
ATOM 9290 O O . ILE D 1 238 ? 17.333 -13.127 111.385 1.00 37.52 238 ILE D O 1
ATOM 9295 N N . ALA D 1 239 ? 19.371 -12.719 112.290 1.00 37.38 239 ALA D N 1
ATOM 9296 C CA . ALA D 1 239 ? 20.118 -12.832 111.049 1.00 37.67 239 ALA D CA 1
ATOM 9297 C C . ALA D 1 239 ? 19.990 -14.244 110.464 1.00 37.71 239 ALA D C 1
ATOM 9298 O O . ALA D 1 239 ? 19.679 -14.426 109.285 1.00 35.47 239 ALA D O 1
ATOM 9300 N N . ARG D 1 240 ? 20.255 -15.243 111.297 1.00 38.16 240 ARG D N 1
ATOM 9301 C CA . ARG D 1 240 ? 20.142 -16.628 110.851 1.00 38.97 240 ARG D CA 1
ATOM 9302 C C . ARG D 1 240 ? 18.725 -16.898 110.360 1.00 39.63 240 ARG D C 1
ATOM 9303 O O . ARG D 1 240 ? 18.552 -17.413 109.253 1.00 40.40 240 ARG D O 1
ATOM 9311 N N . GLN D 1 241 ? 17.715 -16.529 111.156 1.00 39.74 241 GLN D N 1
ATOM 9312 C CA . GLN D 1 241 ? 16.318 -16.722 110.754 1.00 41.69 241 GLN D CA 1
ATOM 9313 C C . GLN D 1 241 ? 16.034 -15.993 109.438 1.00 42.39 241 GLN D C 1
ATOM 9314 O O . GLN D 1 241 ? 15.432 -16.565 108.521 1.00 41.39 241 GLN D O 1
ATOM 9320 N N . THR D 1 242 ? 16.471 -14.733 109.344 1.00 40.55 242 THR D N 1
ATOM 9321 C CA . THR D 1 242 ? 16.244 -13.938 108.140 1.00 38.98 242 THR D CA 1
ATOM 9322 C C . THR D 1 242 ? 16.966 -14.509 106.926 1.00 40.26 242 THR D C 1
ATOM 9323 O O . THR D 1 242 ? 16.408 -14.552 105.833 1.00 41.34 242 THR D O 1
ATOM 9327 N N . ALA D 1 243 ? 18.215 -14.918 107.116 1.00 42.16 243 ALA D N 1
ATOM 9328 C CA . ALA D 1 243 ? 19.008 -15.491 106.038 1.00 44.98 243 ALA D CA 1
ATOM 9329 C C . ALA D 1 243 ? 18.334 -16.750 105.505 1.00 47.50 243 ALA D C 1
ATOM 9330 O O . ALA D 1 243 ? 18.464 -17.091 104.328 1.00 47.13 243 ALA D O 1
ATOM 9332 N N . GLU D 1 244 ? 17.614 -17.439 106.385 1.00 49.04 244 GLU D N 1
ATOM 9333 C CA . GLU D 1 244 ? 16.922 -18.644 105.990 1.00 50.88 244 GLU D CA 1
ATOM 9334 C C . GLU D 1 244 ? 15.692 -18.262 105.192 1.00 51.43 244 GLU D C 1
ATOM 9335 O O . GLU D 1 244 ? 15.373 -18.910 104.196 1.00 52.40 244 GLU D O 1
ATOM 9341 N N . LYS D 1 245 ? 15.008 -17.200 105.605 1.00 51.16 245 LYS D N 1
ATOM 9342 C CA . LYS D 1 245 ? 13.795 -16.779 104.903 1.00 50.93 245 LYS D CA 1
ATOM 9343 C C . LYS D 1 245 ? 14.027 -16.212 103.501 1.00 50.69 245 LYS D C 1
ATOM 9344 O O . LYS D 1 245 ? 13.115 -16.217 102.681 1.00 51.22 245 LYS D O 1
ATOM 9350 N N . VAL D 1 246 ? 15.233 -15.721 103.216 1.00 50.69 246 VAL D N 1
ATOM 9351 C CA . VAL D 1 246 ? 15.524 -15.171 101.892 1.00 50.33 246 VAL D CA 1
ATOM 9352 C C . VAL D 1 246 ? 16.360 -16.157 101.084 1.00 51.36 246 VAL D C 1
ATOM 9353 O O . VAL D 1 246 ? 16.848 -15.843 100.002 1.00 49.51 246 VAL D O 1
ATOM 9357 N N . GLY D 1 247 ? 16.534 -17.354 101.631 1.00 52.76 247 GLY D N 1
ATOM 9358 C CA . GLY D 1 247 ? 17.308 -18.358 100.934 1.00 54.23 247 GLY D CA 1
ATOM 9359 C C . GLY D 1 247 ? 18.769 -18.010 100.725 1.00 55.28 247 GLY D C 1
ATOM 9360 O O . GLY D 1 247 ? 19.290 -18.178 99.625 1.00 56.40 247 GLY D O 1
ATOM 9361 N N . LEU D 1 248 ? 19.434 -17.510 101.761 1.00 55.69 248 LEU D N 1
ATOM 9362 C CA . LEU D 1 248 ? 20.854 -17.202 101.650 1.00 56.56 248 LEU D CA 1
ATOM 9363 C C . LEU D 1 248 ? 21.495 -18.576 101.439 1.00 57.76 248 LEU D C 1
ATOM 9364 O O . LEU D 1 248 ? 21.236 -19.510 102.198 1.00 56.77 248 LEU D O 1
ATOM 9369 N N . GLU D 1 249 ? 22.324 -18.710 100.416 1.00 60.05 249 GLU D N 1
ATOM 9370 C CA . GLU D 1 249 ? 22.945 -20.002 100.137 1.00 62.80 249 GLU D CA 1
ATOM 9371 C C . GLU D 1 249 ? 23.959 -20.447 1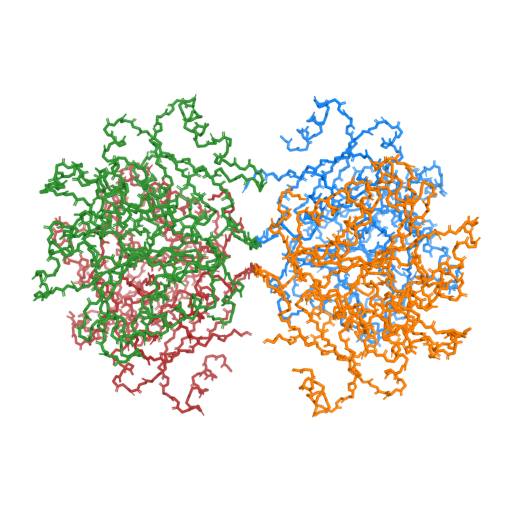01.192 1.00 62.53 249 GLU D C 1
ATOM 9372 O O . GLU D 1 249 ? 24.723 -21.387 100.972 1.00 62.19 249 GLU D O 1
ATOM 9378 N N . ARG D 1 250 ? 23.941 -19.804 102.351 1.00 62.23 250 ARG D N 1
ATOM 9379 C CA . ARG D 1 250 ? 24.905 -20.124 103.390 1.00 61.52 250 ARG D CA 1
ATOM 9380 C C . ARG D 1 250 ? 24.328 -19.794 104.765 1.00 61.09 250 ARG D C 1
ATOM 9381 O O . ARG D 1 250 ? 23.470 -18.917 104.885 1.00 60.75 250 ARG D O 1
ATOM 9389 N N . ASP D 1 251 ? 24.788 -20.502 105.797 1.00 59.79 251 ASP D N 1
ATOM 9390 C CA . ASP D 1 251 ? 24.317 -20.251 107.162 1.00 58.70 251 ASP D CA 1
ATOM 9391 C C . ASP D 1 251 ? 25.139 -19.109 107.780 1.00 56.69 251 ASP D C 1
ATOM 9392 O O . ASP D 1 251 ? 26.336 -18.989 107.531 1.00 55.99 251 ASP D O 1
ATOM 9397 N N . ILE D 1 252 ? 24.494 -18.278 108.591 1.00 55.41 252 ILE D N 1
ATOM 9398 C CA . ILE D 1 252 ? 25.175 -17.154 109.230 1.00 53.05 252 ILE D CA 1
ATOM 9399 C C . ILE D 1 252 ? 25.944 -17.583 110.476 1.00 52.49 252 ILE D C 1
ATOM 9400 O O . ILE D 1 252 ? 25.378 -18.165 111.399 1.00 52.66 252 ILE D O 1
ATOM 9405 N N . MET D 1 253 ? 27.238 -17.290 110.492 1.00 51.70 253 MET D N 1
ATOM 9406 C CA . MET D 1 253 ? 28.097 -17.624 111.620 1.00 53.07 253 MET D CA 1
ATOM 9407 C C . MET D 1 253 ? 28.237 -16.444 112.582 1.00 52.88 253 MET D C 1
ATOM 9408 O O . MET D 1 253 ? 27.958 -15.297 112.228 1.00 53.12 253 MET D O 1
ATOM 9413 N N . ARG D 1 254 ? 28.664 -16.735 113.803 1.00 51.53 254 ARG D N 1
ATOM 9414 C CA . ARG D 1 254 ? 28.848 -15.703 114.809 1.00 50.54 254 ARG D CA 1
ATOM 9415 C C . ARG D 1 254 ? 29.976 -14.784 114.380 1.00 50.09 254 ARG D C 1
ATOM 9416 O O . ARG D 1 254 ? 30.067 -13.638 114.820 1.00 49.14 254 ARG D O 1
ATOM 9424 N N . ALA D 1 255 ? 30.823 -15.284 113.496 1.00 48.03 255 ALA D N 1
ATOM 9425 C CA . ALA D 1 255 ? 31.928 -14.482 113.008 1.00 48.84 255 ALA D CA 1
ATOM 9426 C C . ALA D 1 255 ? 31.425 -13.432 112.015 1.00 48.01 255 ALA D C 1
ATOM 9427 O O . ALA D 1 255 ? 32.145 -12.499 111.681 1.00 48.27 255 ALA D O 1
ATOM 9429 N N . ASP D 1 256 ? 30.195 -13.596 111.541 1.00 47.23 256 ASP D N 1
ATOM 9430 C CA . ASP D 1 256 ? 29.602 -12.646 110.604 1.00 47.13 256 ASP D CA 1
ATOM 9431 C C . ASP D 1 256 ? 29.101 -11.401 111.352 1.00 47.46 256 ASP D C 1
ATOM 9432 O O . ASP D 1 256 ? 28.804 -10.371 110.744 1.00 47.15 256 ASP D O 1
ATOM 9437 N N . VAL D 1 257 ? 28.997 -11.511 112.670 1.00 46.57 257 VAL D N 1
ATOM 9438 C CA . VAL D 1 257 ? 28.461 -10.428 113.477 1.00 44.06 257 VAL D CA 1
ATOM 9439 C C . VAL D 1 257 ? 29.464 -9.649 114.307 1.00 44.16 257 VAL D C 1
ATOM 9440 O O . VAL D 1 257 ? 30.104 -10.177 115.219 1.00 42.97 257 VAL D O 1
ATOM 9444 N N . VAL D 1 258 ? 29.587 -8.369 113.972 1.00 42.55 258 VAL D N 1
ATOM 9445 C CA . VAL D 1 258 ? 30.491 -7.479 114.665 1.00 41.49 258 VAL D CA 1
ATOM 9446 C C . VAL D 1 258 ? 29.692 -6.469 115.485 1.00 40.94 258 VAL D C 1
ATOM 9447 O O . VAL D 1 258 ? 28.868 -5.730 114.943 1.00 40.72 258 VAL D O 1
ATOM 9451 N N . LEU D 1 259 ? 29.922 -6.459 116.792 1.00 40.49 259 LEU D N 1
ATOM 9452 C CA . LEU D 1 259 ? 29.239 -5.520 117.676 1.00 40.22 259 LEU D CA 1
ATOM 9453 C C . LEU D 1 259 ? 30.229 -4.916 118.677 1.00 40.54 259 LEU D C 1
ATOM 9454 O O . LEU D 1 259 ? 30.641 -5.573 119.646 1.00 38.12 259 LEU D O 1
ATOM 9459 N N . ASP D 1 260 ? 30.625 -3.667 118.434 1.00 40.98 260 ASP D N 1
ATOM 9460 C CA . ASP D 1 260 ? 31.543 -2.973 119.326 1.00 39.42 260 ASP D CA 1
ATOM 9461 C C . ASP D 1 260 ? 30.737 -2.571 120.574 1.00 40.98 260 ASP D C 1
ATOM 9462 O O . ASP D 1 260 ? 29.614 -2.058 120.461 1.00 40.68 260 ASP D O 1
ATOM 9467 N N . GLU D 1 261 ? 31.287 -2.819 121.764 1.00 39.23 261 GLU D N 1
ATOM 9468 C CA . GLU D 1 261 ? 30.579 -2.489 122.990 1.00 40.27 261 GLU D CA 1
ATOM 9469 C C . GLU D 1 261 ? 31.195 -1.326 123.760 1.00 39.77 261 GLU D C 1
ATOM 9470 O O . GLU D 1 261 ? 30.777 -1.031 124.873 1.00 40.25 261 GLU D O 1
ATOM 9476 N N . ARG D 1 262 ? 32.161 -0.644 123.159 1.00 38.84 262 ARG D N 1
ATOM 9477 C CA . ARG D 1 262 ? 32.860 0.443 123.844 1.00 38.19 262 ARG D CA 1
ATOM 9478 C C . ARG D 1 262 ? 32.146 1.798 123.990 1.00 37.63 262 ARG D C 1
ATOM 9479 O O . ARG D 1 262 ? 32.590 2.639 124.764 1.00 34.39 262 ARG D O 1
ATOM 9487 N N . PHE D 1 263 ? 31.035 1.985 123.285 1.00 36.01 263 PHE D N 1
ATOM 9488 C CA . PHE D 1 263 ? 30.337 3.275 123.273 1.00 35.24 263 PHE D CA 1
ATOM 9489 C C . PHE D 1 263 ? 28.886 3.308 123.757 1.00 33.86 263 PHE D C 1
ATOM 9490 O O . PHE D 1 263 ? 28.190 4.305 123.541 1.00 34.21 263 PHE D O 1
ATOM 9498 N N . ALA D 1 264 ? 28.435 2.240 124.408 1.00 32.17 264 ALA D N 1
ATOM 9499 C CA . ALA D 1 264 ? 27.058 2.153 124.872 1.00 31.10 264 ALA D CA 1
ATOM 9500 C C . ALA D 1 264 ? 26.774 2.763 126.220 1.00 31.25 264 ALA D C 1
ATOM 9501 O O . ALA D 1 264 ? 25.610 2.938 126.576 1.00 31.40 264 ALA D O 1
ATOM 9503 N N . GLY D 1 265 ? 27.830 3.057 126.979 1.00 31.08 265 GLY D N 1
ATOM 9504 C CA . GLY D 1 265 ? 27.674 3.561 128.326 1.00 31.82 265 GLY D CA 1
ATOM 9505 C C . GLY D 1 265 ? 26.980 4.890 128.515 1.00 33.19 265 GLY D C 1
ATOM 9506 O O . GLY D 1 265 ? 26.930 5.710 127.601 1.00 34.24 265 GLY D O 1
ATOM 9507 N N . PRO D 1 266 ? 26.422 5.125 129.712 1.00 34.43 266 PRO D N 1
ATOM 9508 C CA . PRO D 1 266 ? 26.425 4.196 130.858 1.00 33.16 266 PRO D CA 1
ATOM 9509 C C . PRO D 1 266 ? 25.271 3.214 130.900 1.00 35.33 266 PRO D C 1
ATOM 9510 O O . PRO D 1 266 ? 25.354 2.159 131.555 1.00 37.65 266 PRO D O 1
ATOM 9514 N N . GLU D 1 267 ? 24.184 3.561 130.225 1.00 33.59 267 GLU D N 1
ATOM 9515 C CA . GLU D 1 267 ? 22.992 2.724 130.185 1.00 33.14 267 GLU D CA 1
ATOM 9516 C C . GLU D 1 267 ? 22.255 3.020 128.889 1.00 34.80 267 GLU D C 1
ATOM 9517 O O . GLU D 1 267 ? 22.501 4.057 128.245 1.00 33.02 267 GLU D O 1
ATOM 9523 N N . TYR D 1 268 ? 21.344 2.118 128.522 1.00 33.33 268 TYR D N 1
ATOM 9524 C CA . TYR D 1 268 ? 20.520 2.340 127.350 1.00 34.67 268 TYR D CA 1
ATOM 9525 C C . TYR D 1 268 ? 19.791 3.642 127.689 1.00 33.30 268 TYR D C 1
ATOM 9526 O O . TYR D 1 268 ? 19.392 3.833 128.822 1.00 32.91 268 TYR D O 1
ATOM 9535 N N . GLY D 1 269 ? 19.647 4.537 126.720 1.00 32.74 269 GLY D N 1
ATOM 9536 C CA . GLY D 1 269 ? 18.923 5.764 126.971 1.00 31.52 269 GLY D CA 1
ATOM 9537 C C . GLY D 1 269 ? 19.632 6.914 127.649 1.00 32.19 269 GLY D C 1
ATOM 9538 O O . GLY D 1 269 ? 19.045 7.990 127.789 1.00 30.54 269 GLY D O 1
ATOM 9539 N N . LEU D 1 270 ? 20.879 6.709 128.065 1.00 30.42 270 LEU D N 1
ATOM 9540 C CA . LEU D 1 270 ? 21.638 7.758 128.712 1.00 30.59 270 LEU D CA 1
ATOM 9541 C C . LEU D 1 270 ? 22.930 7.981 127.956 1.00 31.35 270 LEU D C 1
ATOM 9542 O O . LEU D 1 270 ? 23.631 7.038 127.622 1.00 30.92 270 LEU D O 1
ATOM 9547 N N . PRO D 1 271 ? 23.253 9.243 127.648 1.00 31.87 271 PRO D N 1
ATOM 9548 C CA . PRO D 1 271 ? 24.491 9.504 126.924 1.00 30.48 271 PRO D CA 1
ATOM 9549 C C . PRO D 1 271 ? 25.682 9.636 127.869 1.00 30.82 271 PRO D C 1
ATOM 9550 O O . PRO D 1 271 ? 25.509 9.874 129.065 1.00 30.95 271 PRO D O 1
ATOM 9554 N N . ASN D 1 272 ? 26.883 9.439 127.339 1.00 30.33 272 ASN D N 1
ATOM 9555 C CA . ASN D 1 272 ? 28.100 9.647 128.127 1.00 33.08 272 ASN D CA 1
ATOM 9556 C C . ASN D 1 272 ? 28.727 10.925 127.543 1.00 32.35 272 ASN D C 1
ATOM 9557 O O . ASN D 1 272 ? 28.270 11.424 126.504 1.00 31.25 272 ASN D O 1
ATOM 9562 N N . GLU D 1 273 ? 29.745 11.477 128.194 1.00 35.61 273 GLU D N 1
ATOM 9563 C CA . GLU D 1 273 ? 30.350 12.713 127.679 1.00 37.52 273 GLU D CA 1
ATOM 9564 C C . GLU D 1 273 ? 30.876 12.547 126.257 1.00 35.58 273 GLU D C 1
ATOM 9565 O O . GLU D 1 273 ? 30.900 13.501 125.477 1.00 34.99 273 GLU D O 1
ATOM 9571 N N . GLY D 1 274 ? 31.272 11.331 125.901 1.00 33.99 274 GLY D N 1
ATOM 9572 C CA . GLY D 1 274 ? 31.749 11.108 124.544 1.00 33.49 274 GLY D CA 1
ATOM 9573 C C . GLY D 1 274 ? 30.589 11.193 123.565 1.00 33.37 274 GLY D C 1
ATOM 9574 O O . GLY D 1 274 ? 30.733 11.736 122.468 1.00 35.01 274 GLY D O 1
ATOM 9575 N N . THR D 1 275 ? 29.436 10.658 123.961 1.00 32.18 275 THR D N 1
ATOM 9576 C CA . THR D 1 275 ? 28.238 10.696 123.124 1.00 30.95 275 THR D CA 1
ATOM 9577 C C . THR D 1 275 ? 27.902 12.164 122.786 1.00 30.15 275 THR D C 1
ATOM 9578 O O . THR D 1 275 ? 27.676 12.515 121.630 1.00 28.62 275 THR D O 1
ATOM 9582 N N . LEU D 1 276 ? 27.882 13.016 123.802 1.00 29.92 276 LEU D N 1
ATOM 9583 C CA . LEU D 1 276 ? 27.557 14.421 123.573 1.00 29.62 276 LEU D CA 1
ATOM 9584 C C . LEU D 1 276 ? 28.578 15.098 122.684 1.00 31.21 276 LEU D C 1
ATOM 9585 O O . LEU D 1 276 ? 28.224 15.907 121.815 1.00 32.60 276 LEU D O 1
ATOM 9590 N N . GLU D 1 277 ? 29.852 14.773 122.895 1.00 31.99 277 GLU D N 1
ATOM 9591 C CA . GLU D 1 277 ? 30.904 15.376 122.094 1.00 31.60 277 GLU D CA 1
ATOM 9592 C C . GLU D 1 277 ? 30.802 14.961 120.640 1.00 30.12 277 GLU D C 1
ATOM 9593 O O . GLU D 1 277 ? 31.053 15.770 119.759 1.00 28.95 277 GLU D O 1
ATOM 9599 N N . ALA D 1 278 ? 30.464 13.698 120.380 1.00 27.60 278 ALA D N 1
ATOM 9600 C CA . ALA D 1 278 ? 30.308 13.226 119.011 1.00 27.36 278 ALA D CA 1
ATOM 9601 C C . ALA D 1 278 ? 29.085 13.875 118.364 1.00 26.92 278 ALA D C 1
ATOM 9602 O O . ALA D 1 278 ? 29.099 14.214 117.169 1.00 26.54 278 ALA D O 1
ATOM 9604 N N . ILE D 1 279 ? 28.013 14.039 119.141 1.00 26.78 279 ILE D N 1
ATOM 9605 C CA . ILE D 1 279 ? 26.823 14.669 118.593 1.00 26.05 279 ILE D CA 1
ATOM 9606 C C . ILE D 1 279 ? 27.175 16.114 118.186 1.00 27.39 279 ILE D C 1
ATOM 9607 O O . ILE D 1 279 ? 26.837 16.564 117.102 1.00 27.34 279 ILE D O 1
ATOM 9612 N N . ARG D 1 280 ? 27.880 16.815 119.057 1.00 27.16 280 ARG D N 1
ATOM 9613 C CA . ARG D 1 280 ? 28.271 18.194 118.766 1.00 30.42 280 ARG D CA 1
ATOM 9614 C C . ARG D 1 280 ? 29.219 18.313 117.571 1.00 31.96 280 ARG D C 1
ATOM 9615 O O . ARG D 1 280 ? 29.045 19.191 116.721 1.00 32.34 280 ARG D O 1
ATOM 9623 N N . LEU D 1 281 ? 30.217 17.430 117.506 1.00 32.12 281 LEU D N 1
ATOM 9624 C CA . LEU D 1 281 ? 31.210 17.477 116.439 1.00 32.30 281 LEU D CA 1
ATOM 9625 C C . LEU D 1 281 ? 30.571 17.200 115.092 1.00 33.47 281 LEU D C 1
ATOM 9626 O O . LEU D 1 281 ? 30.833 17.891 114.109 1.00 33.82 281 LEU D O 1
ATOM 9631 N N . CYS D 1 282 ? 29.737 16.170 115.040 1.00 33.80 282 CYS D N 1
ATOM 9632 C CA . CYS D 1 282 ? 29.045 15.832 113.805 1.00 33.35 282 CYS D CA 1
ATOM 9633 C C . CYS D 1 282 ? 28.113 16.960 113.353 1.00 31.31 282 CYS D C 1
ATOM 9634 O O . CYS D 1 282 ? 28.033 17.280 112.171 1.00 30.34 282 CYS D O 1
ATOM 9637 N N . ALA D 1 283 ? 27.392 17.545 114.299 1.00 30.95 283 ALA D N 1
ATOM 9638 C CA . ALA D 1 283 ? 26.480 18.628 113.975 1.00 31.71 283 ALA D CA 1
ATOM 9639 C C . ALA D 1 283 ? 27.270 19.831 113.502 1.00 30.25 283 ALA D C 1
ATOM 9640 O O . ALA D 1 283 ? 26.933 20.454 112.509 1.00 33.06 283 ALA D O 1
ATOM 9642 N N . ARG D 1 284 ? 28.335 20.151 114.220 1.00 32.01 284 ARG D N 1
ATOM 9643 C CA . ARG D 1 284 ? 29.118 21.334 113.887 1.00 31.80 284 ARG D CA 1
ATOM 9644 C C . ARG D 1 284 ? 30.044 21.255 112.685 1.00 33.44 284 ARG D C 1
ATOM 9645 O O . ARG D 1 284 ? 30.521 22.285 112.213 1.00 31.17 284 ARG D O 1
ATOM 9653 N N . THR D 1 285 ? 30.283 20.053 112.163 1.00 31.84 285 THR D N 1
ATOM 9654 C CA . THR D 1 285 ? 31.130 19.949 110.991 1.00 33.54 285 THR D CA 1
ATOM 9655 C C . THR D 1 285 ? 30.318 19.617 109.754 1.00 33.16 285 THR D C 1
ATOM 9656 O O . THR D 1 285 ? 30.723 19.956 108.653 1.00 34.10 285 THR D O 1
ATOM 9660 N N . GLU D 1 286 ? 29.158 18.987 109.926 1.00 32.94 286 GLU D N 1
ATOM 9661 C CA . GLU D 1 286 ? 28.358 18.574 108.767 1.00 32.53 286 GLU D CA 1
ATOM 9662 C C . GLU D 1 286 ? 26.926 19.044 108.736 1.00 32.42 286 GLU D C 1
ATOM 9663 O O . GLU D 1 286 ? 26.244 18.844 107.734 1.00 33.36 286 GLU D O 1
ATOM 9669 N N . GLY D 1 287 ? 26.462 19.639 109.832 1.00 33.73 287 GLY D N 1
ATOM 9670 C CA . GLY D 1 287 ? 25.078 20.090 109.896 1.00 32.74 287 GLY D CA 1
ATOM 9671 C C . GLY D 1 287 ? 24.119 18.912 110.032 1.00 32.55 287 GLY D C 1
ATOM 9672 O O . GLY D 1 287 ? 22.923 19.042 109.781 1.00 31.31 287 GLY D O 1
ATOM 9673 N N . MET D 1 288 ? 24.647 17.752 110.423 1.00 32.57 288 MET D N 1
ATOM 9674 C CA . MET D 1 288 ? 23.830 16.540 110.581 1.00 30.80 288 MET D CA 1
ATOM 9675 C C . MET D 1 288 ? 23.707 16.187 112.063 1.00 29.46 288 MET D C 1
ATOM 9676 O O . MET D 1 288 ? 24.709 15.907 112.744 1.00 27.75 288 MET D O 1
ATOM 9681 N N . LEU D 1 289 ? 22.471 16.214 112.553 1.00 27.18 289 LEU D N 1
ATOM 9682 C CA . LEU D 1 289 ? 22.163 15.943 113.959 1.00 29.55 289 LEU D CA 1
ATOM 9683 C C . LEU D 1 289 ? 22.041 14.448 114.272 1.00 28.78 289 LEU D C 1
ATOM 9684 O O . LEU D 1 289 ? 21.646 13.676 113.407 1.00 30.98 289 LEU D O 1
ATOM 9689 N N . THR D 1 290 ? 22.391 14.066 115.502 1.00 29.56 290 THR D N 1
ATOM 9690 C CA . THR D 1 290 ? 22.265 12.682 115.979 1.00 26.92 290 THR D CA 1
ATOM 9691 C C . THR D 1 290 ? 21.732 12.805 117.398 1.00 29.41 290 THR D C 1
ATOM 9692 O O . THR D 1 290 ? 21.774 13.890 117.994 1.00 26.65 290 THR D O 1
ATOM 9696 N N . ASP D 1 291 ? 21.216 11.714 117.952 1.00 28.23 291 ASP D N 1
ATOM 9697 C CA . ASP D 1 291 ? 20.608 11.776 119.267 1.00 30.25 291 ASP D CA 1
ATOM 9698 C C . ASP D 1 291 ? 21.440 11.160 120.375 1.00 30.35 291 ASP D C 1
ATOM 9699 O O . ASP D 1 291 ? 22.378 10.422 120.117 1.00 32.80 291 ASP D O 1
ATOM 9704 N N . PRO D 1 292 ? 21.091 11.452 121.633 1.00 32.39 292 PRO D N 1
ATOM 9705 C CA . PRO D 1 292 ? 21.861 10.903 122.754 1.00 31.20 292 PRO D CA 1
ATOM 9706 C C . PRO D 1 292 ? 21.602 9.440 123.090 1.00 31.68 292 PRO D C 1
ATOM 9707 O O . PRO D 1 292 ? 22.314 8.856 123.912 1.00 28.16 292 PRO D O 1
ATOM 9711 N N . VAL D 1 293 ? 20.594 8.850 122.451 1.00 30.54 293 VAL D N 1
ATOM 9712 C CA . VAL D 1 293 ? 20.268 7.465 122.727 1.00 30.55 293 VAL D CA 1
ATOM 9713 C C . VAL D 1 293 ? 20.841 6.456 121.737 1.00 30.44 293 VAL D C 1
ATOM 9714 O O . VAL D 1 293 ? 21.441 5.480 122.146 1.00 28.00 293 VAL D O 1
ATOM 9718 N N . TYR D 1 294 ? 20.666 6.708 120.441 1.00 29.93 294 TYR D N 1
ATOM 9719 C CA . TYR D 1 294 ? 21.113 5.785 119.406 1.00 29.16 294 TYR D CA 1
ATOM 9720 C C . TYR D 1 294 ? 22.269 6.235 118.530 1.00 28.48 294 TYR D C 1
ATOM 9721 O O . TYR D 1 294 ? 23.410 5.825 118.724 1.00 27.88 294 TYR D O 1
ATOM 9730 N N . GLU D 1 295 ? 21.954 7.099 117.574 1.00 28.77 295 GLU D N 1
ATOM 9731 C CA . GLU D 1 295 ? 22.921 7.569 116.605 1.00 28.42 295 GLU D CA 1
ATOM 9732 C C . GLU D 1 295 ? 24.130 8.287 117.143 1.00 29.90 295 GLU D C 1
ATOM 9733 O O . GLU D 1 295 ? 25.221 8.130 116.597 1.00 29.34 295 GLU D O 1
ATOM 9739 N N . GLY D 1 296 ? 23.955 9.063 118.210 1.00 31.40 296 GLY D N 1
ATOM 9740 C CA . GLY D 1 296 ? 25.085 9.751 118.800 1.00 30.12 296 GLY D CA 1
ATOM 9741 C C . GLY D 1 296 ? 26.091 8.719 119.300 1.00 30.61 296 GLY D C 1
ATOM 9742 O O . GLY D 1 296 ? 27.311 8.949 119.317 1.00 30.24 296 GLY D O 1
ATOM 9743 N N . LYS D 1 297 ? 25.590 7.561 119.709 1.00 29.47 297 LYS D N 1
ATOM 9744 C CA . LYS D 1 297 ? 26.492 6.518 120.183 1.00 29.47 297 LYS D CA 1
ATOM 9745 C C . LYS D 1 297 ? 27.235 5.854 119.029 1.00 30.08 297 LYS D C 1
ATOM 9746 O O . LYS D 1 297 ? 28.431 5.600 119.132 1.00 30.19 297 LYS D O 1
ATOM 9752 N N . SER D 1 298 ? 26.552 5.596 117.918 1.00 30.57 298 SER D N 1
ATOM 9753 C CA . SER D 1 298 ? 27.238 5.007 116.778 1.00 30.95 298 SER D CA 1
ATOM 9754 C C . SER D 1 298 ? 28.121 6.064 116.108 1.00 32.03 298 SER D C 1
ATOM 9755 O O . SER D 1 298 ? 29.149 5.732 115.503 1.00 31.83 298 SER D O 1
ATOM 9758 N N . MET D 1 299 ? 27.737 7.339 116.221 1.00 30.64 299 MET D N 1
ATOM 9759 C CA . MET D 1 299 ? 28.557 8.388 115.623 1.00 30.13 299 MET D CA 1
ATOM 9760 C C . MET D 1 299 ? 29.842 8.457 116.454 1.00 30.06 299 MET D C 1
ATOM 9761 O O . MET D 1 299 ? 30.943 8.556 115.920 1.00 30.47 299 MET D O 1
ATOM 9766 N N . HIS D 1 300 ? 29.678 8.388 117.769 1.00 30.26 300 HIS D N 1
ATOM 9767 C CA . HIS D 1 300 ? 30.792 8.398 118.707 1.00 32.87 300 HIS D CA 1
ATOM 9768 C C . HIS D 1 300 ? 31.752 7.232 118.370 1.00 34.14 300 HIS D C 1
ATOM 9769 O O . HIS D 1 300 ? 32.977 7.403 118.321 1.00 35.37 300 HIS D O 1
ATOM 9776 N N . GLY D 1 301 ? 31.182 6.055 118.129 1.00 34.59 301 GLY D N 1
ATOM 9777 C CA . GLY D 1 301 ? 31.982 4.894 117.778 1.00 33.60 301 GLY D CA 1
ATOM 9778 C C . GLY D 1 301 ? 32.798 5.118 116.518 1.00 34.17 301 GLY D C 1
ATOM 9779 O O . GLY D 1 301 ? 34.020 4.959 116.533 1.00 33.65 301 GLY D O 1
ATOM 9780 N N . MET D 1 302 ? 32.141 5.483 115.421 1.00 33.49 302 MET D N 1
ATOM 9781 C CA . MET D 1 302 ? 32.857 5.720 114.178 1.00 36.27 302 MET D CA 1
ATOM 9782 C C . MET D 1 302 ? 33.966 6.752 114.353 1.00 38.51 302 MET D C 1
ATOM 9783 O O . MET D 1 302 ? 35.114 6.514 113.958 1.00 39.76 302 MET D O 1
ATOM 9788 N N . ILE D 1 303 ? 33.641 7.893 114.950 1.00 38.79 303 ILE D N 1
ATOM 9789 C CA . ILE D 1 303 ? 34.647 8.928 115.160 1.00 40.66 303 ILE D CA 1
ATOM 9790 C C . ILE D 1 303 ? 35.846 8.370 115.932 1.00 41.84 303 ILE D C 1
ATOM 9791 O O . ILE D 1 303 ? 37.001 8.625 115.583 1.00 40.95 303 ILE D O 1
ATOM 9796 N N . GLU D 1 304 ? 35.562 7.607 116.980 1.00 42.89 304 GLU D N 1
ATOM 9797 C CA . GLU D 1 304 ? 36.616 7.038 117.796 1.00 45.70 304 GLU D CA 1
ATOM 9798 C C . GLU D 1 304 ? 37.471 6.038 117.018 1.00 45.11 304 GLU D C 1
ATOM 9799 O O . GLU D 1 304 ? 38.694 5.971 117.203 1.00 45.02 304 GLU D O 1
ATOM 9805 N N . MET D 1 305 ? 36.823 5.267 116.151 1.00 43.37 305 MET D N 1
ATOM 9806 C CA . MET D 1 305 ? 37.514 4.283 115.337 1.00 43.65 305 MET D CA 1
ATOM 9807 C C . MET D 1 305 ? 38.501 4.955 114.392 1.00 45.35 305 MET D C 1
ATOM 9808 O O . MET D 1 305 ? 39.676 4.575 114.329 1.00 44.58 305 MET D O 1
ATOM 9813 N N . VAL D 1 306 ? 38.017 5.956 113.662 1.00 45.73 306 VAL D N 1
ATOM 9814 C CA . VAL D 1 306 ? 38.857 6.703 112.735 1.00 46.31 306 VAL D CA 1
ATOM 9815 C C . VAL D 1 306 ? 40.027 7.319 113.498 1.00 46.60 306 VAL D C 1
ATOM 9816 O O . VAL D 1 306 ? 41.153 7.360 113.001 1.00 46.76 306 VAL D O 1
ATOM 9820 N N . ARG D 1 307 ? 39.751 7.790 114.710 1.00 47.51 307 ARG D N 1
ATOM 9821 C CA . ARG D 1 307 ? 40.754 8.438 115.544 1.00 49.16 307 ARG D CA 1
ATOM 9822 C C . ARG D 1 307 ? 41.840 7.509 116.065 1.00 49.85 307 ARG D C 1
ATOM 9823 O O . ARG D 1 307 ? 43.003 7.901 116.146 1.00 48.25 307 ARG D O 1
ATOM 9831 N N . ASN D 1 308 ? 41.459 6.286 116.425 1.00 50.65 308 ASN D N 1
ATOM 9832 C CA . ASN D 1 308 ? 42.425 5.319 116.932 1.00 51.91 308 ASN D CA 1
ATOM 9833 C C . ASN D 1 308 ? 43.142 4.571 115.808 1.00 52.14 308 ASN D C 1
ATOM 9834 O O . ASN D 1 308 ? 43.945 3.670 116.065 1.00 52.69 308 ASN D O 1
ATOM 9839 N N . GLY D 1 309 ? 42.846 4.958 114.568 1.00 51.60 309 GLY D N 1
ATOM 9840 C CA . GLY D 1 309 ? 43.462 4.340 113.411 1.00 50.03 309 GLY D CA 1
ATOM 9841 C C . GLY D 1 309 ? 43.016 2.910 113.242 1.00 49.66 309 GLY D C 1
ATOM 9842 O O . GLY D 1 309 ? 43.775 2.065 112.774 1.00 49.60 309 GLY D O 1
ATOM 9843 N N . GLU D 1 310 ? 41.772 2.641 113.624 1.00 48.41 310 GLU D N 1
ATOM 9844 C CA . GLU D 1 310 ? 41.212 1.309 113.526 1.00 47.14 310 GLU D CA 1
ATOM 9845 C C . GLU D 1 310 ? 40.774 0.955 112.118 1.00 48.03 310 GLU D C 1
ATOM 9846 O O . GLU D 1 310 ? 40.630 -0.222 111.791 1.00 48.07 310 GLU D O 1
ATOM 9852 N N . PHE D 1 311 ? 40.559 1.970 111.283 1.00 48.15 311 PHE D N 1
ATOM 9853 C CA . PHE D 1 311 ? 40.190 1.734 109.889 1.00 49.18 311 PHE D CA 1
ATOM 9854 C C . PHE D 1 311 ? 41.489 1.877 109.101 1.00 51.07 311 PHE D C 1
ATOM 9855 O O . PHE D 1 311 ? 42.319 2.736 109.406 1.00 51.38 311 PHE D O 1
ATOM 9863 N N . PRO D 1 312 ? 41.709 1.012 108.101 1.00 52.44 312 PRO D N 1
ATOM 9864 C CA . PRO D 1 312 ? 42.957 1.180 107.359 1.00 52.53 312 PRO D CA 1
ATOM 9865 C C . PRO D 1 312 ? 42.916 2.462 106.537 1.00 52.95 312 PRO D C 1
ATOM 9866 O O . PRO D 1 312 ? 41.863 2.856 106.035 1.00 52.59 312 PRO D O 1
ATOM 9870 N N . GLU D 1 313 ? 44.061 3.119 106.410 1.00 53.31 313 GLU D N 1
ATOM 9871 C CA . GLU D 1 313 ? 44.138 4.352 105.640 1.00 53.73 313 GLU D CA 1
ATOM 9872 C C . GLU D 1 313 ? 43.515 4.162 104.259 1.00 52.89 313 GLU D C 1
ATOM 9873 O O . GLU D 1 313 ? 43.824 3.199 103.557 1.00 53.76 313 GLU D O 1
ATOM 9879 N N . GLY D 1 314 ? 42.619 5.066 103.880 1.00 51.59 314 GLY D N 1
ATOM 9880 C CA . GLY D 1 314 ? 41.985 4.979 102.577 1.00 50.01 314 GLY D CA 1
ATOM 9881 C C . GLY D 1 314 ? 40.607 4.343 102.526 1.00 49.10 314 GLY D C 1
ATOM 9882 O O . GLY D 1 314 ? 39.940 4.375 101.493 1.00 48.83 314 GLY D O 1
ATOM 9883 N N . SER D 1 315 ? 40.171 3.768 103.637 1.00 49.15 315 SER D N 1
ATOM 9884 C CA . SER D 1 315 ? 38.860 3.121 103.693 1.00 49.86 315 SER D CA 1
ATOM 9885 C C . SER D 1 315 ? 37.695 4.064 103.399 1.00 49.45 315 SER D C 1
ATOM 9886 O O . SER D 1 315 ? 37.816 5.285 103.513 1.00 48.49 315 SER D O 1
ATOM 9889 N N . ARG D 1 316 ? 36.562 3.477 103.026 1.00 48.90 316 ARG D N 1
ATOM 9890 C CA . ARG D 1 316 ? 35.350 4.240 102.786 1.00 48.55 316 ARG D CA 1
ATOM 9891 C C . ARG D 1 316 ? 34.293 3.677 103.732 1.00 47.38 316 ARG D C 1
ATOM 9892 O O . ARG D 1 316 ? 33.842 2.534 103.580 1.00 46.36 316 ARG D O 1
ATOM 9900 N N . VAL D 1 317 ? 33.914 4.488 104.712 1.00 43.51 317 VAL D N 1
ATOM 9901 C CA . VAL D 1 317 ? 32.939 4.076 105.703 1.00 40.39 317 VAL D CA 1
ATOM 9902 C C . VAL D 1 317 ? 31.577 4.704 105.483 1.00 39.04 317 VAL D C 1
ATOM 9903 O O . VAL D 1 317 ? 31.435 5.929 105.402 1.00 39.49 317 VAL D O 1
ATOM 9907 N N . LEU D 1 318 ? 30.578 3.843 105.376 1.00 36.99 318 LEU D N 1
ATOM 9908 C CA . LEU D 1 318 ? 29.206 4.257 105.168 1.00 36.44 318 LEU D CA 1
ATOM 9909 C C . LEU D 1 318 ? 28.472 4.226 106.500 1.00 37.07 318 LEU D C 1
ATOM 9910 O O . LEU D 1 318 ? 28.118 3.149 107.006 1.00 36.59 318 LEU D O 1
ATOM 9915 N N . TYR D 1 319 ? 28.271 5.409 107.080 1.00 34.43 319 TYR D N 1
ATOM 9916 C CA . TYR D 1 319 ? 27.574 5.515 108.347 1.00 32.44 319 TYR D CA 1
ATOM 9917 C C . TYR D 1 319 ? 26.088 5.485 108.050 1.00 32.32 319 TYR D C 1
ATOM 9918 O O . TYR D 1 319 ? 25.582 6.256 107.236 1.00 34.61 319 TYR D O 1
ATOM 9927 N N . ALA D 1 320 ? 25.387 4.562 108.692 1.00 31.66 320 ALA D N 1
ATOM 9928 C CA . ALA D 1 320 ? 23.955 4.438 108.478 1.00 29.85 320 ALA D CA 1
ATOM 9929 C C . ALA D 1 320 ? 23.227 5.255 109.528 1.00 29.09 320 ALA D C 1
ATOM 9930 O O . ALA D 1 320 ? 23.147 4.865 110.704 1.00 28.46 320 ALA D O 1
ATOM 9932 N N . HIS D 1 321 ? 22.727 6.415 109.115 1.00 29.40 321 HIS D N 1
ATOM 9933 C CA . HIS D 1 321 ? 21.996 7.264 110.037 1.00 28.85 321 HIS D CA 1
ATOM 9934 C C . HIS D 1 321 ? 20.562 6.783 110.116 1.00 28.08 321 HIS D C 1
ATOM 9935 O O . HIS D 1 321 ? 19.765 7.067 109.242 1.00 27.33 321 HIS D O 1
ATOM 9942 N N . LEU D 1 322 ? 20.240 6.092 111.209 1.00 29.09 322 LEU D N 1
ATOM 9943 C CA . LEU D 1 322 ? 18.935 5.501 111.409 1.00 27.77 322 LEU D CA 1
ATOM 9944 C C . LEU D 1 322 ? 17.781 6.369 111.854 1.00 28.68 322 LEU D C 1
ATOM 9945 O O . LEU D 1 322 ? 16.645 5.887 111.889 1.00 28.01 322 LEU D O 1
ATOM 9950 N N . GLY D 1 323 ? 18.042 7.637 112.192 1.00 28.50 323 GLY D N 1
ATOM 9951 C CA . GLY D 1 323 ? 16.965 8.519 112.628 1.00 26.36 323 GLY D CA 1
ATOM 9952 C C . GLY D 1 323 ? 17.173 8.911 114.078 1.00 24.28 323 GLY D C 1
ATOM 9953 O O . GLY D 1 323 ? 18.300 9.107 114.513 1.00 22.38 323 GLY D O 1
ATOM 9954 N N . GLY D 1 324 ? 16.091 9.001 114.828 1.00 23.07 324 GLY D N 1
ATOM 9955 C CA . GLY D 1 324 ? 16.183 9.299 116.252 1.00 22.67 324 GLY D CA 1
ATOM 9956 C C . GLY D 1 324 ? 16.251 10.753 116.716 1.00 24.83 324 GLY D C 1
ATOM 9957 O O . GLY D 1 324 ? 16.032 11.038 117.897 1.00 24.77 324 GLY D O 1
ATOM 9958 N N . VAL D 1 325 ? 16.506 11.678 115.803 1.00 24.54 325 VAL D N 1
ATOM 9959 C CA . VAL D 1 325 ? 16.642 13.080 116.198 1.00 25.64 325 VAL D CA 1
ATOM 9960 C C . VAL D 1 325 ? 15.559 13.700 117.094 1.00 24.69 325 VAL D C 1
ATOM 9961 O O . VAL D 1 325 ? 15.886 14.460 118.002 1.00 26.93 325 VAL D O 1
ATOM 9965 N N . PRO D 1 326 ? 14.268 13.387 116.876 1.00 23.40 326 PRO D N 1
ATOM 9966 C CA . PRO D 1 326 ? 13.232 13.984 117.732 1.00 23.61 326 PRO D CA 1
ATOM 9967 C C . PRO D 1 326 ? 13.390 13.765 119.239 1.00 24.57 326 PRO D C 1
ATOM 9968 O O . PRO D 1 326 ? 12.915 14.580 120.026 1.00 23.94 326 PRO D O 1
ATOM 9972 N N . ALA D 1 327 ? 14.026 12.662 119.641 1.00 26.10 327 ALA D N 1
ATOM 9973 C CA . ALA D 1 327 ? 14.224 12.360 121.074 1.00 26.12 327 ALA D CA 1
ATOM 9974 C C . ALA D 1 327 ? 15.072 13.425 121.768 1.00 26.43 327 ALA D C 1
ATOM 9975 O O . ALA D 1 327 ? 15.074 13.530 123.000 1.00 27.38 327 ALA D O 1
ATOM 9977 N N . LEU D 1 328 ? 15.804 14.195 120.968 1.00 25.25 328 LEU D N 1
ATOM 9978 C CA . LEU D 1 328 ? 16.640 15.273 121.479 1.00 25.71 328 LEU D CA 1
ATOM 9979 C C . LEU D 1 328 ? 15.819 16.155 122.444 1.00 24.57 328 LEU D C 1
ATOM 9980 O O . LEU D 1 328 ? 16.325 16.631 123.460 1.00 19.96 328 LEU D O 1
ATOM 9985 N N . ASN D 1 329 ? 14.533 16.332 122.132 1.00 23.22 329 ASN D N 1
ATOM 9986 C CA . ASN D 1 329 ? 13.651 17.162 122.940 1.00 23.08 329 ASN D CA 1
ATOM 9987 C C . ASN D 1 329 ? 13.475 16.726 124.404 1.00 23.26 329 ASN D C 1
ATOM 9988 O O . ASN D 1 329 ? 13.228 17.549 125.267 1.00 22.43 329 ASN D O 1
ATOM 9993 N N . GLY D 1 330 ? 13.599 15.436 124.682 1.00 23.81 330 GLY D N 1
ATOM 9994 C CA . GLY D 1 330 ? 13.475 14.971 126.055 1.00 22.48 330 GLY D CA 1
ATOM 9995 C C . GLY D 1 330 ? 14.776 15.101 126.838 1.00 23.48 330 GLY D C 1
ATOM 9996 O O . GLY D 1 330 ? 14.852 14.701 127.996 1.00 25.84 330 GLY D O 1
ATOM 9997 N N . TYR D 1 331 ? 15.812 15.639 126.197 1.00 24.71 331 TYR D N 1
ATOM 9998 C CA . TYR D 1 331 ? 17.110 15.855 126.836 1.00 21.98 331 TYR D CA 1
ATOM 9999 C C . TYR D 1 331 ? 17.496 17.350 126.756 1.00 23.63 331 TYR D C 1
ATOM 10000 O O . TYR D 1 331 ? 18.668 17.714 126.536 1.00 25.35 331 TYR D O 1
ATOM 10009 N N . SER D 1 332 ? 16.517 18.213 126.950 1.00 21.77 332 SER D N 1
ATOM 10010 C CA . SER D 1 332 ? 16.771 19.654 126.830 1.00 24.94 332 SER D CA 1
ATOM 10011 C C . SER D 1 332 ? 17.742 20.297 127.803 1.00 24.39 332 SER D C 1
ATOM 10012 O O . SER D 1 332 ? 18.382 21.284 127.456 1.00 26.16 332 SER D O 1
ATOM 10015 N N . PHE D 1 333 ? 17.852 19.776 129.015 1.00 23.23 333 PHE D N 1
ATOM 10016 C CA . PHE D 1 333 ? 18.731 20.432 129.980 1.00 24.35 333 PHE D CA 1
ATOM 10017 C C . PHE D 1 333 ? 20.208 20.288 129.612 1.00 25.16 333 PHE D C 1
ATOM 10018 O O . PHE D 1 333 ? 20.975 21.254 129.655 1.00 23.50 333 PHE D O 1
ATOM 10026 N N . ILE D 1 334 ? 20.578 19.075 129.216 1.00 25.62 334 ILE D N 1
ATOM 10027 C CA . ILE D 1 334 ? 21.932 18.740 128.823 1.00 28.29 334 ILE D CA 1
ATOM 10028 C C . ILE D 1 334 ? 22.438 19.594 127.687 1.00 27.40 334 ILE D C 1
ATOM 10029 O O . ILE D 1 334 ? 23.629 19.906 127.618 1.00 25.86 334 ILE D O 1
ATOM 10034 N N . PHE D 1 335 ? 21.533 19.979 126.801 1.00 23.30 335 PHE D N 1
ATOM 10035 C CA . PHE D 1 335 ? 21.901 20.769 125.643 1.00 25.23 335 PHE D CA 1
ATOM 10036 C C . PHE D 1 335 ? 21.578 22.266 125.735 1.00 25.11 335 PHE D C 1
ATOM 10037 O O . PHE D 1 335 ? 21.711 23.003 124.743 1.00 27.13 335 PHE D O 1
ATOM 10045 N N . ARG D 1 336 ? 21.178 22.724 126.909 1.00 26.63 336 ARG D N 1
ATOM 10046 C CA . ARG D 1 336 ? 20.781 24.130 127.080 1.00 28.10 336 ARG D CA 1
ATOM 10047 C C . ARG D 1 336 ? 21.716 25.205 126.568 1.00 29.24 336 ARG D C 1
ATOM 10048 O O . ARG D 1 336 ? 21.273 26.301 126.246 1.00 27.78 336 ARG D O 1
ATOM 10056 N N . ASP D 1 337 ? 23.011 24.902 126.510 1.00 31.01 337 ASP D N 1
ATOM 10057 C CA . ASP D 1 337 ? 24.015 25.841 126.047 1.00 33.09 337 ASP D CA 1
ATOM 10058 C C . ASP D 1 337 ? 24.818 25.255 124.882 1.00 32.13 337 ASP D C 1
ATOM 10059 O O . ASP D 1 337 ? 25.949 25.654 124.629 1.00 34.36 337 ASP D O 1
ATOM 10064 N N . GLY D 1 338 ? 24.234 24.321 124.156 1.00 32.33 338 GLY D N 1
ATOM 10065 C CA . GLY D 1 338 ? 24.961 23.710 123.063 1.00 29.89 338 GLY D CA 1
ATOM 10066 C C . GLY D 1 338 ? 25.186 22.246 123.392 1.00 29.15 338 GLY D C 1
ATOM 10067 O O . GLY D 1 338 ? 25.603 21.503 122.486 1.00 30.88 338 GLY D O 1
#

Radius of gyration: 33.63 Å; Cα contacts (8 Å, |Δi|>4): 3241; chains: 4; bounding box: 72×81×100 Å

Organism: Pseudomonas sp. (strain ACP) (NCBI:txid74568)

Nearest PDB structures (foldseek):
  1rqx-assembly1_B  TM=1.003E+00  e=3.206E-70  Pseudomonas sp. ACP
  1tzk-assembly1_A  TM=9.995E-01  e=9.566E-69  Pseudomonas sp. ACP
  1tzm-assembly1_C  TM=1.002E+00  e=3.028E-68  Pseudomonas sp. ACP
  1tzm-assembly1_D  TM=1.002E+00  e=1.556E-67  Pseudomonas sp. ACP
  1tzk-assembly1_C  TM=9.923E-01  e=1.556E-67  Pseudomonas sp. ACP

Sequence (1326 aa):
MNLQRFPRYPLTFGPTPIQPLARLSKHLGGKVHLYAKREDCNSGLAFGGNKTRKLEYLIPEALAQGCDTLVSIGGIQSNQTRQVAAVAAHLGMKCVLVQENWVNYSDAVYDRVGNIQMSRILGADVRLVPDRSWEDALESVRAAGGKPYAIPAGCSDHPLGGLGFVGFAEEVRAQEAELGFKFDYVVVCSVTGSTQAGMVVGFAADGRADRVIGVDASAKPAQTREQITRIARQTAEKVGLERDIMRADVVLDERFAGPEYGLPNEGTLEAIRLCARTEGMLTDPVYEGKSMHGMIEMVRNGEFPEGSRVLYAHLGGVPALNGYSFIFRDGMNLQRFPRYPLTFGPTPIQPLARLSKHLGGKVHLYAKREDCNSGLAFGGNKTRKLEYLIPEALAQGCDTLVSIGGIQSNQTRQVAAVAAHLGMKCVLVQENWVNYSDAVYDRVGNIQMSRILGADVRLVSWEDALESVRAAGGKPYAIPAGCSDHPLGGLGFVGFAEEVRAQEAELGFKFDYVVVCSVTGSTQAGMVVGFAADGRADRVIGVDASAKPAQTREQITRIARQTAEKVGLERDIMRADVVLDERFAGPEYGLPNEGTLEAIRLCARTEGMLTDPVYEGKSMHGMIEMVRNGEFPEGSRVLYAHLGGVPALNGYSFIFRDGMNLQRFPRYPLTFGPTPIQPLARLSKHLGGKVHLYAKREDCNSGLAFGGNKTRKLEYLIPEALAQGCDTLVSIGGIQSNQTRQVAAVAAHLGMKCVLVQENWVNYSDAVYDRVGNIQMSRILGADVRLVPDGFDIGFRRSWEDALESVRAAGGKPYAIPAGCSDHPLGGLGFVGFAEEVRAQEAELGFKFDYVVVCSVTGSTQAGMVVGFAADGRADRVIGVDASAKPAQTREQITRIARQTAEKVGLERDIMRADVVLDERFAGPEYGLPNEGTLEAIRLCARTEGMLTDPVYEGKSMHGMIEMVRNGEFPEGSRVLYAHLGGVPALNGYSFIFRDGMNLQRFPRYPLTFGPTPIQPLARLSKHLGGKVHLYAKREDCNSGLAFGGNKTRKLEYLIPEALAQGCDTLVSIGGIQSNQTRQVAAVAAHLGMKCVLVQENWVNYSDAVYDRVGNIQMSRILGADVRLVRSWEDALESVRAAGGKPYAIPAGCSDHPLGGLGFVGFAEEVRAQEAELGFKFDYVVVCSVTGSTQAGMVVGFAADGRADRVIGVDASAKPAQTREQITRIARQTAEKVGLERDIMRADVVLDERFAGPEYGLPNEGTLEAIRLCARTEGMLTDPVYEGKSMHGMIEMVRNGEFPEGSRVLYAHLGGVPALNGYSFIFRDG